Protein AF-0000000086678951 (afdb_homodimer)

Solvent-accessible surface area (backbone atoms only — not comparable to full-atom values): 39610 Å² total; per-residue (Å²): 124,84,75,68,68,61,55,80,75,52,85,68,37,49,74,39,38,62,51,44,84,82,44,41,75,25,36,40,76,78,62,20,60,50,32,46,72,28,54,52,47,26,49,52,45,48,51,52,32,50,30,39,38,61,54,45,70,68,58,69,52,42,66,56,47,47,50,51,29,40,29,52,46,24,48,73,38,44,47,59,44,85,37,41,28,54,38,47,21,34,54,45,35,51,42,37,51,61,67,35,71,70,72,37,69,64,28,23,40,39,32,47,78,50,59,42,68,66,57,52,51,39,51,52,49,51,19,71,74,39,47,26,39,82,42,72,36,82,71,62,82,74,45,33,45,66,52,51,40,49,43,53,60,66,65,53,54,96,44,47,58,33,38,44,44,43,37,41,23,72,60,62,43,41,59,44,56,51,58,61,41,50,59,71,34,62,90,70,79,42,45,36,37,31,43,19,46,58,28,29,62,61,47,74,56,60,70,46,64,44,26,23,17,23,15,28,13,27,67,26,24,11,37,54,33,22,15,40,29,36,43,33,77,92,52,34,87,48,55,53,51,79,37,64,23,87,31,44,91,66,33,68,44,47,17,57,67,34,52,59,65,51,71,63,39,34,51,58,24,23,52,48,16,51,48,52,40,54,71,72,30,48,68,55,50,38,50,42,13,13,39,34,12,51,23,36,36,51,50,34,23,50,54,68,69,45,52,67,85,72,34,63,68,57,66,64,65,32,59,42,43,75,58,65,42,36,38,28,37,32,79,46,60,89,77,42,22,25,38,66,67,44,8,51,52,51,39,48,48,39,32,73,74,65,35,30,41,58,41,47,27,46,53,95,59,34,12,22,37,32,38,23,35,48,64,58,54,56,70,63,54,36,52,49,46,25,66,51,48,51,62,54,63,73,70,108,124,86,75,69,66,60,56,81,76,53,85,68,39,48,73,39,38,63,52,45,85,84,43,40,75,25,36,40,75,78,62,20,61,50,33,44,71,27,55,50,48,25,48,53,46,49,51,51,33,51,28,38,36,60,54,45,70,69,60,69,52,42,66,55,48,48,50,51,29,41,30,52,47,27,48,73,38,44,46,59,44,85,34,40,29,54,38,46,22,34,55,45,34,51,44,36,52,61,67,36,71,70,70,36,70,64,28,22,39,39,34,48,78,51,60,42,68,68,57,51,51,39,50,50,50,50,19,72,74,40,47,24,41,81,41,71,39,81,70,62,83,74,45,32,44,67,50,50,41,50,44,53,58,69,64,55,55,95,44,48,56,33,38,43,45,44,38,40,22,70,59,62,45,40,57,44,54,49,58,61,41,49,60,70,34,59,92,69,80,43,44,35,36,30,44,18,45,60,29,29,63,60,47,75,54,60,70,47,65,42,26,25,17,24,16,28,13,26,66,26,24,10,39,54,32,22,15,40,29,36,44,32,78,92,51,33,87,50,55,55,50,80,38,67,23,87,31,44,91,66,33,67,43,47,16,56,68,36,51,59,67,52,69,63,40,33,51,59,23,24,51,48,17,50,48,52,39,55,72,71,31,49,67,56,50,36,52,42,13,13,39,36,11,51,24,36,36,51,51,34,23,50,54,70,68,45,53,69,86,71,34,63,70,59,65,65,65,33,58,43,45,77,59,64,42,36,40,28,37,32,78,44,60,89,76,40,21,25,38,65,68,42,8,52,53,49,37,49,47,39,33,73,75,65,35,30,42,56,41,46,28,46,56,95,59,34,12,22,38,32,38,23,36,46,63,58,55,53,71,66,52,37,51,49,47,25,64,52,47,50,63,55,62,72,70,107

Secondary structure (DSSP, 8-state):
---PPPPPP-TTGGGGS---TTSEE--HHHH----HHHHHHHHHHHHHHHH-HHHHHHSS-HHHHHHHHHHHHHHHHTS-GGGEEEES-HHHHHHHHHHHH---TT-EEEEETT--HHHHHHHHHHHHHH--EEEEE---TT--HHHHHHHHHHH--TTEEEEEEESB-TTT--B--HHHHHHHHTTT---EEEE-TT-TTTSSS----SEEEEESSSTT-PPSS-EEEEE-GGGGGG---SS--TTGGG-TTGGGS-SSS--THHHHHHHHHHHHHHHH-HHHHHHHHHHHHHHHHHHHHHHTT--GGGSTT-SS-SGGGGS--SEEEEEPPTTTT-SHHHHHHHHHHHHHHH-EE-EEEEETTEEEEEEE--TT--HHHHHHHHHHHHHHHHT-/---PPPPPP-TTGGGGS---TTSEE--HHHH----HHHHHHHHHHHHHHHH-HHHHHHSS-HHHHHHHHHHHHHHHHTS-GGGEEEES-HHHHHHHHHHHH---TT-EEEEETT--HHHHHHHHHHHHHH--EEEEE---TT--HHHHHHHHHHH--TTEEEEEEESB-TTT--B--HHHHHHHHTTT---EEEE-TT-TTTSSS----SEEEEESSSTT-PPSS-EEEEE-GGGGGG---SS--TTGGG-TTGGGS-SSS--THHHHHHHHHHHHHHHH-HHHHHHHHHHHHHHHHHHHHHHTT--GGGSTT-SS-SGGGGS--SEEEEEPPTTTT-SHHHHHHHHHHHHHHH-EE-EEEEETTEEEEEEE--TT--HHHHHHHHHHHHHHHHT-

Organism: NCBI:txid175570

Radius of gyration: 27.94 Å; Cα contacts (8 Å, |Δi|>4): 1759; chains: 2; bounding box: 59×89×69 Å

Foldseek 3Di:
DDQQDADDFDPPPLVQFPDDPLFAEFALQPQHTAGPVLVVLLVVLVVVCVVPVCCCPPVPCVLVLLLVLQLLLCVLQQHHSQQKAKFQALLQLLLQVLQLLDDAAAAEEEEELLADPSNVVSVVVSCVVHNYYYHYFYDDLLAAQVRLLVRRVVRDDPRYQEYEYECARDQARFGHPVVSNLVSCPPVNRWYAYEDQPRRLFPHNDDQTQWHKYNCRRNLNFPRRIIMIGGDPVRQQSGAEPAAAPCCVVTPPRRNHGRDDDSCSSSSSSSVSSVVCVVSPSVVFNVNLLSLQVSLQSLLLVLQVHDQVNFRLRVCPRNSVPRRTSKGKHWHPQPQLQDVVNQVVLQVCCCVPVSYHWGWHHRPSTIIIMTGGGSSHDSVSSNSCSVPVVVVVVVD/DDQQDADDFDPPVLVQFPDDPLFAEFALQPQHTAGPVLVVLLVVLVVVCVVPVCCCPPVPCVLVLLLVLQLLLCVLQQHHSQQKAKFQALLQLLLQVLQLLDDAAAAEEEEELLADPSNVVSVVVSCVVHNYYYHYFYDDLLAAQVRLLVRRVVRDDPRYQEYEYECARDQARFGHPVVSNLVSCPPVNRWYAYEDQPRRLQPHNDDQTQWHKYNCRRNLNFPRRIIMIGGDPVRQQSGAAPAAAPCRVVTPPRRNHGRDDDSCSSSSSSSVSSVVCVVSPSVVFNVNLLSLQVSLQSLLLVLQVHDQVRFRLRVCPRNSVPRRTSKGKHWHPQPQLQDVVNQVVLQVCCCVPVSYHWGWDHRPSTIIIMTGGGSSHDSVSSNSCSVPVVVVVVVD

Nearest PDB structures (foldseek):
  8dl5-assembly1_B  TM=8.596E-01  e=8.850E-27  Penicillium expansum
  8dl5-assembly1_A  TM=8.568E-01  e=1.243E-26  Penicillium expansum
  9azb-assembly1_A-2  TM=8.510E-01  e=2.594E-26  Penicillium expansum
  1n2t-assembly1_A  TM=8.176E-01  e=4.377E-22  Synechocystis sp. PCC 6714
  1elu-assembly1_B  TM=8.114E-01  e=3.552E-21  Synechocystis sp. PCC 6714

InterPro domains:
  IPR000192 Aminotransferase class V domain [PF00266] (61-235)
  IPR015421 Pyridoxal phosphate-dependent transferase, major domain [G3DSA:3.40.640.10] (35-283)
  IPR015422 Pyridoxal phosphate-dependent transferase, small domain [G3DSA:3.90.1150.10] (24-385)
  IPR015424 Pyridoxal phosphate-dependent transferase [SSF53383] (21-394)

Sequence (792 aa):
MPMVKPPEPVPGARLLFSLDPAVSHLNHGSFGAVPVPVQRAQQRLRDEMEANPVKFFAGGALDDRVTAARRHLATFVGLDPDGCAVVPNATTGVGIALGSVGLGRGDEILTTDHRYGAVAMAIERTCRETGAVAREVPIRLDATDNDVVAAVQTGITGRTRLVVLDQITSPTAQAMPVAAVHAALRGTGIPLLVDAAHAPGVISDPTPGEFWVGNLHKWAYAPRGTALLYVAPPWRDRVRSPIVSWREGEGFPGCLEYSGVTDPTAWLAAPVGAYVLRTLGLEQVRQHNATLAAYGQSVVGAALGVSPTDLPGSDGASGSAATPLPMRVVPLPAGTGATVDGATTLRRRIADELQTEVAINAWRGRGLLRLSANVYNRSDEYDRLADRLPPLLKALMPMVKPPEPVPGARLLFSLDPAVSHLNHGSFGAVPVPVQRAQQRLRDEMEANPVKFFAGGALDDRVTAARRHLATFVGLDPDGCAVVPNATTGVGIALGSVGLGRGDEILTTDHRYGAVAMAIERTCRETGAVAREVPIRLDATDNDVVAAVQTGITGRTRLVVLDQITSPTAQAMPVAAVHAALRGTGIPLLVDAAHAPGVISDPTPGEFWVGNLHKWAYAPRGTALLYVAPPWRDRVRSPIVSWREGEGFPGCLEYSGVTDPTAWLAAPVGAYVLRTLGLEQVRQHNATLAAYGQSVVGAALGVSPTDLPGSDGASGSAATPLPMRVVPLPAGTGATVDGATTLRRRIADELQTEVAINAWRGRGLLRLSANVYNRSDEYDRLADRLPPLLKAL

Structure (mmCIF, N/CA/C/O backbone):
data_AF-0000000086678951-model_v1
#
loop_
_entity.id
_entity.type
_entity.pdbx_description
1 polymer 'Isopenicillin-N epimerase'
#
loop_
_atom_site.group_PDB
_atom_site.id
_atom_site.type_symbol
_atom_site.label_atom_id
_atom_site.label_alt_id
_atom_site.label_comp_id
_atom_site.label_asym_id
_atom_site.label_entity_id
_atom_site.label_seq_id
_atom_site.pdbx_PDB_ins_code
_atom_site.Cartn_x
_atom_site.Cartn_y
_atom_site.Cartn_z
_atom_site.occupancy
_atom_site.B_iso_or_equiv
_atom_site.auth_seq_id
_atom_site.auth_comp_id
_atom_site.auth_asym_id
_atom_site.auth_atom_id
_atom_site.pdbx_PDB_model_num
ATOM 1 N N . MET A 1 1 ? -6.617 -46.562 -16.359 1 41.34 1 MET A N 1
ATOM 2 C CA . MET A 1 1 ? -5.988 -45.781 -15.305 1 41.34 1 MET A CA 1
ATOM 3 C C . MET A 1 1 ? -7.039 -45.219 -14.344 1 41.34 1 MET A C 1
ATOM 5 O O . MET A 1 1 ? -8.102 -44.75 -14.773 1 41.34 1 MET A O 1
ATOM 9 N N . PRO A 1 2 ? -6.996 -45.594 -13.164 1 51.47 2 PRO A N 1
ATOM 10 C CA . PRO A 1 2 ? -8.148 -45.312 -12.312 1 51.47 2 PRO A CA 1
ATOM 11 C C . PRO A 1 2 ? -8.555 -43.812 -12.328 1 51.47 2 PRO A C 1
ATOM 13 O O . PRO A 1 2 ? -7.688 -42.938 -12.359 1 51.47 2 PRO A O 1
ATOM 16 N N . MET A 1 3 ? -9.695 -43.562 -12.828 1 66.5 3 MET A N 1
ATOM 17 C CA . MET A 1 3 ? -10.312 -42.25 -12.82 1 66.5 3 MET A CA 1
ATOM 18 C C . MET A 1 3 ? -10.227 -41.625 -11.438 1 66.5 3 MET A C 1
ATOM 20 O O . MET A 1 3 ? -10.508 -42.281 -10.43 1 66.5 3 MET A O 1
ATOM 24 N N . VAL A 1 4 ? -9.391 -40.5 -11.297 1 83.44 4 VAL A N 1
ATOM 25 C CA . VAL A 1 4 ? -9.328 -39.781 -10.031 1 83.44 4 VAL A CA 1
ATOM 26 C C . VAL A 1 4 ? -10.75 -39.5 -9.539 1 83.44 4 VAL A C 1
ATOM 28 O O . VAL A 1 4 ? -11.594 -39.031 -10.297 1 83.44 4 VAL A O 1
ATOM 31 N N . LYS A 1 5 ? -11.117 -40 -8.359 1 92.81 5 LYS A N 1
ATOM 32 C CA . LYS A 1 5 ? -12.414 -39.688 -7.75 1 92.81 5 LYS A CA 1
ATOM 33 C C . LYS A 1 5 ? -12.406 -38.344 -7.066 1 92.81 5 LYS A C 1
ATOM 35 O O . LYS A 1 5 ? -11.469 -38 -6.34 1 92.81 5 LYS A O 1
ATOM 40 N N . PRO A 1 6 ? -13.367 -37.562 -7.434 1 95.12 6 PRO A N 1
ATOM 41 C CA . PRO A 1 6 ? -13.422 -36.281 -6.742 1 95.12 6 PRO A CA 1
ATOM 42 C C . PRO A 1 6 ? -13.664 -36.438 -5.242 1 95.12 6 PRO A C 1
ATOM 44 O O . PRO A 1 6 ? -14.25 -37.438 -4.801 1 95.12 6 PRO A O 1
ATOM 47 N N . PRO A 1 7 ? -13.203 -35.5 -4.465 1 95.06 7 PRO A N 1
ATOM 48 C CA . PRO A 1 7 ? -13.484 -35.562 -3.029 1 95.06 7 PRO A CA 1
ATOM 49 C C . PRO A 1 7 ? -14.938 -35.219 -2.701 1 95.06 7 PRO A C 1
ATOM 51 O O . PRO A 1 7 ? -15.641 -34.625 -3.521 1 95.06 7 PRO A O 1
ATOM 54 N N . GLU A 1 8 ? -15.344 -35.625 -1.519 1 94.38 8 GLU A N 1
ATOM 55 C CA . GLU A 1 8 ? -16.641 -35.18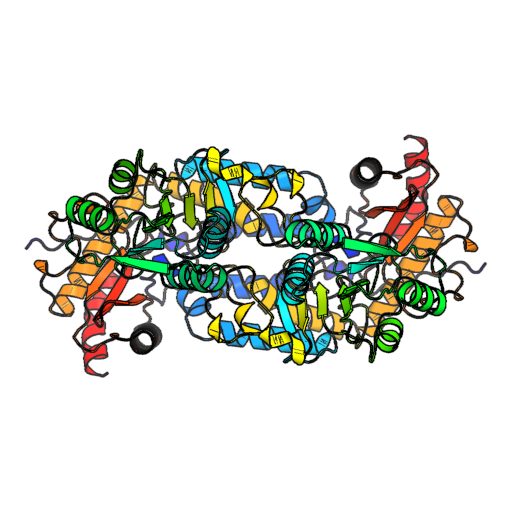8 -1.039 1 94.38 8 GLU A CA 1
ATOM 56 C C . GLU A 1 8 ? -16.656 -33.656 -0.796 1 94.38 8 GLU A C 1
ATOM 58 O O . GLU A 1 8 ? -15.688 -33.125 -0.252 1 94.38 8 GLU A O 1
ATOM 63 N N . PRO A 1 9 ? -17.703 -33.094 -1.267 1 94 9 PRO A N 1
ATOM 64 C CA . PRO A 1 9 ? -17.781 -31.656 -0.994 1 94 9 PRO A CA 1
ATOM 65 C C . PRO A 1 9 ? -17.781 -31.344 0.5 1 94 9 PRO A C 1
ATOM 67 O O . PRO A 1 9 ? -18.281 -32.125 1.301 1 94 9 PRO A O 1
ATOM 70 N N . VAL A 1 10 ? -17.188 -30.219 0.837 1 93.25 10 VAL A N 1
ATOM 71 C CA . VAL A 1 10 ? -17.281 -29.719 2.201 1 93.25 10 VAL A CA 1
ATOM 72 C C . VAL A 1 10 ? -18.609 -28.984 2.396 1 93.25 10 VAL A C 1
ATOM 74 O O . VAL A 1 10 ? -18.844 -27.922 1.814 1 93.25 10 VAL A O 1
ATOM 77 N N . PRO A 1 11 ? -19.469 -29.531 3.238 1 90.44 11 PRO A N 1
ATOM 78 C CA . PRO A 1 11 ? -20.812 -28.938 3.363 1 90.44 11 PRO A CA 1
ATOM 79 C C . PRO A 1 11 ? -20.781 -27.484 3.787 1 90.44 11 PRO A C 1
ATOM 81 O O . PRO A 1 11 ? -20.094 -27.125 4.75 1 90.44 11 PRO A O 1
ATOM 84 N N . GLY A 1 12 ? -21.484 -26.656 3.084 1 92 12 GLY A N 1
ATOM 85 C CA . GLY A 1 12 ? -21.672 -25.266 3.457 1 92 12 GLY A CA 1
ATOM 86 C C . GLY A 1 12 ? -20.484 -24.391 3.115 1 92 12 GLY A C 1
ATOM 87 O O . GLY A 1 12 ? -20.531 -23.172 3.312 1 92 12 GLY A O 1
ATOM 88 N N . ALA A 1 13 ? -19.422 -24.969 2.57 1 94 13 ALA A N 1
ATOM 89 C CA . ALA A 1 13 ? -18.188 -24.203 2.344 1 94 13 ALA A CA 1
ATOM 90 C C . ALA A 1 13 ? -18.422 -23.078 1.347 1 94 13 ALA A C 1
ATOM 92 O O . ALA A 1 13 ? -17.828 -22 1.473 1 94 13 ALA A O 1
ATOM 93 N N . ARG A 1 14 ? -19.297 -23.328 0.407 1 94.19 14 ARG A N 1
ATOM 94 C CA . ARG A 1 14 ? -19.594 -22.312 -0.597 1 94.19 14 ARG A CA 1
ATOM 95 C C . ARG A 1 14 ? -20.172 -21.062 0.048 1 94.19 14 ARG A C 1
ATOM 97 O O . ARG A 1 14 ? -19.938 -19.938 -0.426 1 94.19 14 ARG A O 1
ATOM 104 N N . LEU A 1 15 ? -20.859 -21.125 1.153 1 95.19 15 LEU A N 1
ATOM 105 C CA . LEU A 1 15 ? -21.531 -20.031 1.83 1 95.19 15 LEU A CA 1
ATOM 106 C C . LEU A 1 15 ? -20.531 -19.156 2.578 1 95.19 15 LEU A C 1
ATOM 108 O O . LEU A 1 15 ? -20.859 -18.031 2.986 1 95.19 15 LEU A O 1
ATOM 112 N N . LEU A 1 16 ? -19.359 -19.656 2.688 1 97.12 16 LEU A N 1
ATOM 113 C CA . LEU A 1 16 ? -18.312 -18.906 3.383 1 97.12 16 LEU A CA 1
ATOM 114 C C . LEU A 1 16 ? -17.781 -17.797 2.5 1 97.12 16 LEU A C 1
ATOM 116 O O . LEU A 1 16 ? -17.078 -16.906 2.984 1 97.12 16 LEU A O 1
ATOM 120 N N . PHE A 1 17 ? -18.141 -17.828 1.223 1 98.44 17 PHE A N 1
ATOM 121 C CA . PHE A 1 17 ? -17.609 -16.844 0.276 1 98.44 17 PHE A CA 1
ATOM 122 C C . PHE A 1 17 ? -18.734 -16.094 -0.418 1 98.44 17 PHE A C 1
ATOM 124 O O . PHE A 1 17 ? -19.844 -16.625 -0.57 1 98.44 17 PHE A O 1
ATOM 131 N N . SER A 1 18 ? -18.422 -14.898 -0.82 1 98.38 18 SER A N 1
ATOM 132 C CA . SER A 1 18 ? -19.406 -14.086 -1.513 1 98.38 18 SER A CA 1
ATOM 133 C C . SER A 1 18 ? -19.219 -14.156 -3.025 1 98.38 18 SER A C 1
ATOM 135 O O . SER A 1 18 ? -19.562 -13.211 -3.742 1 98.38 18 SER A O 1
ATOM 137 N N . LEU A 1 19 ? -18.703 -15.188 -3.529 1 98.56 19 LEU A N 1
ATOM 138 C CA . LEU A 1 19 ? -18.438 -15.406 -4.945 1 98.56 19 LEU A CA 1
ATOM 139 C C . LEU A 1 19 ? -19.734 -15.508 -5.738 1 98.56 19 LEU A C 1
ATOM 141 O O . LEU A 1 19 ? -20.719 -16.094 -5.262 1 98.56 19 LEU A O 1
ATOM 145 N N . ASP A 1 20 ? -19.766 -14.961 -6.914 1 98.38 20 ASP A N 1
ATOM 146 C CA . ASP A 1 20 ? -20.891 -15.086 -7.84 1 98.38 20 ASP A CA 1
ATOM 147 C C . ASP A 1 20 ? -21.156 -16.547 -8.195 1 98.38 20 ASP A C 1
ATOM 149 O O . ASP A 1 20 ? -20.312 -17.203 -8.812 1 98.38 20 ASP A O 1
ATOM 153 N N . PRO A 1 21 ? -22.281 -17.047 -7.852 1 96.12 21 PRO A N 1
ATOM 154 C CA . PRO A 1 21 ? -22.562 -18.469 -8.078 1 96.12 21 PRO A CA 1
ATOM 155 C C . PRO A 1 21 ? -22.766 -18.797 -9.562 1 96.12 21 PRO A C 1
ATOM 157 O O . PRO A 1 21 ? -22.797 -19.984 -9.93 1 96.12 21 PRO A O 1
ATOM 160 N N . ALA A 1 22 ? -22.844 -17.812 -10.398 1 97.25 22 ALA A N 1
ATOM 161 C CA . ALA A 1 22 ? -23.047 -18.047 -11.828 1 97.25 22 ALA A CA 1
ATOM 162 C C . ALA A 1 22 ? -21.703 -18.312 -12.523 1 97.25 22 ALA A C 1
ATOM 164 O O . ALA A 1 22 ? -21.672 -18.688 -13.695 1 97.25 22 ALA A O 1
ATOM 165 N N . VAL A 1 23 ? -20.672 -18.109 -11.836 1 98.31 23 VAL A N 1
ATOM 166 C CA . VAL A 1 23 ? -19.328 -18.25 -12.398 1 98.31 23 VAL A CA 1
ATOM 167 C C . VAL A 1 23 ? -18.609 -19.422 -11.742 1 98.31 23 VAL A C 1
ATOM 169 O O . VAL A 1 23 ? -18.703 -19.625 -10.523 1 98.31 23 VAL A O 1
ATOM 172 N N . SER A 1 24 ? -17.922 -20.25 -12.484 1 98.69 24 SER A N 1
ATOM 173 C CA . SER A 1 24 ? -17 -21.234 -11.93 1 98.69 24 SER A CA 1
ATOM 174 C C . SER A 1 24 ? -15.633 -20.625 -11.633 1 98.69 24 SER A C 1
ATOM 176 O O . SER A 1 24 ? -14.898 -20.266 -12.555 1 98.69 24 SER A O 1
ATOM 178 N N . HIS A 1 25 ? -15.305 -20.5 -10.383 1 98.69 25 HIS A N 1
ATOM 179 C CA . HIS A 1 25 ? -14.055 -19.875 -9.969 1 98.69 25 HIS A CA 1
ATOM 180 C C . HIS A 1 25 ? -12.945 -20.906 -9.82 1 98.69 25 HIS A C 1
ATOM 182 O O . HIS A 1 25 ? -12.648 -21.359 -8.703 1 98.69 25 HIS A O 1
ATOM 188 N N . LEU A 1 26 ? -12.273 -21.203 -10.867 1 98.88 26 LEU A N 1
ATOM 189 C CA . LEU A 1 26 ? -11.25 -22.25 -10.883 1 98.88 26 LEU A CA 1
ATOM 190 C C . LEU A 1 26 ? -9.859 -21.641 -10.945 1 98.88 26 LEU A C 1
ATOM 192 O O . LEU A 1 26 ? -8.945 -22.234 -11.523 1 98.88 26 LEU A O 1
ATOM 196 N N . ASN A 1 27 ? -9.672 -20.438 -10.438 1 98.69 27 ASN A N 1
ATOM 197 C CA . ASN A 1 27 ? -8.398 -19.719 -10.445 1 98.69 27 ASN A CA 1
ATOM 198 C C . ASN A 1 27 ? -8.125 -19.047 -9.109 1 98.69 27 ASN A C 1
ATOM 200 O O . ASN A 1 27 ? -7.645 -17.906 -9.07 1 98.69 27 ASN A O 1
ATOM 204 N N . HIS A 1 28 ? -8.445 -19.719 -8.023 1 98.38 28 HIS A N 1
ATOM 205 C CA . HIS A 1 28 ? -8.195 -19.203 -6.684 1 98.38 28 HIS A CA 1
ATOM 206 C C . HIS A 1 28 ? -6.738 -18.781 -6.52 1 98.38 28 HIS A C 1
ATOM 208 O O . HIS A 1 28 ? -6.445 -17.812 -5.809 1 98.38 28 HIS A O 1
ATOM 214 N N . GLY A 1 29 ? -5.828 -19.453 -7.121 1 98.06 29 GLY A N 1
ATOM 215 C CA . GLY A 1 29 ? -4.395 -19.281 -6.938 1 98.06 29 GLY A CA 1
ATOM 216 C C . GLY A 1 29 ? -3.908 -17.906 -7.367 1 98.06 29 GLY A C 1
ATOM 217 O O . GLY A 1 29 ? -2.826 -17.469 -6.969 1 98.06 29 GLY A O 1
ATOM 218 N N . SER A 1 30 ? -4.633 -17.188 -8.211 1 97.69 30 SER A N 1
ATOM 219 C CA . SER A 1 30 ? -4.164 -15.914 -8.734 1 97.69 30 SER A CA 1
ATOM 220 C C . SER A 1 30 ? -4.379 -14.789 -7.723 1 97.69 30 SER A C 1
ATOM 222 O O . SER A 1 30 ? -3.424 -14.117 -7.32 1 97.69 30 SER A O 1
ATOM 224 N N . PHE A 1 31 ? -5.637 -14.68 -7.238 1 97.94 31 PHE A N 1
ATOM 225 C CA . PHE A 1 31 ? -5.934 -13.5 -6.438 1 97.94 31 PHE A CA 1
ATOM 226 C C . PHE A 1 31 ? -6.602 -13.891 -5.125 1 97.94 31 PHE A C 1
ATOM 228 O O . PHE A 1 31 ? -6.859 -13.031 -4.277 1 97.94 31 PHE A O 1
ATOM 235 N N . GLY A 1 32 ? -6.922 -15.109 -4.941 1 97.81 32 GLY A N 1
ATOM 236 C CA . GLY A 1 32 ? -7.59 -15.586 -3.74 1 97.81 32 GLY A CA 1
ATOM 237 C C . GLY A 1 32 ? -9.055 -15.203 -3.68 1 97.81 32 GLY A C 1
ATOM 238 O O . GLY A 1 32 ? -9.594 -14.648 -4.641 1 97.81 32 GLY A O 1
ATOM 239 N N . ALA A 1 33 ? -9.695 -15.641 -2.711 1 98.19 33 ALA A N 1
ATOM 240 C CA . ALA A 1 33 ? -11.023 -15.25 -2.262 1 98.19 33 ALA A CA 1
ATOM 241 C C . ALA A 1 33 ? -11.078 -15.117 -0.742 1 98.19 33 ALA A C 1
ATOM 243 O O . ALA A 1 33 ? -10.492 -15.938 -0.023 1 98.19 33 ALA A O 1
ATOM 244 N N . VAL A 1 34 ? -11.664 -14.078 -0.311 1 98.75 34 VAL A N 1
ATOM 245 C CA . VAL A 1 34 ? -11.695 -13.789 1.119 1 98.75 34 VAL A CA 1
ATOM 246 C C . VAL A 1 34 ? -13.023 -14.266 1.711 1 98.75 34 VAL A C 1
ATOM 248 O O . VAL A 1 34 ? -14.094 -13.812 1.296 1 98.75 34 VAL A O 1
ATOM 251 N N . PRO A 1 35 ? -13 -15.133 2.699 1 98.75 35 PRO A N 1
ATOM 252 C CA . PRO A 1 35 ? -14.242 -15.609 3.312 1 98.75 35 PRO A CA 1
ATOM 253 C C . PRO A 1 35 ? -15.039 -14.484 3.973 1 98.75 35 PRO A C 1
ATOM 255 O O . PRO A 1 35 ? -14.453 -13.508 4.453 1 98.75 35 PRO A O 1
ATOM 258 N N . VAL A 1 36 ? -16.312 -14.695 4.078 1 98.69 36 VAL A N 1
ATOM 259 C CA . VAL A 1 36 ? -17.266 -13.703 4.59 1 98.69 36 VAL A CA 1
ATOM 260 C C . VAL A 1 36 ? -16.891 -13.336 6.027 1 98.69 36 VAL A C 1
ATOM 262 O O . VAL A 1 36 ? -16.891 -12.156 6.391 1 98.69 36 VAL A O 1
ATOM 265 N N . PRO A 1 37 ? -16.531 -14.312 6.934 1 98.62 37 PRO A N 1
ATOM 266 C CA . PRO A 1 37 ? -16.156 -13.914 8.289 1 98.62 37 PRO A CA 1
ATOM 267 C C . PRO A 1 37 ? -14.961 -12.969 8.312 1 98.62 37 PRO A C 1
ATOM 269 O O . PRO A 1 37 ? -14.891 -12.078 9.156 1 98.62 37 PRO A O 1
ATOM 272 N N . VAL A 1 38 ? -14.008 -13.172 7.422 1 98.88 38 VAL A N 1
ATOM 273 C CA . VAL A 1 38 ? -12.844 -12.305 7.34 1 98.88 38 VAL A CA 1
ATOM 274 C C . VAL A 1 38 ? -13.258 -10.922 6.828 1 98.88 38 VAL A C 1
ATOM 276 O O . VAL A 1 38 ? -12.805 -9.898 7.34 1 98.88 38 VAL A O 1
ATOM 279 N N . GLN A 1 39 ? -14.117 -10.883 5.77 1 98.81 39 GLN A N 1
ATOM 280 C CA . GLN A 1 39 ? -14.656 -9.625 5.262 1 98.81 39 GLN A CA 1
ATOM 281 C C . GLN A 1 39 ? -15.328 -8.828 6.371 1 98.81 39 GLN A C 1
ATOM 283 O O . GLN A 1 39 ? -15.117 -7.617 6.492 1 98.81 39 GLN A O 1
ATOM 288 N N . ARG A 1 40 ? -16.125 -9.516 7.18 1 98.69 40 ARG A N 1
ATOM 289 C CA . ARG A 1 40 ? -16.859 -8.867 8.258 1 98.69 40 ARG A CA 1
ATOM 290 C C . ARG A 1 40 ? -15.914 -8.367 9.344 1 98.69 40 ARG A C 1
ATOM 292 O O . ARG A 1 40 ? -16.125 -7.289 9.906 1 98.69 40 ARG A O 1
ATOM 299 N N . ALA A 1 41 ? -14.938 -9.18 9.68 1 98.81 41 ALA A N 1
ATOM 300 C CA . ALA A 1 41 ? -13.93 -8.742 10.648 1 98.81 41 ALA A CA 1
ATOM 301 C C . ALA A 1 41 ? -13.219 -7.477 10.172 1 98.81 41 ALA A C 1
ATOM 303 O O . ALA A 1 41 ? -12.992 -6.551 10.953 1 98.81 41 ALA A O 1
ATOM 304 N N . GLN A 1 42 ? -12.844 -7.457 8.93 1 98.81 42 GLN A N 1
ATOM 305 C CA . GLN A 1 42 ? -12.18 -6.285 8.375 1 98.81 42 GLN A CA 1
ATOM 306 C C . GLN A 1 42 ? -13.094 -5.066 8.406 1 98.81 42 GLN A C 1
ATOM 308 O O . GLN A 1 42 ? -12.648 -3.957 8.703 1 98.81 42 GLN A O 1
ATOM 313 N N . GLN A 1 43 ? -14.352 -5.27 8.094 1 98.5 43 GLN A N 1
ATOM 314 C CA . GLN A 1 43 ? -15.305 -4.164 8.125 1 98.5 43 GLN A CA 1
ATOM 315 C C . GLN A 1 43 ? -15.445 -3.59 9.531 1 98.5 43 GLN A C 1
ATOM 317 O O . GLN A 1 43 ? -15.531 -2.373 9.711 1 98.5 43 GLN A O 1
ATOM 322 N N . ARG A 1 44 ? -15.492 -4.418 10.539 1 98.62 44 ARG A N 1
ATOM 323 C CA . ARG A 1 44 ? -15.555 -3.939 11.914 1 98.62 44 ARG A CA 1
ATOM 324 C C . ARG A 1 44 ? -14.352 -3.066 12.242 1 98.62 44 ARG A C 1
ATOM 326 O O . ARG A 1 44 ? -14.477 -2.061 12.945 1 98.62 44 ARG A O 1
ATOM 333 N N . LEU A 1 45 ? -13.219 -3.473 11.766 1 98.81 45 LEU A N 1
ATOM 334 C CA . LEU A 1 45 ? -12.008 -2.688 11.969 1 98.81 45 LEU A CA 1
ATOM 335 C C . LEU A 1 45 ? -12.109 -1.344 11.258 1 98.81 45 LEU A C 1
ATOM 337 O O . LEU A 1 45 ? -11.672 -0.32 11.789 1 98.81 45 LEU A O 1
ATOM 341 N N . ARG A 1 46 ? -12.625 -1.311 10.047 1 98.5 46 ARG A N 1
ATOM 342 C CA . ARG A 1 46 ? -12.812 -0.062 9.312 1 98.5 46 ARG A CA 1
ATOM 343 C C . ARG A 1 46 ? -13.789 0.861 10.039 1 98.5 46 ARG A C 1
ATOM 345 O O . ARG A 1 46 ? -13.586 2.076 10.078 1 98.5 46 ARG A O 1
ATOM 352 N N . ASP A 1 47 ? -14.844 0.26 10.578 1 98.56 47 ASP A N 1
ATOM 353 C CA . ASP A 1 47 ? -15.789 1.042 11.367 1 98.56 47 ASP A CA 1
ATOM 354 C C . ASP A 1 47 ? -15.102 1.67 12.578 1 98.56 47 ASP A C 1
ATOM 356 O O . ASP A 1 47 ? -15.344 2.834 12.906 1 98.56 47 ASP A O 1
ATOM 360 N N . GLU A 1 48 ? -14.32 0.866 13.242 1 98.62 48 GLU A N 1
ATOM 361 C CA . GLU A 1 48 ? -13.539 1.383 14.359 1 98.62 48 GLU A CA 1
ATOM 362 C C . GLU A 1 48 ? -12.633 2.527 13.922 1 98.62 48 GLU A C 1
ATOM 364 O O . GLU A 1 48 ? -12.57 3.568 14.586 1 98.62 48 GLU A O 1
ATOM 369 N N . MET A 1 49 ? -11.945 2.33 12.828 1 98.56 49 MET A N 1
ATOM 370 C CA . MET A 1 49 ? -11.023 3.32 12.281 1 98.56 49 MET A CA 1
ATOM 371 C C . MET A 1 49 ? -11.75 4.633 11.992 1 98.56 49 MET A C 1
ATOM 373 O O . MET A 1 49 ? -11.242 5.707 12.32 1 98.56 49 MET A O 1
ATOM 377 N N . GLU A 1 50 ? -12.961 4.559 11.398 1 98.44 50 GLU A N 1
ATOM 378 C CA . GLU A 1 50 ? -13.68 5.758 10.977 1 98.44 50 GLU A CA 1
ATOM 379 C C . GLU A 1 50 ? -14.375 6.426 12.156 1 98.44 50 GLU A C 1
ATOM 381 O O . GLU A 1 50 ? -14.672 7.625 12.117 1 98.44 50 GLU A O 1
ATOM 386 N N . ALA A 1 51 ? -14.625 5.664 13.234 1 98.56 51 ALA A N 1
ATOM 387 C CA . ALA A 1 51 ? -15.25 6.246 14.422 1 98.56 51 ALA A CA 1
ATOM 388 C C . ALA A 1 51 ? -14.32 7.25 15.094 1 98.56 51 ALA A C 1
ATOM 390 O O . ALA A 1 51 ? -14.773 8.234 15.672 1 98.56 51 ALA A O 1
ATOM 391 N N . ASN A 1 52 ? -13.055 6.98 15.109 1 98.56 52 ASN A N 1
ATOM 392 C CA . ASN A 1 52 ? -12.023 7.859 15.664 1 98.56 52 ASN A CA 1
ATOM 393 C C . ASN A 1 52 ? -10.664 7.613 15.016 1 98.56 52 ASN A C 1
ATOM 395 O O . ASN A 1 52 ? -9.82 6.918 15.586 1 98.56 52 ASN A O 1
ATOM 399 N N . PRO A 1 53 ? -10.445 8.234 13.867 1 98.25 53 PRO A N 1
ATOM 400 C CA . PRO A 1 53 ? -9.211 7.996 13.117 1 98.25 53 PRO A CA 1
ATOM 401 C C . PRO A 1 53 ? -7.957 8.297 13.93 1 98.25 53 PRO A C 1
ATOM 403 O O . PRO A 1 53 ? -6.984 7.535 13.883 1 98.25 53 PRO A O 1
ATOM 406 N N . VAL A 1 54 ? -7.934 9.359 14.688 1 98 54 VAL A N 1
ATOM 407 C CA . VAL A 1 54 ? -6.746 9.75 15.438 1 98 54 VAL A CA 1
ATOM 408 C C . VAL A 1 54 ? -6.418 8.688 16.484 1 98 54 VAL A C 1
ATOM 410 O O . VAL A 1 54 ? -5.273 8.242 16.578 1 98 54 VAL A O 1
ATOM 413 N N . LYS A 1 55 ? -7.406 8.242 17.234 1 97.75 55 LYS A N 1
ATOM 414 C CA . LYS A 1 55 ? -7.199 7.188 18.219 1 97.75 55 LYS A CA 1
ATOM 415 C C . LYS A 1 55 ? -6.695 5.91 17.562 1 97.75 55 LYS A C 1
ATOM 417 O O . LYS A 1 55 ? -5.805 5.238 18.078 1 97.75 55 LYS A O 1
ATOM 422 N N . PHE A 1 56 ? -7.277 5.578 16.453 1 98.19 56 PHE A N 1
ATOM 423 C CA . PHE A 1 56 ? -6.922 4.352 15.758 1 98.19 56 PHE A CA 1
ATOM 424 C C . PHE A 1 56 ? -5.453 4.359 15.352 1 98.19 56 PHE A C 1
ATOM 426 O O . PHE A 1 56 ? -4.73 3.389 15.594 1 98.19 56 PHE A O 1
ATOM 433 N N . PHE A 1 57 ? -4.977 5.457 14.797 1 97.31 57 PHE A N 1
ATOM 434 C CA . PHE A 1 57 ? -3.643 5.5 14.211 1 97.31 57 PHE A CA 1
ATOM 435 C C . PHE A 1 57 ? -2.615 5.965 15.234 1 97.31 57 PHE A C 1
ATOM 437 O O . PHE A 1 57 ? -1.458 5.543 15.195 1 97.31 57 PHE A O 1
ATOM 444 N N . ALA A 1 58 ? -2.98 6.852 16.156 1 94.38 58 ALA A N 1
ATOM 445 C CA . ALA A 1 58 ? -1.989 7.52 17 1 94.38 58 ALA A CA 1
ATOM 446 C C . ALA A 1 58 ? -2.279 7.281 18.484 1 94.38 58 ALA A C 1
ATOM 448 O O . ALA A 1 58 ? -1.644 7.887 19.344 1 94.38 58 ALA A O 1
ATOM 449 N N . GLY A 1 59 ? -3.215 6.406 18.781 1 91.88 59 GLY A N 1
ATOM 450 C CA . GLY A 1 59 ? -3.564 6.125 20.156 1 91.88 59 GLY A CA 1
ATOM 451 C C . GLY A 1 59 ? -2.602 5.172 20.844 1 91.88 59 GLY A C 1
ATOM 452 O O . GLY A 1 59 ? -2.705 4.926 22.047 1 91.88 59 GLY A O 1
ATOM 453 N N . GLY A 1 60 ? -1.677 4.613 20.016 1 90.38 60 GLY A N 1
ATOM 454 C CA . GLY A 1 60 ? -0.633 3.797 20.609 1 90.38 60 GLY A CA 1
ATOM 455 C C . GLY A 1 60 ? -0.865 2.309 20.438 1 90.38 60 GLY A C 1
ATOM 456 O O . GLY A 1 60 ? 0.059 1.508 20.594 1 90.38 60 GLY A O 1
ATOM 457 N N . ALA A 1 61 ? -1.986 1.938 19.969 1 94.12 61 ALA A N 1
ATOM 458 C CA . ALA A 1 61 ? -2.346 0.523 19.953 1 94.12 61 ALA A CA 1
ATOM 459 C C . ALA A 1 61 ? -2.043 -0.095 18.578 1 94.12 61 ALA A C 1
ATOM 461 O O . ALA A 1 61 ? -1.858 -1.309 18.469 1 94.12 61 ALA A O 1
ATOM 462 N N . LEU A 1 62 ? -1.986 0.676 17.547 1 96.62 62 LEU A N 1
ATOM 463 C CA . LEU A 1 62 ? -1.948 0.137 16.188 1 96.62 62 LEU A CA 1
ATOM 464 C C . LEU A 1 62 ? -0.696 -0.706 15.977 1 96.62 62 LEU A C 1
ATOM 466 O O . LEU A 1 62 ? -0.775 -1.822 15.461 1 96.62 62 LEU A O 1
ATOM 470 N N . ASP A 1 63 ? 0.453 -0.236 16.406 1 95.31 63 ASP A N 1
ATOM 471 C CA . ASP A 1 63 ? 1.702 -0.966 16.219 1 95.31 63 ASP A CA 1
ATOM 472 C C . ASP A 1 63 ? 1.66 -2.322 16.922 1 95.31 63 ASP A C 1
ATOM 474 O O . ASP A 1 63 ? 2.113 -3.326 16.375 1 95.31 63 ASP A O 1
ATOM 478 N N . ASP A 1 64 ? 1.129 -2.322 18.109 1 96.81 64 ASP A N 1
ATOM 479 C CA . ASP A 1 64 ? 1.005 -3.568 18.859 1 96.81 64 ASP A CA 1
ATOM 480 C C . ASP A 1 64 ? 0.062 -4.543 18.156 1 96.81 64 ASP A C 1
ATOM 482 O O . ASP A 1 64 ? 0.315 -5.75 18.125 1 96.81 64 ASP A O 1
ATOM 486 N N . ARG A 1 65 ? -1.023 -4.039 17.672 1 98.25 65 ARG A N 1
ATOM 487 C CA . ARG A 1 65 ? -1.989 -4.875 16.953 1 98.25 65 ARG A CA 1
ATOM 488 C C . ARG A 1 65 ? -1.375 -5.48 15.703 1 98.25 65 ARG A C 1
ATOM 490 O O . ARG A 1 65 ? -1.601 -6.652 15.398 1 98.25 65 ARG A O 1
ATOM 497 N N . VAL A 1 66 ? -0.594 -4.676 14.969 1 98 66 VAL A N 1
ATOM 498 C CA . VAL A 1 66 ? 0.084 -5.164 13.773 1 98 66 VAL A CA 1
ATOM 499 C C . VAL A 1 66 ? 1.102 -6.238 14.164 1 98 66 VAL A C 1
ATOM 501 O O . VAL A 1 66 ? 1.173 -7.293 13.523 1 98 66 VAL A O 1
ATOM 504 N N . THR A 1 67 ? 1.859 -6.004 15.211 1 97.62 67 THR A N 1
ATOM 505 C CA . THR A 1 67 ? 2.838 -6.969 15.695 1 97.62 67 THR A CA 1
ATOM 506 C C . THR A 1 67 ? 2.156 -8.273 16.094 1 97.62 67 THR A C 1
ATOM 508 O O . THR A 1 67 ? 2.629 -9.359 15.734 1 97.62 67 THR A O 1
ATOM 511 N N . ALA A 1 68 ? 1.06 -8.156 16.781 1 98.38 68 ALA A N 1
ATOM 512 C CA . ALA A 1 68 ? 0.324 -9.344 17.219 1 98.38 68 ALA A CA 1
ATOM 513 C C . ALA A 1 68 ? -0.185 -10.133 16.016 1 98.38 68 ALA A C 1
ATOM 515 O O . ALA A 1 68 ? -0.096 -11.359 15.984 1 98.38 68 ALA A O 1
ATOM 516 N N . ALA A 1 69 ? -0.731 -9.414 15.062 1 98.62 69 ALA A N 1
ATOM 517 C CA . ALA A 1 69 ? -1.212 -10.062 13.844 1 98.62 69 ALA A CA 1
ATOM 518 C C . ALA A 1 69 ? -0.072 -10.766 13.117 1 98.62 69 ALA A C 1
ATOM 520 O O . ALA A 1 69 ? -0.207 -11.922 12.703 1 98.62 69 ALA A O 1
ATOM 521 N N . ARG A 1 70 ? 1.017 -10.086 12.961 1 98.38 70 ARG A N 1
ATOM 522 C CA . ARG A 1 70 ? 2.189 -10.625 12.281 1 98.38 70 ARG A CA 1
ATOM 523 C C . ARG A 1 70 ? 2.676 -11.906 12.961 1 98.38 70 ARG A C 1
ATOM 525 O O . ARG A 1 70 ? 2.926 -12.914 12.297 1 98.38 70 ARG A O 1
ATOM 532 N N . ARG A 1 71 ? 2.807 -11.875 14.266 1 98.44 71 ARG A N 1
ATOM 533 C CA . ARG A 1 71 ? 3.291 -13.031 15.016 1 98.44 71 ARG A CA 1
ATOM 534 C C . ARG A 1 71 ? 2.332 -14.211 14.883 1 98.44 71 ARG A C 1
ATOM 536 O O . ARG A 1 71 ? 2.764 -15.352 14.734 1 98.44 71 ARG A O 1
ATOM 543 N N . HIS A 1 72 ? 1.067 -13.891 14.953 1 98.56 72 HIS A N 1
ATOM 544 C CA . HIS A 1 72 ? 0.053 -14.922 14.781 1 98.56 72 HIS A CA 1
ATOM 545 C C . HIS A 1 72 ? 0.157 -15.578 13.406 1 98.56 72 HIS A C 1
ATOM 547 O O . HIS A 1 72 ? 0.134 -16.797 13.297 1 98.56 72 HIS A O 1
ATOM 553 N N . LEU A 1 73 ? 0.296 -14.789 12.414 1 98.69 73 LEU A N 1
ATOM 554 C CA . LEU A 1 73 ? 0.364 -15.281 11.039 1 98.69 73 LEU A CA 1
ATOM 555 C C . LEU A 1 73 ? 1.649 -16.062 10.805 1 98.69 73 LEU A C 1
ATOM 557 O O . LEU A 1 73 ? 1.635 -17.094 10.133 1 98.69 73 LEU A O 1
ATOM 561 N N . ALA A 1 74 ? 2.754 -15.531 11.344 1 98.62 74 ALA A N 1
ATOM 562 C CA . ALA A 1 74 ? 4.02 -16.25 11.242 1 98.62 74 ALA A CA 1
ATOM 563 C C . ALA A 1 74 ? 3.92 -17.641 11.891 1 98.62 74 ALA A C 1
ATOM 565 O O . ALA A 1 74 ? 4.367 -18.625 11.312 1 98.62 74 ALA A O 1
ATOM 566 N N . THR A 1 75 ? 3.309 -17.672 13.023 1 98.31 75 THR A N 1
ATOM 567 C CA . THR A 1 75 ? 3.115 -18.922 13.727 1 98.31 75 THR A CA 1
ATOM 568 C C . THR A 1 75 ? 2.229 -19.875 12.922 1 98.31 75 THR A C 1
ATOM 570 O O . THR A 1 75 ? 2.523 -21.062 12.805 1 98.31 75 THR A O 1
ATOM 573 N N . PHE A 1 76 ? 1.176 -19.359 12.414 1 98.25 76 PHE A N 1
ATOM 574 C CA . PHE A 1 76 ? 0.266 -20.141 11.594 1 98.25 76 PHE A CA 1
ATOM 575 C C . PHE A 1 76 ? 1.012 -20.797 10.438 1 98.25 76 PHE A C 1
ATOM 577 O O . PHE A 1 76 ? 0.781 -21.969 10.125 1 98.25 76 PHE A O 1
ATOM 584 N N . VAL A 1 77 ? 1.925 -20.031 9.789 1 98.06 77 VAL A N 1
ATOM 585 C CA . VAL A 1 77 ? 2.666 -20.5 8.625 1 98.06 77 VAL A CA 1
ATOM 586 C C . VAL A 1 77 ? 3.76 -21.469 9.062 1 98.06 77 VAL A C 1
ATOM 588 O O . VAL A 1 77 ? 4.188 -22.328 8.289 1 98.06 77 VAL A O 1
ATOM 591 N N . GLY A 1 78 ? 4.207 -21.391 10.258 1 98 78 GLY A N 1
ATOM 592 C CA . GLY A 1 78 ? 5.277 -22.219 10.789 1 98 78 GLY A CA 1
ATOM 593 C C . GLY A 1 78 ? 6.641 -21.547 10.703 1 98 78 GLY A C 1
ATOM 594 O O . GLY A 1 78 ? 7.652 -22.234 10.5 1 98 78 GLY A O 1
ATOM 595 N N . LEU A 1 79 ? 6.664 -20.234 10.742 1 98.19 79 LEU A N 1
ATOM 596 C CA . LEU A 1 79 ? 7.906 -19.469 10.711 1 98.19 79 LEU A CA 1
ATOM 597 C C . LEU A 1 79 ? 8.188 -18.844 12.07 1 98.19 79 LEU A C 1
ATOM 599 O O . LEU A 1 79 ? 7.305 -18.781 12.93 1 98.19 79 LEU A O 1
ATOM 603 N N . ASP A 1 80 ? 9.422 -18.375 12.281 1 96.62 80 ASP A N 1
ATOM 604 C CA . ASP A 1 80 ? 9.805 -17.625 13.469 1 96.62 80 ASP A CA 1
ATOM 605 C C . ASP A 1 80 ? 9.031 -16.312 13.57 1 96.62 80 ASP A C 1
ATOM 607 O O . ASP A 1 80 ? 9.18 -15.438 12.711 1 96.62 80 ASP A O 1
ATOM 611 N N . PRO A 1 81 ? 8.234 -16.141 14.602 1 95.44 81 PRO A N 1
ATOM 612 C CA . PRO A 1 81 ? 7.422 -14.93 14.711 1 95.44 81 PRO A CA 1
ATOM 613 C C . PRO A 1 81 ? 8.273 -13.656 14.781 1 95.44 81 PRO A C 1
ATOM 615 O O . PRO A 1 81 ? 7.809 -12.578 14.398 1 95.44 81 PRO A O 1
ATOM 618 N N . ASP A 1 82 ? 9.453 -13.758 15.211 1 92.44 82 ASP A N 1
ATOM 619 C CA . ASP A 1 82 ? 10.32 -12.594 15.328 1 92.44 82 ASP A CA 1
ATOM 620 C C . ASP A 1 82 ? 11.133 -12.383 14.047 1 92.44 82 ASP A C 1
ATOM 622 O O . ASP A 1 82 ? 11.844 -11.383 13.914 1 92.44 82 ASP A O 1
ATOM 626 N N . GLY A 1 83 ? 10.992 -13.32 13.164 1 97.06 83 GLY A N 1
ATOM 627 C CA . GLY A 1 83 ? 11.781 -13.25 11.945 1 97.06 83 GLY A CA 1
ATOM 628 C C . GLY A 1 83 ? 10.969 -12.828 10.734 1 97.06 83 GLY A C 1
ATOM 629 O O . GLY A 1 83 ? 11.438 -12.938 9.602 1 97.06 83 GLY A O 1
ATOM 630 N N . CYS A 1 84 ? 9.734 -12.367 10.992 1 98.56 84 CYS A N 1
ATOM 631 C CA . CYS A 1 84 ? 8.852 -12.039 9.875 1 98.56 84 CYS A CA 1
ATOM 632 C C . CYS A 1 84 ? 8.398 -10.586 9.953 1 98.56 84 CYS A C 1
ATOM 634 O O . CYS A 1 84 ? 8.344 -10 11.031 1 98.56 84 CYS A O 1
ATOM 636 N N . ALA A 1 85 ? 8.164 -10 8.836 1 98.56 85 ALA A N 1
ATOM 637 C CA . ALA A 1 85 ? 7.457 -8.727 8.688 1 98.56 85 ALA A CA 1
ATOM 638 C C . ALA A 1 85 ? 6.215 -8.891 7.816 1 98.56 85 ALA A C 1
ATOM 640 O O . ALA A 1 85 ? 6.172 -9.758 6.938 1 98.56 85 ALA A O 1
ATOM 641 N N . VAL A 1 86 ? 5.199 -8.133 8.086 1 98.31 86 VAL A N 1
ATOM 642 C CA . VAL A 1 86 ? 4.062 -8.078 7.172 1 98.31 86 VAL A CA 1
ATOM 643 C C . VAL A 1 86 ? 4.344 -7.066 6.059 1 98.31 86 VAL A C 1
ATOM 645 O O . VAL A 1 86 ? 4.879 -5.984 6.316 1 98.31 86 VAL A O 1
ATOM 648 N N . VAL A 1 87 ? 4.109 -7.438 4.855 1 98.12 87 VAL A N 1
ATOM 649 C CA . VAL A 1 87 ? 4.27 -6.602 3.67 1 98.12 87 VAL A CA 1
ATOM 650 C C . VAL A 1 87 ? 3.043 -6.738 2.771 1 98.12 87 VAL A C 1
ATOM 652 O O . VAL A 1 87 ? 2.211 -7.625 2.977 1 98.12 87 VAL A O 1
ATOM 655 N N . PRO A 1 88 ? 2.879 -5.934 1.831 1 97.38 88 PRO A N 1
ATOM 656 C CA . PRO A 1 88 ? 1.643 -5.91 1.046 1 97.38 88 PRO A CA 1
ATOM 657 C C . PRO A 1 88 ? 1.475 -7.148 0.173 1 97.38 88 PRO A C 1
ATOM 659 O O . PRO A 1 88 ? 0.35 -7.602 -0.057 1 97.38 88 PRO A O 1
ATOM 662 N N . ASN A 1 89 ? 2.525 -7.668 -0.355 1 98.06 89 ASN A N 1
ATOM 663 C CA . ASN A 1 89 ? 2.465 -8.789 -1.286 1 98.06 89 ASN A CA 1
ATOM 664 C C . ASN A 1 89 ? 3.85 -9.375 -1.543 1 98.06 89 ASN A C 1
ATOM 666 O O . ASN A 1 89 ? 4.855 -8.828 -1.099 1 98.06 89 ASN A O 1
ATOM 670 N N . ALA A 1 90 ? 3.875 -10.438 -2.229 1 98.19 90 ALA A N 1
ATOM 671 C CA . ALA A 1 90 ? 5.129 -11.141 -2.492 1 98.19 90 ALA A CA 1
ATOM 672 C C . ALA A 1 90 ? 6.051 -10.312 -3.375 1 98.19 90 ALA A C 1
ATOM 674 O O . ALA A 1 90 ? 7.273 -10.352 -3.219 1 98.19 90 ALA A O 1
ATOM 675 N N . THR A 1 91 ? 5.512 -9.586 -4.336 1 97.88 91 THR A N 1
ATOM 676 C CA . THR A 1 91 ? 6.32 -8.734 -5.199 1 97.88 91 THR A CA 1
ATOM 677 C C . THR A 1 91 ? 7.129 -7.738 -4.371 1 97.88 91 THR A C 1
ATOM 679 O O . THR A 1 91 ? 8.328 -7.555 -4.605 1 97.88 91 THR A O 1
ATOM 682 N N . THR A 1 92 ? 6.48 -7.156 -3.391 1 97.94 92 THR A N 1
ATOM 683 C CA . THR A 1 92 ? 7.164 -6.234 -2.492 1 97.94 92 THR A CA 1
ATOM 684 C C . THR A 1 92 ? 8.25 -6.953 -1.702 1 97.94 92 THR A C 1
ATOM 686 O O . THR A 1 92 ? 9.383 -6.461 -1.596 1 97.94 92 THR A O 1
ATOM 689 N N . GLY A 1 93 ? 7.91 -8.102 -1.171 1 98.5 93 GLY A N 1
ATOM 690 C CA . GLY A 1 93 ? 8.883 -8.867 -0.41 1 98.5 93 GLY A CA 1
ATOM 691 C C . GLY A 1 93 ? 10.109 -9.242 -1.22 1 98.5 93 GLY A C 1
ATOM 692 O O . GLY A 1 93 ? 11.242 -9.133 -0.734 1 98.5 93 GLY A O 1
ATOM 693 N N . VAL A 1 94 ? 9.898 -9.68 -2.449 1 98.44 94 VAL A N 1
ATOM 694 C CA . VAL A 1 94 ? 11 -10.031 -3.346 1 98.44 94 VAL A CA 1
ATOM 695 C C . VAL A 1 94 ? 11.875 -8.812 -3.596 1 98.44 94 VAL A C 1
ATOM 697 O O . VAL A 1 94 ? 13.109 -8.906 -3.564 1 98.44 94 VAL A O 1
ATOM 700 N N . GLY A 1 95 ? 11.234 -7.684 -3.834 1 97.69 95 GLY A N 1
ATOM 701 C CA . GLY A 1 95 ? 11.992 -6.457 -4.031 1 97.69 95 GLY A CA 1
ATOM 702 C C . GLY A 1 95 ? 12.867 -6.098 -2.844 1 97.69 95 GLY A C 1
ATOM 703 O O . GLY A 1 95 ? 14.023 -5.715 -3.014 1 97.69 95 GLY A O 1
ATOM 704 N N . ILE A 1 96 ? 12.328 -6.203 -1.643 1 98 96 ILE A N 1
ATOM 705 C CA . ILE A 1 96 ? 13.062 -5.898 -0.42 1 98 96 ILE A CA 1
ATOM 706 C C . ILE A 1 96 ? 14.242 -6.859 -0.27 1 98 96 ILE A C 1
ATOM 708 O O . ILE A 1 96 ? 15.359 -6.438 0.033 1 98 96 ILE A O 1
ATOM 712 N N . ALA A 1 97 ? 14 -8.133 -0.516 1 98.31 97 ALA A N 1
ATOM 713 C CA . ALA A 1 97 ? 15.055 -9.133 -0.401 1 98.31 97 ALA A CA 1
ATOM 714 C C . ALA A 1 97 ? 16.188 -8.859 -1.388 1 98.31 97 ALA A C 1
ATOM 716 O O . ALA A 1 97 ? 17.359 -8.852 -1.011 1 98.31 97 ALA A O 1
ATOM 717 N N . LEU A 1 98 ? 15.844 -8.633 -2.646 1 98.12 98 LEU A N 1
ATOM 718 C CA . LEU A 1 98 ? 16.844 -8.352 -3.668 1 98.12 98 LEU A CA 1
ATOM 719 C C . LEU A 1 98 ? 17.672 -7.129 -3.293 1 98.12 98 LEU A C 1
ATOM 721 O O . LEU A 1 98 ? 18.891 -7.117 -3.484 1 98.12 98 LEU A O 1
ATOM 725 N N . GLY A 1 99 ? 17.031 -6.148 -2.709 1 96.19 99 GLY A N 1
ATOM 726 C CA . GLY A 1 99 ? 17.719 -4.934 -2.303 1 96.19 99 GLY A CA 1
ATOM 727 C C . GLY A 1 99 ? 18.609 -5.129 -1.093 1 96.19 99 GLY A C 1
ATOM 728 O O . GLY A 1 99 ? 19.453 -4.281 -0.799 1 96.19 99 GLY A O 1
ATOM 729 N N . SER A 1 100 ? 18.438 -6.172 -0.395 1 96.88 100 SER A N 1
ATOM 730 C CA . SER A 1 100 ? 19.156 -6.41 0.853 1 96.88 100 SER A CA 1
ATOM 731 C C . SER A 1 100 ? 20.438 -7.199 0.611 1 96.88 100 SER A C 1
ATOM 733 O O . SER A 1 100 ? 21.312 -7.254 1.478 1 96.88 100 SER A O 1
ATOM 735 N N . VAL A 1 101 ? 20.625 -7.859 -0.524 1 96.88 101 VAL A N 1
ATOM 736 C CA . VAL A 1 101 ? 21.703 -8.805 -0.766 1 96.88 101 VAL A CA 1
ATOM 737 C C . VAL A 1 101 ? 23 -8.055 -1.075 1 96.88 101 VAL A C 1
ATOM 739 O O . VAL A 1 101 ? 24.094 -8.523 -0.756 1 96.88 101 VAL A O 1
ATOM 742 N N . GLY A 1 102 ? 22.938 -6.82 -1.663 1 95.69 102 GLY A N 1
ATOM 743 C CA . GLY A 1 102 ? 24.141 -6.051 -1.964 1 95.69 102 GLY A CA 1
ATOM 744 C C . GLY A 1 102 ? 24.891 -6.559 -3.184 1 95.69 102 GLY A C 1
ATOM 745 O O . GLY A 1 102 ? 26.094 -6.758 -3.139 1 95.69 102 GLY A O 1
ATOM 746 N N . LEU A 1 103 ? 24.188 -6.758 -4.266 1 97.88 103 LEU A N 1
ATOM 747 C CA . LEU A 1 103 ? 24.75 -7.262 -5.512 1 97.88 103 LEU A CA 1
ATOM 748 C C . LEU A 1 103 ? 25.578 -6.184 -6.207 1 97.88 103 LEU A C 1
ATOM 750 O O . LEU A 1 103 ? 25.297 -4.992 -6.074 1 97.88 103 LEU A O 1
ATOM 754 N N . GLY A 1 104 ? 26.578 -6.598 -6.875 1 97.62 104 GLY A N 1
ATOM 755 C CA . GLY A 1 104 ? 27.422 -5.715 -7.672 1 97.62 104 GLY A CA 1
ATOM 756 C C . GLY A 1 104 ? 27.672 -6.234 -9.07 1 97.62 104 GLY A C 1
ATOM 757 O O . GLY A 1 104 ? 27.109 -7.258 -9.469 1 97.62 104 GLY A O 1
ATOM 758 N N . ARG A 1 105 ? 28.547 -5.504 -9.75 1 98.19 105 ARG A N 1
ATOM 759 C CA . ARG A 1 105 ? 28.844 -5.809 -11.148 1 98.19 105 ARG A CA 1
ATOM 760 C C . ARG A 1 105 ? 29.406 -7.219 -11.289 1 98.19 105 ARG A C 1
ATOM 762 O O . ARG A 1 105 ? 30.359 -7.586 -10.594 1 98.19 105 ARG A O 1
ATOM 769 N N . GLY A 1 106 ? 28.75 -7.98 -12.117 1 98.31 106 GLY A N 1
ATOM 770 C CA . GLY A 1 106 ? 29.25 -9.305 -12.438 1 98.31 106 GLY A CA 1
ATOM 771 C C . GLY A 1 106 ? 28.703 -10.391 -11.523 1 98.31 106 GLY A C 1
ATOM 772 O O . GLY A 1 106 ? 28.797 -11.578 -11.836 1 98.31 106 GLY A O 1
ATOM 773 N N . ASP A 1 107 ? 28.109 -10.023 -10.391 1 98.69 107 ASP A N 1
ATOM 774 C CA . ASP A 1 107 ? 27.438 -11.008 -9.547 1 98.69 107 ASP A CA 1
ATOM 775 C C . ASP A 1 107 ? 26.297 -11.688 -10.289 1 98.69 107 ASP A C 1
ATOM 777 O O . ASP A 1 107 ? 25.734 -11.109 -11.227 1 98.69 107 ASP A O 1
ATOM 781 N N . GLU A 1 108 ? 26.031 -12.922 -9.883 1 98.81 108 GLU A N 1
ATOM 782 C CA . GLU A 1 108 ? 25 -13.68 -10.594 1 98.81 108 GLU A CA 1
ATOM 783 C C . GLU A 1 108 ? 23.828 -14.016 -9.672 1 98.81 108 GLU A C 1
ATOM 785 O O . GLU A 1 108 ? 24.031 -14.406 -8.516 1 98.81 108 GLU A O 1
ATOM 790 N N . ILE A 1 109 ? 22.656 -13.773 -10.164 1 98.88 109 ILE A N 1
ATOM 791 C CA . ILE A 1 109 ? 21.438 -14.305 -9.578 1 98.88 109 ILE A CA 1
ATOM 792 C C . ILE A 1 109 ? 20.984 -15.531 -10.359 1 98.88 109 ILE A C 1
ATOM 794 O O . ILE A 1 109 ? 20.719 -15.453 -11.562 1 98.88 109 ILE A O 1
ATOM 798 N N . LEU A 1 110 ? 20.906 -16.656 -9.703 1 98.88 110 LEU A N 1
ATOM 799 C CA . LEU A 1 110 ? 20.469 -17.906 -10.344 1 98.88 110 LEU A CA 1
ATOM 800 C C . LEU A 1 110 ? 19.016 -18.188 -10.031 1 98.88 110 LEU A C 1
ATOM 802 O O . LEU A 1 110 ? 18.594 -18.141 -8.875 1 98.88 110 LEU A O 1
ATOM 806 N N . THR A 1 111 ? 18.203 -18.406 -11.047 1 98.44 111 THR A N 1
ATOM 807 C CA . THR A 1 111 ? 16.812 -18.781 -10.891 1 98.44 111 THR A CA 1
ATOM 808 C C . THR A 1 111 ? 16.422 -19.844 -11.914 1 98.44 111 THR A C 1
ATOM 810 O O . THR A 1 111 ? 17.297 -20.484 -12.516 1 98.44 111 THR A O 1
ATOM 813 N N . THR A 1 112 ? 15.141 -20.234 -11.984 1 98.25 112 THR A N 1
ATOM 814 C CA . THR A 1 112 ? 14.68 -21.234 -12.93 1 98.25 112 THR A CA 1
ATOM 815 C C . THR A 1 112 ? 13.742 -20.609 -13.961 1 98.25 112 THR A C 1
ATOM 817 O O . THR A 1 112 ? 13.32 -19.469 -13.82 1 98.25 112 THR A O 1
ATOM 820 N N . ASP A 1 113 ? 13.406 -21.344 -15.016 1 97.12 113 ASP A N 1
ATOM 821 C CA . ASP A 1 113 ? 12.492 -20.844 -16.031 1 97.12 113 ASP A CA 1
ATOM 822 C C . ASP A 1 113 ? 11.039 -21.047 -15.617 1 97.12 113 ASP A C 1
ATOM 824 O O . ASP A 1 113 ? 10.125 -20.859 -16.422 1 97.12 113 ASP A O 1
ATOM 828 N N . HIS A 1 114 ? 10.812 -21.406 -14.344 1 97 114 HIS A N 1
ATOM 829 C CA . HIS A 1 114 ? 9.477 -21.547 -13.781 1 97 114 HIS A CA 1
ATOM 830 C C . HIS A 1 114 ? 9.055 -20.281 -13.031 1 97 114 HIS A C 1
ATOM 832 O O . HIS A 1 114 ? 7.914 -20.172 -12.586 1 97 114 HIS A O 1
ATOM 838 N N . ARG A 1 115 ? 9.938 -19.344 -12.953 1 95.62 115 ARG A N 1
ATOM 839 C CA . ARG A 1 115 ? 9.758 -18.203 -12.055 1 95.62 115 ARG A CA 1
ATOM 840 C C . ARG A 1 115 ? 8.539 -17.375 -12.461 1 95.62 115 ARG A C 1
ATOM 842 O O . ARG A 1 115 ? 8.188 -17.328 -13.641 1 95.62 115 ARG A O 1
ATOM 849 N N . TYR A 1 116 ? 7.945 -16.781 -11.492 1 95.94 116 TYR A N 1
ATOM 850 C CA . TYR A 1 116 ? 6.816 -15.883 -11.695 1 95.94 116 TYR A CA 1
ATOM 851 C C . TYR A 1 116 ? 7.254 -14.617 -12.422 1 95.94 116 TYR A C 1
ATOM 853 O O . TYR A 1 116 ? 8.375 -14.141 -12.234 1 95.94 116 TYR A O 1
ATOM 861 N N . GLY A 1 117 ? 6.391 -14.055 -13.211 1 94.31 117 GLY A N 1
ATOM 862 C CA . GLY A 1 117 ? 6.699 -12.898 -14.039 1 94.31 117 GLY A CA 1
ATOM 863 C C . GLY A 1 117 ? 7.211 -11.711 -13.242 1 94.31 117 GLY A C 1
ATOM 864 O O . GLY A 1 117 ? 8.195 -11.078 -13.633 1 94.31 117 GLY A O 1
ATOM 865 N N . ALA A 1 118 ? 6.547 -11.406 -12.156 1 95 118 ALA A N 1
ATOM 866 C CA . ALA A 1 118 ? 6.949 -10.258 -11.352 1 95 118 ALA A CA 1
ATOM 867 C C . ALA A 1 118 ? 8.328 -10.469 -10.742 1 95 118 ALA A C 1
ATOM 869 O O . ALA A 1 118 ? 9.102 -9.516 -10.586 1 95 118 ALA A O 1
ATOM 870 N N . VAL A 1 119 ? 8.633 -11.672 -10.383 1 97.5 119 VAL A N 1
ATOM 871 C CA . VAL A 1 119 ? 9.953 -11.992 -9.844 1 97.5 119 VAL A CA 1
ATOM 872 C C . VAL A 1 119 ? 11.016 -11.836 -10.93 1 97.5 119 VAL A C 1
ATOM 874 O O . VAL A 1 119 ? 12.078 -11.266 -10.688 1 97.5 119 VAL A O 1
ATOM 877 N N . ALA A 1 120 ? 10.695 -12.328 -12.102 1 96.94 120 ALA A N 1
ATOM 878 C CA . ALA A 1 120 ? 11.594 -12.156 -13.242 1 96.94 120 ALA A CA 1
ATOM 879 C C . ALA A 1 120 ? 11.875 -10.68 -13.5 1 96.94 120 ALA A C 1
ATOM 881 O O . ALA A 1 120 ? 13.023 -10.281 -13.703 1 96.94 120 ALA A O 1
ATOM 882 N N . MET A 1 121 ? 10.867 -9.883 -13.484 1 96.44 121 MET A N 1
ATOM 883 C CA . MET A 1 121 ? 11.008 -8.453 -13.711 1 96.44 121 MET A CA 1
ATOM 884 C C . MET A 1 121 ? 11.859 -7.805 -12.625 1 96.44 121 MET A C 1
ATOM 886 O O . MET A 1 121 ? 12.672 -6.926 -12.914 1 96.44 121 MET A O 1
ATOM 890 N N . ALA A 1 122 ? 11.633 -8.195 -11.414 1 97.56 122 ALA A N 1
ATOM 891 C CA . ALA A 1 122 ? 12.414 -7.656 -10.297 1 97.56 122 ALA A CA 1
ATOM 892 C C . ALA A 1 122 ? 13.891 -8.008 -10.438 1 97.56 122 ALA A C 1
ATOM 894 O O . ALA A 1 122 ? 14.758 -7.168 -10.188 1 97.56 122 ALA A O 1
ATOM 895 N N . ILE A 1 123 ? 14.172 -9.234 -10.805 1 98.31 123 ILE A N 1
ATOM 896 C CA . ILE A 1 123 ? 15.547 -9.68 -11.016 1 98.31 123 ILE A CA 1
ATOM 897 C C . ILE A 1 123 ? 16.172 -8.875 -12.148 1 98.31 123 ILE A C 1
ATOM 899 O O . ILE A 1 123 ? 17.297 -8.383 -12.016 1 98.31 123 ILE A O 1
ATOM 903 N N . GLU A 1 124 ? 15.461 -8.758 -13.242 1 97.25 124 GLU A N 1
ATOM 904 C CA . GLU A 1 124 ? 15.969 -8 -14.383 1 97.25 124 GLU A CA 1
ATOM 905 C C . GLU A 1 124 ? 16.297 -6.562 -13.992 1 97.25 124 GLU A C 1
ATOM 907 O O . GLU A 1 124 ? 17.328 -6.031 -14.375 1 97.25 124 GLU A O 1
ATOM 912 N N . ARG A 1 125 ? 15.422 -5.961 -13.297 1 96 125 ARG A N 1
ATOM 913 C CA . ARG A 1 125 ? 15.656 -4.598 -12.844 1 96 125 ARG A CA 1
ATOM 914 C C . ARG A 1 125 ? 16.906 -4.52 -11.961 1 96 125 ARG A C 1
ATOM 916 O O . ARG A 1 125 ? 17.734 -3.621 -12.125 1 96 125 ARG A O 1
ATOM 923 N N . THR A 1 126 ? 16.953 -5.41 -11.016 1 97.31 126 THR A N 1
ATOM 924 C CA . THR A 1 126 ? 18.109 -5.453 -10.109 1 97.31 126 THR A CA 1
ATOM 925 C C . THR A 1 126 ? 19.406 -5.578 -10.898 1 97.31 126 THR A C 1
ATOM 927 O O . THR A 1 126 ? 20.391 -4.887 -10.609 1 97.31 126 THR A O 1
ATOM 930 N N . CYS A 1 127 ? 19.375 -6.418 -11.898 1 98.19 127 CYS A N 1
ATOM 931 C CA . CYS A 1 127 ? 20.547 -6.613 -12.734 1 98.19 127 CYS A CA 1
ATOM 932 C C . CYS A 1 127 ? 20.891 -5.344 -13.5 1 98.19 127 CYS A C 1
ATOM 934 O O . CYS A 1 127 ? 22.062 -4.957 -13.578 1 98.19 127 CYS A O 1
ATOM 936 N N . ARG A 1 128 ? 19.922 -4.691 -14.062 1 96.12 128 ARG A N 1
ATOM 937 C CA . ARG A 1 128 ? 20.156 -3.443 -14.789 1 96.12 128 ARG A CA 1
ATOM 938 C C . ARG A 1 128 ? 20.766 -2.385 -13.875 1 96.12 128 ARG A C 1
ATOM 940 O O . ARG A 1 128 ? 21.656 -1.639 -14.289 1 96.12 128 ARG A O 1
ATOM 947 N N . GLU A 1 129 ? 20.375 -2.35 -12.68 1 93.94 129 GLU A N 1
ATOM 948 C CA . GLU A 1 129 ? 20.766 -1.284 -11.758 1 93.94 129 GLU A CA 1
ATOM 949 C C . GLU A 1 129 ? 22.125 -1.562 -11.125 1 93.94 129 GLU A C 1
ATOM 951 O O . GLU A 1 129 ? 22.859 -0.632 -10.797 1 93.94 129 GLU A O 1
ATOM 956 N N . THR A 1 130 ? 22.453 -2.775 -10.969 1 96.75 130 THR A N 1
ATOM 957 C CA . THR A 1 130 ? 23.641 -3.104 -10.195 1 96.75 130 THR A CA 1
ATOM 958 C C . THR A 1 130 ? 24.766 -3.582 -11.117 1 96.75 130 THR A C 1
ATOM 960 O O . THR A 1 130 ? 25.938 -3.621 -10.711 1 96.75 130 THR A O 1
ATOM 963 N N . GLY A 1 131 ? 24.406 -4.039 -12.312 1 98.19 131 GLY A N 1
ATOM 964 C CA . GLY A 1 131 ? 25.375 -4.672 -13.195 1 98.19 131 GLY A CA 1
ATOM 965 C C . GLY A 1 131 ? 25.453 -6.172 -13 1 98.19 131 GLY A C 1
ATOM 966 O O . GLY A 1 131 ? 26.25 -6.844 -13.672 1 98.19 131 GLY A O 1
ATOM 967 N N . ALA A 1 132 ? 24.641 -6.742 -12.047 1 98.69 132 ALA A N 1
ATOM 968 C CA . ALA A 1 132 ? 24.562 -8.195 -11.891 1 98.69 132 ALA A CA 1
ATOM 969 C C . ALA A 1 132 ? 23.953 -8.844 -13.125 1 98.69 132 ALA A C 1
ATOM 971 O O . ALA A 1 132 ? 23.484 -8.156 -14.039 1 98.69 132 ALA A O 1
ATOM 972 N N . VAL A 1 133 ? 24.062 -10.156 -13.164 1 98.56 133 VAL A N 1
ATOM 973 C CA . VAL A 1 133 ? 23.547 -10.906 -14.312 1 98.56 133 VAL A CA 1
ATOM 974 C C . VAL A 1 133 ? 22.594 -11.992 -13.836 1 98.56 133 VAL A C 1
ATOM 976 O O . VAL A 1 133 ? 22.859 -12.68 -12.852 1 98.56 133 VAL A O 1
ATOM 979 N N . ALA A 1 134 ? 21.516 -12.078 -14.523 1 98.5 134 ALA A N 1
ATOM 980 C CA . ALA A 1 134 ? 20.562 -13.141 -14.234 1 98.5 134 ALA A CA 1
ATOM 981 C C . ALA A 1 134 ? 20.922 -14.414 -15.008 1 98.5 134 ALA A C 1
ATOM 983 O O . ALA A 1 134 ? 21.234 -14.359 -16.203 1 98.5 134 ALA A O 1
ATOM 984 N N . ARG A 1 135 ? 20.922 -15.492 -14.289 1 98.19 135 ARG A N 1
ATOM 985 C CA . ARG A 1 135 ? 21.109 -16.812 -14.883 1 98.19 135 ARG A CA 1
ATOM 986 C C . ARG A 1 135 ? 19.906 -17.703 -14.633 1 98.19 135 ARG A C 1
ATOM 988 O O . ARG A 1 135 ? 19.359 -17.719 -13.523 1 98.19 135 ARG A O 1
ATOM 995 N N . GLU A 1 136 ? 19.516 -18.391 -15.648 1 97.62 136 GLU A N 1
ATOM 996 C CA . GLU A 1 136 ? 18.359 -19.266 -15.57 1 97.62 136 GLU A CA 1
ATOM 997 C C . GLU A 1 136 ? 18.734 -20.703 -15.883 1 97.62 136 GLU A C 1
ATOM 999 O O . GLU A 1 136 ? 19.422 -20.984 -16.875 1 97.62 136 GLU A O 1
ATOM 1004 N N . VAL A 1 137 ? 18.328 -21.609 -15.039 1 97.44 137 VAL A N 1
ATOM 1005 C CA . VAL A 1 137 ? 18.484 -23.031 -15.32 1 97.44 137 VAL A CA 1
ATOM 1006 C C . VAL A 1 137 ? 17.156 -23.641 -15.742 1 97.44 137 VAL A C 1
ATOM 1008 O O . VAL A 1 137 ? 16.141 -23.422 -15.086 1 97.44 137 VAL A O 1
ATOM 1011 N N . PRO A 1 138 ? 17.125 -24.344 -16.828 1 97.06 138 PRO A N 1
ATOM 1012 C CA . PRO A 1 138 ? 15.898 -25.016 -17.25 1 97.06 138 PRO A CA 1
ATOM 1013 C C . PRO A 1 138 ? 15.57 -26.234 -16.406 1 97.06 138 PRO A C 1
ATOM 1015 O O . PRO A 1 138 ? 16.469 -27.031 -16.078 1 97.06 138 PRO A O 1
ATOM 1018 N N . ILE A 1 139 ? 14.367 -26.344 -16.016 1 96.75 139 ILE A N 1
ATOM 1019 C CA . ILE A 1 139 ? 13.867 -27.5 -15.281 1 96.75 139 ILE A CA 1
ATOM 1020 C C . ILE A 1 139 ? 12.688 -28.109 -16.031 1 96.75 139 ILE A C 1
ATOM 1022 O O . ILE A 1 139 ? 11.727 -27.422 -16.375 1 96.75 139 ILE A O 1
ATOM 1026 N N . ARG A 1 140 ? 12.781 -29.406 -16.25 1 93.69 140 ARG A N 1
ATOM 1027 C CA . ARG A 1 140 ? 11.688 -30.094 -16.922 1 93.69 140 ARG A CA 1
ATOM 1028 C C . ARG A 1 140 ? 10.453 -30.156 -16.031 1 93.69 140 ARG A C 1
ATOM 1030 O O . ARG A 1 140 ? 10.562 -30.156 -14.805 1 93.69 140 ARG A O 1
ATOM 1037 N N . LEU A 1 141 ? 9.289 -30.25 -16.672 1 91.56 141 LEU A N 1
ATOM 1038 C CA . LEU A 1 141 ? 8.039 -30.328 -15.938 1 91.56 141 LEU A CA 1
ATOM 1039 C C . LEU A 1 141 ? 7.969 -31.625 -15.133 1 91.56 141 LEU A C 1
ATOM 1041 O O . LEU A 1 141 ? 7.32 -31.672 -14.086 1 91.56 141 LEU A O 1
ATOM 1045 N N . ASP A 1 142 ? 8.656 -32.656 -15.578 1 87.5 142 ASP A N 1
ATOM 1046 C CA . ASP A 1 142 ? 8.617 -33.969 -14.914 1 87.5 142 ASP A CA 1
ATOM 1047 C C . ASP A 1 142 ? 9.891 -34.188 -14.102 1 87.5 142 ASP A C 1
ATOM 1049 O O . ASP A 1 142 ? 10.211 -35.344 -13.766 1 87.5 142 ASP A O 1
ATOM 1053 N N . ALA A 1 143 ? 10.609 -33.125 -13.82 1 92.38 143 ALA A N 1
ATOM 1054 C CA . ALA A 1 143 ? 11.852 -33.25 -13.07 1 92.38 143 ALA A CA 1
ATOM 1055 C C . ALA A 1 143 ? 11.602 -33.781 -11.664 1 92.38 143 ALA A C 1
ATOM 1057 O O . ALA A 1 143 ? 10.602 -33.438 -11.031 1 92.38 143 ALA A O 1
ATOM 1058 N N . THR A 1 144 ? 12.461 -34.688 -11.195 1 92.12 144 THR A N 1
ATOM 1059 C CA . THR A 1 144 ? 12.469 -35.125 -9.797 1 92.12 144 THR A CA 1
ATOM 1060 C C . THR A 1 144 ? 13.125 -34.062 -8.914 1 92.12 144 THR A C 1
ATOM 1062 O O . THR A 1 144 ? 13.742 -33.125 -9.422 1 92.12 144 THR A O 1
ATOM 1065 N N . ASP A 1 145 ? 13.008 -34.219 -7.621 1 94.25 145 ASP A N 1
ATOM 1066 C CA . ASP A 1 145 ? 13.68 -33.344 -6.684 1 94.25 145 ASP A CA 1
ATOM 1067 C C . ASP A 1 145 ? 15.188 -33.312 -6.93 1 94.25 145 ASP A C 1
ATOM 1069 O O . ASP A 1 145 ? 15.812 -32.25 -6.922 1 94.25 145 ASP A O 1
ATOM 1073 N N . ASN A 1 146 ? 15.711 -34.531 -7.148 1 95.75 146 ASN A N 1
ATOM 1074 C CA . ASN A 1 146 ? 17.141 -34.656 -7.398 1 95.75 146 ASN A CA 1
ATOM 1075 C C . ASN A 1 146 ? 17.547 -33.906 -8.68 1 95.75 146 ASN A C 1
ATOM 1077 O O . ASN A 1 146 ? 18.625 -33.312 -8.742 1 95.75 146 ASN A O 1
ATOM 1081 N N . ASP A 1 147 ? 16.703 -34 -9.672 1 95.81 147 ASP A N 1
ATOM 1082 C CA . ASP A 1 147 ? 16.953 -33.281 -10.922 1 95.81 147 ASP A CA 1
ATOM 1083 C C . ASP A 1 147 ? 17.062 -31.766 -10.672 1 95.81 147 ASP A C 1
ATOM 1085 O O . ASP A 1 147 ? 17.938 -31.094 -11.219 1 95.81 147 ASP A O 1
ATOM 1089 N N . VAL A 1 148 ? 16.172 -31.234 -9.906 1 97.12 148 VAL A N 1
ATOM 1090 C CA . VAL A 1 148 ? 16.125 -29.812 -9.609 1 97.12 148 VAL A CA 1
ATOM 1091 C C . VAL A 1 148 ? 17.375 -29.406 -8.844 1 97.12 148 VAL A C 1
ATOM 1093 O O . VAL A 1 148 ? 18.031 -28.422 -9.188 1 97.12 148 VAL A O 1
ATOM 1096 N N . VAL A 1 149 ? 17.703 -30.156 -7.789 1 98 149 VAL A N 1
ATOM 1097 C CA . VAL A 1 149 ? 18.891 -29.875 -6.992 1 98 149 VAL A CA 1
ATOM 1098 C C . VAL A 1 149 ? 20.141 -29.891 -7.883 1 98 149 VAL A C 1
ATOM 1100 O O . VAL A 1 149 ? 20.969 -28.969 -7.816 1 98 149 VAL A O 1
ATOM 1103 N N . ALA A 1 150 ? 20.219 -30.922 -8.711 1 97.88 150 ALA A N 1
ATOM 1104 C CA . ALA A 1 150 ? 21.375 -31.047 -9.602 1 97.88 150 ALA A CA 1
ATOM 1105 C C . ALA A 1 150 ? 21.453 -29.859 -10.562 1 97.88 150 ALA A C 1
ATOM 1107 O O . ALA A 1 150 ? 22.531 -29.344 -10.836 1 97.88 150 ALA A O 1
ATOM 1108 N N . ALA A 1 151 ? 20.359 -29.469 -11.125 1 97.75 151 ALA A N 1
ATOM 1109 C CA . ALA A 1 151 ? 20.312 -28.344 -12.055 1 97.75 151 ALA A CA 1
ATOM 1110 C C . ALA A 1 151 ? 20.797 -27.062 -11.383 1 97.75 151 ALA A C 1
ATOM 1112 O O . ALA A 1 151 ? 21.547 -26.297 -11.969 1 97.75 151 ALA A O 1
ATOM 1113 N N . VAL A 1 152 ? 20.328 -26.781 -10.164 1 98.12 152 VAL A N 1
ATOM 1114 C CA . VAL A 1 152 ? 20.734 -25.594 -9.414 1 98.12 152 VAL A CA 1
ATOM 1115 C C . VAL A 1 152 ? 22.234 -25.656 -9.133 1 98.12 152 VAL A C 1
ATOM 1117 O O . VAL A 1 152 ? 22.953 -24.672 -9.367 1 98.12 152 VAL A O 1
ATOM 1120 N N . GLN A 1 153 ? 22.719 -26.781 -8.664 1 97.75 153 GLN A N 1
ATOM 1121 C CA . GLN A 1 153 ? 24.125 -26.938 -8.344 1 97.75 153 GLN A CA 1
ATOM 1122 C C . GLN A 1 153 ? 25 -26.719 -9.578 1 97.75 153 GLN A C 1
ATOM 1124 O O . GLN A 1 153 ? 26.047 -26.062 -9.5 1 97.75 153 GLN A O 1
ATOM 1129 N N . THR A 1 154 ? 24.547 -27.266 -10.664 1 97.44 154 THR A N 1
ATOM 1130 C CA . THR A 1 154 ? 25.297 -27.125 -11.914 1 97.44 154 THR A CA 1
ATOM 1131 C C . THR A 1 154 ? 25.312 -25.688 -12.383 1 97.44 154 THR A C 1
ATOM 1133 O O . THR A 1 154 ? 26.281 -25.234 -13 1 97.44 154 THR A O 1
ATOM 1136 N N . GLY A 1 155 ? 24.25 -24.953 -12.078 1 97.94 155 GLY A N 1
ATOM 1137 C CA . GLY A 1 155 ? 24.141 -23.562 -12.5 1 97.94 155 GLY A CA 1
ATOM 1138 C C . GLY A 1 155 ? 24.984 -22.625 -11.664 1 97.94 155 GLY A C 1
ATOM 1139 O O . GLY A 1 155 ? 25.25 -21.5 -12.086 1 97.94 155 GLY A O 1
ATOM 1140 N N . ILE A 1 156 ? 25.359 -23.031 -10.523 1 98.12 156 ILE A N 1
ATOM 1141 C CA . ILE A 1 156 ? 26.141 -22.188 -9.617 1 98.12 156 ILE A CA 1
ATOM 1142 C C . ILE A 1 156 ? 27.562 -22.031 -10.148 1 98.12 156 ILE A C 1
ATOM 1144 O O . ILE A 1 156 ? 28.188 -23.016 -10.57 1 98.12 156 ILE A O 1
ATOM 1148 N N . THR A 1 157 ? 28.031 -20.875 -10.203 1 97.94 157 THR A N 1
ATOM 1149 C CA . THR A 1 157 ? 29.406 -20.547 -10.539 1 97.94 157 THR A CA 1
ATOM 1150 C C . THR A 1 157 ? 30.078 -19.781 -9.398 1 97.94 157 THR A C 1
ATOM 1152 O O . THR A 1 157 ? 29.469 -19.562 -8.344 1 97.94 157 THR A O 1
ATOM 1155 N N . GLY A 1 158 ? 31.328 -19.406 -9.633 1 97.44 158 GLY A N 1
ATOM 1156 C CA . GLY A 1 158 ? 32.031 -18.609 -8.656 1 97.44 158 GLY A CA 1
ATOM 1157 C C . GLY A 1 158 ? 31.453 -17.219 -8.492 1 97.44 158 GLY A C 1
ATOM 1158 O O . GLY A 1 158 ? 31.75 -16.531 -7.508 1 97.44 158 GLY A O 1
ATOM 1159 N N . ARG A 1 159 ? 30.562 -16.844 -9.375 1 98.31 159 ARG A N 1
ATOM 1160 C CA . ARG A 1 159 ? 30 -15.5 -9.367 1 98.31 159 ARG A CA 1
ATOM 1161 C C . ARG A 1 159 ? 28.594 -15.5 -8.773 1 98.31 159 ARG A C 1
ATOM 1163 O O . ARG A 1 159 ? 28 -14.445 -8.555 1 98.31 159 ARG A O 1
ATOM 1170 N N . THR A 1 160 ? 28.016 -16.641 -8.508 1 98.75 160 THR A N 1
ATOM 1171 C CA . THR A 1 160 ? 26.656 -16.719 -7.973 1 98.75 160 THR A CA 1
ATOM 1172 C C . THR A 1 160 ? 26.609 -16.125 -6.562 1 98.75 160 THR A C 1
ATOM 1174 O O . THR A 1 160 ? 27.391 -16.516 -5.695 1 98.75 160 THR A O 1
ATOM 1177 N N . ARG A 1 161 ? 25.688 -15.195 -6.375 1 98.69 161 ARG A N 1
ATOM 1178 C CA . ARG A 1 161 ? 25.562 -14.539 -5.078 1 98.69 161 ARG A CA 1
ATOM 1179 C C . ARG A 1 161 ? 24.156 -14.68 -4.516 1 98.69 161 ARG A C 1
ATOM 1181 O O . ARG A 1 161 ? 23.906 -14.352 -3.355 1 98.69 161 ARG A O 1
ATOM 1188 N N . LEU A 1 162 ? 23.234 -15.172 -5.277 1 98.88 162 LEU A N 1
ATOM 1189 C CA . LEU A 1 162 ? 21.844 -15.375 -4.844 1 98.88 162 LEU A CA 1
ATOM 1190 C C . LEU A 1 162 ? 21.172 -16.453 -5.684 1 98.88 162 LEU A C 1
ATOM 1192 O O . LEU A 1 162 ? 21.328 -16.484 -6.906 1 98.88 162 LEU A O 1
ATOM 1196 N N . VAL A 1 163 ? 20.5 -17.344 -5.074 1 98.88 163 VAL A N 1
ATOM 1197 C CA . VAL A 1 163 ? 19.594 -18.281 -5.73 1 98.88 163 VAL A CA 1
ATOM 1198 C C . VAL A 1 163 ? 18.141 -17.922 -5.398 1 98.88 163 VAL A C 1
ATOM 1200 O O . VAL A 1 163 ? 17.797 -17.703 -4.238 1 98.88 163 VAL A O 1
ATOM 1203 N N . VAL A 1 164 ? 17.297 -17.781 -6.387 1 98.88 164 VAL A N 1
ATOM 1204 C CA . VAL A 1 164 ? 15.875 -17.531 -6.234 1 98.88 164 VAL A CA 1
ATOM 1205 C C . VAL A 1 164 ? 15.086 -18.75 -6.699 1 98.88 164 VAL A C 1
ATOM 1207 O O . VAL A 1 164 ? 15.234 -19.188 -7.844 1 98.88 164 VAL A O 1
ATOM 1210 N N . LEU A 1 165 ? 14.258 -19.312 -5.832 1 98.62 165 LEU A N 1
ATOM 1211 C CA . LEU A 1 165 ? 13.492 -20.516 -6.145 1 98.62 165 LEU A CA 1
ATOM 1212 C C . LEU A 1 165 ? 12.047 -20.375 -5.684 1 98.62 165 LEU A C 1
ATOM 1214 O O . LEU A 1 165 ? 11.789 -19.875 -4.586 1 98.62 165 LEU A O 1
ATOM 1218 N N . ASP A 1 166 ? 11.117 -20.781 -6.543 1 97.69 166 ASP A N 1
ATOM 1219 C CA . ASP A 1 166 ? 9.711 -20.844 -6.148 1 97.69 166 ASP A CA 1
ATOM 1220 C C . ASP A 1 166 ? 9.461 -22.031 -5.219 1 97.69 166 ASP A C 1
ATOM 1222 O O . ASP A 1 166 ? 9.984 -23.125 -5.438 1 97.69 166 ASP A O 1
ATOM 1226 N N . GLN A 1 167 ? 8.664 -21.797 -4.176 1 97.56 167 GLN A N 1
ATOM 1227 C CA . GLN A 1 167 ? 8.164 -22.938 -3.418 1 97.56 167 GLN A CA 1
ATOM 1228 C C . GLN A 1 167 ? 7.152 -23.734 -4.23 1 97.56 167 GLN A C 1
ATOM 1230 O O . GLN A 1 167 ? 7.238 -24.969 -4.305 1 97.56 167 GLN A O 1
ATOM 1235 N N . ILE A 1 168 ? 6.207 -23.078 -4.715 1 97.25 168 ILE A N 1
ATOM 1236 C CA . ILE A 1 168 ? 5.234 -23.562 -5.688 1 97.25 168 ILE A CA 1
ATOM 1237 C C . ILE A 1 168 ? 5.195 -22.609 -6.891 1 97.25 168 ILE A C 1
ATOM 1239 O O . ILE A 1 168 ? 4.91 -21.422 -6.742 1 97.25 168 ILE A O 1
ATOM 1243 N N . THR A 1 169 ? 5.547 -23.141 -8.078 1 97.19 169 THR A N 1
ATOM 1244 C CA . THR A 1 169 ? 5.66 -22.281 -9.258 1 97.19 169 THR A CA 1
ATOM 1245 C C . THR A 1 169 ? 4.277 -21.875 -9.758 1 97.19 169 THR A C 1
ATOM 1247 O O . THR A 1 169 ? 3.381 -22.719 -9.883 1 97.19 169 THR A O 1
ATOM 1250 N N . SER A 1 170 ? 4.09 -20.609 -10.031 1 97.19 170 SER A N 1
ATOM 1251 C CA . SER A 1 170 ? 2.801 -20.078 -10.469 1 97.19 170 SER A CA 1
ATOM 1252 C C . SER A 1 170 ? 2.471 -20.531 -11.891 1 97.19 170 SER A C 1
ATOM 1254 O O . SER A 1 170 ? 1.389 -21.062 -12.141 1 97.19 170 SER A O 1
ATOM 1256 N N . PRO A 1 171 ? 3.361 -20.438 -12.875 1 96.69 171 PRO A N 1
ATOM 1257 C CA . PRO A 1 171 ? 2.979 -20.734 -14.258 1 96.69 171 PRO A CA 1
ATOM 1258 C C . PRO A 1 171 ? 2.781 -22.219 -14.508 1 96.69 171 PRO A C 1
ATOM 1260 O O . PRO A 1 171 ? 1.991 -22.609 -15.375 1 96.69 171 PRO A O 1
ATOM 1263 N N . THR A 1 172 ? 3.525 -23.094 -13.68 1 96.69 172 THR A N 1
ATOM 1264 C CA . THR A 1 172 ? 3.566 -24.516 -14.031 1 96.69 172 THR A CA 1
ATOM 1265 C C . THR A 1 172 ? 3.025 -25.375 -12.898 1 96.69 172 THR A C 1
ATOM 1267 O O . THR A 1 172 ? 2.93 -26.594 -13.023 1 96.69 172 THR A O 1
ATOM 1270 N N . ALA A 1 173 ? 2.703 -24.766 -11.797 1 96.44 173 ALA A N 1
ATOM 1271 C CA . ALA A 1 173 ? 2.094 -25.422 -10.648 1 96.44 173 ALA A CA 1
ATOM 1272 C C . ALA A 1 173 ? 2.945 -26.609 -10.18 1 96.44 173 ALA A C 1
ATOM 1274 O O . ALA A 1 173 ? 2.436 -27.703 -9.984 1 96.44 173 ALA A O 1
ATOM 1275 N N . GLN A 1 174 ? 4.238 -26.328 -9.992 1 94.81 174 GLN A N 1
ATOM 1276 C CA . GLN A 1 174 ? 5.148 -27.359 -9.492 1 94.81 174 GLN A CA 1
ATOM 1277 C C . GLN A 1 174 ? 5.645 -27.016 -8.094 1 94.81 174 GLN A C 1
ATOM 1279 O O . GLN A 1 174 ? 5.922 -25.844 -7.797 1 94.81 174 GLN A O 1
ATOM 1284 N N . ALA A 1 175 ? 5.637 -28.016 -7.207 1 95.12 175 ALA A N 1
ATOM 1285 C CA . ALA A 1 175 ? 6.328 -27.859 -5.93 1 95.12 175 ALA A CA 1
ATOM 1286 C C . ALA A 1 175 ? 7.832 -28.062 -6.09 1 95.12 175 ALA A C 1
ATOM 1288 O O . ALA A 1 175 ? 8.273 -29.141 -6.531 1 95.12 175 ALA A O 1
ATOM 1289 N N . MET A 1 176 ? 8.648 -27.109 -5.738 1 95.94 176 MET A N 1
ATOM 1290 C CA . MET A 1 176 ? 10.102 -27.219 -5.828 1 95.94 176 MET A CA 1
ATOM 1291 C C . MET A 1 176 ? 10.688 -27.719 -4.516 1 95.94 176 MET A C 1
ATOM 1293 O O . MET A 1 176 ? 10.141 -27.469 -3.443 1 95.94 176 MET A O 1
ATOM 1297 N N . PRO A 1 177 ? 11.75 -28.469 -4.613 1 96.12 177 PRO A N 1
ATOM 1298 C CA . PRO A 1 177 ? 12.383 -29.016 -3.406 1 96.12 177 PRO A CA 1
ATOM 1299 C C . PRO A 1 177 ? 13.25 -27.984 -2.676 1 96.12 177 PRO A C 1
ATOM 1301 O O . PRO A 1 177 ? 14.461 -28.156 -2.576 1 96.12 177 PRO A O 1
ATOM 1304 N N . VAL A 1 178 ? 12.648 -27 -2.057 1 97.62 178 VAL A N 1
ATOM 1305 C CA . VAL A 1 178 ? 13.312 -25.859 -1.432 1 97.62 178 VAL A CA 1
ATOM 1306 C C . VAL A 1 178 ? 14.25 -26.344 -0.328 1 97.62 178 VAL A C 1
ATOM 1308 O O . VAL A 1 178 ? 15.391 -25.906 -0.238 1 97.62 178 VAL A O 1
ATOM 1311 N N . ALA A 1 179 ? 13.758 -27.25 0.497 1 97.31 179 ALA A N 1
ATOM 1312 C CA . ALA A 1 179 ? 14.578 -27.75 1.598 1 97.31 179 ALA A CA 1
ATOM 1313 C C . ALA A 1 179 ? 15.852 -28.406 1.079 1 97.31 179 ALA A C 1
ATOM 1315 O O . ALA A 1 179 ? 16.938 -28.188 1.62 1 97.31 179 ALA A O 1
ATOM 1316 N N . ALA A 1 180 ? 15.703 -29.234 0.07 1 97.44 180 ALA A N 1
ATOM 1317 C CA . ALA A 1 180 ? 16.859 -29.938 -0.502 1 97.44 180 ALA A CA 1
ATOM 1318 C C . ALA A 1 180 ? 17.828 -28.953 -1.153 1 97.44 180 ALA A C 1
ATOM 1320 O O . ALA A 1 180 ? 19.047 -29.094 -1.025 1 97.44 180 ALA A O 1
ATOM 1321 N N . VAL A 1 181 ? 17.312 -27.984 -1.868 1 98.25 181 VAL A N 1
ATOM 1322 C CA . VAL A 1 181 ? 18.141 -26.969 -2.502 1 98.25 181 VAL A CA 1
ATOM 1323 C C . VAL A 1 181 ? 18.875 -26.156 -1.431 1 98.25 181 VAL A C 1
ATOM 1325 O O . VAL A 1 181 ? 20.062 -25.875 -1.558 1 98.25 181 VAL A O 1
ATOM 1328 N N . HIS A 1 182 ? 18.156 -25.734 -0.402 1 98.5 182 HIS A N 1
ATOM 1329 C CA . HIS A 1 182 ? 18.766 -24.984 0.689 1 98.5 182 HIS A CA 1
ATOM 1330 C C . HIS A 1 182 ? 19.891 -25.781 1.335 1 98.5 182 HIS A C 1
ATOM 1332 O O . HIS A 1 182 ? 20.953 -25.234 1.637 1 98.5 182 HIS A O 1
ATOM 1338 N N . ALA A 1 183 ? 19.656 -27.062 1.567 1 97.81 183 ALA A N 1
ATOM 1339 C CA . ALA A 1 183 ? 20.688 -27.953 2.125 1 97.81 183 ALA A CA 1
ATOM 1340 C C . ALA A 1 183 ? 21.922 -27.984 1.223 1 97.81 183 ALA A C 1
ATOM 1342 O O . ALA A 1 183 ? 23.047 -28 1.71 1 97.81 183 ALA A O 1
ATOM 1343 N N . ALA A 1 184 ? 21.688 -28.047 -0.043 1 97.44 184 ALA A N 1
ATOM 1344 C CA . ALA A 1 184 ? 22.781 -28.109 -1.009 1 97.44 184 ALA A CA 1
ATOM 1345 C C . ALA A 1 184 ? 23.609 -26.812 -0.998 1 97.44 184 ALA A C 1
ATOM 1347 O O . ALA A 1 184 ? 24.766 -26.812 -1.396 1 97.44 184 ALA A O 1
ATOM 1348 N N . LEU A 1 185 ? 22.984 -25.703 -0.595 1 97.81 185 LEU A N 1
ATOM 1349 C CA . LEU A 1 185 ? 23.656 -24.406 -0.586 1 97.81 185 LEU A CA 1
ATOM 1350 C C . LEU A 1 185 ? 24.422 -24.203 0.717 1 97.81 185 LEU A C 1
ATOM 1352 O O . LEU A 1 185 ? 25.203 -23.25 0.836 1 97.81 185 LEU A O 1
ATOM 1356 N N . ARG A 1 186 ? 24.203 -25.031 1.682 1 94.94 186 ARG A N 1
ATOM 1357 C CA . ARG A 1 186 ? 24.859 -24.891 2.971 1 94.94 186 ARG A CA 1
ATOM 1358 C C . ARG A 1 186 ? 26.375 -24.859 2.805 1 94.94 186 ARG A C 1
ATOM 1360 O O . ARG A 1 186 ? 26.938 -25.688 2.076 1 94.94 186 ARG A O 1
ATOM 1367 N N . GLY A 1 187 ? 27.062 -23.891 3.471 1 94 187 GLY A N 1
ATOM 1368 C CA . GLY A 1 187 ? 28.5 -23.797 3.436 1 94 187 GLY A CA 1
ATOM 1369 C C . GLY A 1 187 ? 29.016 -23 2.254 1 94 187 GLY A C 1
ATOM 1370 O O . GLY A 1 187 ? 30.188 -22.609 2.227 1 94 187 GLY A O 1
ATOM 1371 N N . THR A 1 188 ? 28.219 -22.719 1.254 1 96.12 188 THR A N 1
ATOM 1372 C CA . THR A 1 188 ? 28.656 -21.984 0.078 1 96.12 188 THR A CA 1
ATOM 1373 C C . THR A 1 188 ? 28.625 -20.484 0.347 1 96.12 188 THR A C 1
ATOM 1375 O O . THR A 1 188 ? 29.25 -19.703 -0.377 1 96.12 188 THR A O 1
ATOM 1378 N N . GLY A 1 189 ? 27.781 -20.094 1.344 1 96.25 189 GLY A N 1
ATOM 1379 C CA . GLY A 1 189 ? 27.594 -18.672 1.604 1 96.25 189 GLY A CA 1
ATOM 1380 C C . GLY A 1 189 ? 26.609 -18.016 0.664 1 96.25 189 GLY A C 1
ATOM 1381 O O . GLY A 1 189 ? 26.375 -16.797 0.744 1 96.25 189 GLY A O 1
ATOM 1382 N N . ILE A 1 190 ? 26.031 -18.734 -0.292 1 98.38 190 ILE A N 1
ATOM 1383 C CA . ILE A 1 190 ? 25.047 -18.219 -1.238 1 98.38 190 ILE A CA 1
ATOM 1384 C C . ILE A 1 190 ? 23.656 -18.25 -0.61 1 98.38 190 ILE A C 1
ATOM 1386 O O . ILE A 1 190 ? 23.125 -19.328 -0.302 1 98.38 190 ILE A O 1
ATOM 1390 N N . PRO A 1 191 ? 23 -17.047 -0.372 1 98.62 191 PRO A N 1
ATOM 1391 C CA . PRO A 1 191 ? 21.656 -17.047 0.2 1 98.62 191 PRO A CA 1
ATOM 1392 C C . PRO A 1 191 ? 20.594 -17.547 -0.776 1 98.62 191 PRO A C 1
ATOM 1394 O O . PRO A 1 191 ? 20.781 -17.453 -1.993 1 98.62 191 PRO A O 1
ATOM 1397 N N . LEU A 1 192 ? 19.531 -18.094 -0.209 1 98.88 192 LEU A N 1
ATOM 1398 C CA . LEU A 1 192 ? 18.359 -18.547 -0.947 1 98.88 192 LEU A CA 1
ATOM 1399 C C . LEU A 1 192 ? 17.172 -17.625 -0.683 1 98.88 192 LEU A C 1
ATOM 1401 O O . LEU A 1 192 ? 16.828 -17.375 0.472 1 98.88 192 LEU A O 1
ATOM 1405 N N . LEU A 1 193 ? 16.625 -17.078 -1.723 1 98.88 193 LEU A N 1
ATOM 1406 C CA . LEU A 1 193 ? 15.344 -16.375 -1.684 1 98.88 193 LEU A CA 1
ATOM 1407 C C . LEU A 1 193 ? 14.227 -17.281 -2.199 1 98.88 193 LEU A C 1
ATOM 1409 O O . LEU A 1 193 ? 14.234 -17.688 -3.365 1 98.88 193 LEU A O 1
ATOM 1413 N N . VAL A 1 194 ? 13.266 -17.547 -1.323 1 98.88 194 VAL A N 1
ATOM 1414 C CA . VAL A 1 194 ? 12.156 -18.422 -1.683 1 98.88 194 VAL A CA 1
ATOM 1415 C C . VAL A 1 194 ? 10.922 -17.578 -2.008 1 98.88 194 VAL A C 1
ATOM 1417 O O . VAL A 1 194 ? 10.398 -16.875 -1.144 1 98.88 194 VAL A O 1
ATOM 1420 N N . ASP A 1 195 ? 10.547 -17.625 -3.291 1 98.75 195 ASP A N 1
ATOM 1421 C CA . ASP A 1 195 ? 9.211 -17.141 -3.631 1 98.75 195 ASP A CA 1
ATOM 1422 C C . ASP A 1 195 ? 8.141 -18.141 -3.197 1 98.75 195 ASP A C 1
ATOM 1424 O O . ASP A 1 195 ? 7.863 -19.109 -3.902 1 98.75 195 ASP A O 1
ATOM 1428 N N . ALA A 1 196 ? 7.523 -17.797 -2.105 1 98.69 196 ALA A N 1
ATOM 1429 C CA . ALA A 1 196 ? 6.535 -18.688 -1.502 1 98.69 196 ALA A CA 1
ATOM 1430 C C . ALA A 1 196 ? 5.133 -18.109 -1.596 1 98.69 196 ALA A C 1
ATOM 1432 O O . ALA A 1 196 ? 4.316 -18.281 -0.69 1 98.69 196 ALA A O 1
ATOM 1433 N N . ALA A 1 197 ? 4.84 -17.422 -2.688 1 98.56 197 ALA A N 1
ATOM 1434 C CA . ALA A 1 197 ? 3.568 -16.719 -2.852 1 98.56 197 ALA A CA 1
ATOM 1435 C C . ALA A 1 197 ? 2.391 -17.672 -2.656 1 98.56 197 ALA A C 1
ATOM 1437 O O . ALA A 1 197 ? 1.326 -17.266 -2.188 1 98.56 197 ALA A O 1
ATOM 1438 N N . HIS A 1 198 ? 2.566 -18.953 -2.904 1 98.44 198 HIS A N 1
ATOM 1439 C CA . HIS A 1 198 ? 1.48 -19.922 -2.842 1 98.44 198 HIS A CA 1
ATOM 1440 C C . HIS A 1 198 ? 1.614 -20.812 -1.615 1 98.44 198 HIS A C 1
ATOM 1442 O O . HIS A 1 198 ? 0.837 -21.75 -1.442 1 98.44 198 HIS A O 1
ATOM 1448 N N . ALA A 1 199 ? 2.535 -20.578 -0.768 1 97.94 199 ALA A N 1
ATOM 1449 C CA . ALA A 1 199 ? 2.873 -21.547 0.272 1 97.94 199 ALA A CA 1
ATOM 1450 C C . ALA A 1 199 ? 1.938 -21.406 1.472 1 97.94 199 ALA A C 1
ATOM 1452 O O . ALA A 1 199 ? 1.477 -22.422 2.023 1 97.94 199 ALA A O 1
ATOM 1453 N N . PRO A 1 200 ? 1.626 -20.172 1.929 1 98.44 200 PRO A N 1
ATOM 1454 C CA . PRO A 1 200 ? 0.761 -20.094 3.107 1 98.44 200 PRO A CA 1
ATOM 1455 C C . PRO A 1 200 ? -0.593 -20.766 2.893 1 98.44 200 PRO A C 1
ATOM 1457 O O . PRO A 1 200 ? -1.285 -20.469 1.915 1 98.44 200 PRO A O 1
ATOM 1460 N N . GLY A 1 201 ? -0.956 -21.625 3.781 1 97.25 201 GLY A N 1
ATOM 1461 C CA . GLY A 1 201 ? -2.199 -22.359 3.678 1 97.25 201 GLY A CA 1
ATOM 1462 C C . GLY A 1 201 ? -2.049 -23.672 2.93 1 97.25 201 GLY A C 1
ATOM 1463 O O . GLY A 1 201 ? -2.932 -24.531 2.988 1 97.25 201 GLY A O 1
ATOM 1464 N N . VAL A 1 202 ? -0.917 -23.844 2.232 1 97.5 202 VAL A N 1
ATOM 1465 C CA . VAL A 1 202 ? -0.712 -25.047 1.416 1 97.5 202 VAL A CA 1
ATOM 1466 C C . VAL A 1 202 ? 0.403 -25.891 2.016 1 97.5 202 VAL A C 1
ATOM 1468 O O . VAL A 1 202 ? 0.251 -27.109 2.168 1 97.5 202 VAL A O 1
ATOM 1471 N N . ILE A 1 203 ? 1.532 -25.234 2.328 1 94.38 203 ILE A N 1
ATOM 1472 C CA . ILE A 1 203 ? 2.717 -25.906 2.852 1 94.38 203 ILE A CA 1
ATOM 1473 C C . ILE A 1 203 ? 2.82 -25.656 4.355 1 94.38 203 ILE A C 1
ATOM 1475 O O . ILE A 1 203 ? 2.719 -24.531 4.82 1 94.38 203 ILE A O 1
ATOM 1479 N N . SER A 1 204 ? 2.977 -26.672 5.09 1 90.19 204 SER A N 1
ATOM 1480 C CA . SER A 1 204 ? 3.207 -26.547 6.527 1 90.19 204 SER A CA 1
ATOM 1481 C C . SER A 1 204 ? 4.695 -26.469 6.844 1 90.19 204 SER A C 1
ATOM 1483 O O . SER A 1 204 ? 5.5 -27.172 6.227 1 90.19 204 SER A O 1
ATOM 1485 N N . ASP A 1 205 ? 5.094 -25.625 7.758 1 92.19 205 ASP A N 1
ATOM 1486 C CA . ASP A 1 205 ? 6.449 -25.531 8.289 1 92.19 205 ASP A CA 1
ATOM 1487 C C . ASP A 1 205 ? 7.48 -25.453 7.168 1 92.19 205 ASP A C 1
ATOM 1489 O O . ASP A 1 205 ? 8.391 -26.281 7.102 1 92.19 205 ASP A O 1
ATOM 1493 N N . PRO A 1 206 ? 7.383 -24.484 6.383 1 94.88 206 PRO A N 1
ATOM 1494 C CA . PRO A 1 206 ? 8.312 -24.359 5.258 1 94.88 206 PRO A CA 1
ATOM 1495 C C . PRO A 1 206 ? 9.75 -24.109 5.707 1 94.88 206 PRO A C 1
ATOM 1497 O O . PRO A 1 206 ? 9.977 -23.578 6.801 1 94.88 206 PRO A O 1
ATOM 1500 N N . THR A 1 207 ? 10.695 -24.547 4.859 1 95.12 207 THR A N 1
ATOM 1501 C CA . THR A 1 207 ? 12.07 -24.094 4.969 1 95.12 207 THR A CA 1
ATOM 1502 C C . THR A 1 207 ? 12.219 -22.688 4.367 1 95.12 207 THR A C 1
ATOM 1504 O O . THR A 1 207 ? 12.094 -22.516 3.156 1 95.12 207 THR A O 1
ATOM 1507 N N . PRO A 1 208 ? 12.562 -21.734 5.148 1 94.56 208 PRO A N 1
ATOM 1508 C CA . PRO A 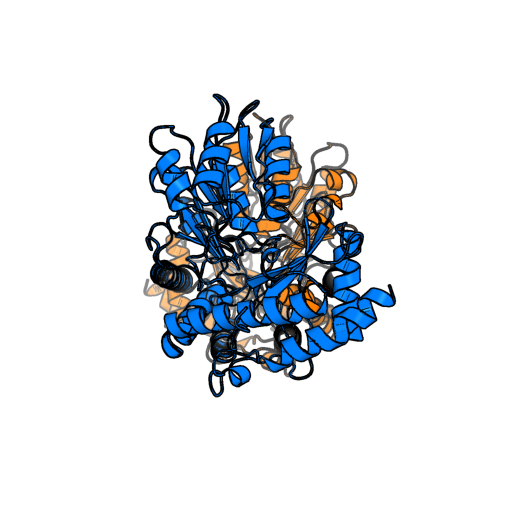1 208 ? 12.453 -20.375 4.633 1 94.56 208 PRO A CA 1
ATOM 1509 C C . PRO A 1 208 ? 13.711 -19.922 3.896 1 94.56 208 PRO A C 1
ATOM 1511 O O . PRO A 1 208 ? 13.68 -18.922 3.174 1 94.56 208 PRO A O 1
ATOM 1514 N N . GLY A 1 209 ? 14.906 -20.641 4 1 97.25 209 GLY A N 1
ATOM 1515 C CA . GLY A 1 209 ? 16.141 -20.062 3.488 1 97.25 209 GLY A CA 1
ATOM 1516 C C . GLY A 1 209 ? 16.531 -18.781 4.207 1 97.25 209 GLY A C 1
ATOM 1517 O O . GLY A 1 209 ? 16.281 -18.625 5.402 1 97.25 209 GLY A O 1
ATOM 1518 N N . GLU A 1 210 ? 17.281 -17.922 3.51 1 98.5 210 GLU A N 1
ATOM 1519 C CA . GLU A 1 210 ? 17.688 -16.656 4.098 1 98.5 210 GLU A CA 1
ATOM 1520 C C . GLU A 1 210 ? 16.578 -15.602 3.939 1 98.5 210 GLU A C 1
ATOM 1522 O O . GLU A 1 210 ? 16.453 -14.695 4.766 1 98.5 210 GLU A O 1
ATOM 1527 N N . PHE A 1 211 ? 15.852 -15.734 2.836 1 98.75 211 PHE A N 1
ATOM 1528 C CA . PHE A 1 211 ? 14.68 -14.906 2.576 1 98.75 211 PHE A CA 1
ATOM 1529 C C . PHE A 1 211 ? 13.508 -15.766 2.117 1 98.75 211 PHE A C 1
ATOM 1531 O O . PHE A 1 211 ? 13.688 -16.719 1.348 1 98.75 211 PHE A O 1
ATOM 1538 N N . TRP A 1 212 ? 12.344 -15.484 2.615 1 98.88 212 TRP A N 1
ATOM 1539 C CA . TRP A 1 212 ? 11.109 -16.172 2.27 1 98.88 212 TRP A CA 1
ATOM 1540 C C . TRP A 1 212 ? 9.938 -15.203 2.215 1 98.88 212 TRP A C 1
ATOM 1542 O O . TRP A 1 212 ? 9.758 -14.383 3.123 1 98.88 212 TRP A O 1
ATOM 1552 N N . VAL A 1 213 ? 9.156 -15.203 1.142 1 98.81 213 VAL A N 1
ATOM 1553 C CA . VAL A 1 213 ? 7.992 -14.32 1.062 1 98.81 213 VAL A CA 1
ATOM 1554 C C . VAL A 1 213 ? 6.762 -15.117 0.647 1 98.81 213 VAL A C 1
ATOM 1556 O O . VAL A 1 213 ? 6.77 -15.797 -0.386 1 98.81 213 VAL A O 1
ATOM 1559 N N . GLY A 1 214 ? 5.695 -15.039 1.416 1 98.75 214 GLY A N 1
ATOM 1560 C CA . GLY A 1 214 ? 4.461 -15.75 1.135 1 98.75 214 GLY A CA 1
ATOM 1561 C C . GLY A 1 214 ? 3.232 -14.867 1.182 1 98.75 214 GLY A C 1
ATOM 1562 O O . GLY A 1 214 ? 3.045 -14.109 2.133 1 98.75 214 GLY A O 1
ATOM 1563 N N . ASN A 1 215 ? 2.385 -14.961 0.147 1 98.75 215 ASN A N 1
ATOM 1564 C CA . ASN A 1 215 ? 1.108 -14.25 0.157 1 98.75 215 ASN A CA 1
ATOM 1565 C C . ASN A 1 215 ? 0.107 -14.914 1.098 1 98.75 215 ASN A C 1
ATOM 1567 O O . ASN A 1 215 ? -0.125 -16.125 1.012 1 98.75 215 ASN A O 1
ATOM 1571 N N . LEU A 1 216 ? -0.486 -14.125 1.903 1 98.75 216 LEU A N 1
ATOM 1572 C CA . LEU A 1 216 ? -1.528 -14.656 2.777 1 98.75 216 LEU A CA 1
ATOM 1573 C C . LEU A 1 216 ? -2.906 -14.477 2.148 1 98.75 216 LEU A C 1
ATOM 1575 O O . LEU A 1 216 ? -3.875 -15.109 2.58 1 98.75 216 LEU A O 1
ATOM 1579 N N . HIS A 1 217 ? -3.027 -13.656 1.067 1 98.44 217 HIS A N 1
ATOM 1580 C CA . HIS A 1 217 ? -4.336 -13.352 0.498 1 98.44 217 HIS A CA 1
ATOM 1581 C C . HIS A 1 217 ? -4.742 -14.406 -0.533 1 98.44 217 HIS A C 1
ATOM 1583 O O . HIS A 1 217 ? -5.82 -14.312 -1.124 1 98.44 217 HIS A O 1
ATOM 1589 N N . LYS A 1 218 ? -3.9 -15.391 -0.831 1 98.25 218 LYS A N 1
ATOM 1590 C CA . LYS A 1 218 ? -4.285 -16.484 -1.713 1 98.25 218 LYS A CA 1
ATOM 1591 C C . LYS A 1 218 ? -4.887 -17.641 -0.919 1 98.25 218 LYS A C 1
ATOM 1593 O O . LYS A 1 218 ? -6.02 -17.547 -0.438 1 98.25 218 LYS A O 1
ATOM 1598 N N . TRP A 1 219 ? -4.105 -18.578 -0.472 1 98.56 219 TRP A N 1
ATOM 1599 C CA . TRP A 1 219 ? -4.613 -19.828 0.083 1 98.56 219 TRP A CA 1
ATOM 1600 C C . TRP A 1 219 ? -4.832 -19.703 1.588 1 98.56 219 TRP A C 1
ATOM 1602 O O . TRP A 1 219 ? -5.457 -20.578 2.203 1 98.56 219 TRP A O 1
ATOM 1612 N N . ALA A 1 220 ? -4.383 -18.578 2.193 1 98.69 220 ALA A N 1
ATOM 1613 C CA . ALA A 1 220 ? -4.508 -18.422 3.639 1 98.69 220 ALA A CA 1
ATOM 1614 C C . ALA A 1 220 ? -5.668 -17.5 3.988 1 98.69 220 ALA A C 1
ATOM 1616 O O . ALA A 1 220 ? -5.828 -17.094 5.145 1 98.69 220 ALA A O 1
ATOM 1617 N N . TYR A 1 221 ? -6.445 -17.078 3.076 1 98.75 221 TYR A N 1
ATOM 1618 C CA . TYR A 1 221 ? -7.773 -16.484 3.234 1 98.75 221 TYR A CA 1
ATOM 1619 C C . TYR A 1 221 ? -7.684 -15.094 3.842 1 98.75 221 TYR A C 1
ATOM 1621 O O . TYR A 1 221 ? -8.68 -14.562 4.344 1 98.75 221 TYR A O 1
ATOM 1629 N N . ALA A 1 222 ? -6.496 -14.453 3.857 1 98.88 222 ALA A N 1
ATOM 1630 C CA . ALA A 1 222 ? -6.375 -13.07 4.316 1 98.88 222 ALA A CA 1
ATOM 1631 C C . ALA A 1 222 ? -6.887 -12.094 3.264 1 98.88 222 ALA A C 1
ATOM 1633 O O . ALA A 1 222 ? -6.98 -12.438 2.082 1 98.88 222 ALA A O 1
ATOM 1634 N N . PRO A 1 223 ? -7.254 -10.875 3.686 1 98.69 223 PRO A N 1
ATOM 1635 C CA . PRO A 1 223 ? -7.559 -9.852 2.682 1 98.69 223 PRO A CA 1
ATOM 1636 C C . PRO A 1 223 ? -6.367 -9.539 1.778 1 98.69 223 PRO A C 1
ATOM 1638 O O . PRO A 1 223 ? -5.215 -9.703 2.191 1 98.69 223 PRO A O 1
ATOM 1641 N N . ARG A 1 224 ? -6.66 -9.188 0.559 1 98.19 224 ARG A N 1
ATOM 1642 C CA . ARG A 1 224 ? -5.605 -8.812 -0.378 1 98.19 224 ARG A CA 1
ATOM 1643 C C . ARG A 1 224 ? -4.762 -7.672 0.177 1 98.19 224 ARG A C 1
ATOM 1645 O O . ARG A 1 224 ? -5.266 -6.816 0.905 1 98.19 224 ARG A O 1
ATOM 1652 N N . GLY A 1 225 ? -3.518 -7.711 -0.194 1 97.44 225 GLY A N 1
ATOM 1653 C CA . GLY A 1 225 ? -2.572 -6.773 0.388 1 97.44 225 GLY A CA 1
ATOM 1654 C C . GLY A 1 225 ? -1.899 -7.305 1.641 1 97.44 225 GLY A C 1
ATOM 1655 O O . GLY A 1 225 ? -1.469 -6.527 2.496 1 97.44 225 GLY A O 1
ATOM 1656 N N . THR A 1 226 ? -1.856 -8.562 1.839 1 98.62 226 THR A N 1
ATOM 1657 C CA . THR A 1 226 ? -1.278 -9.172 3.033 1 98.62 226 THR A CA 1
ATOM 1658 C C . THR A 1 226 ? -0.298 -10.281 2.658 1 98.62 226 THR A C 1
ATOM 1660 O O . THR A 1 226 ? -0.68 -11.266 2.021 1 98.62 226 THR A O 1
ATOM 1663 N N . ALA A 1 227 ? 0.934 -10.125 3.068 1 98.75 227 ALA A N 1
ATOM 1664 C CA . ALA A 1 227 ? 1.986 -11.117 2.879 1 98.75 227 ALA A CA 1
ATOM 1665 C C . ALA A 1 227 ? 2.977 -11.102 4.043 1 98.75 227 ALA A C 1
ATOM 1667 O O . ALA A 1 227 ? 2.969 -10.172 4.852 1 98.75 227 ALA A O 1
ATOM 1668 N N . LEU A 1 228 ? 3.709 -12.141 4.184 1 98.75 228 LEU A N 1
ATOM 1669 C CA . LEU A 1 228 ? 4.785 -12.227 5.164 1 98.75 228 LEU A CA 1
ATOM 1670 C C . LEU A 1 228 ? 6.145 -12.297 4.48 1 98.75 228 LEU A C 1
ATOM 1672 O O . LEU A 1 228 ? 6.305 -13 3.479 1 98.75 228 LEU A O 1
ATOM 1676 N N . LEU A 1 229 ? 7.059 -11.562 4.965 1 98.88 229 LEU A N 1
ATOM 1677 C CA . LEU A 1 229 ? 8.469 -11.648 4.59 1 98.88 229 LEU A CA 1
ATOM 1678 C C . LEU A 1 229 ? 9.305 -12.156 5.754 1 98.88 229 LEU A C 1
ATOM 1680 O O . LEU A 1 229 ? 9.367 -11.523 6.809 1 98.88 229 LEU A O 1
ATOM 1684 N N . TYR A 1 230 ? 9.906 -13.281 5.605 1 98.88 230 TYR A N 1
ATOM 1685 C CA . TYR A 1 230 ? 10.875 -13.797 6.562 1 98.88 230 TYR A CA 1
ATOM 1686 C C . TYR A 1 230 ? 12.297 -13.43 6.152 1 98.88 230 TYR A C 1
ATOM 1688 O O . TYR A 1 230 ? 12.648 -13.508 4.973 1 98.88 230 TYR A O 1
ATOM 1696 N N . VAL A 1 231 ? 13.07 -13.031 7.098 1 98.81 231 VAL A N 1
ATOM 1697 C CA . VAL A 1 231 ? 14.492 -12.758 6.902 1 98.81 231 VAL A CA 1
ATOM 1698 C C . VAL A 1 231 ? 15.305 -13.445 7.992 1 98.81 231 VAL A C 1
ATOM 1700 O O . VAL A 1 231 ? 15.031 -13.281 9.18 1 98.81 231 VAL A O 1
ATOM 1703 N N . ALA A 1 232 ? 16.344 -14.156 7.582 1 98.25 232 ALA A N 1
ATOM 1704 C CA . ALA A 1 232 ? 17.219 -14.836 8.539 1 98.25 232 ALA A CA 1
ATOM 1705 C C . ALA A 1 232 ? 18.016 -13.828 9.359 1 98.25 232 ALA A C 1
ATOM 1707 O O . ALA A 1 232 ? 18.328 -12.734 8.883 1 98.25 232 ALA A O 1
ATOM 1708 N N . PRO A 1 233 ? 18.422 -14.172 10.547 1 97.19 233 PRO A N 1
ATOM 1709 C CA . PRO A 1 233 ? 19.031 -13.242 11.508 1 97.19 233 PRO A CA 1
ATOM 1710 C C . PRO A 1 233 ? 20.234 -12.508 10.93 1 97.19 233 PRO A C 1
ATOM 1712 O O . PRO A 1 233 ? 20.328 -11.289 11.047 1 97.19 233 PRO A O 1
ATOM 1715 N N . PRO A 1 234 ? 21.141 -13.125 10.211 1 96.62 234 PRO A N 1
ATOM 1716 C CA . PRO A 1 234 ? 22.328 -12.422 9.75 1 96.62 234 PRO A CA 1
ATOM 1717 C C . PRO A 1 234 ? 22.016 -11.336 8.727 1 96.62 234 PRO A C 1
ATOM 1719 O O . PRO A 1 234 ? 22.859 -10.469 8.461 1 96.62 234 PRO A O 1
ATOM 1722 N N . TRP A 1 235 ? 20.859 -11.398 8.141 1 97.62 235 TRP A N 1
ATOM 1723 C CA . TRP A 1 235 ? 20.531 -10.5 7.035 1 97.62 235 TRP A CA 1
ATOM 1724 C C . TRP A 1 235 ? 19.641 -9.352 7.512 1 97.62 235 TRP A C 1
ATOM 1726 O O . TRP A 1 235 ? 19.422 -8.391 6.773 1 97.62 235 TRP A O 1
ATOM 1736 N N . ARG A 1 236 ? 19.125 -9.352 8.695 1 97.81 236 ARG A N 1
ATOM 1737 C CA . ARG A 1 236 ? 18.062 -8.461 9.164 1 97.81 236 ARG A CA 1
ATOM 1738 C C . ARG A 1 236 ? 18.562 -7.023 9.25 1 97.81 236 ARG A C 1
ATOM 1740 O O . ARG A 1 236 ? 17.828 -6.082 8.961 1 97.81 236 ARG A O 1
ATOM 1747 N N . ASP A 1 237 ? 19.781 -6.785 9.555 1 96.12 237 ASP A N 1
ATOM 1748 C CA . ASP A 1 237 ? 20.328 -5.438 9.672 1 96.12 237 ASP A CA 1
ATOM 1749 C C . ASP A 1 237 ? 20.516 -4.793 8.297 1 96.12 237 ASP A C 1
ATOM 1751 O O . ASP A 1 237 ? 20.688 -3.578 8.195 1 96.12 237 ASP A O 1
ATOM 1755 N N . ARG A 1 238 ? 20.406 -5.613 7.242 1 95.75 238 ARG A N 1
ATOM 1756 C CA . ARG A 1 238 ? 20.609 -5.117 5.887 1 95.75 238 ARG A CA 1
ATOM 1757 C C . ARG A 1 238 ? 19.281 -4.734 5.234 1 95.75 238 ARG A C 1
ATOM 1759 O O . ARG A 1 238 ? 19.266 -4.078 4.195 1 95.75 238 ARG A O 1
ATOM 1766 N N . VAL A 1 239 ? 18.234 -5.121 5.902 1 96.38 239 VAL A N 1
ATOM 1767 C CA . VAL A 1 239 ? 16.922 -4.891 5.316 1 96.38 239 VAL A CA 1
ATOM 1768 C C . VAL A 1 239 ? 16.609 -3.396 5.324 1 96.38 239 VAL A C 1
ATOM 1770 O O . VAL A 1 239 ? 16.75 -2.732 6.355 1 96.38 239 VAL A O 1
ATOM 1773 N N . ARG A 1 240 ? 16.234 -2.951 4.156 1 89.5 240 ARG A N 1
ATOM 1774 C CA . ARG A 1 240 ? 15.82 -1.559 4.004 1 89.5 240 ARG A CA 1
ATOM 1775 C C . ARG A 1 240 ? 14.414 -1.462 3.438 1 89.5 240 ARG A C 1
ATOM 1777 O O . ARG A 1 240 ? 14.086 -2.127 2.453 1 89.5 240 ARG A O 1
ATOM 1784 N N . SER A 1 241 ? 13.656 -0.682 4.059 1 93.5 241 SER A N 1
ATOM 1785 C CA . SER A 1 241 ? 12.328 -0.418 3.527 1 93.5 241 SER A CA 1
ATOM 1786 C C . SER A 1 241 ? 12.398 0.376 2.227 1 93.5 241 SER A C 1
ATOM 1788 O O . SER A 1 241 ? 13.25 1.252 2.074 1 93.5 241 SER A O 1
ATOM 1790 N N . PRO A 1 242 ? 11.5 0.08 1.284 1 93.62 242 PRO A N 1
ATOM 1791 C CA . PRO A 1 242 ? 11.5 0.851 0.039 1 93.62 242 PRO A CA 1
ATOM 1792 C C . PRO A 1 242 ? 11.141 2.32 0.254 1 93.62 242 PRO A C 1
ATOM 1794 O O . PRO A 1 242 ? 11.617 3.188 -0.483 1 93.62 242 PRO A O 1
ATOM 1797 N N . ILE A 1 243 ? 10.281 2.539 1.165 1 94.62 243 ILE A N 1
ATOM 1798 C CA . ILE A 1 243 ? 9.852 3.875 1.558 1 94.62 243 ILE A CA 1
ATOM 1799 C C . ILE A 1 243 ? 10.172 4.109 3.031 1 94.62 243 ILE A C 1
ATOM 1801 O O . ILE A 1 243 ? 10.031 3.201 3.855 1 94.62 243 ILE A O 1
ATOM 1805 N N . VAL A 1 244 ? 10.57 5.328 3.32 1 93.06 244 VAL A N 1
ATOM 1806 C CA . VAL A 1 244 ? 10.922 5.641 4.703 1 93.06 244 VAL A CA 1
ATOM 1807 C C . VAL A 1 244 ? 9.742 5.324 5.621 1 93.06 244 VAL A C 1
ATOM 1809 O O . VAL A 1 244 ? 8.586 5.531 5.25 1 93.06 244 VAL A O 1
ATOM 1812 N N . SER A 1 245 ? 10.078 4.836 6.777 1 89.44 245 SER A N 1
ATOM 1813 C CA . SER A 1 245 ? 9.125 4.41 7.797 1 89.44 245 SER A CA 1
ATOM 1814 C C . SER A 1 245 ? 9.25 5.258 9.055 1 89.44 245 SER A C 1
ATOM 1816 O O . SER A 1 245 ? 10.352 5.699 9.406 1 89.44 245 SER A O 1
ATOM 1818 N N . TRP A 1 246 ? 8.125 5.484 9.688 1 89.62 246 TRP A N 1
ATOM 1819 C CA . TRP A 1 246 ? 8.188 6.133 10.992 1 89.62 246 TRP A CA 1
ATOM 1820 C C . TRP A 1 246 ? 8.906 5.254 12.008 1 89.62 246 TRP A C 1
ATOM 1822 O O . TRP A 1 246 ? 9.328 5.73 13.07 1 89.62 246 TRP A O 1
ATOM 1832 N N . ARG A 1 247 ? 9.07 3.986 11.672 1 91.06 247 ARG A N 1
ATOM 1833 C CA . ARG A 1 247 ? 9.773 3.047 12.539 1 91.06 247 ARG A CA 1
ATOM 1834 C C . ARG A 1 247 ? 11.125 2.66 11.945 1 91.06 247 ARG A C 1
ATOM 1836 O O . ARG A 1 247 ? 11.617 1.552 12.18 1 91.06 247 ARG A O 1
ATOM 1843 N N . GLU A 1 248 ? 11.609 3.518 11.156 1 90.31 248 GLU A N 1
ATOM 1844 C CA . GLU A 1 248 ? 12.867 3.289 10.453 1 90.31 248 GLU A CA 1
ATOM 1845 C C . GLU A 1 248 ? 13.984 2.912 11.422 1 90.31 248 GLU A C 1
ATOM 1847 O O . GLU A 1 248 ? 14.75 1.984 11.164 1 90.31 248 GLU A O 1
ATOM 1852 N N . GLY A 1 249 ? 14.102 3.578 12.531 1 90.31 249 GLY A N 1
ATOM 1853 C CA . GLY A 1 249 ? 15.188 3.4 13.484 1 90.31 249 GLY A CA 1
ATOM 1854 C C . GLY A 1 249 ? 15.117 2.082 14.234 1 90.31 249 GLY A C 1
ATOM 1855 O O . GLY A 1 249 ? 16.109 1.634 14.805 1 90.31 249 GLY A O 1
ATOM 1856 N N . GLU A 1 250 ? 13.93 1.396 14.156 1 92.56 250 GLU A N 1
ATOM 1857 C CA . GLU A 1 250 ? 13.75 0.125 14.852 1 92.56 250 GLU A CA 1
ATOM 1858 C C . GLU A 1 250 ? 14.367 -1.028 14.062 1 92.56 250 GLU A C 1
ATOM 1860 O O . GLU A 1 250 ? 14.57 -2.117 14.609 1 92.56 250 GLU A O 1
ATOM 1865 N N . GLY A 1 251 ? 14.641 -0.762 12.812 1 94.19 251 GLY A N 1
ATOM 1866 C CA . GLY A 1 251 ? 15.109 -1.852 11.977 1 94.19 251 GLY A CA 1
ATOM 1867 C C . GLY A 1 251 ? 14.047 -2.9 11.703 1 94.19 251 GLY A C 1
ATOM 1868 O O . GLY A 1 251 ? 12.852 -2.617 11.797 1 94.19 251 GLY A O 1
ATOM 1869 N N . PHE A 1 252 ? 14.391 -4.094 11.266 1 96.25 252 PHE A N 1
ATOM 1870 C CA . PHE A 1 252 ? 13.5 -5.195 10.938 1 96.25 252 PHE A CA 1
ATOM 1871 C C . PHE A 1 252 ? 12.914 -5.816 12.203 1 96.25 252 PHE A C 1
ATOM 1873 O O . PHE A 1 252 ? 13.648 -6.117 13.148 1 96.25 252 PHE A O 1
ATOM 1880 N N . PRO A 1 253 ? 11.695 -6.039 12.242 1 96.88 253 PRO A N 1
ATOM 1881 C CA . PRO A 1 253 ? 10.773 -5.902 11.109 1 96.88 253 PRO A CA 1
ATOM 1882 C C . PRO A 1 253 ? 10.07 -4.547 11.086 1 96.88 253 PRO A C 1
ATOM 1884 O O . PRO A 1 253 ? 9.406 -4.215 10.102 1 96.88 253 PRO A O 1
ATOM 1887 N N . GLY A 1 254 ? 10.211 -3.705 12.117 1 94.81 254 GLY A N 1
ATOM 1888 C CA . GLY A 1 254 ? 9.445 -2.484 12.312 1 94.81 254 GLY A CA 1
ATOM 1889 C C . GLY A 1 254 ? 9.562 -1.515 11.148 1 94.81 254 GLY A C 1
ATOM 1890 O O . GLY A 1 254 ? 8.578 -0.882 10.758 1 94.81 254 GLY A O 1
ATOM 1891 N N . CYS A 1 255 ? 10.688 -1.43 10.516 1 95.25 255 CYS A N 1
ATOM 1892 C CA . CYS A 1 255 ? 10.953 -0.465 9.453 1 95.25 255 CYS A CA 1
ATOM 1893 C C . CYS A 1 255 ? 10.078 -0.744 8.234 1 95.25 255 CYS A C 1
ATOM 1895 O O . CYS A 1 255 ? 9.938 0.111 7.359 1 95.25 255 CYS A O 1
ATOM 1897 N N . LEU A 1 256 ? 9.461 -1.913 8.188 1 97.12 256 LEU A N 1
ATOM 1898 C CA . LEU A 1 256 ? 8.672 -2.281 7.02 1 97.12 256 LEU A CA 1
ATOM 1899 C C . LEU A 1 256 ? 7.184 -2.092 7.285 1 97.12 256 LEU A C 1
ATOM 1901 O O . LEU A 1 256 ? 6.363 -2.234 6.375 1 97.12 256 LEU A O 1
ATOM 1905 N N . GLU A 1 257 ? 6.797 -1.696 8.477 1 95.88 257 GLU A N 1
ATOM 1906 C CA . GLU A 1 257 ? 5.402 -1.893 8.859 1 95.88 257 GLU A CA 1
ATOM 1907 C C . GLU A 1 257 ? 4.719 -0.561 9.156 1 95.88 257 GLU A C 1
ATOM 1909 O O . GLU A 1 257 ? 3.637 -0.53 9.75 1 95.88 257 GLU A O 1
ATOM 1914 N N . TYR A 1 258 ? 5.363 0.606 8.719 1 92.25 258 TYR A N 1
ATOM 1915 C CA . TYR A 1 258 ? 4.707 1.895 8.906 1 92.25 258 TYR A CA 1
ATOM 1916 C C . TYR A 1 258 ? 5.301 2.949 7.984 1 92.25 258 TYR A C 1
ATOM 1918 O O . TYR A 1 258 ? 5.934 3.904 8.445 1 92.25 258 TYR A O 1
ATOM 1926 N N . SER A 1 259 ? 4.941 2.926 6.781 1 90.31 259 SER A N 1
ATOM 1927 C CA . SER A 1 259 ? 5.457 3.854 5.777 1 90.31 259 SER A CA 1
ATOM 1928 C C . SER A 1 259 ? 4.398 4.875 5.375 1 90.31 259 SER A C 1
ATOM 1930 O O . SER A 1 259 ? 4.148 5.082 4.188 1 90.31 259 SER A O 1
ATOM 1932 N N . GLY A 1 260 ? 3.822 5.516 6.402 1 90.81 260 GLY A N 1
ATOM 1933 C CA . GLY A 1 260 ? 2.771 6.484 6.121 1 90.81 260 GLY A CA 1
ATOM 1934 C C . GLY A 1 260 ? 1.376 5.906 6.266 1 90.81 260 GLY A C 1
ATOM 1935 O O . GLY A 1 260 ? 1.214 4.699 6.457 1 90.81 260 GLY A O 1
ATOM 1936 N N . VAL A 1 261 ? 0.438 6.797 6.16 1 90.94 261 VAL A N 1
ATOM 1937 C CA . VAL A 1 261 ? -0.941 6.41 6.438 1 90.94 261 VAL A CA 1
ATOM 1938 C C . VAL A 1 261 ? -1.499 5.613 5.262 1 90.94 261 VAL A C 1
ATOM 1940 O O . VAL A 1 261 ? -1.495 6.086 4.125 1 90.94 261 VAL A O 1
ATOM 1943 N N . THR A 1 262 ? -1.848 4.441 5.531 1 95.12 262 THR A N 1
ATOM 1944 C CA . THR A 1 262 ? -2.629 3.553 4.676 1 95.12 262 THR A CA 1
ATOM 1945 C C . THR A 1 262 ? -3.729 2.861 5.477 1 95.12 262 THR A C 1
ATOM 1947 O O . THR A 1 262 ? -4.004 3.24 6.617 1 95.12 262 THR A O 1
ATOM 1950 N N . ASP A 1 263 ? -4.48 1.995 4.832 1 96.94 263 ASP A N 1
ATOM 1951 C CA . ASP A 1 263 ? -5.477 1.182 5.52 1 96.94 263 ASP A CA 1
ATOM 1952 C C . ASP A 1 263 ? -4.859 -0.111 6.047 1 96.94 263 ASP A C 1
ATOM 1954 O O . ASP A 1 263 ? -4.602 -1.041 5.281 1 96.94 263 ASP A O 1
ATOM 1958 N N . PRO A 1 264 ? -4.613 -0.234 7.348 1 97.56 264 PRO A N 1
ATOM 1959 C CA . PRO A 1 264 ? -3.945 -1.422 7.891 1 97.56 264 PRO A CA 1
ATOM 1960 C C . PRO A 1 264 ? -4.918 -2.564 8.18 1 97.56 264 PRO A C 1
ATOM 1962 O O . PRO A 1 264 ? -4.512 -3.609 8.688 1 97.56 264 PRO A O 1
ATOM 1965 N N . THR A 1 265 ? -6.188 -2.4 7.875 1 98.56 265 THR A N 1
ATOM 1966 C CA . THR A 1 265 ? -7.207 -3.316 8.375 1 98.56 265 THR A CA 1
ATOM 1967 C C . THR A 1 265 ? -7.066 -4.688 7.723 1 98.56 265 THR A C 1
ATOM 1969 O O . THR A 1 265 ? -7.504 -5.695 8.281 1 98.56 265 THR A O 1
ATOM 1972 N N . ALA A 1 266 ? -6.445 -4.773 6.535 1 98.62 266 ALA A N 1
ATOM 1973 C CA . ALA A 1 266 ? -6.203 -6.078 5.926 1 98.62 266 ALA A CA 1
ATOM 1974 C C . ALA A 1 266 ? -5.281 -6.93 6.793 1 98.62 266 ALA A C 1
ATOM 1976 O O . ALA A 1 266 ? -5.566 -8.102 7.043 1 98.62 266 ALA A O 1
ATOM 1977 N N . TRP A 1 267 ? -4.203 -6.289 7.285 1 98.69 267 TRP A N 1
ATOM 1978 C CA . TRP A 1 267 ? -3.256 -6.992 8.148 1 98.69 267 TRP A CA 1
ATOM 1979 C C . TRP A 1 267 ? -3.916 -7.406 9.453 1 98.69 267 TRP A C 1
ATOM 1981 O O . TRP A 1 267 ? -3.723 -8.531 9.922 1 98.69 267 TRP A O 1
ATOM 1991 N N . LEU A 1 268 ? -4.699 -6.539 9.961 1 98.88 268 LEU A N 1
ATOM 1992 C CA . LEU A 1 268 ? -5.305 -6.766 11.273 1 98.88 268 LEU A CA 1
ATOM 1993 C C . LEU A 1 268 ? -6.367 -7.855 11.195 1 98.88 268 LEU A C 1
ATOM 1995 O O . LEU A 1 268 ? -6.582 -8.586 12.172 1 98.88 268 LEU A O 1
ATOM 1999 N N . ALA A 1 269 ? -7.016 -8.016 10.07 1 98.88 269 ALA A N 1
ATOM 2000 C CA . ALA A 1 269 ? -8.094 -8.992 9.914 1 98.88 269 ALA A CA 1
ATOM 2001 C C . ALA A 1 269 ? -7.543 -10.344 9.484 1 98.88 269 ALA A C 1
ATOM 2003 O O . ALA A 1 269 ? -8.242 -11.359 9.562 1 98.88 269 ALA A O 1
ATOM 2004 N N . ALA A 1 270 ? -6.355 -10.43 9.039 1 98.88 270 ALA A N 1
ATOM 2005 C CA . ALA A 1 270 ? -5.758 -11.594 8.398 1 98.88 270 ALA A CA 1
ATOM 2006 C C . ALA A 1 270 ? -5.801 -12.812 9.32 1 98.88 270 ALA A C 1
ATOM 2008 O O . ALA A 1 270 ? -6.066 -13.93 8.875 1 98.88 270 ALA A O 1
ATOM 2009 N N . PRO A 1 271 ? -5.594 -12.633 10.656 1 98.88 271 PRO A N 1
ATOM 2010 C CA . PRO A 1 271 ? -5.621 -13.797 11.547 1 98.88 271 PRO A CA 1
ATOM 2011 C C . PRO A 1 271 ? -6.961 -14.523 11.523 1 98.88 271 PRO A C 1
ATOM 2013 O O . PRO A 1 271 ? -7.02 -15.727 11.797 1 98.88 271 PRO A O 1
ATOM 2016 N N . VAL A 1 272 ? -8.047 -13.836 11.164 1 98.88 272 VAL A N 1
ATOM 2017 C CA . VAL A 1 272 ? -9.359 -14.469 11.086 1 98.88 272 VAL A CA 1
ATOM 2018 C C . VAL A 1 272 ? -9.367 -15.5 9.961 1 98.88 272 VAL A C 1
ATOM 2020 O O . VAL A 1 272 ? -10.039 -16.531 10.055 1 98.88 272 VAL A O 1
ATOM 2023 N N . GLY A 1 273 ? -8.594 -15.234 8.883 1 98.75 273 GLY A N 1
ATOM 2024 C CA . GLY A 1 273 ? -8.438 -16.234 7.844 1 98.75 273 GLY A CA 1
ATOM 2025 C C . GLY A 1 273 ? -7.848 -17.547 8.352 1 98.75 273 GLY A C 1
ATOM 2026 O O . GLY A 1 273 ? -8.336 -18.625 8.023 1 98.75 273 GLY A O 1
ATOM 2027 N N . ALA A 1 274 ? -6.789 -17.406 9.18 1 98.44 274 ALA A N 1
ATOM 2028 C CA . ALA A 1 274 ? -6.188 -18.578 9.812 1 98.44 274 ALA A CA 1
ATOM 2029 C C . ALA A 1 274 ? -7.203 -19.312 10.688 1 98.44 274 ALA A C 1
ATOM 2031 O O . ALA A 1 274 ? -7.238 -20.547 10.711 1 98.44 274 ALA A O 1
ATOM 2032 N N . TYR A 1 275 ? -8.008 -18.547 11.375 1 98.31 275 TYR A N 1
ATOM 2033 C CA . TYR A 1 275 ? -9.039 -19.125 12.227 1 98.31 275 TYR A CA 1
ATOM 2034 C C . TYR A 1 275 ? -10.039 -19.922 11.406 1 98.31 275 TYR A C 1
ATOM 2036 O O . TYR A 1 275 ? -10.43 -21.031 11.781 1 98.31 275 TYR A O 1
ATOM 2044 N N . VAL A 1 276 ? -10.469 -19.406 10.273 1 98.19 276 VAL A N 1
ATOM 2045 C CA . VAL A 1 276 ? -11.406 -20.078 9.391 1 98.19 276 VAL A CA 1
ATOM 2046 C C . VAL A 1 276 ? -10.805 -21.406 8.922 1 98.19 276 VAL A C 1
ATOM 2048 O O . VAL A 1 276 ? -11.469 -22.453 8.977 1 98.19 276 VAL A O 1
ATOM 2051 N N . LEU A 1 277 ? -9.586 -21.406 8.523 1 98 277 LEU A N 1
ATOM 2052 C CA . LEU A 1 277 ? -8.914 -22.609 8.031 1 98 277 LEU A CA 1
ATOM 2053 C C . LEU A 1 277 ? -8.789 -23.641 9.133 1 98 277 LEU A C 1
ATOM 2055 O O . LEU A 1 277 ? -9.031 -24.828 8.906 1 98 277 LEU A O 1
ATOM 2059 N N . ARG A 1 278 ? -8.438 -23.172 10.312 1 97.19 278 ARG A N 1
ATOM 2060 C CA . ARG A 1 278 ? -8.32 -24.094 11.438 1 97.19 278 ARG A CA 1
ATOM 2061 C C . ARG A 1 278 ? -9.68 -24.703 11.789 1 97.19 278 ARG A C 1
ATOM 2063 O O . ARG A 1 278 ? -9.766 -25.891 12.109 1 97.19 278 ARG A O 1
ATOM 2070 N N . THR A 1 279 ? -10.672 -23.891 11.711 1 96.94 279 THR A N 1
ATOM 2071 C CA . THR A 1 279 ? -12.023 -24.344 12.023 1 96.94 279 THR A CA 1
ATOM 2072 C C . THR A 1 279 ? -12.492 -25.391 11.008 1 96.94 279 THR A C 1
ATOM 2074 O O . THR A 1 279 ? -13.133 -26.375 11.375 1 96.94 279 THR A O 1
ATOM 2077 N N . LEU A 1 280 ? -12.18 -25.234 9.734 1 96.56 280 LEU A N 1
ATOM 2078 C CA . LEU A 1 280 ? -12.508 -26.203 8.688 1 96.56 280 LEU A CA 1
ATOM 2079 C C . LEU A 1 280 ? -11.656 -27.453 8.812 1 96.56 280 LEU A C 1
ATOM 2081 O O . LEU A 1 280 ? -12.047 -28.516 8.336 1 96.56 280 LEU A O 1
ATOM 2085 N N . GLY A 1 281 ? -10.516 -27.312 9.547 1 96.56 281 GLY A N 1
ATOM 2086 C CA . GLY A 1 281 ? -9.477 -28.344 9.516 1 96.56 281 GLY A CA 1
ATOM 2087 C C . GLY A 1 281 ? -8.484 -28.141 8.391 1 96.56 281 GLY A C 1
ATOM 2088 O O . GLY A 1 281 ? -8.703 -28.609 7.27 1 96.56 281 GLY A O 1
ATOM 2089 N N . LEU A 1 282 ? -7.387 -27.562 8.734 1 95.5 282 LEU A N 1
ATOM 2090 C CA . LEU A 1 282 ? -6.406 -27.141 7.746 1 95.5 282 LEU A CA 1
ATOM 2091 C C . LEU A 1 282 ? -5.961 -28.328 6.883 1 95.5 282 LEU A C 1
ATOM 2093 O O . LEU A 1 282 ? -5.918 -28.219 5.656 1 95.5 282 LEU A O 1
ATOM 2097 N N . GLU A 1 283 ? -5.68 -29.406 7.477 1 94.75 283 GLU A N 1
ATOM 2098 C CA . GLU A 1 283 ? -5.234 -30.578 6.727 1 94.75 283 GLU A CA 1
ATOM 2099 C C . GLU A 1 283 ? -6.348 -31.125 5.836 1 94.75 283 GLU A C 1
ATOM 2101 O O . GLU A 1 283 ? -6.09 -31.594 4.723 1 94.75 283 GLU A O 1
ATOM 2106 N N . GLN A 1 284 ? -7.551 -31.062 6.316 1 94.94 284 GLN A N 1
ATOM 2107 C CA . GLN A 1 284 ? -8.695 -31.484 5.516 1 94.94 284 GLN A CA 1
ATOM 2108 C C . GLN A 1 284 ? -8.867 -30.594 4.293 1 94.94 284 GLN A C 1
ATOM 2110 O O . GLN A 1 284 ? -9.156 -31.078 3.197 1 94.94 284 GLN A O 1
ATOM 2115 N N . VAL A 1 285 ? -8.734 -29.344 4.523 1 96.5 285 VAL A N 1
ATOM 2116 C CA . VAL A 1 285 ? -8.836 -28.391 3.428 1 96.5 285 VAL A CA 1
ATOM 2117 C C . VAL A 1 285 ? -7.754 -28.672 2.393 1 96.5 285 VAL A C 1
ATOM 2119 O O . VAL A 1 285 ? -8.031 -28.719 1.191 1 96.5 285 VAL A O 1
ATOM 2122 N N . ARG A 1 286 ? -6.547 -28.875 2.814 1 96.06 286 ARG A N 1
ATOM 2123 C CA . ARG A 1 286 ? -5.418 -29.156 1.928 1 96.06 286 ARG A CA 1
ATOM 2124 C C . ARG A 1 286 ? -5.668 -30.406 1.093 1 96.06 286 ARG A C 1
ATOM 2126 O O . ARG A 1 286 ? -5.484 -30.391 -0.127 1 96.06 286 ARG A O 1
ATOM 2133 N N . GLN A 1 287 ? -6.086 -31.422 1.747 1 94.88 287 GLN A N 1
ATOM 2134 C CA . GLN A 1 287 ? -6.34 -32.688 1.06 1 94.88 287 GLN A CA 1
ATOM 2135 C C . GLN A 1 287 ? -7.496 -32.562 0.071 1 94.88 287 GLN A C 1
ATOM 2137 O O . GLN A 1 287 ? -7.414 -33.031 -1.058 1 94.88 287 GLN A O 1
ATOM 2142 N N . HIS A 1 288 ? -8.508 -31.922 0.566 1 96.88 288 HIS A N 1
ATOM 2143 C CA . HIS A 1 288 ? -9.664 -31.688 -0.302 1 96.88 288 HIS A CA 1
ATOM 2144 C C . HIS A 1 288 ? -9.258 -30.953 -1.569 1 96.88 288 HIS A C 1
ATOM 2146 O O . HIS A 1 288 ? -9.578 -31.391 -2.678 1 96.88 288 HIS A O 1
ATOM 2152 N N . ASN A 1 289 ? -8.656 -29.812 -1.386 1 97.88 289 ASN A N 1
ATOM 2153 C CA . ASN A 1 289 ? -8.297 -28.969 -2.516 1 97.88 289 ASN A CA 1
ATOM 2154 C C . ASN A 1 289 ? -7.367 -29.688 -3.488 1 97.88 289 ASN A C 1
ATOM 2156 O O . ASN A 1 289 ? -7.539 -29.594 -4.707 1 97.88 289 ASN A O 1
ATOM 2160 N N . ALA A 1 290 ? -6.398 -30.406 -2.947 1 96.62 290 ALA A N 1
ATOM 2161 C CA . ALA A 1 290 ? -5.453 -31.125 -3.793 1 96.62 290 ALA A CA 1
ATOM 2162 C C . ALA A 1 290 ? -6.156 -32.219 -4.602 1 96.62 290 ALA A C 1
ATOM 2164 O O . ALA A 1 290 ? -5.895 -32.375 -5.793 1 96.62 290 ALA A O 1
ATOM 2165 N N . THR A 1 291 ? -7.012 -32.969 -3.975 1 96.56 291 THR A N 1
ATOM 2166 C CA . THR A 1 291 ? -7.742 -34.031 -4.645 1 96.56 291 THR A CA 1
ATOM 2167 C C . THR A 1 291 ? -8.641 -33.469 -5.738 1 96.56 291 THR A C 1
ATOM 2169 O O . THR A 1 291 ? -8.719 -34.031 -6.836 1 96.56 291 THR A O 1
ATOM 2172 N N . LEU A 1 292 ? -9.281 -32.406 -5.398 1 97.81 292 LEU A N 1
ATOM 2173 C CA . LEU A 1 292 ? -10.18 -31.797 -6.367 1 97.81 292 LEU A CA 1
ATOM 2174 C C . LEU A 1 292 ? -9.406 -31.219 -7.547 1 97.81 292 LEU A C 1
ATOM 2176 O O . LEU A 1 292 ? -9.859 -31.297 -8.688 1 97.81 292 LEU A O 1
ATOM 2180 N N . ALA A 1 293 ? -8.305 -30.594 -7.301 1 97.62 293 ALA A N 1
ATOM 2181 C CA . ALA A 1 293 ? -7.457 -30.094 -8.375 1 97.62 293 ALA A CA 1
ATOM 2182 C C . ALA A 1 293 ? -6.984 -31.234 -9.273 1 97.62 293 ALA A C 1
ATOM 2184 O O . ALA A 1 293 ? -6.961 -31.094 -10.5 1 97.62 293 ALA A O 1
ATOM 2185 N N . ALA A 1 294 ? -6.59 -32.312 -8.656 1 95.88 294 ALA A N 1
ATOM 2186 C CA . ALA A 1 294 ? -6.172 -33.5 -9.414 1 95.88 294 ALA A CA 1
ATOM 2187 C C . ALA A 1 294 ? -7.312 -34.031 -10.273 1 95.88 294 ALA A C 1
ATOM 2189 O O . ALA A 1 294 ? -7.102 -34.406 -11.43 1 95.88 294 ALA A O 1
ATOM 2190 N N . TYR A 1 295 ? -8.453 -34.094 -9.688 1 96.62 295 TYR A N 1
ATOM 2191 C CA . TYR A 1 295 ? -9.633 -34.5 -10.438 1 96.62 295 TYR A CA 1
ATOM 2192 C C . TYR A 1 295 ? -9.859 -33.594 -11.633 1 96.62 295 TYR A C 1
ATOM 2194 O O . TYR A 1 295 ? -10.047 -34.062 -12.758 1 96.62 295 TYR A O 1
ATOM 2202 N N . GLY A 1 296 ? -9.852 -32.281 -11.367 1 97.75 296 GLY A N 1
ATOM 2203 C CA . GLY A 1 296 ? -10.016 -31.328 -12.445 1 97.75 296 GLY A CA 1
ATOM 2204 C C . GLY A 1 296 ? -9 -31.484 -13.555 1 97.75 296 GLY A C 1
ATOM 2205 O O . GLY A 1 296 ? -9.352 -31.469 -14.734 1 97.75 296 GLY A O 1
ATOM 2206 N N . GLN A 1 297 ? -7.734 -31.641 -13.148 1 97 297 GLN A N 1
ATOM 2207 C CA . GLN A 1 297 ? -6.684 -31.875 -14.133 1 97 297 GLN A CA 1
ATOM 2208 C C . GLN A 1 297 ? -7.004 -33.094 -14.992 1 97 297 GLN A C 1
ATOM 2210 O O . GLN A 1 297 ? -6.848 -33.062 -16.219 1 97 297 GLN A O 1
ATOM 2215 N N . SER A 1 298 ? -7.422 -34.156 -14.383 1 95.88 298 SER A N 1
ATOM 2216 C CA . SER A 1 298 ? -7.68 -35.406 -15.062 1 95.88 298 SER A CA 1
ATOM 2217 C C . SER A 1 298 ? -8.812 -35.281 -16.078 1 95.88 298 SER A C 1
ATOM 2219 O O . SER A 1 298 ? -8.672 -35.688 -17.234 1 95.88 298 SER A O 1
ATOM 2221 N N . VAL A 1 299 ? -9.945 -34.688 -15.664 1 97.19 299 VAL A N 1
ATOM 2222 C CA . VAL A 1 299 ? -11.117 -34.656 -16.531 1 97.19 299 VAL A CA 1
ATOM 2223 C C . VAL A 1 299 ? -10.906 -33.656 -17.656 1 97.19 299 VAL A C 1
ATOM 2225 O O . VAL A 1 299 ? -11.312 -33.906 -18.797 1 97.19 299 VAL A O 1
ATOM 2228 N N . VAL A 1 300 ? -10.32 -32.5 -17.391 1 98.12 300 VAL A N 1
ATOM 2229 C CA . VAL A 1 300 ? -10.062 -31.516 -18.422 1 98.12 300 VAL A CA 1
ATOM 2230 C C . VAL A 1 300 ? -8.969 -32 -19.359 1 98.12 300 VAL A C 1
ATOM 2232 O O . VAL A 1 300 ? -9.047 -31.812 -20.578 1 98.12 300 VAL A O 1
ATOM 2235 N N . GLY A 1 301 ? -7.93 -32.625 -18.781 1 97.38 301 GLY A N 1
ATOM 2236 C CA . GLY A 1 301 ? -6.898 -33.25 -19.594 1 97.38 301 GLY A CA 1
ATOM 2237 C C . GLY A 1 301 ? -7.441 -34.281 -20.562 1 97.38 301 GLY A C 1
ATOM 2238 O O . GLY A 1 301 ? -7.094 -34.25 -21.75 1 97.38 301 GLY A O 1
ATOM 2239 N N . ALA A 1 302 ? -8.273 -35.094 -20.078 1 96.62 302 ALA A N 1
ATOM 2240 C CA . ALA A 1 302 ? -8.891 -36.125 -20.906 1 96.62 302 ALA A CA 1
ATOM 2241 C C . ALA A 1 302 ? -9.711 -35.5 -22.031 1 96.62 302 ALA A C 1
ATOM 2243 O O . ALA A 1 302 ? -9.648 -35.938 -23.188 1 96.62 302 ALA A O 1
ATOM 2244 N N . ALA A 1 303 ? -10.438 -34.5 -21.688 1 97.44 303 ALA A N 1
ATOM 2245 C CA . ALA A 1 303 ? -11.273 -33.812 -22.672 1 97.44 303 ALA A CA 1
ATOM 2246 C C . ALA A 1 303 ? -10.422 -33.188 -23.781 1 97.44 303 ALA A C 1
ATOM 2248 O O . ALA A 1 303 ? -10.875 -33.062 -24.906 1 97.44 303 ALA A O 1
ATOM 2249 N N . LEU A 1 304 ? -9.203 -32.844 -23.453 1 97.25 304 LEU A N 1
ATOM 2250 C CA . LEU A 1 304 ? -8.312 -32.188 -24.422 1 97.25 304 LEU A CA 1
ATOM 2251 C C . LEU A 1 304 ? -7.418 -33.219 -25.094 1 97.25 304 LEU A C 1
ATOM 2253 O O . LEU A 1 304 ? -6.543 -32.844 -25.891 1 97.25 304 LEU A O 1
ATOM 2257 N N . GLY A 1 305 ? -7.539 -34.438 -24.734 1 95.44 305 GLY A N 1
ATOM 2258 C CA . GLY A 1 305 ? -6.789 -35.5 -25.375 1 95.44 305 GLY A CA 1
ATOM 2259 C C . GLY A 1 305 ? -5.387 -35.656 -24.812 1 95.44 305 GLY A C 1
ATOM 2260 O O . GLY A 1 305 ? -4.508 -36.219 -25.484 1 95.44 305 GLY A O 1
ATOM 2261 N N . VAL A 1 306 ? -5.16 -35.156 -23.656 1 94.19 306 VAL A N 1
ATOM 2262 C CA . VAL A 1 306 ? -3.855 -35.312 -23.016 1 94.19 306 VAL A CA 1
ATOM 2263 C C . VAL A 1 306 ? -3.803 -36.625 -22.25 1 94.19 306 VAL A C 1
ATOM 2265 O O . VAL A 1 306 ? -4.672 -36.906 -21.422 1 94.19 306 VAL A O 1
ATOM 2268 N N . SER A 1 307 ? -2.789 -37.375 -22.531 1 90.81 307 SER A N 1
ATOM 2269 C CA . SER A 1 307 ? -2.629 -38.625 -21.828 1 90.81 307 SER A CA 1
ATOM 2270 C C . SER A 1 307 ? -2.332 -38.375 -20.344 1 90.81 307 SER A C 1
ATOM 2272 O O . SER A 1 307 ? -1.626 -37.438 -20 1 90.81 307 SER A O 1
ATOM 2274 N N . PRO A 1 308 ? -2.889 -39.219 -19.5 1 88.88 308 PRO A N 1
ATOM 2275 C CA . PRO A 1 308 ? -2.619 -39.062 -18.062 1 88.88 308 PRO A CA 1
ATOM 2276 C C . PRO A 1 308 ? -1.125 -39 -17.75 1 88.88 308 PRO A C 1
ATOM 2278 O O . PRO A 1 308 ? -0.713 -38.281 -16.828 1 88.88 308 PRO A O 1
ATOM 2281 N N . THR A 1 309 ? -0.32 -39.688 -18.5 1 85.19 309 THR A N 1
ATOM 2282 C CA . THR A 1 309 ? 1.119 -39.75 -18.266 1 85.19 309 THR A CA 1
ATOM 2283 C C . THR A 1 309 ? 1.78 -38.438 -18.688 1 85.19 309 THR A C 1
ATOM 2285 O O . THR A 1 309 ? 2.92 -38.156 -18.312 1 85.19 309 THR A O 1
ATOM 2288 N N . ASP A 1 310 ? 1.043 -37.688 -19.406 1 87.62 310 ASP A N 1
ATOM 2289 C CA . ASP A 1 310 ? 1.586 -36.406 -19.906 1 87.62 310 ASP A CA 1
ATOM 2290 C C . ASP A 1 310 ? 1.137 -35.25 -19.031 1 87.62 310 ASP A C 1
ATOM 2292 O O . ASP A 1 310 ? 1.548 -34.125 -19.25 1 87.62 310 ASP A O 1
ATOM 2296 N N . LEU A 1 311 ? 0.337 -35.625 -18.094 1 88.81 311 LEU A N 1
ATOM 2297 C CA . LEU A 1 311 ? -0.083 -34.594 -17.141 1 88.81 311 LEU A CA 1
ATOM 2298 C C . LEU A 1 311 ? 0.949 -34.406 -16.031 1 88.81 311 LEU A C 1
ATOM 2300 O O . LEU A 1 311 ? 1.285 -35.375 -15.336 1 88.81 311 LEU A O 1
ATOM 2304 N N . PRO A 1 312 ? 1.437 -33.219 -15.867 1 84.44 312 PRO A N 1
ATOM 2305 C CA . PRO A 1 312 ? 2.441 -33 -14.828 1 84.44 312 PRO A CA 1
ATOM 2306 C C . PRO A 1 312 ? 1.923 -33.312 -13.43 1 84.44 312 PRO A C 1
ATOM 2308 O O . PRO A 1 312 ? 0.784 -33 -13.094 1 84.44 312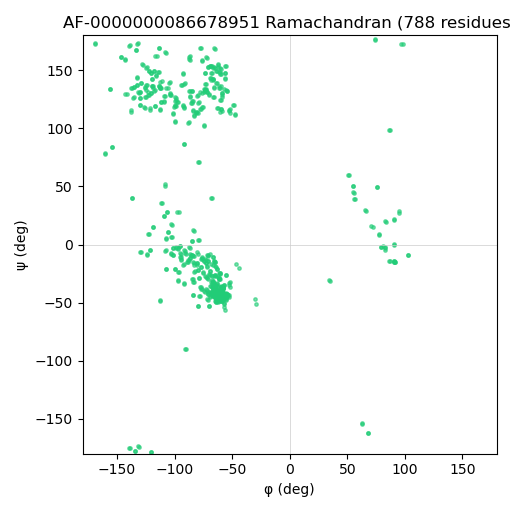 PRO A O 1
ATOM 2311 N N . GLY A 1 313 ? 2.789 -34.031 -12.609 1 74.94 313 GLY A N 1
ATOM 2312 C CA . GLY A 1 313 ? 2.473 -34.344 -11.227 1 74.94 313 GLY A CA 1
ATOM 2313 C C . GLY A 1 313 ? 1.599 -35.562 -11.078 1 74.94 313 GLY A C 1
ATOM 2314 O O . GLY A 1 313 ? 1.234 -35.938 -9.961 1 74.94 313 GLY A O 1
ATOM 2315 N N . SER A 1 314 ? 1.118 -36.25 -12.188 1 54.84 314 SER A N 1
ATOM 2316 C CA . SER A 1 314 ? 0.19 -37.375 -12.117 1 54.84 314 SER A CA 1
ATOM 2317 C C . SER A 1 314 ? 0.907 -38.656 -11.727 1 54.84 314 SER A C 1
ATOM 2319 O O . SER A 1 314 ? 0.296 -39.562 -11.156 1 54.84 314 SER A O 1
ATOM 2321 N N . ASP A 1 315 ? 2.072 -38.906 -12.328 1 51.91 315 ASP A N 1
ATOM 2322 C CA . ASP A 1 315 ? 2.707 -40.188 -12.156 1 51.91 315 ASP A CA 1
ATOM 2323 C C . ASP A 1 315 ? 3.203 -40.375 -10.727 1 51.91 315 ASP A C 1
ATOM 2325 O O . ASP A 1 315 ? 3.803 -41.406 -10.398 1 51.91 315 ASP A O 1
ATOM 2329 N N . GLY A 1 316 ? 2.482 -39.969 -9.875 1 49.41 316 GLY A N 1
ATOM 2330 C CA . GLY A 1 316 ? 2.984 -40.281 -8.539 1 49.41 316 GLY A CA 1
ATOM 2331 C C . GLY A 1 316 ? 4.5 -40.25 -8.453 1 49.41 316 GLY A C 1
ATOM 2332 O O . GLY A 1 316 ? 5.066 -40.438 -7.375 1 49.41 316 GLY A O 1
ATOM 2333 N N . ALA A 1 317 ? 5.234 -40.562 -9.508 1 42.41 317 ALA A N 1
ATOM 2334 C CA . ALA A 1 317 ? 6.688 -40.719 -9.508 1 42.41 317 ALA A CA 1
ATOM 2335 C C . ALA A 1 317 ? 7.367 -39.375 -9.227 1 42.41 317 ALA A C 1
ATOM 2337 O O . ALA A 1 317 ? 8.586 -39.312 -9.055 1 42.41 317 ALA A O 1
ATOM 2338 N N . SER A 1 318 ? 6.832 -38.344 -9.742 1 42.06 318 SER A N 1
ATOM 2339 C CA . SER A 1 318 ? 7.629 -37.156 -9.547 1 42.06 318 SER A CA 1
ATOM 2340 C C . SER A 1 318 ? 7.812 -36.844 -8.062 1 42.06 318 SER A C 1
ATOM 2342 O O . SER A 1 318 ? 6.914 -37.094 -7.258 1 42.06 318 SER A O 1
ATOM 2344 N N . GLY A 1 319 ? 8.945 -36.938 -7.672 1 39.22 319 GLY A N 1
ATOM 2345 C CA . GLY A 1 319 ? 9.453 -36.688 -6.336 1 39.22 319 GLY A CA 1
ATOM 2346 C C . GLY A 1 319 ? 8.648 -35.625 -5.586 1 39.22 319 GLY A C 1
ATOM 2347 O O . GLY A 1 319 ? 8.656 -35.594 -4.355 1 39.22 319 GLY A O 1
ATOM 2348 N N . SER A 1 320 ? 8.391 -34.594 -6.219 1 43.38 320 SER A N 1
ATOM 2349 C CA . SER A 1 320 ? 7.652 -33.5 -5.609 1 43.38 320 SER A CA 1
ATOM 2350 C C . SER A 1 320 ? 6.188 -33.844 -5.398 1 43.38 320 SER A C 1
ATOM 2352 O O . SER A 1 320 ? 5.391 -33 -4.961 1 43.38 320 SER A O 1
ATOM 2354 N N . ALA A 1 321 ? 5.758 -34.938 -5.922 1 47.69 321 ALA A N 1
ATOM 2355 C CA . ALA A 1 321 ? 4.484 -35.656 -5.934 1 47.69 321 ALA A CA 1
ATOM 2356 C C . ALA A 1 321 ? 3.893 -35.75 -4.531 1 47.69 321 ALA A C 1
ATOM 2358 O O . ALA A 1 321 ? 2.695 -35.969 -4.367 1 47.69 321 ALA A O 1
ATOM 2359 N N . ALA A 1 322 ? 4.785 -35.5 -3.586 1 56.84 322 ALA A N 1
ATOM 2360 C CA . ALA A 1 322 ? 4.336 -35.781 -2.221 1 56.84 322 ALA A CA 1
ATOM 2361 C C . ALA A 1 322 ? 3.523 -34.594 -1.676 1 56.84 322 ALA A C 1
ATOM 2363 O O . ALA A 1 322 ? 2.732 -34.75 -0.744 1 56.84 322 ALA A O 1
ATOM 2364 N N . THR A 1 323 ? 3.709 -33.406 -2.371 1 69.12 323 THR A N 1
ATOM 2365 C CA . THR A 1 323 ? 2.922 -32.344 -1.731 1 69.12 323 THR A CA 1
ATOM 2366 C C . THR A 1 323 ? 1.622 -32.125 -2.494 1 69.12 323 THR A C 1
ATOM 2368 O O . THR A 1 323 ? 1.646 -31.734 -3.67 1 69.12 323 THR A O 1
ATOM 2371 N N . PRO A 1 324 ? 0.592 -32.562 -1.913 1 83.69 324 PRO A N 1
ATOM 2372 C CA . PRO A 1 324 ? -0.697 -32.25 -2.537 1 83.69 324 PRO A CA 1
ATOM 2373 C C . PRO A 1 324 ? -0.877 -30.75 -2.812 1 83.69 324 PRO A C 1
ATOM 2375 O O . PRO A 1 324 ? -0.744 -29.938 -1.9 1 83.69 324 PRO A O 1
ATOM 2378 N N . LEU A 1 325 ? -0.983 -30.422 -4.137 1 95.25 325 LEU A N 1
ATOM 2379 C CA . LEU A 1 325 ? -1.119 -29 -4.473 1 95.25 325 LEU A CA 1
ATOM 2380 C C . LEU A 1 325 ? -2.557 -28.672 -4.863 1 95.25 325 LEU A C 1
ATOM 2382 O O . LEU A 1 325 ? -3.215 -29.469 -5.551 1 95.25 325 LEU A O 1
ATOM 2386 N N . PRO A 1 326 ? -3.051 -27.594 -4.449 1 97.94 326 PRO A N 1
ATOM 2387 C CA . PRO A 1 326 ? -4.41 -27.172 -4.805 1 97.94 326 PRO A CA 1
ATOM 2388 C C . PRO A 1 326 ? -4.496 -26.578 -6.207 1 97.94 326 PRO A C 1
ATOM 2390 O O . PRO A 1 326 ? -5.559 -26.094 -6.613 1 97.94 326 PRO A O 1
ATOM 2393 N N . MET A 1 327 ? -3.426 -26.562 -6.961 1 97.31 327 MET A N 1
ATOM 2394 C CA . MET A 1 327 ? -3.396 -26.125 -8.352 1 97.31 327 MET A CA 1
ATOM 2395 C C . MET A 1 327 ? -2.65 -27.125 -9.227 1 97.31 327 MET A C 1
ATOM 2397 O O . MET A 1 327 ? -1.677 -27.734 -8.781 1 97.31 327 MET A O 1
ATOM 2401 N N . ARG A 1 328 ? -3.098 -27.312 -10.453 1 96.56 328 ARG A N 1
ATOM 2402 C CA . ARG A 1 328 ? -2.525 -28.203 -11.453 1 96.56 328 ARG A CA 1
ATOM 2403 C C . ARG A 1 328 ? -2.625 -27.594 -12.852 1 96.56 328 ARG A C 1
ATOM 2405 O O . ARG A 1 328 ? -3.445 -26.719 -13.086 1 96.56 328 ARG A O 1
ATOM 2412 N N . VAL A 1 329 ? -1.754 -28.125 -13.734 1 97.25 329 VAL A N 1
ATOM 2413 C CA . VAL A 1 329 ? -1.775 -27.547 -15.078 1 97.25 329 VAL A CA 1
ATOM 2414 C C . VAL A 1 329 ? -2.162 -28.625 -16.094 1 97.25 329 VAL A C 1
ATOM 2416 O O . VAL A 1 329 ? -1.905 -29.812 -15.883 1 97.25 329 VAL A O 1
ATOM 2419 N N . VAL A 1 330 ? -2.812 -28.203 -17.141 1 97.31 330 VAL A N 1
ATOM 2420 C CA . VAL A 1 330 ? -3.131 -29 -18.312 1 97.31 330 VAL A CA 1
ATOM 2421 C C . VAL A 1 330 ? -2.533 -28.344 -19.562 1 97.31 330 VAL A C 1
ATOM 2423 O O . VAL A 1 330 ? -2.9 -27.219 -19.906 1 97.31 330 VAL A O 1
ATOM 2426 N N . PRO A 1 331 ? -1.604 -29.031 -20.203 1 96.94 331 PRO A N 1
ATOM 2427 C CA . PRO A 1 331 ? -1.086 -28.453 -21.453 1 96.94 331 PRO A CA 1
ATOM 2428 C C . PRO A 1 331 ? -2.17 -28.266 -22.516 1 96.94 331 PRO A C 1
ATOM 2430 O O . PRO A 1 331 ? -3.016 -29.141 -22.703 1 96.94 331 PRO A O 1
ATOM 2433 N N . LEU A 1 332 ? -2.131 -27.125 -23.109 1 97.81 332 LEU A N 1
ATOM 2434 C CA . LEU A 1 332 ? -3.07 -26.828 -24.172 1 97.81 332 LEU A CA 1
ATOM 2435 C C . LEU A 1 332 ? -2.527 -27.297 -25.516 1 97.81 332 LEU A C 1
ATOM 2437 O O . LEU A 1 332 ? -1.333 -27.578 -25.656 1 97.81 332 LEU A O 1
ATOM 2441 N N . PRO A 1 333 ? -3.387 -27.438 -26.5 1 95.44 333 PRO A N 1
ATOM 2442 C CA . PRO A 1 333 ? -2.91 -27.797 -27.844 1 95.44 333 PRO A CA 1
ATOM 2443 C C . PRO A 1 333 ? -1.848 -26.828 -28.359 1 95.44 333 PRO A C 1
ATOM 2445 O O . PRO A 1 333 ? -1.846 -25.656 -28.016 1 95.44 333 PRO A O 1
ATOM 2448 N N . ALA A 1 334 ? -1.018 -27.406 -29.266 1 93.81 334 ALA A N 1
ATOM 2449 C CA . ALA A 1 334 ? 0.066 -26.609 -29.844 1 93.81 334 ALA A CA 1
ATOM 2450 C C . ALA A 1 334 ? -0.466 -25.328 -30.469 1 93.81 334 ALA A C 1
ATOM 2452 O O . ALA A 1 334 ? -1.495 -25.328 -31.141 1 93.81 334 ALA A O 1
ATOM 2453 N N . GLY A 1 335 ? 0.216 -24.219 -30.125 1 93.25 335 GLY A N 1
ATOM 2454 C CA . GLY A 1 335 ? -0.14 -22.938 -30.719 1 93.25 335 GLY A CA 1
ATOM 2455 C C . GLY A 1 335 ? -1.175 -22.172 -29.922 1 93.25 335 GLY A C 1
ATOM 2456 O O . GLY A 1 335 ? -1.373 -20.969 -30.125 1 93.25 335 GLY A O 1
ATOM 2457 N N . THR A 1 336 ? -1.85 -22.844 -28.984 1 95.88 336 THR A N 1
ATOM 2458 C CA . THR A 1 336 ? -2.889 -22.219 -28.172 1 95.88 336 THR A CA 1
ATOM 2459 C C . THR A 1 336 ? -2.299 -21.656 -26.875 1 95.88 336 THR A C 1
ATOM 2461 O O . THR A 1 336 ? -1.774 -22.391 -26.047 1 95.88 336 THR A O 1
ATOM 2464 N N . GLY A 1 337 ? -2.436 -20.312 -26.734 1 96.38 337 GLY A N 1
ATOM 2465 C CA . GLY A 1 337 ? -1.925 -19.688 -25.531 1 96.38 337 GLY A CA 1
ATOM 2466 C C . GLY A 1 337 ? -0.415 -19.766 -25.406 1 96.38 337 GLY A C 1
ATOM 2467 O O . GLY A 1 337 ? 0.122 -19.781 -24.297 1 96.38 337 GLY A O 1
ATOM 2468 N N . ALA A 1 338 ? 0.274 -19.797 -26.516 1 95.94 338 ALA A N 1
ATOM 2469 C CA . ALA A 1 338 ? 1.71 -20.062 -26.531 1 95.94 338 ALA A CA 1
ATOM 2470 C C . ALA A 1 338 ? 2.508 -18.797 -26.266 1 95.94 338 ALA A C 1
ATOM 2472 O O . ALA A 1 338 ? 3.703 -18.859 -25.969 1 95.94 338 ALA A O 1
ATOM 2473 N N . THR A 1 339 ? 1.873 -17.672 -26.375 1 96.44 339 THR A N 1
ATOM 2474 C CA . THR A 1 339 ? 2.451 -16.375 -26.047 1 96.44 339 THR A CA 1
ATOM 2475 C C . THR A 1 339 ? 1.696 -15.727 -24.891 1 96.44 339 THR A C 1
ATOM 2477 O O . THR A 1 339 ? 0.582 -16.141 -24.562 1 96.44 339 THR A O 1
ATOM 2480 N N . VAL A 1 340 ? 2.318 -14.773 -24.297 1 94.38 340 VAL A N 1
ATOM 2481 C CA . VAL A 1 340 ? 1.687 -14.07 -23.188 1 94.38 340 VAL A CA 1
ATOM 2482 C C . VAL A 1 340 ? 0.373 -13.445 -23.656 1 94.38 340 VAL A C 1
ATOM 2484 O O . VAL A 1 340 ? -0.65 -13.555 -22.969 1 94.38 340 VAL A O 1
ATOM 2487 N N . ASP A 1 341 ? 0.367 -12.812 -24.781 1 95.12 341 ASP A N 1
ATOM 2488 C CA . ASP A 1 341 ? -0.833 -12.188 -25.328 1 95.12 341 ASP A CA 1
ATOM 2489 C C . ASP A 1 341 ? -1.891 -13.234 -25.672 1 95.12 341 ASP A C 1
ATOM 2491 O O . ASP A 1 341 ? -3.08 -13.031 -25.422 1 95.12 341 ASP A O 1
ATOM 2495 N N . GLY A 1 342 ? -1.428 -14.328 -26.297 1 96.56 342 GLY A N 1
ATOM 2496 C CA . GLY A 1 342 ? -2.344 -15.414 -26.609 1 96.56 342 GLY A CA 1
ATOM 2497 C C . GLY A 1 342 ? -2.99 -16.031 -25.375 1 96.56 342 GLY A C 1
ATOM 2498 O O . GLY A 1 342 ? -4.184 -16.328 -25.375 1 96.56 342 GLY A O 1
ATOM 2499 N N . ALA A 1 343 ? -2.193 -16.188 -24.359 1 97.75 343 ALA A N 1
ATOM 2500 C CA . ALA A 1 343 ? -2.693 -16.734 -23.094 1 97.75 343 ALA A CA 1
ATOM 2501 C C . ALA A 1 343 ? -3.736 -15.805 -22.469 1 97.75 343 ALA A C 1
ATOM 2503 O O . ALA A 1 343 ? -4.785 -16.266 -22.016 1 97.75 343 ALA A O 1
ATOM 2504 N N . THR A 1 344 ? -3.482 -14.531 -22.469 1 96.31 344 THR A N 1
ATOM 2505 C CA . THR A 1 344 ? -4.395 -13.539 -21.906 1 96.31 344 THR A CA 1
ATOM 2506 C C . THR A 1 344 ? -5.711 -13.516 -22.672 1 96.31 344 THR A C 1
ATOM 2508 O O . THR A 1 344 ? -6.785 -13.484 -22.078 1 96.31 344 THR A O 1
ATOM 2511 N N . THR A 1 345 ? -5.633 -13.516 -23.953 1 96.44 345 THR A N 1
ATOM 2512 C CA . THR A 1 345 ? -6.816 -13.492 -24.812 1 96.44 345 THR A CA 1
ATOM 2513 C C . THR A 1 345 ? -7.672 -14.734 -24.578 1 96.44 345 THR A C 1
ATOM 2515 O O . THR A 1 345 ? -8.891 -14.633 -24.453 1 96.44 345 THR A O 1
ATOM 2518 N N . LEU A 1 346 ? -7.02 -15.875 -24.531 1 98.06 346 LEU A N 1
ATOM 2519 C CA . LEU A 1 346 ? -7.75 -17.125 -24.328 1 98.06 346 LEU A CA 1
ATOM 2520 C C . LEU A 1 346 ? -8.414 -17.125 -22.953 1 98.06 346 LEU A C 1
ATOM 2522 O O . LEU A 1 346 ? -9.57 -17.562 -22.812 1 98.06 346 LEU A O 1
ATOM 2526 N N . ARG A 1 347 ? -7.691 -16.719 -21.953 1 98.25 347 ARG A N 1
ATOM 2527 C CA . ARG A 1 347 ? -8.258 -16.656 -20.609 1 98.25 347 ARG A CA 1
ATOM 2528 C C . ARG A 1 347 ? -9.531 -15.812 -20.594 1 98.25 347 ARG A C 1
ATOM 2530 O O . ARG A 1 347 ? -10.531 -16.203 -20 1 98.25 347 ARG A O 1
ATOM 2537 N N . ARG A 1 348 ? -9.523 -14.688 -21.266 1 97 348 ARG A N 1
ATOM 2538 C CA . ARG A 1 348 ? -10.664 -13.781 -21.312 1 97 348 ARG A CA 1
ATOM 2539 C C . ARG A 1 348 ? -11.836 -14.406 -22.047 1 97 348 ARG A C 1
ATOM 2541 O O . ARG A 1 348 ? -12.992 -14.234 -21.656 1 97 348 ARG A O 1
ATOM 2548 N N . ARG A 1 349 ? -11.57 -15.078 -23.078 1 97.69 349 ARG A N 1
ATOM 2549 C CA . ARG A 1 349 ? -12.633 -15.742 -23.828 1 97.69 349 ARG A CA 1
ATOM 2550 C C . ARG A 1 349 ? -13.305 -16.828 -22.984 1 97.69 349 ARG A C 1
ATOM 2552 O O . ARG A 1 349 ? -14.531 -16.969 -23 1 97.69 349 ARG A O 1
ATOM 2559 N N . ILE A 1 350 ? -12.484 -17.547 -22.281 1 98.62 350 ILE A N 1
ATOM 2560 C CA . ILE A 1 350 ? -13.031 -18.578 -21.406 1 98.62 350 ILE A CA 1
ATOM 2561 C C . ILE A 1 350 ? -13.922 -17.938 -20.359 1 98.62 350 ILE A C 1
ATOM 2563 O O . ILE A 1 350 ? -15.031 -18.422 -20.094 1 98.62 350 ILE A O 1
ATOM 2567 N N . ALA A 1 351 ? -13.477 -16.859 -19.766 1 98.5 351 ALA A N 1
ATOM 2568 C CA . ALA A 1 351 ? -14.25 -16.141 -18.75 1 98.5 351 ALA A CA 1
ATOM 2569 C C . ALA A 1 351 ? -15.562 -15.617 -19.328 1 98.5 351 ALA A C 1
ATOM 2571 O O . ALA A 1 351 ? -16.625 -15.805 -18.719 1 98.5 351 ALA A O 1
ATOM 2572 N N . ASP A 1 352 ? -15.508 -15.016 -20.484 1 97.12 352 ASP A N 1
ATOM 2573 C CA . ASP A 1 352 ? -16.656 -14.328 -21.078 1 97.12 352 ASP A CA 1
ATOM 2574 C C . ASP A 1 352 ? -17.641 -15.328 -21.672 1 97.12 352 ASP A C 1
ATOM 2576 O O . ASP A 1 352 ? -18.859 -15.141 -21.578 1 97.12 352 ASP A O 1
ATOM 2580 N N . GLU A 1 353 ? -17.125 -16.391 -22.281 1 98.06 353 GLU A N 1
ATOM 2581 C CA . GLU A 1 353 ? -17.984 -17.281 -23.062 1 98.06 353 GLU A CA 1
ATOM 2582 C C . GLU A 1 353 ? -18.406 -18.5 -22.25 1 98.06 353 GLU A C 1
ATOM 2584 O O . GLU A 1 353 ? -19.5 -19.031 -22.453 1 98.06 353 GLU A O 1
ATOM 2589 N N . LEU A 1 354 ? -17.531 -18.906 -21.344 1 98.62 354 LEU A N 1
ATOM 2590 C CA . LEU A 1 354 ? -17.844 -20.109 -20.609 1 98.62 354 LEU A CA 1
ATOM 2591 C C . LEU A 1 354 ? -18.219 -19.781 -19.156 1 98.62 354 LEU A C 1
ATOM 2593 O O . LEU A 1 354 ? -18.578 -20.688 -18.391 1 98.62 354 LEU A O 1
ATOM 2597 N N . GLN A 1 355 ? -18.109 -18.516 -18.703 1 98.38 355 GLN A N 1
ATOM 2598 C CA . GLN A 1 355 ? -18.375 -18.125 -17.328 1 98.38 355 GLN A CA 1
ATOM 2599 C C . GLN A 1 355 ? -17.531 -18.938 -16.344 1 98.38 355 GLN A C 1
ATOM 2601 O O . GLN A 1 355 ? -18.062 -19.484 -15.383 1 98.38 355 GLN A O 1
ATOM 2606 N N . THR A 1 356 ? -16.297 -19.062 -16.703 1 98.81 356 THR A N 1
ATOM 2607 C CA . THR A 1 356 ? -15.328 -19.812 -15.906 1 98.81 356 THR A CA 1
ATOM 2608 C C . THR A 1 356 ? -14.016 -19.031 -15.789 1 98.81 356 THR A C 1
ATOM 2610 O O . THR A 1 356 ? -13.469 -18.578 -16.797 1 98.81 356 THR A O 1
ATOM 2613 N N . GLU A 1 357 ? -13.562 -18.828 -14.633 1 98.75 357 GLU A N 1
ATOM 2614 C CA . GLU A 1 357 ? -12.273 -18.188 -14.398 1 98.75 357 GLU A CA 1
ATOM 2615 C C . GLU A 1 357 ? -11.156 -19.219 -14.258 1 98.75 357 GLU A C 1
ATOM 2617 O O . GLU A 1 357 ? -11.219 -20.094 -13.383 1 98.75 357 GLU A O 1
ATOM 2622 N N . VAL A 1 358 ? -10.172 -19.203 -15.086 1 98.75 358 VAL A N 1
ATOM 2623 C CA . VAL A 1 358 ? -8.992 -20.047 -15.055 1 98.75 358 VAL A CA 1
ATOM 2624 C C . VAL A 1 358 ? -7.734 -19.203 -15.227 1 98.75 358 VAL A C 1
ATOM 2626 O O . VAL A 1 358 ? -7.824 -17.984 -15.391 1 98.75 358 VAL A O 1
ATOM 2629 N N . ALA A 1 359 ? -6.617 -19.781 -15.102 1 98.5 359 ALA A N 1
ATOM 2630 C CA . ALA A 1 359 ? -5.363 -19.141 -15.477 1 98.5 359 ALA A CA 1
ATOM 2631 C C . ALA A 1 359 ? -4.73 -19.828 -16.688 1 98.5 359 ALA A C 1
ATOM 2633 O O . ALA A 1 359 ? -4.809 -21.047 -16.828 1 98.5 359 ALA A O 1
ATOM 2634 N N . ILE A 1 360 ? -4.203 -19.094 -17.562 1 98.44 360 ILE A N 1
ATOM 2635 C CA . ILE A 1 360 ? -3.418 -19.594 -18.688 1 98.44 360 ILE A CA 1
ATOM 2636 C C . ILE A 1 360 ? -2.047 -18.922 -18.703 1 98.44 360 ILE A C 1
ATOM 2638 O O . ILE A 1 360 ? -1.947 -17.688 -18.672 1 98.44 360 ILE A O 1
ATOM 2642 N N . ASN A 1 361 ? -1.05 -19.703 -18.734 1 97.94 361 ASN A N 1
ATOM 2643 C CA . ASN A 1 361 ? 0.322 -19.203 -18.781 1 97.94 361 ASN A CA 1
ATOM 2644 C C . ASN A 1 361 ? 1.086 -19.766 -19.969 1 97.94 361 ASN A C 1
ATOM 2646 O O . ASN A 1 361 ? 0.934 -20.938 -20.328 1 97.94 361 ASN A O 1
ATOM 2650 N N . ALA A 1 362 ? 1.819 -18.906 -20.609 1 97.62 362 ALA A N 1
ATOM 2651 C CA . ALA A 1 362 ? 2.754 -19.344 -21.641 1 97.62 362 ALA A CA 1
ATOM 2652 C C . ALA A 1 362 ? 4.086 -19.766 -21.031 1 97.62 362 ALA A C 1
ATOM 2654 O O . ALA A 1 362 ? 4.711 -19 -20.297 1 97.62 362 ALA A O 1
ATOM 2655 N N . TRP A 1 363 ? 4.488 -20.969 -21.25 1 96.88 363 TRP A N 1
ATOM 2656 C CA . TRP A 1 363 ? 5.73 -21.531 -20.734 1 96.88 363 TRP A CA 1
ATOM 2657 C C . TRP A 1 363 ? 6.438 -22.359 -21.797 1 96.88 363 TRP A C 1
ATOM 2659 O O . TRP A 1 363 ? 5.902 -23.359 -22.281 1 96.88 363 TRP A O 1
ATOM 2669 N N . ARG A 1 364 ? 7.617 -21.953 -22.266 1 95.62 364 ARG A N 1
ATOM 2670 C CA . ARG A 1 364 ? 8.406 -22.609 -23.312 1 95.62 364 ARG A CA 1
ATOM 2671 C C . ARG A 1 364 ? 7.598 -22.75 -24.594 1 95.62 364 ARG A C 1
ATOM 2673 O O . ARG A 1 364 ? 7.594 -23.828 -25.203 1 95.62 364 ARG A O 1
ATOM 2680 N N . GLY A 1 365 ? 6.859 -21.719 -24.844 1 95.12 365 GLY A N 1
ATOM 2681 C CA . GLY A 1 365 ? 6.105 -21.688 -26.078 1 95.12 365 GLY A CA 1
ATOM 2682 C C . GLY A 1 365 ? 4.855 -22.547 -26.031 1 95.12 365 GLY A C 1
ATOM 2683 O O . GLY A 1 365 ? 4.223 -22.781 -27.062 1 95.12 365 GLY A O 1
ATOM 2684 N N . ARG A 1 366 ? 4.531 -23.031 -24.938 1 95.62 366 ARG A N 1
ATOM 2685 C CA . ARG A 1 366 ? 3.334 -23.844 -24.766 1 95.62 366 ARG A CA 1
ATOM 2686 C C . ARG A 1 366 ? 2.365 -23.188 -23.781 1 95.62 366 ARG A C 1
ATOM 2688 O O . ARG A 1 366 ? 2.783 -22.609 -22.781 1 95.62 366 ARG A O 1
ATOM 2695 N N . GLY A 1 367 ? 1.091 -23.203 -24.203 1 97.75 367 GLY A N 1
ATOM 2696 C CA . GLY A 1 367 ? 0.072 -22.766 -23.266 1 97.75 367 GLY A CA 1
ATOM 2697 C C . GLY A 1 367 ? -0.245 -23.781 -22.203 1 97.75 367 GLY A C 1
ATOM 2698 O O . GLY A 1 367 ? -0.411 -24.969 -22.5 1 97.75 367 GLY A O 1
ATOM 2699 N N . LEU A 1 368 ? -0.244 -23.328 -20.969 1 98.19 368 LEU A N 1
ATOM 2700 C CA . LEU A 1 368 ? -0.625 -24.172 -19.844 1 98.19 368 LEU A CA 1
ATOM 2701 C C . LEU A 1 368 ? -1.871 -23.625 -19.156 1 98.19 368 LEU A C 1
ATOM 2703 O O . LEU A 1 368 ? -1.882 -22.484 -18.703 1 98.19 368 LEU A O 1
ATOM 2707 N N . LEU A 1 369 ? -2.895 -24.422 -19.156 1 98.62 369 LEU A N 1
ATOM 2708 C CA . LEU A 1 369 ? -4.098 -24.125 -18.391 1 98.62 369 LEU A CA 1
ATOM 2709 C C . LEU A 1 369 ? -3.912 -24.516 -16.922 1 98.62 369 LEU A C 1
ATOM 2711 O O . LEU A 1 369 ? -3.695 -25.688 -16.609 1 98.62 369 LEU A O 1
ATOM 2715 N N . ARG A 1 370 ? -3.9 -23.531 -16.078 1 98.56 370 ARG A N 1
ATOM 2716 C CA . ARG A 1 370 ? -3.762 -23.812 -14.648 1 98.56 370 ARG A CA 1
ATOM 2717 C C . ARG A 1 370 ? -5.117 -23.781 -13.945 1 98.56 370 ARG A C 1
ATOM 2719 O O . ARG A 1 370 ? -5.828 -22.781 -14.008 1 98.56 370 ARG A O 1
ATOM 2726 N N . LEU A 1 371 ? -5.414 -24.875 -13.289 1 98.56 371 LEU A N 1
ATOM 2727 C CA . LEU A 1 371 ? -6.645 -25.031 -12.523 1 98.56 371 LEU A CA 1
ATOM 2728 C C . LEU A 1 371 ? -6.359 -24.984 -11.023 1 98.56 371 LEU A C 1
ATOM 2730 O O . LEU A 1 371 ? -5.363 -25.531 -10.562 1 98.56 371 LEU A O 1
ATOM 2734 N N . SER A 1 372 ? -7.184 -24.234 -10.352 1 98.69 372 SER A N 1
ATOM 2735 C CA . SER A 1 372 ? -7.145 -24.172 -8.898 1 98.69 372 SER A CA 1
ATOM 2736 C C . SER A 1 372 ? -8.414 -24.766 -8.289 1 98.69 372 SER A C 1
ATOM 2738 O O . SER A 1 372 ? -9.484 -24.703 -8.883 1 98.69 372 SER A O 1
ATOM 2740 N N . ALA A 1 373 ? -8.266 -25.344 -7.129 1 98.44 373 ALA A N 1
ATOM 2741 C CA . ALA A 1 373 ? -9.414 -25.875 -6.391 1 98.44 373 ALA A CA 1
ATOM 2742 C C . ALA A 1 373 ? -9.414 -25.375 -4.953 1 98.44 373 ALA A C 1
ATOM 2744 O O . ALA A 1 373 ? -8.359 -25.25 -4.328 1 98.44 373 ALA A O 1
ATOM 2745 N N . ASN A 1 374 ? -10.508 -25.047 -4.484 1 98.56 374 ASN A N 1
ATOM 2746 C CA . ASN A 1 374 ? -10.758 -24.656 -3.1 1 98.56 374 ASN A CA 1
ATOM 2747 C C . ASN A 1 374 ? -12.062 -25.25 -2.578 1 98.56 374 ASN A C 1
ATOM 2749 O O . ASN A 1 374 ? -12.844 -25.812 -3.346 1 98.56 374 ASN A O 1
ATOM 2753 N N . VAL A 1 375 ? -12.344 -25.141 -1.347 1 98.25 375 VAL A N 1
ATOM 2754 C CA . VAL A 1 375 ? -13.438 -25.828 -0.668 1 98.25 375 VAL A CA 1
ATOM 2755 C C . VAL A 1 375 ? -14.773 -25.359 -1.225 1 98.25 375 VAL A C 1
ATOM 2757 O O . VAL A 1 375 ? -15.789 -26.047 -1.094 1 98.25 375 VAL A O 1
ATOM 2760 N N . TYR A 1 376 ? -14.828 -24.234 -1.867 1 98.31 376 TYR A N 1
ATOM 2761 C CA . TYR A 1 376 ? -16.094 -23.734 -2.383 1 98.31 376 TYR A CA 1
ATOM 2762 C C . TYR A 1 376 ? -16.391 -24.312 -3.762 1 98.31 376 TYR A C 1
ATOM 2764 O O . TYR A 1 376 ? -17.5 -24.141 -4.289 1 98.31 376 TYR A O 1
ATOM 2772 N N . ASN A 1 377 ? -15.469 -25 -4.387 1 98.25 377 ASN A N 1
ATOM 2773 C CA . ASN A 1 377 ? -15.656 -25.594 -5.711 1 98.25 377 ASN A CA 1
ATOM 2774 C C . ASN A 1 377 ? -16.281 -26.984 -5.625 1 98.25 377 ASN A C 1
ATOM 2776 O O . ASN A 1 377 ? -16.203 -27.641 -4.586 1 98.25 377 ASN A O 1
ATOM 2780 N N . ARG A 1 378 ? -16.828 -27.312 -6.73 1 96.56 378 ARG A N 1
ATOM 2781 C CA . ARG A 1 378 ? -17.406 -28.641 -6.902 1 96.56 378 ARG A CA 1
ATOM 2782 C C . ARG A 1 378 ? -16.875 -29.312 -8.156 1 96.56 378 ARG A C 1
ATOM 2784 O O . ARG A 1 378 ? -16.5 -28.641 -9.117 1 96.56 378 ARG A O 1
ATOM 2791 N N . SER A 1 379 ? -16.938 -30.672 -8.07 1 97.75 379 SER A N 1
ATOM 2792 C CA . SER A 1 379 ? -16.391 -31.453 -9.188 1 97.75 379 SER A CA 1
ATOM 2793 C C . SER A 1 379 ? -17.141 -31.156 -10.484 1 97.75 379 SER A C 1
ATOM 2795 O O . SER A 1 379 ? -16.547 -31.172 -11.562 1 97.75 379 SER A O 1
ATOM 2797 N N . ASP A 1 380 ? -18.391 -30.812 -10.398 1 97.44 380 ASP A N 1
ATOM 2798 C CA . ASP A 1 380 ? -19.203 -30.578 -11.586 1 97.44 380 ASP A CA 1
ATOM 2799 C C . ASP A 1 380 ? -18.734 -29.328 -12.344 1 97.44 380 ASP A C 1
ATOM 2801 O O . ASP A 1 380 ? -18.984 -29.203 -13.539 1 97.44 380 ASP A O 1
ATOM 2805 N N . GLU A 1 381 ? -18.141 -28.406 -11.648 1 98.31 381 GLU A N 1
ATOM 2806 C CA . GLU A 1 381 ? -17.609 -27.219 -12.312 1 98.31 381 GLU A CA 1
ATOM 2807 C C . GLU A 1 381 ? -16.469 -27.594 -13.266 1 98.31 381 GLU A C 1
ATOM 2809 O O . GLU A 1 381 ? -16.359 -27.047 -14.359 1 98.31 381 GLU A O 1
ATOM 2814 N N . TYR A 1 382 ? -15.656 -28.5 -12.93 1 98.62 382 TYR A N 1
ATOM 2815 C CA . TYR A 1 382 ? -14.57 -28.984 -13.773 1 98.62 382 TYR A CA 1
ATOM 2816 C C . TYR A 1 382 ? -15.109 -29.828 -14.922 1 98.62 382 TYR A C 1
ATOM 2818 O O . TYR A 1 382 ? -14.602 -29.75 -16.047 1 98.62 382 TYR A O 1
ATOM 2826 N N . ASP A 1 383 ? -16.141 -30.625 -14.641 1 98.5 383 ASP A N 1
ATOM 2827 C CA . ASP A 1 383 ? -16.797 -31.375 -15.703 1 98.5 383 ASP A CA 1
ATOM 2828 C C . ASP A 1 383 ? -17.344 -30.438 -16.781 1 98.5 383 ASP A C 1
ATOM 2830 O O . ASP A 1 383 ? -17.203 -30.719 -17.969 1 98.5 383 ASP A O 1
ATOM 2834 N N . ARG A 1 384 ? -17.969 -29.391 -16.312 1 98.62 384 ARG A N 1
ATOM 2835 C CA . ARG A 1 384 ? -18.531 -28.422 -17.25 1 98.62 384 ARG A CA 1
ATOM 2836 C C . ARG A 1 384 ? -17.438 -27.797 -18.094 1 98.62 384 ARG A C 1
ATOM 2838 O O . ARG A 1 384 ? -17.609 -27.594 -19.297 1 98.62 384 ARG A O 1
ATOM 2845 N N . LEU A 1 385 ? -16.328 -27.438 -17.469 1 98.81 385 LEU A N 1
ATOM 2846 C CA . LEU A 1 385 ? -15.219 -26.891 -18.234 1 98.81 385 LEU A CA 1
ATOM 2847 C C . LEU A 1 385 ? -14.703 -27.922 -19.234 1 98.81 385 LEU A C 1
ATOM 2849 O O . LEU A 1 385 ? -14.414 -27.578 -20.391 1 98.81 385 LEU A O 1
ATOM 2853 N N . ALA A 1 386 ? -14.578 -29.172 -18.828 1 98.56 386 ALA A N 1
ATOM 2854 C CA . ALA A 1 386 ? -14.109 -30.25 -19.688 1 98.56 386 ALA A CA 1
ATOM 2855 C C . ALA A 1 386 ? -15 -30.391 -20.922 1 98.56 386 ALA A C 1
ATOM 2857 O O . ALA A 1 386 ? -14.516 -30.656 -22.016 1 98.56 386 ALA A O 1
ATOM 2858 N N . ASP A 1 387 ? -16.203 -30.188 -20.75 1 98.5 387 ASP A N 1
ATOM 2859 C CA . ASP A 1 387 ? -17.188 -30.328 -21.828 1 98.5 387 ASP A CA 1
ATOM 2860 C C . ASP A 1 387 ? -17.141 -29.141 -22.781 1 98.5 387 ASP A C 1
ATOM 2862 O O . ASP A 1 387 ? -17.281 -29.312 -24 1 98.5 387 ASP A O 1
ATOM 2866 N N . ARG A 1 388 ? -16.938 -27.984 -22.266 1 98.56 388 ARG A N 1
ATOM 2867 C CA . ARG A 1 388 ? -17.188 -26.766 -23.031 1 98.56 388 ARG A CA 1
ATOM 2868 C C . ARG A 1 388 ? -15.883 -26.203 -23.594 1 98.56 388 ARG A C 1
ATOM 2870 O O . ARG A 1 388 ? -15.906 -25.438 -24.562 1 98.56 388 ARG A O 1
ATOM 2877 N N . LEU A 1 389 ? -14.766 -26.547 -23.047 1 98.62 389 LEU A N 1
ATOM 2878 C CA . LEU A 1 389 ? -13.492 -25.969 -23.438 1 98.62 389 LEU A CA 1
ATOM 2879 C C . LEU A 1 389 ? -13.078 -26.469 -24.828 1 98.62 389 LEU A C 1
ATOM 2881 O O . LEU A 1 389 ? -12.664 -25.672 -25.672 1 98.62 389 LEU A O 1
ATOM 2885 N N . PRO A 1 390 ? -13.234 -27.766 -25.172 1 98 390 PRO A N 1
ATOM 2886 C CA . PRO A 1 390 ? -12.773 -28.25 -26.484 1 98 390 PRO A CA 1
ATOM 2887 C C . PRO A 1 390 ? -13.477 -27.547 -27.656 1 98 390 PRO A C 1
ATOM 2889 O O . PRO A 1 390 ? -12.812 -27.078 -28.578 1 98 390 PRO A O 1
ATOM 2892 N N . PRO A 1 391 ? -14.781 -27.406 -27.641 1 97.62 391 PRO A N 1
ATOM 2893 C CA . PRO A 1 391 ? -15.406 -26.688 -28.75 1 97.62 391 PRO A CA 1
ATOM 2894 C C . PRO A 1 391 ? -14.945 -25.234 -28.828 1 97.62 391 PRO A C 1
ATOM 2896 O O . PRO A 1 391 ? -14.836 -24.672 -29.922 1 97.62 391 PRO A O 1
ATOM 2899 N N . LEU A 1 392 ? -14.719 -24.594 -27.703 1 97.75 392 LEU A N 1
ATOM 2900 C CA . LEU A 1 392 ? -14.219 -23.219 -27.734 1 97.75 392 LEU A CA 1
ATOM 2901 C C . LEU A 1 392 ? -12.852 -23.156 -28.391 1 97.75 392 LEU A C 1
ATOM 2903 O O . LEU A 1 392 ? -12.594 -22.266 -29.203 1 97.75 392 LEU A O 1
ATOM 2907 N N . LEU A 1 393 ? -11.984 -24.078 -28.078 1 97.44 393 LEU A N 1
ATOM 2908 C CA . LEU A 1 393 ? -10.633 -24.109 -28.625 1 97.44 393 LEU A CA 1
ATOM 2909 C C . LEU A 1 393 ? -10.656 -24.375 -30.125 1 97.44 393 LEU A C 1
ATOM 2911 O O . LEU A 1 393 ? -9.828 -23.844 -30.875 1 97.44 393 LEU A O 1
ATOM 2915 N N . LYS A 1 394 ? -11.578 -25.156 -30.578 1 94.69 394 LYS A N 1
ATOM 2916 C CA . LYS A 1 394 ? -11.711 -25.453 -32 1 94.69 394 LYS A CA 1
ATOM 2917 C C . LYS A 1 394 ? -12.195 -24.234 -32.781 1 94.69 394 LYS A C 1
ATOM 2919 O O . LYS A 1 394 ? -11.898 -24.109 -33.969 1 94.69 394 LYS A O 1
ATOM 2924 N N . ALA A 1 395 ? -12.867 -23.375 -32.156 1 91.31 395 ALA A N 1
ATOM 2925 C CA . ALA A 1 395 ? -13.445 -22.188 -32.781 1 91.31 395 ALA A CA 1
ATOM 2926 C C . ALA A 1 395 ? -12.43 -21.047 -32.875 1 91.31 395 ALA A C 1
ATOM 2928 O O . ALA A 1 395 ? -12.688 -20.016 -33.5 1 91.31 395 ALA A O 1
ATOM 2929 N N . LEU A 1 396 ? -11.281 -21.188 -32.219 1 84.94 396 LEU A N 1
ATOM 2930 C CA . LEU A 1 396 ? -10.273 -20.141 -32.219 1 84.94 396 LEU A CA 1
ATOM 2931 C C . LEU A 1 396 ? -9.609 -20.031 -33.594 1 84.94 396 LEU A C 1
ATOM 2933 O O . LEU A 1 396 ? -9.258 -18.938 -34.031 1 84.94 396 LEU A O 1
ATOM 2937 N N . MET B 1 1 ? -10.336 43.656 20.547 1 41.53 1 MET B N 1
ATOM 2938 C CA . MET B 1 1 ? -10.047 43.031 19.281 1 41.53 1 MET B CA 1
ATOM 2939 C C . MET B 1 1 ? -11.211 42.125 18.844 1 41.53 1 MET B C 1
ATOM 2941 O O . MET B 1 1 ? -11.82 41.438 19.656 1 41.53 1 MET B O 1
ATOM 2945 N N . PRO B 1 2 ? -11.812 42.438 17.781 1 51.56 2 PRO B N 1
ATOM 2946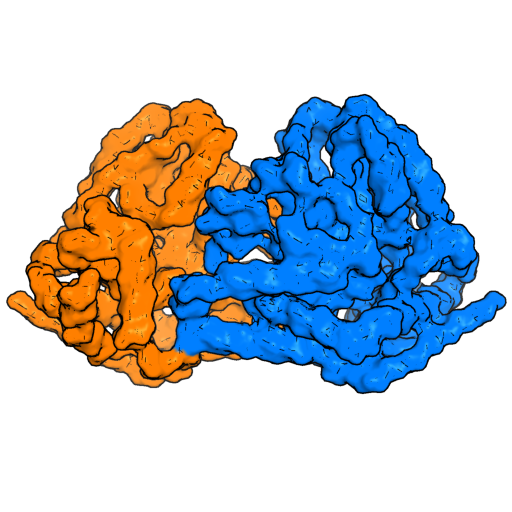 C CA . PRO B 1 2 ? -13.102 41.781 17.516 1 51.56 2 PRO B CA 1
ATOM 2947 C C . PRO B 1 2 ? -13.047 40.25 17.609 1 51.56 2 PRO B C 1
ATOM 2949 O O . PRO B 1 2 ? -12.055 39.656 17.203 1 51.56 2 PRO B O 1
ATOM 2952 N N . MET B 1 3 ? -13.703 39.719 18.562 1 65.81 3 MET B N 1
ATOM 2953 C CA . MET B 1 3 ? -13.875 38.281 18.766 1 65.81 3 MET B CA 1
ATOM 2954 C C . MET B 1 3 ? -14.273 37.625 17.453 1 65.81 3 MET B C 1
ATOM 2956 O O . MET B 1 3 ? -15.148 38.094 16.734 1 65.81 3 MET B O 1
ATOM 2960 N N . VAL B 1 4 ? -13.328 36.75 16.875 1 83.19 4 VAL B N 1
ATOM 2961 C CA . VAL B 1 4 ? -13.672 36 15.68 1 83.19 4 VAL B CA 1
ATOM 2962 C C . VAL B 1 4 ? -15.023 35.312 15.875 1 83.19 4 VAL B C 1
ATOM 2964 O O . VAL B 1 4 ? -15.273 34.688 16.906 1 83.19 4 VAL B O 1
ATOM 2967 N N . LYS B 1 5 ? -16.016 35.625 15.023 1 92.5 5 LYS B N 1
ATOM 2968 C CA . LYS B 1 5 ? -17.312 34.969 15.062 1 92.5 5 LYS B CA 1
ATOM 2969 C C . LYS B 1 5 ? -17.266 33.594 14.367 1 92.5 5 LYS B C 1
ATOM 2971 O O . LYS B 1 5 ? -16.719 33.469 13.273 1 92.5 5 LYS B O 1
ATOM 2976 N N . PRO B 1 6 ? -17.734 32.656 15.094 1 95.12 6 PRO B N 1
ATOM 2977 C CA . PRO B 1 6 ? -17.75 31.344 14.422 1 95.12 6 PRO B CA 1
ATOM 2978 C C . PRO B 1 6 ? -18.688 31.312 13.211 1 95.12 6 PRO B C 1
ATOM 2980 O O . PRO B 1 6 ? -19.641 32.094 13.148 1 95.12 6 PRO B O 1
ATOM 2983 N N . PRO B 1 7 ? -18.406 30.5 12.258 1 95.06 7 PRO B N 1
ATOM 2984 C CA . PRO B 1 7 ? -19.312 30.375 11.117 1 95.06 7 PRO B CA 1
ATOM 2985 C C . PRO B 1 7 ? -20.609 29.641 11.469 1 95.06 7 PRO B C 1
ATOM 2987 O O . PRO B 1 7 ? -20.672 28.938 12.477 1 95.06 7 PRO B O 1
ATOM 2990 N N . GLU B 1 8 ? -21.609 29.859 10.625 1 94.31 8 GLU B N 1
ATOM 2991 C CA . GLU B 1 8 ? -22.812 29.047 10.766 1 94.31 8 GLU B CA 1
ATOM 2992 C C . GLU B 1 8 ? -22.531 27.594 10.461 1 94.31 8 GLU B C 1
ATOM 2994 O O . GLU B 1 8 ? -21.812 27.266 9.5 1 94.31 8 GLU B O 1
ATOM 2999 N N . PRO B 1 9 ? -23.062 26.781 11.312 1 94 9 PRO B N 1
ATOM 3000 C CA . PRO B 1 9 ? -22.875 25.359 11.008 1 94 9 PRO B CA 1
ATOM 3001 C C . PRO B 1 9 ? -23.484 24.953 9.664 1 94 9 PRO B C 1
ATOM 3003 O O . PRO B 1 9 ? -24.484 25.516 9.242 1 94 9 PRO B O 1
ATOM 3006 N N . VAL B 1 10 ? -22.844 24.016 9.039 1 93.12 10 VAL B N 1
ATOM 3007 C CA . VAL B 1 10 ? -23.406 23.406 7.836 1 93.12 10 VAL B CA 1
ATOM 3008 C C . VAL B 1 10 ? -24.438 22.344 8.227 1 93.12 10 VAL B C 1
ATOM 3010 O O . VAL B 1 10 ? -24.078 21.297 8.773 1 93.12 10 VAL B O 1
ATOM 3013 N N . PRO B 1 11 ? -25.703 22.578 7.906 1 90.56 11 PRO B N 1
ATOM 3014 C CA . PRO B 1 11 ? -26.734 21.656 8.367 1 90.56 11 PRO B CA 1
ATOM 3015 C C . PRO B 1 11 ? -26.516 20.234 7.883 1 90.56 11 PRO B C 1
ATOM 3017 O O . PRO B 1 11 ? -26.281 20.016 6.691 1 90.56 11 PRO B O 1
ATOM 3020 N N . GLY B 1 12 ? -26.578 19.297 8.766 1 91.94 12 GLY B N 1
ATOM 3021 C CA . GLY B 1 12 ? -26.547 17.875 8.43 1 91.94 12 GLY B CA 1
ATOM 3022 C C . GLY B 1 12 ? -25.141 17.375 8.141 1 91.94 12 GLY B C 1
ATOM 3023 O O . GLY B 1 12 ? -24.938 16.188 7.906 1 91.94 12 GLY B O 1
ATOM 3024 N N . ALA B 1 13 ? -24.141 18.25 8.172 1 93.94 13 ALA B N 1
ATOM 3025 C CA . ALA B 1 13 ? -22.797 17.859 7.766 1 93.94 13 ALA B CA 1
ATOM 3026 C C . ALA B 1 13 ? -22.234 16.766 8.688 1 93.94 13 ALA B C 1
ATOM 3028 O O . ALA B 1 13 ? -21.5 15.883 8.234 1 93.94 13 ALA B O 1
ATOM 3029 N N . ARG B 1 14 ? -22.609 16.859 9.93 1 94.19 14 ARG B N 1
ATOM 3030 C CA . ARG B 1 14 ? -22.141 15.867 10.891 1 94.19 14 ARG B CA 1
ATOM 3031 C C . ARG B 1 14 ? -22.594 14.461 10.508 1 94.19 14 ARG B C 1
ATOM 3033 O O . ARG B 1 14 ? -21.891 13.484 10.75 1 94.19 14 ARG B O 1
ATOM 3040 N N . LEU B 1 15 ? -23.703 14.281 9.844 1 95.19 15 LEU B N 1
ATOM 3041 C CA . LEU B 1 15 ? -24.297 13 9.484 1 95.19 15 LEU B CA 1
ATOM 3042 C C . LEU B 1 15 ? -23.562 12.375 8.305 1 95.19 15 LEU B C 1
ATOM 3044 O O . LEU B 1 15 ? -23.734 11.188 8.016 1 95.19 15 LEU B O 1
ATOM 3048 N N . LEU B 1 16 ? -22.75 13.164 7.699 1 97.06 16 LEU B N 1
ATOM 3049 C CA . LEU B 1 16 ? -21.984 12.672 6.559 1 97.06 16 LEU B CA 1
ATOM 3050 C C . LEU B 1 16 ? -20.828 11.797 7.02 1 97.06 16 LEU B C 1
ATOM 3052 O O . LEU B 1 16 ? -20.219 11.086 6.215 1 97.06 16 LEU B O 1
ATOM 3056 N N . PHE B 1 17 ? -20.562 11.805 8.32 1 98.44 17 PHE B N 1
ATOM 3057 C CA . PHE B 1 17 ? -19.422 11.07 8.852 1 98.44 17 PHE B CA 1
ATOM 3058 C C . PHE B 1 17 ? -19.859 10.094 9.945 1 98.44 17 PHE B C 1
ATOM 3060 O O . PHE B 1 17 ? -20.859 10.336 10.625 1 98.44 17 PHE B O 1
ATOM 3067 N N . SER B 1 18 ? -19.109 9.047 10.062 1 98.38 18 SER B N 1
ATOM 3068 C CA . SER B 1 18 ? -19.406 8.055 11.078 1 98.38 18 SER B CA 1
ATOM 3069 C C . SER B 1 18 ? -18.578 8.266 12.336 1 98.38 18 SER B C 1
ATOM 3071 O O . SER B 1 18 ? -18.297 7.316 13.07 1 98.38 18 SER B O 1
ATOM 3073 N N . LEU B 1 19 ? -18.188 9.422 12.625 1 98.56 19 LEU B N 1
ATOM 3074 C CA . LEU B 1 19 ? -17.359 9.789 13.773 1 98.56 19 LEU B CA 1
ATOM 3075 C C . LEU B 1 19 ? -18.125 9.602 15.07 1 98.56 19 LEU B C 1
ATOM 3077 O O . LEU B 1 19 ? -19.328 9.875 15.141 1 98.56 19 LEU B O 1
ATOM 3081 N N . ASP B 1 20 ? -17.484 9.148 16.094 1 98.31 20 ASP B N 1
ATOM 3082 C CA . ASP B 1 20 ? -18.047 9.039 17.438 1 98.31 20 ASP B CA 1
ATOM 3083 C C . ASP B 1 20 ? -18.484 10.398 17.969 1 98.31 20 ASP B C 1
ATOM 3085 O O . ASP B 1 20 ? -17.656 11.297 18.172 1 98.31 20 ASP B O 1
ATOM 3089 N N . PRO B 1 21 ? -19.75 10.562 18.219 1 96.06 21 PRO B N 1
ATOM 3090 C CA . PRO B 1 21 ? -20.25 11.867 18.641 1 96.06 21 PRO B CA 1
ATOM 3091 C C . PRO B 1 21 ? -19.828 12.234 20.062 1 96.06 21 PRO B C 1
ATOM 3093 O O . PRO B 1 21 ? -19.984 13.383 20.484 1 96.06 21 PRO B O 1
ATOM 3096 N N . ALA B 1 22 ? -19.266 11.312 20.781 1 97.25 22 ALA B N 1
ATOM 3097 C CA . ALA B 1 22 ? -18.828 11.57 22.141 1 97.25 22 ALA B CA 1
ATOM 3098 C C . ALA B 1 22 ? -17.453 12.219 22.172 1 97.25 22 ALA B C 1
ATOM 3100 O O . ALA B 1 22 ? -16.984 12.664 23.219 1 97.25 22 ALA B O 1
ATOM 3101 N N . VAL B 1 23 ? -16.828 12.266 21.078 1 98.31 23 VAL B N 1
ATOM 3102 C CA . VAL B 1 23 ? -15.461 12.781 20.969 1 98.31 23 VAL B CA 1
ATOM 3103 C C . VAL B 1 23 ? -15.453 14.062 20.141 1 98.31 23 VAL B C 1
ATOM 3105 O O . VAL B 1 23 ? -16.156 14.148 19.125 1 98.31 23 VAL B O 1
ATOM 3108 N N . SER B 1 24 ? -14.742 15.094 20.547 1 98.69 24 SER B N 1
ATOM 3109 C CA . SER B 1 24 ? -14.477 16.25 19.688 1 98.69 24 SER B CA 1
ATOM 3110 C C . SER B 1 24 ? -13.289 15.992 18.766 1 98.69 24 SER B C 1
ATOM 3112 O O . SER B 1 24 ? -12.148 15.906 19.219 1 98.69 24 SER B O 1
ATOM 3114 N N . HIS B 1 25 ? -13.547 15.883 17.5 1 98.69 25 HIS B N 1
ATOM 3115 C CA . HIS B 1 25 ? -12.516 15.578 16.516 1 98.69 25 HIS B CA 1
ATOM 3116 C C . HIS B 1 25 ? -11.914 16.859 15.945 1 98.69 25 HIS B C 1
ATOM 3118 O O . HIS B 1 25 ? -12.289 17.297 14.852 1 98.69 25 HIS B O 1
ATOM 3124 N N . LEU B 1 26 ? -10.938 17.391 16.594 1 98.88 26 LEU B N 1
ATOM 3125 C CA . LEU B 1 26 ? -10.336 18.656 16.203 1 98.88 26 LEU B CA 1
ATOM 3126 C C . LEU B 1 26 ? -8.961 18.438 15.586 1 98.88 26 LEU B C 1
ATOM 3128 O O . LEU B 1 26 ? -8.078 19.297 15.711 1 98.88 26 LEU B O 1
ATOM 3132 N N . ASN B 1 27 ? -8.711 17.281 14.969 1 98.69 27 ASN B N 1
ATOM 3133 C CA . ASN B 1 27 ? -7.434 16.938 14.352 1 98.69 27 ASN B CA 1
ATOM 3134 C C . ASN B 1 27 ? -7.637 16.266 12.992 1 98.69 27 ASN B C 1
ATOM 3136 O O . ASN B 1 27 ? -6.945 15.305 12.656 1 98.69 27 ASN B O 1
ATOM 3140 N N . HIS B 1 28 ? -8.594 16.766 12.219 1 98.38 28 HIS B N 1
ATOM 3141 C CA . HIS B 1 28 ? -8.852 16.25 10.875 1 98.38 28 HIS B CA 1
ATOM 3142 C C . HIS B 1 28 ? -7.578 16.203 10.047 1 98.38 28 HIS B C 1
ATOM 3144 O O . HIS B 1 28 ? -7.406 15.312 9.211 1 98.38 28 HIS B O 1
ATOM 3150 N N . GLY B 1 29 ? -6.707 17.141 10.203 1 98 29 GLY B N 1
ATOM 3151 C CA . GLY B 1 29 ? -5.527 17.328 9.375 1 98 29 GLY B CA 1
ATOM 3152 C C . GLY B 1 29 ? -4.555 16.172 9.445 1 98 29 GLY B C 1
ATOM 3153 O O . GLY B 1 29 ? -3.709 16.016 8.562 1 98 29 GLY B O 1
ATOM 3154 N N . SER B 1 30 ? -4.598 15.352 10.477 1 97.62 30 SER B N 1
ATOM 3155 C CA . SER B 1 30 ? -3.623 14.273 10.641 1 97.62 30 SER B CA 1
ATOM 3156 C C . SER B 1 30 ? -3.975 13.07 9.766 1 97.62 30 SER B C 1
ATOM 3158 O O . SER B 1 30 ? -3.174 12.656 8.93 1 97.62 30 SER B O 1
ATOM 3160 N N . PHE B 1 31 ? -5.234 12.602 9.906 1 97.94 31 PHE B N 1
ATOM 3161 C CA . PHE B 1 31 ? -5.547 11.336 9.258 1 97.94 31 PHE B CA 1
ATOM 3162 C C . PHE B 1 31 ? -6.816 11.453 8.422 1 97.94 31 PHE B C 1
ATOM 3164 O O . PHE B 1 31 ? -7.199 10.508 7.734 1 97.94 31 PHE B O 1
ATOM 3171 N N . GLY B 1 32 ? -7.496 12.531 8.484 1 97.75 32 GLY B N 1
ATOM 3172 C CA . GLY B 1 32 ? -8.734 12.734 7.754 1 97.75 32 GLY B CA 1
ATOM 3173 C C . GLY B 1 32 ? -9.914 11.977 8.344 1 97.75 32 GLY B C 1
ATOM 3174 O O . GLY B 1 32 ? -9.789 11.375 9.414 1 97.75 32 GLY B O 1
ATOM 3175 N N . ALA B 1 33 ? -11.016 12.172 7.805 1 98.19 33 ALA B N 1
ATOM 3176 C CA . ALA B 1 33 ? -12.25 11.414 7.988 1 98.19 33 ALA B CA 1
ATOM 3177 C C . ALA B 1 33 ? -12.953 11.172 6.656 1 98.19 33 ALA B C 1
ATOM 3179 O O . ALA B 1 33 ? -12.992 12.062 5.801 1 98.19 33 ALA B O 1
ATOM 3180 N N . VAL B 1 34 ? -13.375 9.984 6.477 1 98.75 34 VAL B N 1
ATOM 3181 C CA . VAL B 1 34 ? -13.984 9.609 5.207 1 98.75 34 VAL B CA 1
ATOM 3182 C C . VAL B 1 34 ? -15.508 9.68 5.32 1 98.75 34 VAL B C 1
ATOM 3184 O O . VAL B 1 34 ? -16.109 9 6.152 1 98.75 34 VAL B O 1
ATOM 3187 N N . PRO B 1 35 ? -16.172 10.469 4.484 1 98.75 35 PRO B N 1
ATOM 3188 C CA . PRO B 1 35 ? -17.625 10.562 4.539 1 98.75 35 PRO B CA 1
ATOM 3189 C C . PRO B 1 35 ? -18.328 9.227 4.246 1 98.75 35 PRO B C 1
ATOM 3191 O O . PRO B 1 35 ? -17.797 8.414 3.486 1 98.75 35 PRO B O 1
ATOM 3194 N N . VAL B 1 36 ? -19.5 9.094 4.758 1 98.69 36 VAL B N 1
ATOM 3195 C CA . VAL B 1 36 ? -20.281 7.859 4.672 1 98.69 36 VAL B CA 1
ATOM 3196 C C . VAL B 1 36 ? -20.531 7.508 3.207 1 98.69 36 VAL B C 1
ATOM 3198 O O . VAL B 1 36 ? -20.391 6.352 2.807 1 98.69 36 VAL B O 1
ATOM 3201 N N . PRO B 1 37 ? -20.906 8.492 2.307 1 98.62 37 PRO B N 1
ATOM 3202 C CA . PRO B 1 37 ? -21.094 8.117 0.903 1 98.62 37 PRO B CA 1
ATOM 3203 C C . PRO B 1 37 ? -19.844 7.512 0.274 1 98.62 37 PRO B C 1
ATOM 3205 O O . PRO B 1 37 ? -19.938 6.617 -0.57 1 98.62 37 PRO B O 1
ATOM 3208 N N . VAL B 1 38 ? -18.688 8.008 0.639 1 98.88 38 VAL B N 1
ATOM 3209 C CA . VAL B 1 38 ? -17.438 7.473 0.118 1 98.88 38 VAL B CA 1
ATOM 3210 C C . VAL B 1 38 ? -17.203 6.07 0.676 1 98.88 38 VAL B C 1
ATOM 3212 O O . VAL B 1 38 ? -16.781 5.168 -0.053 1 98.88 38 VAL B O 1
ATOM 3215 N N . GLN B 1 39 ? -17.422 5.883 2.002 1 98.81 39 GLN B N 1
ATOM 3216 C CA . GLN B 1 39 ? -17.328 4.562 2.617 1 98.81 39 GLN B CA 1
ATOM 3217 C C . GLN B 1 39 ? -18.188 3.545 1.889 1 98.81 39 GLN B C 1
ATOM 3219 O O . GLN B 1 39 ? -17.75 2.428 1.607 1 98.81 39 GLN B O 1
ATOM 3224 N N . ARG B 1 40 ? -19.422 3.955 1.581 1 98.62 40 ARG B N 1
ATOM 3225 C CA . ARG B 1 40 ? -20.375 3.066 0.923 1 98.62 40 ARG B CA 1
ATOM 3226 C C . ARG B 1 40 ? -19.938 2.76 -0.506 1 98.62 40 ARG B C 1
ATOM 3228 O O . ARG B 1 40 ? -20.078 1.63 -0.977 1 98.62 40 ARG B O 1
ATOM 3235 N N . ALA B 1 41 ? -19.469 3.771 -1.203 1 98.88 41 ALA B N 1
ATOM 3236 C CA . ALA B 1 41 ? -18.953 3.545 -2.549 1 98.88 41 ALA B CA 1
ATOM 3237 C C . ALA B 1 41 ? -17.797 2.551 -2.531 1 98.88 41 ALA B C 1
ATOM 3239 O O . ALA B 1 41 ? -17.703 1.666 -3.387 1 98.88 41 ALA B O 1
ATOM 3240 N N . GLN B 1 42 ? -16.891 2.709 -1.608 1 98.81 42 GLN B N 1
ATOM 3241 C CA . GLN B 1 42 ? -15.766 1.792 -1.49 1 98.81 42 GLN B CA 1
ATOM 3242 C C . GLN B 1 42 ? -16.25 0.375 -1.182 1 98.81 42 GLN B C 1
ATOM 3244 O O . GLN B 1 42 ? -15.711 -0.596 -1.723 1 98.81 42 GLN B O 1
ATOM 3249 N N . GLN B 1 43 ? -17.219 0.263 -0.314 1 98.5 43 GLN B N 1
ATOM 3250 C CA . GLN B 1 43 ? -17.75 -1.054 0.023 1 98.5 43 GLN B CA 1
ATOM 3251 C C . GLN B 1 43 ? -18.359 -1.731 -1.201 1 98.5 43 GLN B C 1
ATOM 3253 O O . GLN B 1 43 ? -18.203 -2.939 -1.393 1 98.5 43 GLN B O 1
ATOM 3258 N N . ARG B 1 44 ? -19.078 -1.009 -2.014 1 98.62 44 ARG B N 1
ATOM 3259 C CA . ARG B 1 44 ? -19.641 -1.575 -3.238 1 98.62 44 ARG B CA 1
ATOM 3260 C C . ARG B 1 44 ? -18.531 -2.123 -4.137 1 98.62 44 ARG B C 1
ATOM 3262 O O . ARG B 1 44 ? -18.703 -3.174 -4.762 1 98.62 44 ARG B O 1
ATOM 3269 N N . LEU B 1 45 ? -17.469 -1.411 -4.203 1 98.81 45 LEU B N 1
ATOM 3270 C CA . LEU B 1 45 ? -16.328 -1.863 -4.988 1 98.81 45 LEU B CA 1
ATOM 3271 C C . LEU B 1 45 ? -15.734 -3.137 -4.398 1 98.81 45 LEU B C 1
ATOM 3273 O O . LEU B 1 45 ? -15.336 -4.043 -5.137 1 98.81 45 LEU B O 1
ATOM 3277 N N . ARG B 1 46 ? -15.617 -3.227 -3.094 1 98.5 46 ARG B N 1
ATOM 3278 C CA . ARG B 1 46 ? -15.109 -4.43 -2.441 1 98.5 46 ARG B CA 1
ATOM 3279 C C . ARG B 1 46 ? -16.031 -5.621 -2.699 1 98.5 46 ARG B C 1
ATOM 3281 O O . ARG B 1 46 ? -15.555 -6.738 -2.904 1 98.5 46 ARG B O 1
ATOM 3288 N N . ASP B 1 47 ? -17.328 -5.348 -2.643 1 98.56 47 ASP B N 1
ATOM 3289 C CA . ASP B 1 47 ? -18.297 -6.402 -2.961 1 98.56 47 ASP B CA 1
ATOM 3290 C C . ASP B 1 47 ? -18.094 -6.906 -4.391 1 98.56 47 ASP B C 1
ATOM 3292 O O . ASP B 1 47 ? -18.141 -8.109 -4.641 1 98.56 47 ASP B O 1
ATOM 3296 N N . GLU B 1 48 ? -17.938 -5.973 -5.289 1 98.62 48 GLU B N 1
ATOM 3297 C CA . GLU B 1 48 ? -17.656 -6.336 -6.672 1 98.62 48 GLU B CA 1
ATOM 3298 C C . GLU B 1 48 ? -16.391 -7.172 -6.773 1 98.62 48 GLU B C 1
ATOM 3300 O O . GLU B 1 48 ? -16.359 -8.203 -7.453 1 98.62 48 GLU B O 1
ATOM 3305 N N . MET B 1 49 ? -15.359 -6.738 -6.105 1 98.56 49 MET B N 1
ATOM 3306 C CA . MET B 1 49 ? -14.062 -7.414 -6.102 1 98.56 49 MET B CA 1
ATOM 3307 C C . MET B 1 49 ? -14.195 -8.844 -5.602 1 98.56 49 MET B C 1
ATOM 3309 O O . MET B 1 49 ? -13.633 -9.773 -6.191 1 98.56 49 MET B O 1
ATOM 3313 N N . GLU B 1 50 ? -14.977 -9.047 -4.516 1 98.44 50 GLU B N 1
ATOM 3314 C CA . GLU B 1 50 ? -15.078 -10.367 -3.891 1 98.44 50 GLU B CA 1
ATOM 3315 C C . GLU B 1 50 ? -16.031 -11.273 -4.664 1 98.44 50 GLU B C 1
ATOM 3317 O O . GLU B 1 50 ? -15.945 -12.492 -4.57 1 98.44 50 GLU B O 1
ATOM 3322 N N . ALA B 1 51 ? -16.938 -10.664 -5.449 1 98.56 51 ALA B N 1
ATOM 3323 C CA . ALA B 1 51 ? -17.859 -11.469 -6.254 1 98.56 51 ALA B CA 1
ATOM 3324 C C . ALA B 1 51 ? -17.109 -12.234 -7.344 1 98.56 51 ALA B C 1
ATOM 3326 O O . ALA B 1 51 ? -17.5 -13.344 -7.707 1 98.56 51 ALA B O 1
ATOM 3327 N N . ASN B 1 52 ? -16.125 -11.648 -7.918 1 98.56 52 ASN B N 1
ATOM 3328 C CA . ASN B 1 52 ? -15.273 -12.266 -8.938 1 98.56 52 ASN B CA 1
ATOM 3329 C C . ASN B 1 52 ? -13.883 -11.625 -8.969 1 98.56 52 ASN B C 1
ATOM 3331 O O . ASN B 1 52 ? -13.609 -10.773 -9.812 1 98.56 52 ASN B O 1
ATOM 3335 N N . PRO B 1 53 ? -13.008 -12.102 -8.094 1 98.25 53 PRO B N 1
ATOM 3336 C CA . PRO B 1 53 ? -11.68 -11.5 -7.977 1 98.25 53 PRO B CA 1
ATOM 3337 C C . PRO B 1 53 ? -10.906 -11.516 -9.297 1 98.25 53 PRO B C 1
ATOM 3339 O O . PRO B 1 53 ? -10.258 -10.523 -9.648 1 98.25 53 PRO B O 1
ATOM 3342 N N . VAL B 1 54 ? -10.953 -12.578 -10.039 1 98.06 54 VAL B N 1
ATOM 3343 C CA . VAL B 1 54 ? -10.18 -12.695 -11.273 1 98.06 54 VAL B CA 1
ATOM 3344 C C . VAL B 1 54 ? -10.664 -11.648 -12.281 1 98.06 54 VAL B C 1
ATOM 3346 O O . VAL B 1 54 ? -9.852 -10.93 -12.867 1 98.06 54 VAL B O 1
ATOM 3349 N N . LYS B 1 55 ? -11.953 -11.531 -12.469 1 97.75 55 LYS B N 1
ATOM 3350 C CA . LYS B 1 55 ? -12.508 -10.523 -13.367 1 97.75 55 LYS B CA 1
ATOM 3351 C C . LYS B 1 55 ? -12.109 -9.117 -12.93 1 97.75 55 LYS B C 1
ATOM 3353 O O . LYS B 1 55 ? -11.773 -8.273 -13.766 1 97.75 55 LYS B O 1
ATOM 3358 N N . PHE B 1 56 ? -12.188 -8.883 -11.672 1 98.19 56 PHE B N 1
ATOM 3359 C CA . PHE B 1 56 ? -11.891 -7.566 -11.133 1 98.19 56 PHE B CA 1
ATOM 3360 C C . PHE B 1 56 ? -10.453 -7.164 -11.445 1 98.19 56 PHE B C 1
ATOM 3362 O O . PHE B 1 56 ? -10.203 -6.055 -11.922 1 98.19 56 PHE B O 1
ATOM 3369 N N . PHE B 1 57 ? -9.516 -8.055 -11.242 1 97.38 57 PHE B N 1
ATOM 3370 C CA . PHE B 1 57 ? -8.102 -7.707 -11.336 1 97.38 57 PHE B CA 1
ATOM 3371 C C . PHE B 1 57 ? -7.578 -7.949 -12.75 1 97.38 57 PHE B C 1
ATOM 3373 O O . PHE B 1 57 ? -6.688 -7.238 -13.219 1 97.38 57 PHE B O 1
ATOM 3380 N N . ALA B 1 58 ? -8.07 -8.961 -13.453 1 94.5 58 ALA B N 1
ATOM 3381 C CA . ALA B 1 58 ? -7.438 -9.398 -14.695 1 94.5 58 ALA B CA 1
ATOM 3382 C C . ALA B 1 58 ? -8.422 -9.344 -15.859 1 94.5 58 ALA B C 1
ATOM 3384 O O . ALA B 1 58 ? -8.125 -9.82 -16.953 1 94.5 58 ALA B O 1
ATOM 3385 N N . GLY B 1 59 ? -9.586 -8.758 -15.633 1 92.06 59 GLY B N 1
ATOM 3386 C CA . GLY B 1 59 ? -10.586 -8.672 -16.688 1 92.06 59 GLY B CA 1
ATOM 3387 C C . GLY B 1 59 ? -10.328 -7.543 -17.656 1 92.06 59 GLY B C 1
ATOM 3388 O O . GLY B 1 59 ? -11.039 -7.41 -18.656 1 92.06 59 GLY B O 1
ATOM 3389 N N . GLY B 1 60 ? -9.312 -6.703 -17.328 1 90.44 60 GLY B N 1
ATOM 3390 C CA . GLY B 1 60 ? -8.906 -5.684 -18.281 1 90.44 60 GLY B CA 1
ATOM 3391 C C . GLY B 1 60 ? -9.414 -4.297 -17.922 1 90.44 60 GLY B C 1
ATOM 3392 O O . GLY B 1 60 ? -8.906 -3.295 -18.422 1 90.44 60 GLY B O 1
ATOM 3393 N N . ALA B 1 61 ? -10.258 -4.207 -16.969 1 94.19 61 ALA B N 1
ATOM 3394 C CA . ALA B 1 61 ? -10.922 -2.938 -16.688 1 94.19 61 ALA B CA 1
ATOM 3395 C C . ALA B 1 61 ? -10.203 -2.176 -15.586 1 94.19 61 ALA B C 1
ATOM 3397 O O . ALA B 1 61 ? -10.312 -0.951 -15.492 1 94.19 61 ALA B O 1
ATOM 3398 N N . LEU B 1 62 ? -9.469 -2.846 -14.734 1 96.62 62 LEU B N 1
ATOM 3399 C CA . LEU B 1 62 ? -8.961 -2.229 -13.516 1 96.62 62 LEU B CA 1
ATOM 3400 C C . LEU B 1 62 ? -8.016 -1.076 -13.844 1 96.62 62 LEU B C 1
ATOM 3402 O O . LEU B 1 62 ? -8.141 0.012 -13.281 1 96.62 62 LEU B O 1
ATOM 3406 N N . ASP B 1 63 ? -7.113 -1.254 -14.789 1 95.31 63 ASP B N 1
ATOM 3407 C CA . ASP B 1 63 ? -6.156 -0.212 -15.148 1 95.31 63 ASP B CA 1
ATOM 3408 C C . ASP B 1 63 ? -6.867 1.037 -15.664 1 95.31 63 ASP B C 1
ATOM 3410 O O . ASP B 1 63 ? -6.492 2.158 -15.312 1 95.31 63 ASP B O 1
ATOM 3414 N N . ASP B 1 64 ? -7.863 0.827 -16.469 1 96.81 64 ASP B N 1
ATOM 3415 C CA . ASP B 1 64 ? -8.641 1.945 -16.984 1 96.81 64 ASP B CA 1
ATOM 3416 C C . ASP B 1 64 ? -9.375 2.682 -15.875 1 96.81 64 ASP B C 1
ATOM 3418 O O . ASP B 1 64 ? -9.461 3.91 -15.883 1 96.81 64 ASP B O 1
ATOM 3422 N N . ARG B 1 65 ? -9.938 1.938 -14.977 1 98.25 65 ARG B N 1
ATOM 3423 C CA . ARG B 1 65 ? -10.656 2.535 -13.859 1 98.25 65 ARG B CA 1
ATOM 3424 C C . ARG B 1 65 ? -9.719 3.359 -12.984 1 98.25 65 ARG B C 1
ATOM 3426 O O . ARG B 1 65 ? -10.078 4.449 -12.531 1 98.25 65 ARG B O 1
ATOM 3433 N N . VAL B 1 66 ? -8.508 2.836 -12.75 1 97.94 66 VAL B N 1
ATOM 3434 C CA . VAL B 1 66 ? -7.516 3.562 -11.969 1 97.94 66 VAL B CA 1
ATOM 3435 C C . VAL B 1 66 ? -7.109 4.836 -12.703 1 97.94 66 VAL B C 1
ATOM 3437 O O . VAL B 1 66 ? -7.031 5.91 -12.102 1 97.94 66 VAL B O 1
ATOM 3440 N N . THR B 1 67 ? -6.883 4.742 -13.992 1 97.62 67 THR B N 1
ATOM 3441 C CA . THR B 1 67 ? -6.531 5.898 -14.812 1 97.62 67 THR B CA 1
ATOM 3442 C C . THR B 1 67 ? -7.629 6.953 -14.758 1 97.62 67 THR B C 1
ATOM 3444 O O . THR B 1 67 ? -7.348 8.141 -14.594 1 97.62 67 THR B O 1
ATOM 3447 N N . ALA B 1 68 ? -8.852 6.5 -14.883 1 98.38 68 ALA B N 1
ATOM 3448 C CA . ALA B 1 68 ? -9.984 7.422 -14.852 1 98.38 68 ALA B CA 1
ATOM 3449 C C . ALA B 1 68 ? -10.07 8.125 -13.5 1 98.38 68 ALA B C 1
ATOM 3451 O O . ALA B 1 68 ? -10.305 9.336 -13.438 1 98.38 68 ALA B O 1
ATOM 3452 N N . ALA B 1 69 ? -9.914 7.352 -12.461 1 98.62 69 ALA B N 1
ATOM 3453 C CA . ALA B 1 69 ? -9.938 7.934 -11.117 1 98.62 69 ALA B CA 1
ATOM 3454 C C . ALA B 1 69 ? -8.812 8.953 -10.945 1 98.62 69 ALA B C 1
ATOM 3456 O O . ALA B 1 69 ? -9.047 10.062 -10.445 1 98.62 69 ALA B O 1
ATOM 3457 N N . ARG B 1 70 ? -7.648 8.602 -11.359 1 98.38 70 ARG B N 1
ATOM 3458 C CA . ARG B 1 70 ? -6.484 9.469 -11.258 1 98.38 70 ARG B CA 1
ATOM 3459 C C . ARG B 1 70 ? -6.715 10.781 -12 1 98.38 70 ARG B C 1
ATOM 3461 O O . ARG B 1 70 ? -6.469 11.859 -11.461 1 98.38 70 ARG B O 1
ATOM 3468 N N . ARG B 1 71 ? -7.188 10.703 -13.211 1 98.44 71 ARG B N 1
ATOM 3469 C CA . ARG B 1 71 ? -7.422 11.898 -14.023 1 98.44 71 ARG B CA 1
ATOM 3470 C C . ARG B 1 71 ? -8.484 12.789 -13.391 1 98.44 71 ARG B C 1
ATOM 3472 O O . ARG B 1 71 ? -8.352 14.016 -13.383 1 98.44 71 ARG B O 1
ATOM 3479 N N . HIS B 1 72 ? -9.508 12.148 -12.891 1 98.56 72 HIS B N 1
ATOM 3480 C CA . HIS B 1 72 ? -10.562 12.883 -12.211 1 98.56 72 HIS B CA 1
ATOM 3481 C C . HIS B 1 72 ? -10.016 13.633 -10.992 1 98.56 72 HIS B C 1
ATOM 3483 O O . HIS B 1 72 ? -10.305 14.812 -10.805 1 98.56 72 HIS B O 1
ATOM 3489 N N . LEU B 1 73 ? -9.227 12.969 -10.227 1 98.62 73 LEU B N 1
ATOM 3490 C CA . LEU B 1 73 ? -8.672 13.547 -9.008 1 98.62 73 LEU B CA 1
ATOM 3491 C C . LEU B 1 73 ? -7.676 14.656 -9.344 1 98.62 73 LEU B C 1
ATOM 3493 O O . LEU B 1 73 ? -7.648 15.695 -8.672 1 98.62 73 LEU B O 1
ATOM 3497 N N . ALA B 1 74 ? -6.852 14.406 -10.359 1 98.62 74 ALA B N 1
ATOM 3498 C CA . ALA B 1 74 ? -5.918 15.438 -10.805 1 98.62 74 ALA B CA 1
ATOM 3499 C C . ALA B 1 74 ? -6.656 16.688 -11.242 1 98.62 74 ALA B C 1
ATOM 3501 O O . ALA B 1 74 ? -6.273 17.812 -10.875 1 98.62 74 ALA B O 1
ATOM 3502 N N . THR B 1 75 ? -7.707 16.5 -11.969 1 98.31 75 THR B N 1
ATOM 3503 C CA . THR B 1 75 ? -8.523 17.609 -12.422 1 98.31 75 THR B CA 1
ATOM 3504 C C . THR B 1 75 ? -9.148 18.344 -11.242 1 98.31 75 THR B C 1
ATOM 3506 O O . THR B 1 75 ? -9.164 19.578 -11.195 1 98.31 75 THR B O 1
ATOM 3509 N N . PHE B 1 76 ? -9.68 17.609 -10.344 1 98.25 76 PHE B N 1
ATOM 3510 C CA . PHE B 1 76 ? -10.281 18.188 -9.148 1 98.25 76 PHE B CA 1
ATOM 3511 C C . PHE B 1 76 ? -9.289 19.078 -8.422 1 98.25 76 PHE B C 1
ATOM 3513 O O . PHE B 1 76 ? -9.648 20.172 -7.965 1 98.25 76 PHE B O 1
ATOM 3520 N N . VAL B 1 77 ? -8.008 18.609 -8.312 1 98.06 77 VAL B N 1
ATOM 3521 C CA . VAL B 1 77 ? -6.969 19.344 -7.586 1 98.06 77 VAL B CA 1
ATOM 3522 C C . VAL B 1 77 ? -6.488 20.531 -8.414 1 98.06 77 VAL B C 1
ATOM 3524 O O . VAL B 1 77 ? -5.988 21.516 -7.867 1 98.06 77 VAL B O 1
ATOM 3527 N N . GLY B 1 78 ? -6.641 20.5 -9.688 1 97.94 78 GLY B N 1
ATOM 3528 C CA . GLY B 1 78 ? -6.184 21.547 -10.586 1 97.94 78 GLY B CA 1
ATOM 3529 C C . GLY B 1 78 ? -4.816 21.266 -11.188 1 97.94 78 GLY B C 1
ATOM 3530 O O . GLY B 1 78 ? -4.039 22.188 -11.422 1 97.94 78 GLY B O 1
ATOM 3531 N N . LEU B 1 79 ? -4.477 20 -11.312 1 98.19 79 LEU B N 1
ATOM 3532 C CA . LEU B 1 79 ? -3.209 19.578 -11.906 1 98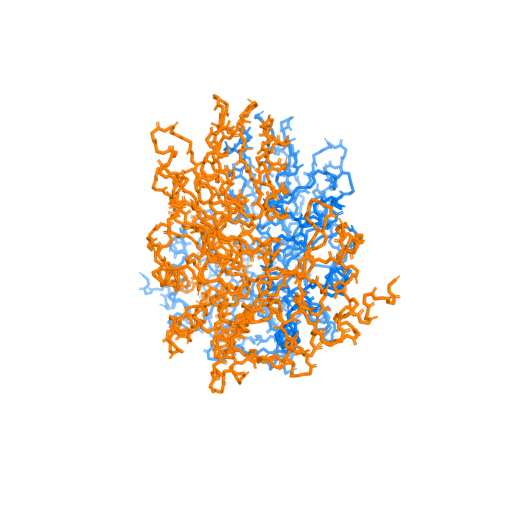.19 79 LEU B CA 1
ATOM 3533 C C . LEU B 1 79 ? -3.432 18.969 -13.289 1 98.19 79 LEU B C 1
ATOM 3535 O O . LEU B 1 79 ? -4.559 18.609 -13.641 1 98.19 79 LEU B O 1
ATOM 3539 N N . ASP B 1 80 ? -2.361 18.828 -14.055 1 96.62 80 ASP B N 1
ATOM 3540 C CA . ASP B 1 80 ? -2.381 18.125 -15.336 1 96.62 80 ASP B CA 1
ATOM 3541 C C . ASP B 1 80 ? -2.738 16.656 -15.148 1 96.62 80 ASP B C 1
ATOM 3543 O O . ASP B 1 80 ? -1.992 15.906 -14.516 1 96.62 80 ASP B O 1
ATOM 3547 N N . PRO B 1 81 ? -3.846 16.203 -15.703 1 95.44 81 PRO B N 1
ATOM 3548 C CA . PRO B 1 81 ? -4.266 14.82 -15.508 1 95.44 81 PRO B CA 1
ATOM 3549 C C . PRO B 1 81 ? -3.244 13.812 -16.031 1 95.44 81 PRO B C 1
ATOM 3551 O O . PRO B 1 81 ? -3.18 12.68 -15.547 1 95.44 81 PRO B O 1
ATOM 3554 N N . ASP B 1 82 ? -2.463 14.195 -16.953 1 92.44 82 ASP B N 1
ATOM 3555 C CA . ASP B 1 82 ? -1.474 13.289 -17.531 1 92.44 82 ASP B CA 1
ATOM 3556 C C . ASP B 1 82 ? -0.142 13.391 -16.797 1 92.44 82 ASP B C 1
ATOM 3558 O O . ASP B 1 82 ? 0.785 12.625 -17.062 1 92.44 82 ASP B O 1
ATOM 3562 N N . GLY B 1 83 ? -0.105 14.312 -15.891 1 97.06 83 GLY B N 1
ATOM 3563 C CA . GLY B 1 83 ? 1.14 14.531 -15.18 1 97.06 83 GLY B CA 1
ATOM 3564 C C . GLY B 1 83 ? 1.116 13.992 -13.758 1 97.06 83 GLY B C 1
ATOM 3565 O O . GLY B 1 83 ? 2.004 14.297 -12.961 1 97.06 83 GLY B O 1
ATOM 3566 N N . CYS B 1 84 ? 0.068 13.203 -13.445 1 98.56 84 CYS B N 1
ATOM 3567 C CA . CYS B 1 84 ? -0.079 12.727 -12.078 1 98.56 84 CYS B CA 1
ATOM 3568 C C . CYS B 1 84 ? -0.119 11.203 -12.031 1 98.56 84 CYS B C 1
ATOM 3570 O O . CYS B 1 84 ? -0.513 10.562 -13.008 1 98.56 84 CYS B O 1
ATOM 3572 N N . ALA B 1 85 ? 0.346 10.656 -10.969 1 98.56 85 ALA B N 1
ATOM 3573 C CA . ALA B 1 85 ? 0.147 9.258 -10.594 1 98.56 85 ALA B CA 1
ATOM 3574 C C . ALA B 1 85 ? -0.557 9.148 -9.242 1 98.56 85 ALA B C 1
ATOM 3576 O O . ALA B 1 85 ? -0.422 10.031 -8.391 1 98.56 85 ALA B O 1
ATOM 3577 N N . VAL B 1 86 ? -1.343 8.133 -9.062 1 98.31 86 VAL B N 1
ATOM 3578 C CA . VAL B 1 86 ? -1.877 7.84 -7.738 1 98.31 86 VAL B CA 1
ATOM 3579 C C . VAL B 1 86 ? -0.869 7.012 -6.945 1 98.31 86 VAL B C 1
ATOM 3581 O O . VAL B 1 86 ? -0.252 6.09 -7.48 1 98.31 86 VAL B O 1
ATOM 3584 N N . VAL B 1 87 ? -0.614 7.391 -5.742 1 98.12 87 VAL B N 1
ATOM 3585 C CA . VAL B 1 87 ? 0.283 6.703 -4.816 1 98.12 87 VAL B CA 1
ATOM 3586 C C . VAL B 1 87 ? -0.385 6.574 -3.451 1 98.12 87 VAL B C 1
ATOM 3588 O O . VAL B 1 87 ? -1.419 7.195 -3.195 1 98.12 87 VAL B O 1
ATOM 3591 N N . PRO B 1 88 ? 0.115 5.816 -2.596 1 97.38 88 PRO B N 1
ATOM 3592 C CA . PRO B 1 88 ? -0.569 5.52 -1.334 1 97.38 88 PRO B CA 1
ATOM 3593 C C . PRO B 1 88 ? -0.637 6.727 -0.402 1 97.38 88 PRO B C 1
ATOM 3595 O O . PRO B 1 88 ? -1.604 6.879 0.349 1 97.38 88 PRO B O 1
ATOM 3598 N N . ASN B 1 89 ? 0.361 7.543 -0.387 1 98 89 ASN B N 1
ATOM 3599 C CA . ASN B 1 89 ? 0.444 8.672 0.54 1 98 89 ASN B CA 1
ATOM 3600 C C . ASN B 1 89 ? 1.584 9.617 0.173 1 98 89 ASN B C 1
ATOM 3602 O O . ASN B 1 89 ? 2.379 9.32 -0.721 1 98 89 ASN B O 1
ATOM 3606 N N . ALA B 1 90 ? 1.646 10.688 0.844 1 98.12 90 ALA B N 1
ATOM 3607 C CA . ALA B 1 90 ? 2.648 11.703 0.553 1 98.12 90 ALA B CA 1
ATOM 3608 C C . ALA B 1 90 ? 4.055 11.195 0.859 1 98.12 90 ALA B C 1
ATOM 3610 O O . ALA B 1 90 ? 5.012 11.547 0.163 1 98.12 90 ALA B O 1
ATOM 3611 N N . THR B 1 91 ? 4.223 10.414 1.907 1 97.88 91 THR B N 1
ATOM 3612 C CA . THR B 1 91 ? 5.527 9.859 2.248 1 97.88 91 THR B CA 1
ATOM 3613 C C . THR B 1 91 ? 6.094 9.055 1.08 1 97.88 91 THR B C 1
ATOM 3615 O O . THR B 1 91 ? 7.266 9.203 0.73 1 97.88 91 THR B O 1
ATOM 3618 N N . THR B 1 92 ? 5.25 8.266 0.47 1 97.94 92 THR B N 1
ATOM 3619 C CA . THR B 1 92 ? 5.66 7.496 -0.698 1 97.94 92 THR B CA 1
ATOM 3620 C C . THR B 1 92 ? 6.039 8.422 -1.853 1 97.94 92 THR B C 1
ATOM 3622 O O . THR B 1 92 ? 7.074 8.227 -2.494 1 97.94 92 THR B O 1
ATOM 3625 N N . GLY B 1 93 ? 5.199 9.406 -2.092 1 98.44 93 GLY B N 1
ATOM 3626 C CA . GLY B 1 93 ? 5.48 10.352 -3.164 1 98.44 93 GLY B CA 1
ATOM 3627 C C . GLY B 1 93 ? 6.797 11.086 -2.984 1 98.44 93 GLY B C 1
ATOM 3628 O O . GLY B 1 93 ? 7.562 11.242 -3.938 1 98.44 93 GLY B O 1
ATOM 3629 N N . VAL B 1 94 ? 7.066 11.531 -1.77 1 98.44 94 VAL B N 1
ATOM 3630 C CA . VAL B 1 94 ? 8.312 12.219 -1.453 1 98.44 94 VAL B CA 1
ATOM 3631 C C . VAL B 1 94 ? 9.5 11.289 -1.712 1 98.44 94 VAL B C 1
ATOM 3633 O O . VAL B 1 94 ? 10.5 11.695 -2.297 1 98.44 94 VAL B O 1
ATOM 3636 N N . GLY B 1 95 ? 9.359 10.047 -1.285 1 97.69 95 GLY B N 1
ATOM 3637 C CA . GLY B 1 95 ? 10.414 9.078 -1.535 1 97.69 95 GLY B CA 1
ATOM 3638 C C . GLY B 1 95 ? 10.703 8.883 -3.01 1 97.69 95 GLY B C 1
ATOM 3639 O O . GLY B 1 95 ? 11.867 8.828 -3.414 1 97.69 95 GLY B O 1
ATOM 3640 N N . ILE B 1 96 ? 9.672 8.766 -3.814 1 98 96 ILE B N 1
ATOM 3641 C CA . ILE B 1 96 ? 9.812 8.586 -5.254 1 98 96 ILE B CA 1
ATOM 3642 C C . ILE B 1 96 ? 10.5 9.805 -5.863 1 98 96 ILE B C 1
ATOM 3644 O O . ILE B 1 96 ? 11.422 9.672 -6.672 1 98 96 ILE B O 1
ATOM 3648 N N . ALA B 1 97 ? 10.078 10.992 -5.457 1 98.31 97 ALA B N 1
ATOM 3649 C CA . ALA B 1 97 ? 10.656 12.227 -5.977 1 98.31 97 ALA B CA 1
ATOM 3650 C C . ALA B 1 97 ? 12.148 12.32 -5.637 1 98.31 97 ALA B C 1
ATOM 3652 O O . ALA B 1 97 ? 12.969 12.594 -6.508 1 98.31 97 ALA B O 1
ATOM 3653 N N . LEU B 1 98 ? 12.484 12.086 -4.383 1 98.19 98 LEU B N 1
ATOM 3654 C CA . LEU B 1 98 ? 13.875 12.141 -3.949 1 98.19 98 LEU B CA 1
ATOM 3655 C C . LEU B 1 98 ? 14.727 11.156 -4.742 1 98.19 98 LEU B C 1
ATOM 3657 O O . LEU B 1 98 ? 15.859 11.477 -5.125 1 98.19 98 LEU B O 1
ATOM 3661 N N . GLY B 1 99 ? 14.18 10.008 -5.031 1 96.19 99 GLY B N 1
ATOM 3662 C CA . GLY B 1 99 ? 14.891 8.992 -5.781 1 96.19 99 GLY B CA 1
ATOM 3663 C C . GLY B 1 99 ? 15.047 9.336 -7.25 1 96.19 99 GLY B C 1
ATOM 3664 O O . GLY B 1 99 ? 15.859 8.727 -7.953 1 96.19 99 GLY B O 1
ATOM 3665 N N . SER B 1 100 ? 14.312 10.258 -7.723 1 96.88 100 SER B N 1
ATOM 3666 C CA . SER B 1 100 ? 14.289 10.594 -9.141 1 96.88 100 SER B CA 1
ATOM 3667 C C . SER B 1 100 ? 15.289 11.703 -9.461 1 96.88 100 SER B C 1
ATOM 3669 O O . SER B 1 100 ? 15.625 11.922 -10.633 1 96.88 100 SER B O 1
ATOM 3671 N N . VAL B 1 101 ? 15.781 12.461 -8.5 1 96.88 101 VAL B N 1
ATOM 3672 C CA . VAL B 1 101 ? 16.562 13.672 -8.719 1 96.88 101 VAL B CA 1
ATOM 3673 C C . VAL B 1 101 ? 18 13.297 -9.078 1 96.88 101 VAL B C 1
ATOM 3675 O O . VAL B 1 101 ? 18.672 14.008 -9.828 1 96.88 101 VAL B O 1
ATOM 3678 N N . GLY B 1 102 ? 18.547 12.125 -8.609 1 95.75 102 GLY B N 1
ATOM 3679 C CA . GLY B 1 102 ? 19.906 11.711 -8.938 1 95.75 102 GLY B CA 1
ATOM 3680 C C . GLY B 1 102 ? 20.969 12.477 -8.164 1 95.75 102 GLY B C 1
ATOM 3681 O O . GLY B 1 102 ? 21.922 12.984 -8.742 1 95.75 102 GLY B O 1
ATOM 3682 N N . LEU B 1 103 ? 20.812 12.555 -6.863 1 97.88 103 LEU B N 1
ATOM 3683 C CA . LEU B 1 103 ? 21.734 13.273 -5.988 1 97.88 103 LEU B CA 1
ATOM 3684 C C . LEU B 1 103 ? 23.047 12.492 -5.816 1 97.88 103 LEU B C 1
ATOM 3686 O O . LEU B 1 103 ? 23.047 11.266 -5.879 1 97.88 103 LEU B O 1
ATOM 3690 N N . GLY B 1 104 ? 24.078 13.203 -5.664 1 97.62 104 GLY B N 1
ATOM 3691 C CA . GLY B 1 104 ? 25.391 12.625 -5.398 1 97.62 104 GLY B CA 1
ATOM 3692 C C . GLY B 1 104 ? 26.109 13.281 -4.234 1 97.62 104 GLY B C 1
ATOM 3693 O O . GLY B 1 104 ? 25.547 14.148 -3.562 1 97.62 104 GLY B O 1
ATOM 3694 N N . ARG B 1 105 ? 27.344 12.844 -4.074 1 98.19 105 ARG B N 1
ATOM 3695 C CA . ARG B 1 105 ? 28.156 13.312 -2.957 1 98.19 105 ARG B CA 1
ATOM 3696 C C . ARG B 1 105 ? 28.344 14.82 -3 1 98.19 105 ARG B C 1
ATOM 3698 O O . ARG B 1 105 ? 28.734 15.375 -4.031 1 98.19 105 ARG B O 1
ATOM 3705 N N . GLY B 1 106 ? 27.969 15.445 -1.916 1 98.31 106 GLY B N 1
ATOM 3706 C CA . GLY B 1 106 ? 28.188 16.875 -1.78 1 98.31 106 GLY B CA 1
ATOM 3707 C C . GLY B 1 106 ? 27.031 17.703 -2.27 1 98.31 106 GLY B C 1
ATOM 3708 O O . GLY B 1 106 ? 26.938 18.906 -1.964 1 98.31 106 GLY B O 1
ATOM 3709 N N . ASP B 1 107 ? 26.094 17.141 -3.027 1 98.69 107 ASP B N 1
ATOM 3710 C CA . ASP B 1 107 ? 24.875 17.844 -3.408 1 98.69 107 ASP B CA 1
ATOM 3711 C C . ASP B 1 107 ? 24.078 18.25 -2.178 1 98.69 107 ASP B C 1
ATOM 3713 O O . ASP B 1 107 ? 24.172 17.609 -1.128 1 98.69 107 ASP B O 1
ATOM 3717 N N . GLU B 1 108 ? 23.328 19.344 -2.328 1 98.81 108 GLU B N 1
ATOM 3718 C CA . GLU B 1 108 ? 22.578 19.844 -1.181 1 98.81 108 GLU B CA 1
ATOM 3719 C C . GLU B 1 108 ? 21.078 19.812 -1.444 1 98.81 108 GLU B C 1
ATOM 3721 O O . GLU B 1 108 ? 20.625 20.172 -2.535 1 98.81 108 GLU B O 1
ATOM 3726 N N . ILE B 1 109 ? 20.375 19.297 -0.489 1 98.88 109 ILE B N 1
ATOM 3727 C CA . ILE B 1 109 ? 18.922 19.453 -0.417 1 98.88 109 ILE B CA 1
ATOM 3728 C C . ILE B 1 109 ? 18.578 20.562 0.563 1 98.88 109 ILE B C 1
ATOM 3730 O O . ILE B 1 109 ? 18.922 20.5 1.743 1 98.88 109 ILE B O 1
ATOM 3734 N N . LEU B 1 110 ? 17.922 21.594 0.088 1 98.88 110 LEU B N 1
ATOM 3735 C CA . LEU B 1 110 ? 17.516 22.719 0.929 1 98.88 110 LEU B CA 1
ATOM 3736 C C . LEU B 1 110 ? 16.062 22.594 1.347 1 98.88 110 LEU B C 1
ATOM 3738 O O . LEU B 1 110 ? 15.18 22.359 0.505 1 98.88 110 LEU B O 1
ATOM 3742 N N . THR B 1 111 ? 15.781 22.656 2.621 1 98.44 111 THR B N 1
ATOM 3743 C CA . THR B 1 111 ? 14.422 22.641 3.152 1 98.44 111 THR B CA 1
ATOM 3744 C C . THR B 1 111 ? 14.289 23.641 4.301 1 98.44 111 THR B C 1
ATOM 3746 O O . THR B 1 111 ? 15.148 24.5 4.484 1 98.44 111 THR B O 1
ATOM 3749 N N . THR B 1 112 ? 13.133 23.688 4.969 1 98.19 112 THR B N 1
ATOM 3750 C CA . THR B 1 112 ? 12.906 24.594 6.09 1 98.19 112 THR B CA 1
ATOM 3751 C C . THR B 1 112 ? 12.742 23.812 7.391 1 98.19 112 THR B C 1
ATOM 3753 O O . THR B 1 112 ? 12.625 22.578 7.379 1 98.19 112 THR B O 1
ATOM 3756 N N . ASP B 1 113 ? 12.742 24.5 8.523 1 97.12 113 ASP B N 1
ATOM 3757 C CA . ASP B 1 113 ? 12.562 23.828 9.812 1 97.12 113 ASP B CA 1
ATOM 3758 C C . ASP B 1 113 ? 11.086 23.625 10.125 1 97.12 113 ASP B C 1
ATOM 3760 O O . ASP B 1 113 ? 10.719 23.266 11.242 1 97.12 113 ASP B O 1
ATOM 3764 N N . HIS B 1 114 ? 10.227 23.828 9.117 1 96.94 114 HIS B N 1
ATOM 3765 C CA . HIS B 1 114 ? 8.789 23.578 9.242 1 96.94 114 HIS B CA 1
ATOM 3766 C C . HIS B 1 114 ? 8.43 22.203 8.688 1 96.94 114 HIS B C 1
ATOM 3768 O O . HIS B 1 114 ? 7.285 21.766 8.805 1 96.94 114 HIS B O 1
ATOM 3774 N N . ARG B 1 115 ? 9.383 21.516 8.156 1 95.5 115 ARG B N 1
ATOM 3775 C CA . ARG B 1 115 ? 9.125 20.312 7.375 1 95.5 115 ARG B CA 1
ATOM 3776 C C . ARG B 1 115 ? 8.484 19.234 8.234 1 95.5 115 ARG B C 1
ATOM 3778 O O . ARG B 1 115 ? 8.742 19.156 9.438 1 95.5 115 ARG B O 1
ATOM 3785 N N . TYR B 1 116 ? 7.684 18.438 7.59 1 95.88 116 TYR B N 1
ATOM 3786 C CA . TYR B 1 116 ? 7.051 17.297 8.234 1 95.88 116 TYR B CA 1
ATOM 3787 C C . TYR B 1 116 ? 8.086 16.234 8.594 1 95.88 116 TYR B C 1
ATOM 3789 O O . TYR B 1 116 ? 9.07 16.062 7.883 1 95.88 116 TYR B O 1
ATOM 3797 N N . GLY B 1 117 ? 7.859 15.523 9.664 1 94.38 117 GLY B N 1
ATOM 3798 C CA . GLY B 1 117 ? 8.805 14.547 10.188 1 94.38 117 GLY B CA 1
ATOM 3799 C C . GLY B 1 117 ? 9.18 13.484 9.172 1 94.38 117 GLY B C 1
ATOM 3800 O O . GLY B 1 117 ? 10.359 13.148 9.016 1 94.38 117 GLY B O 1
ATOM 3801 N N . ALA B 1 118 ? 8.211 12.945 8.492 1 95 118 ALA B N 1
ATOM 3802 C CA . ALA B 1 118 ? 8.477 11.883 7.523 1 95 118 ALA B CA 1
ATOM 3803 C C . ALA B 1 118 ? 9.32 12.406 6.363 1 95 118 ALA B C 1
ATOM 3805 O O . ALA B 1 118 ? 10.148 11.68 5.812 1 95 118 ALA B O 1
ATOM 3806 N N . VAL B 1 119 ? 9.094 13.625 5.977 1 97.5 119 VAL B N 1
ATOM 3807 C CA . VAL B 1 119 ? 9.883 14.25 4.918 1 97.5 119 VAL B CA 1
ATOM 3808 C C . VAL B 1 119 ? 11.328 14.438 5.387 1 97.5 119 VAL B C 1
ATOM 3810 O O . VAL B 1 119 ? 12.266 14.156 4.648 1 97.5 119 VAL B O 1
ATOM 3813 N N . ALA B 1 120 ? 11.469 14.906 6.605 1 96.94 120 ALA B N 1
ATOM 3814 C CA . ALA B 1 120 ? 12.797 15.047 7.188 1 96.94 120 ALA B CA 1
ATOM 3815 C C . ALA B 1 120 ? 13.539 13.711 7.195 1 96.94 120 ALA B C 1
ATOM 3817 O O . ALA B 1 120 ? 14.711 13.641 6.828 1 96.94 120 ALA B O 1
ATOM 3818 N N . MET B 1 121 ? 12.875 12.68 7.598 1 96.44 121 MET B N 1
ATOM 3819 C CA . MET B 1 121 ? 13.477 11.352 7.645 1 96.44 121 MET B CA 1
ATOM 3820 C C . MET B 1 121 ? 13.867 10.883 6.25 1 96.44 121 MET B C 1
ATOM 3822 O O . MET B 1 121 ? 14.922 10.266 6.07 1 96.44 121 MET B O 1
ATOM 3826 N N . ALA B 1 122 ? 13.031 11.117 5.297 1 97.56 122 ALA B N 1
ATOM 3827 C CA . ALA B 1 122 ? 13.32 10.734 3.918 1 97.56 122 ALA B CA 1
ATOM 3828 C C . ALA B 1 122 ? 14.547 11.461 3.393 1 97.56 122 ALA B C 1
ATOM 3830 O O . ALA B 1 122 ? 15.391 10.867 2.723 1 97.56 122 ALA B O 1
ATOM 3831 N N . ILE B 1 123 ? 14.633 12.75 3.668 1 98.31 123 ILE B N 1
ATOM 3832 C CA . ILE B 1 123 ? 15.781 13.547 3.254 1 98.31 123 ILE B CA 1
ATOM 3833 C C . ILE B 1 123 ? 17.047 13.016 3.916 1 98.31 123 ILE B C 1
ATOM 3835 O O . ILE B 1 123 ? 18.062 12.82 3.254 1 98.31 123 ILE B O 1
ATOM 3839 N N . GLU B 1 124 ? 16.969 12.789 5.203 1 97.31 124 GLU B N 1
ATOM 3840 C CA . GLU B 1 124 ? 18.109 12.266 5.938 1 97.31 124 GLU B CA 1
ATOM 3841 C C . GLU B 1 124 ? 18.578 10.938 5.352 1 97.31 124 GLU B C 1
ATOM 3843 O O . GLU B 1 124 ? 19.781 10.719 5.18 1 97.31 124 GLU B O 1
ATOM 3848 N N . ARG B 1 125 ? 17.688 10.086 5.094 1 96 125 ARG B N 1
ATOM 3849 C CA . ARG B 1 125 ? 18.031 8.805 4.488 1 96 125 ARG B CA 1
ATOM 3850 C C . ARG B 1 125 ? 18.703 9 3.137 1 96 125 ARG B C 1
ATOM 3852 O O . ARG B 1 125 ? 19.719 8.359 2.846 1 96 125 ARG B O 1
ATOM 3859 N N . THR B 1 126 ? 18.094 9.812 2.332 1 97.31 126 THR B N 1
ATOM 3860 C CA . THR B 1 126 ? 18.641 10.094 1.014 1 97.31 126 THR B CA 1
ATOM 3861 C C . THR B 1 126 ? 20.078 10.602 1.127 1 97.31 126 THR B C 1
ATOM 3863 O O . THR B 1 126 ? 20.953 10.18 0.374 1 97.31 126 THR B O 1
ATOM 3866 N N . CYS B 1 127 ? 20.281 11.469 2.086 1 98.25 127 CYS B N 1
ATOM 3867 C CA . CYS B 1 127 ? 21.625 12.023 2.301 1 98.25 127 CYS B CA 1
ATOM 3868 C C . CYS B 1 127 ? 22.594 10.938 2.74 1 98.25 127 CYS B C 1
ATOM 3870 O O . CYS B 1 127 ? 23.719 10.875 2.25 1 98.25 127 CYS B O 1
ATOM 3872 N N . ARG B 1 128 ? 22.203 10.086 3.643 1 96.19 128 ARG B N 1
ATOM 3873 C CA . ARG B 1 128 ? 23.047 8.992 4.098 1 96.19 128 ARG B CA 1
ATOM 3874 C C . ARG B 1 128 ? 23.422 8.07 2.939 1 96.19 128 ARG B C 1
ATOM 3876 O O . ARG B 1 128 ? 24.562 7.609 2.854 1 96.19 128 ARG B O 1
ATOM 3883 N N . GLU B 1 129 ? 22.547 7.875 2.047 1 94.06 129 GLU B N 1
ATOM 3884 C CA . GLU B 1 129 ? 22.734 6.891 0.986 1 94.06 129 GLU B CA 1
ATOM 3885 C C . GLU B 1 129 ? 23.531 7.473 -0.175 1 94.06 129 GLU B C 1
ATOM 3887 O O . GLU B 1 129 ? 24.25 6.746 -0.87 1 94.06 129 GLU B O 1
ATOM 3892 N N . THR B 1 130 ? 23.438 8.711 -0.386 1 96.75 130 THR B N 1
ATOM 3893 C CA . THR B 1 130 ? 24.016 9.289 -1.594 1 96.75 130 THR B CA 1
ATOM 3894 C C . THR B 1 130 ? 25.266 10.102 -1.259 1 96.75 130 THR B C 1
ATOM 3896 O O . THR B 1 130 ? 26.062 10.422 -2.145 1 96.75 130 THR B O 1
ATOM 3899 N N . GLY B 1 131 ? 25.375 10.523 -0.007 1 98.19 131 GLY B N 1
ATOM 3900 C CA . GLY B 1 131 ? 26.438 11.445 0.379 1 98.19 131 GLY B CA 1
ATOM 3901 C C . GLY B 1 131 ? 26.031 12.898 0.263 1 98.19 131 GLY B C 1
ATOM 3902 O O . GLY B 1 131 ? 26.828 13.797 0.545 1 98.19 131 GLY B O 1
ATOM 3903 N N . ALA B 1 132 ? 24.75 13.172 -0.168 1 98.69 132 ALA B N 1
ATOM 3904 C CA . ALA B 1 132 ? 24.234 14.539 -0.181 1 98.69 132 ALA B CA 1
ATOM 3905 C C . ALA B 1 132 ? 24.109 15.086 1.236 1 98.69 132 ALA B C 1
ATOM 3907 O O . ALA B 1 132 ? 24.297 14.359 2.213 1 98.69 132 ALA B O 1
ATOM 3908 N N . VAL B 1 133 ? 23.875 16.375 1.298 1 98.56 133 VAL B N 1
ATOM 3909 C CA . VAL B 1 133 ? 23.781 17.047 2.592 1 98.56 133 VAL B CA 1
ATOM 3910 C C . VAL B 1 133 ? 22.453 17.812 2.68 1 98.56 133 VAL B C 1
ATOM 3912 O O . VAL B 1 133 ? 22.047 18.469 1.725 1 98.56 133 VAL B O 1
ATOM 3915 N N . ALA B 1 134 ? 21.844 17.656 3.783 1 98.5 134 ALA B N 1
ATOM 3916 C CA . ALA B 1 134 ? 20.609 18.406 4.035 1 98.5 134 ALA B CA 1
ATOM 3917 C C . ALA B 1 134 ? 20.938 19.781 4.641 1 98.5 134 ALA B C 1
ATOM 3919 O O . ALA B 1 134 ? 21.75 19.875 5.555 1 98.5 134 ALA B O 1
ATOM 3920 N N . ARG B 1 135 ? 20.328 20.766 4.078 1 98.19 135 ARG B N 1
ATOM 3921 C CA . ARG B 1 135 ? 20.422 22.125 4.605 1 98.19 135 ARG B CA 1
ATOM 3922 C C . ARG B 1 135 ? 19.047 22.656 4.992 1 98.19 135 ARG B C 1
ATOM 3924 O O . ARG B 1 135 ? 18.078 22.469 4.258 1 98.19 135 ARG B O 1
ATOM 3931 N N . GLU B 1 136 ? 19 23.281 6.113 1 97.62 136 GLU B N 1
ATOM 3932 C CA . GLU B 1 136 ? 17.75 23.812 6.633 1 97.62 136 GLU B CA 1
ATOM 3933 C C . GLU B 1 136 ? 17.828 25.328 6.832 1 97.62 136 GLU B C 1
ATOM 3935 O O . GLU B 1 136 ? 18.797 25.828 7.418 1 97.62 136 GLU B O 1
ATOM 3940 N N . VAL B 1 137 ? 16.859 26.031 6.324 1 97.44 137 VAL B N 1
ATOM 3941 C CA . VAL B 1 137 ? 16.766 27.469 6.59 1 97.44 137 VAL B CA 1
ATOM 3942 C C . VAL B 1 137 ? 15.664 27.719 7.613 1 97.44 137 VAL B C 1
ATOM 3944 O O . VAL B 1 137 ? 14.547 27.203 7.477 1 97.44 137 VAL B O 1
ATOM 3947 N N . PRO B 1 138 ? 15.953 28.469 8.633 1 97.12 138 PRO B N 1
ATOM 3948 C CA . PRO B 1 138 ? 14.914 28.812 9.617 1 97.12 138 PRO B CA 1
ATOM 3949 C C . PRO B 1 138 ? 13.93 29.859 9.086 1 97.12 138 PRO B C 1
ATOM 3951 O O . PRO B 1 138 ? 14.336 30.828 8.445 1 97.12 138 PRO B O 1
ATOM 3954 N N . ILE B 1 139 ? 12.703 29.609 9.289 1 96.81 139 ILE B N 1
ATOM 3955 C CA . ILE B 1 139 ? 11.641 30.562 8.945 1 96.81 139 ILE B CA 1
ATOM 3956 C C . ILE B 1 139 ? 10.82 30.891 10.188 1 96.81 139 ILE B C 1
ATOM 3958 O O . ILE B 1 139 ? 10.344 30 10.883 1 96.81 139 ILE B O 1
ATOM 3962 N N . ARG B 1 140 ? 10.672 32.188 10.422 1 93.69 140 ARG B N 1
ATOM 3963 C CA . ARG B 1 140 ? 9.867 32.594 11.562 1 93.69 140 ARG B CA 1
ATOM 3964 C C . ARG B 1 140 ? 8.391 32.281 11.352 1 93.69 140 ARG B C 1
ATOM 3966 O O . ARG B 1 140 ? 7.922 32.25 10.211 1 93.69 140 ARG B O 1
ATOM 3973 N N . LEU B 1 141 ? 7.684 32.094 12.461 1 91.62 141 LEU B N 1
ATOM 3974 C CA . LEU B 1 141 ? 6.258 31.812 12.375 1 91.62 141 LEU B CA 1
ATOM 3975 C C . LEU B 1 141 ? 5.5 33 11.773 1 91.62 141 LEU B C 1
ATOM 3977 O O . LEU B 1 141 ? 4.461 32.812 11.141 1 91.62 141 LEU B O 1
ATOM 3981 N N . ASP B 1 142 ? 6.012 34.188 11.922 1 87.56 142 ASP B N 1
ATOM 3982 C CA . ASP B 1 142 ? 5.344 35.406 11.43 1 87.56 142 ASP B CA 1
ATOM 3983 C C . ASP B 1 142 ? 5.984 35.906 10.141 1 87.56 142 ASP B C 1
ATOM 3985 O O . ASP B 1 142 ? 5.812 37.062 9.766 1 87.56 142 ASP B O 1
ATOM 3989 N N . ALA B 1 143 ? 6.746 35.031 9.5 1 92.44 143 ALA B N 1
ATOM 3990 C CA . ALA B 1 143 ? 7.434 35.438 8.273 1 92.44 143 ALA B CA 1
ATOM 3991 C C . ALA B 1 143 ? 6.434 35.781 7.176 1 92.44 143 ALA B C 1
ATOM 3993 O O . ALA B 1 143 ? 5.387 35.156 7.043 1 92.44 143 ALA B O 1
ATOM 3994 N N . THR B 1 144 ? 6.719 36.844 6.426 1 92.19 144 THR B N 1
ATOM 3995 C CA . THR B 1 144 ? 5.973 37.156 5.215 1 92.19 144 THR B CA 1
ATOM 3996 C C . THR B 1 144 ? 6.402 36.281 4.059 1 92.19 144 THR B C 1
ATOM 3998 O O . THR B 1 144 ? 7.402 35.562 4.164 1 92.19 144 THR B O 1
ATOM 4001 N N . ASP B 1 145 ? 5.668 36.312 2.973 1 94.25 145 ASP B N 1
ATOM 4002 C CA . ASP B 1 145 ? 6.047 35.594 1.772 1 94.25 145 ASP B CA 1
ATOM 4003 C C . ASP B 1 145 ? 7.445 35.969 1.304 1 94.25 145 ASP B C 1
ATOM 4005 O O . ASP B 1 145 ? 8.25 35.125 0.941 1 94.25 145 ASP B O 1
ATOM 4009 N N . ASN B 1 146 ? 7.676 37.281 1.344 1 95.75 146 ASN B N 1
ATOM 4010 C CA . ASN B 1 146 ? 8.977 37.781 0.922 1 95.75 146 ASN B CA 1
ATOM 4011 C C . ASN B 1 146 ? 10.094 37.281 1.823 1 95.75 146 ASN B C 1
ATOM 4013 O O . ASN B 1 146 ? 11.195 37 1.352 1 95.75 146 ASN B O 1
ATOM 4017 N N . ASP B 1 147 ? 9.812 37.188 3.102 1 95.81 147 ASP B N 1
ATOM 4018 C CA . ASP B 1 147 ? 10.789 36.625 4.039 1 95.81 147 ASP B CA 1
ATOM 4019 C C . ASP B 1 147 ? 11.148 35.188 3.68 1 95.81 147 ASP B C 1
ATOM 4021 O O . ASP B 1 147 ? 12.32 34.812 3.719 1 95.81 147 ASP B O 1
ATOM 4025 N N . VAL B 1 148 ? 10.188 34.438 3.365 1 97.12 148 VAL B N 1
ATOM 4026 C CA . VAL B 1 148 ? 10.383 33.031 3.033 1 97.12 148 VAL B CA 1
ATOM 4027 C C . VAL B 1 148 ? 11.203 32.906 1.752 1 97.12 148 VAL B C 1
ATOM 4029 O O . VAL B 1 148 ? 12.172 32.125 1.695 1 97.12 148 VAL B O 1
ATOM 4032 N N . VAL B 1 149 ? 10.805 33.656 0.718 1 98 149 VAL B N 1
ATOM 4033 C CA . VAL B 1 149 ? 11.531 33.625 -0.55 1 98 149 VAL B CA 1
ATOM 4034 C C . VAL B 1 149 ? 12.984 34.031 -0.324 1 98 149 VAL B C 1
ATOM 4036 O O . VAL B 1 149 ? 13.898 33.344 -0.819 1 98 149 VAL B O 1
ATOM 4039 N N . ALA B 1 150 ? 13.18 35.094 0.436 1 97.88 150 ALA B N 1
ATOM 4040 C CA . ALA B 1 150 ? 14.531 35.562 0.717 1 97.88 150 ALA B CA 1
ATOM 4041 C C . ALA B 1 150 ? 15.344 34.5 1.456 1 97.88 150 ALA B C 1
ATOM 4043 O O . ALA B 1 150 ? 16.516 34.312 1.164 1 97.88 150 ALA B O 1
ATOM 4044 N N . ALA B 1 151 ? 14.766 33.875 2.426 1 97.75 151 ALA B N 1
ATOM 4045 C CA . ALA B 1 151 ? 15.445 32.844 3.195 1 97.75 151 ALA B CA 1
ATOM 4046 C C . ALA B 1 151 ? 15.875 31.688 2.297 1 97.75 151 ALA B C 1
ATOM 4048 O O . ALA B 1 151 ? 17 31.188 2.422 1 97.75 151 ALA B O 1
ATOM 4049 N N . VAL B 1 152 ? 15 31.234 1.408 1 98.12 152 VAL B N 1
ATOM 4050 C CA . VAL B 1 152 ? 15.312 30.141 0.482 1 98.12 152 VAL B CA 1
ATOM 4051 C C . VAL B 1 152 ? 16.438 30.562 -0.453 1 98.12 152 VAL B C 1
ATOM 4053 O O . VAL B 1 152 ? 17.406 29.828 -0.635 1 98.12 152 VAL B O 1
ATOM 4056 N N . GLN B 1 153 ? 16.344 31.766 -1.009 1 97.75 153 GLN B N 1
ATOM 4057 C CA . GLN B 1 153 ? 17.359 32.25 -1.929 1 97.75 153 GLN B CA 1
ATOM 4058 C C . GLN B 1 153 ? 18.719 32.344 -1.244 1 97.75 153 GLN B C 1
ATOM 4060 O O . GLN B 1 153 ? 19.734 31.984 -1.829 1 97.75 153 GLN B O 1
ATOM 4065 N N . THR B 1 154 ? 18.688 32.812 -0.036 1 97.44 154 THR B N 1
ATOM 4066 C CA . THR B 1 154 ? 19.922 32.969 0.718 1 97.44 154 THR B CA 1
ATOM 4067 C C . THR B 1 154 ? 20.531 31.609 1.037 1 97.44 154 THR B C 1
ATOM 4069 O O . THR B 1 154 ? 21.75 31.453 1.112 1 97.44 154 THR B O 1
ATOM 4072 N N . GLY B 1 155 ? 19.688 30.609 1.195 1 97.88 155 GLY B N 1
ATOM 4073 C CA . GLY B 1 155 ? 20.141 29.266 1.531 1 97.88 155 GLY B CA 1
ATOM 4074 C C . GLY B 1 155 ? 20.719 28.516 0.346 1 97.88 155 GLY B C 1
ATOM 4075 O O . GLY B 1 155 ? 21.438 27.531 0.52 1 97.88 155 GLY B O 1
ATOM 4076 N N . ILE B 1 156 ? 20.422 28.938 -0.811 1 98.12 156 ILE B N 1
ATOM 4077 C CA . ILE B 1 156 ? 20.891 28.281 -2.023 1 98.12 156 ILE B CA 1
ATOM 4078 C C . ILE B 1 156 ? 22.375 28.531 -2.217 1 98.12 156 ILE B C 1
ATOM 4080 O O . ILE B 1 156 ? 22.844 29.672 -2.059 1 98.12 156 ILE B O 1
ATOM 4084 N N . THR B 1 157 ? 23.094 27.547 -2.459 1 97.94 157 THR B N 1
ATOM 4085 C CA . THR B 1 157 ? 24.516 27.609 -2.811 1 97.94 157 THR B CA 1
ATOM 4086 C C . THR B 1 157 ? 24.75 26.984 -4.18 1 97.94 157 THR B C 1
ATOM 4088 O O . THR B 1 157 ? 23.812 26.547 -4.844 1 97.94 157 THR B O 1
ATOM 4091 N N . GLY B 1 158 ? 26.031 26.969 -4.559 1 97.44 158 GLY B N 1
ATOM 4092 C CA . GLY B 1 158 ? 26.406 26.312 -5.805 1 97.44 158 GLY B CA 1
ATOM 4093 C C . GLY B 1 158 ? 26.203 24.812 -5.777 1 97.44 158 GLY B C 1
ATOM 4094 O O . GLY B 1 158 ? 26.172 24.156 -6.824 1 97.44 158 GLY B O 1
ATOM 4095 N N . ARG B 1 159 ? 25.938 24.281 -4.605 1 98.31 159 ARG B N 1
ATOM 4096 C CA . ARG B 1 159 ? 25.797 22.828 -4.445 1 98.31 159 ARG B CA 1
ATOM 4097 C C . ARG B 1 159 ? 24.344 22.438 -4.324 1 98.31 159 ARG B C 1
ATOM 4099 O O . ARG B 1 159 ? 24.016 21.234 -4.316 1 98.31 159 ARG B O 1
ATOM 4106 N N . THR B 1 160 ? 23.422 23.344 -4.219 1 98.75 160 THR B N 1
ATOM 4107 C CA . THR B 1 160 ? 22.016 23.031 -4.07 1 98.75 160 THR B CA 1
ATOM 4108 C C . THR B 1 160 ? 21.469 22.359 -5.332 1 98.75 160 THR B C 1
ATOM 4110 O O . THR B 1 160 ? 21.641 22.891 -6.438 1 98.75 160 THR B O 1
ATOM 4113 N N . ARG B 1 161 ? 20.844 21.203 -5.141 1 98.69 161 ARG B N 1
ATOM 4114 C CA . ARG B 1 161 ? 20.328 20.469 -6.285 1 98.69 161 ARG B CA 1
ATOM 4115 C C . ARG B 1 161 ? 18.828 20.203 -6.129 1 98.69 161 ARG B C 1
ATOM 4117 O O . ARG B 1 161 ? 18.188 19.734 -7.062 1 98.69 161 ARG B O 1
ATOM 4124 N N . LEU B 1 162 ? 18.266 20.484 -5 1 98.88 162 LEU B N 1
ATOM 4125 C CA . LEU B 1 162 ? 16.844 20.297 -4.742 1 98.88 162 LEU B CA 1
ATOM 4126 C C . LEU B 1 162 ? 16.359 21.203 -3.619 1 98.88 162 LEU B C 1
ATOM 4128 O O . LEU B 1 162 ? 17.047 21.359 -2.604 1 98.88 162 LEU B O 1
ATOM 4132 N N . VAL B 1 163 ? 15.273 21.844 -3.793 1 98.88 163 VAL B N 1
ATOM 4133 C CA . VAL B 1 163 ? 14.562 22.562 -2.74 1 98.88 163 VAL B CA 1
ATOM 4134 C C . VAL B 1 163 ? 13.273 21.812 -2.393 1 98.88 163 VAL B C 1
ATOM 4136 O O . VAL B 1 163 ? 12.516 21.422 -3.283 1 98.88 163 VAL B O 1
ATOM 4139 N N . VAL B 1 164 ? 13.055 21.516 -1.146 1 98.88 164 VAL B N 1
ATOM 4140 C CA . VAL B 1 164 ? 11.828 20.891 -0.641 1 98.88 164 VAL B CA 1
ATOM 4141 C C . VAL B 1 164 ? 11.062 21.891 0.213 1 98.88 164 VAL B C 1
ATOM 4143 O O . VAL B 1 164 ? 11.594 22.422 1.188 1 98.88 164 VAL B O 1
ATOM 4146 N N . LEU B 1 165 ? 9.812 22.172 -0.14 1 98.62 165 LEU B N 1
ATOM 4147 C CA . LEU B 1 165 ? 8.992 23.141 0.567 1 98.62 165 LEU B CA 1
ATOM 4148 C C . LEU B 1 165 ? 7.586 22.609 0.806 1 98.62 165 LEU B C 1
ATOM 4150 O O . LEU B 1 165 ? 6.996 21.984 -0.079 1 98.62 165 LEU B O 1
ATOM 4154 N N . ASP B 1 166 ? 7.078 22.797 2.023 1 97.69 166 ASP B N 1
ATOM 4155 C CA . ASP B 1 166 ? 5.688 22.469 2.314 1 97.69 166 ASP B CA 1
ATOM 4156 C C . ASP B 1 166 ? 4.738 23.484 1.681 1 97.69 166 ASP B C 1
ATOM 4158 O O . ASP B 1 166 ? 5.008 24.688 1.698 1 97.69 166 ASP B O 1
ATOM 4162 N N . GLN B 1 167 ? 3.645 22.984 1.108 1 97.56 167 GLN B N 1
ATOM 4163 C CA . GLN B 1 167 ? 2.576 23.906 0.739 1 97.56 167 GLN B CA 1
ATOM 4164 C C . GLN B 1 167 ? 1.881 24.469 1.978 1 97.56 167 GLN B C 1
ATOM 4166 O O . GLN B 1 167 ? 1.67 25.672 2.084 1 97.56 167 GLN B O 1
ATOM 4171 N N . ILE B 1 168 ? 1.468 23.609 2.793 1 97.25 168 ILE B N 1
ATOM 4172 C CA . ILE B 1 168 ? 0.962 23.875 4.133 1 97.25 168 ILE B CA 1
ATOM 4173 C C . ILE B 1 168 ? 1.727 23.047 5.152 1 97.25 168 ILE B C 1
ATOM 4175 O O . ILE B 1 168 ? 1.729 21.812 5.074 1 97.25 168 ILE B O 1
ATOM 4179 N N . THR B 1 169 ? 2.432 23.719 6.082 1 97.19 169 THR B N 1
ATOM 4180 C CA . THR B 1 169 ? 3.285 23 7.023 1 97.19 169 THR B CA 1
ATOM 4181 C C . THR B 1 169 ? 2.445 22.281 8.07 1 97.19 169 THR B C 1
ATOM 4183 O O . THR B 1 169 ? 1.52 22.859 8.641 1 97.19 169 THR B O 1
ATOM 4186 N N . SER B 1 170 ? 2.752 21.031 8.32 1 97.19 170 SER B N 1
ATOM 4187 C CA . SER B 1 170 ? 1.992 20.219 9.266 1 97.19 170 SER B CA 1
ATOM 4188 C C . SER B 1 170 ? 2.244 20.641 10.703 1 97.19 170 SER B C 1
ATOM 4190 O O . SER B 1 170 ? 1.302 20.891 11.461 1 97.19 170 SER B O 1
ATOM 4192 N N . PRO B 1 171 ? 3.473 20.859 11.164 1 96.69 171 PRO B N 1
ATOM 4193 C CA . PRO B 1 171 ? 3.701 21.141 12.586 1 96.69 171 PRO B CA 1
ATOM 4194 C C . PRO B 1 171 ? 3.256 22.547 12.984 1 96.69 171 PRO B C 1
ATOM 4196 O O . PRO B 1 171 ? 2.879 22.766 14.141 1 96.69 171 PRO B O 1
ATOM 4199 N N . THR B 1 172 ? 3.279 23.516 11.977 1 96.69 172 THR B N 1
ATOM 4200 C CA . THR B 1 172 ? 3.105 24.922 12.352 1 96.69 172 THR B CA 1
ATOM 4201 C C . THR B 1 172 ? 1.899 25.531 11.648 1 96.69 172 THR B C 1
ATOM 4203 O O . THR B 1 172 ? 1.556 26.688 11.875 1 96.69 172 THR B O 1
ATOM 4206 N N . ALA B 1 173 ? 1.286 24.781 10.781 1 96.5 173 ALA B N 1
ATOM 4207 C CA . ALA B 1 173 ? 0.069 25.188 10.078 1 96.5 173 ALA B CA 1
ATOM 4208 C C . ALA B 1 173 ? 0.27 26.516 9.352 1 96.5 173 ALA B C 1
ATOM 4210 O O . ALA B 1 173 ? -0.543 27.438 9.477 1 96.5 173 ALA B O 1
ATOM 4211 N N . GLN B 1 174 ? 1.358 26.578 8.578 1 94.75 174 GLN B N 1
ATOM 4212 C CA . GLN B 1 174 ? 1.634 27.766 7.785 1 94.75 174 GLN B CA 1
ATOM 4213 C C . GLN B 1 174 ? 1.498 27.484 6.293 1 94.75 174 GLN B C 1
ATOM 4215 O O . GLN B 1 174 ? 1.899 26.406 5.824 1 94.75 174 GLN B O 1
ATOM 4220 N N . ALA B 1 175 ? 0.839 28.375 5.578 1 95.12 175 ALA B N 1
ATOM 4221 C CA . ALA B 1 175 ? 0.877 28.328 4.117 1 95.12 175 ALA B CA 1
ATOM 4222 C C . ALA B 1 175 ? 2.17 28.938 3.58 1 95.12 175 ALA B C 1
ATOM 4224 O O . ALA B 1 175 ? 2.465 30.109 3.834 1 95.12 175 ALA B O 1
ATOM 4225 N N . MET B 1 176 ? 2.947 28.203 2.836 1 95.94 176 MET B N 1
ATOM 4226 C CA . MET B 1 176 ? 4.195 28.703 2.26 1 95.94 176 MET B CA 1
ATOM 4227 C C . MET B 1 176 ? 3.965 29.25 0.857 1 95.94 176 MET B C 1
ATOM 4229 O O . MET B 1 176 ? 3.08 28.781 0.138 1 95.94 176 MET B O 1
ATOM 4233 N N . PRO B 1 177 ? 4.723 30.25 0.509 1 96.06 177 PRO B N 1
ATOM 4234 C CA . PRO B 1 177 ? 4.562 30.859 -0.812 1 96.06 177 PRO B CA 1
ATOM 4235 C C . PRO B 1 177 ? 5.234 30.062 -1.921 1 96.06 177 PRO B C 1
ATOM 4237 O O . PRO B 1 177 ? 6.18 30.531 -2.553 1 96.06 177 PRO B O 1
ATOM 4240 N N . VAL B 1 178 ? 4.695 28.906 -2.264 1 97.56 178 VAL B N 1
ATOM 4241 C CA . VAL B 1 178 ? 5.273 27.938 -3.191 1 97.56 178 VAL B CA 1
ATOM 4242 C C . VAL B 1 178 ? 5.438 28.578 -4.57 1 97.56 178 VAL B C 1
ATOM 4244 O O . VAL B 1 178 ? 6.484 28.438 -5.203 1 97.56 178 VAL B O 1
ATOM 4247 N N . ALA B 1 179 ? 4.41 29.281 -5.016 1 97.25 179 ALA B N 1
ATOM 4248 C CA . ALA B 1 179 ? 4.469 29.906 -6.332 1 97.25 179 ALA B CA 1
ATOM 4249 C C . ALA B 1 179 ? 5.621 30.906 -6.414 1 97.25 179 ALA B C 1
ATOM 4251 O O . ALA B 1 179 ? 6.355 30.938 -7.402 1 97.25 179 ALA B O 1
ATOM 4252 N N . ALA B 1 180 ? 5.75 31.719 -5.395 1 97.44 180 ALA B N 1
ATOM 4253 C CA . ALA B 1 180 ? 6.809 32.719 -5.363 1 97.44 180 ALA B CA 1
ATOM 4254 C C . ALA B 1 180 ? 8.188 32.094 -5.293 1 97.44 180 ALA B C 1
ATOM 4256 O O . ALA B 1 180 ? 9.125 32.531 -5.957 1 97.44 180 ALA B O 1
ATOM 4257 N N . VAL B 1 181 ? 8.32 31.047 -4.492 1 98.25 181 VAL B N 1
ATOM 4258 C CA . VAL B 1 181 ? 9.586 30.344 -4.379 1 98.25 181 VAL B CA 1
ATOM 4259 C C . VAL B 1 181 ? 9.93 29.672 -5.711 1 98.25 181 VAL B C 1
ATOM 4261 O O . VAL B 1 181 ? 11.078 29.719 -6.16 1 98.25 181 VAL B O 1
ATOM 4264 N N . HIS B 1 182 ? 8.953 29.016 -6.316 1 98.44 182 HIS B N 1
ATOM 4265 C CA . HIS B 1 182 ? 9.172 28.391 -7.613 1 98.44 182 HIS B CA 1
ATOM 4266 C C . HIS B 1 182 ? 9.633 29.406 -8.648 1 98.44 182 HIS B C 1
ATOM 4268 O O . HIS B 1 182 ? 10.539 29.125 -9.438 1 98.44 182 HIS B O 1
ATOM 4274 N N . ALA B 1 183 ? 8.992 30.562 -8.664 1 97.81 183 ALA B N 1
ATOM 4275 C CA . ALA B 1 183 ? 9.383 31.641 -9.57 1 97.81 183 ALA B CA 1
ATOM 4276 C C . ALA B 1 183 ? 10.828 32.062 -9.328 1 97.81 183 ALA B C 1
ATOM 4278 O O . ALA B 1 183 ? 11.57 32.344 -10.273 1 97.81 183 ALA B O 1
ATOM 4279 N N . ALA B 1 184 ? 11.203 32.156 -8.109 1 97.38 184 ALA B N 1
ATOM 4280 C CA . ALA B 1 184 ? 12.562 32.562 -7.742 1 97.38 184 ALA B CA 1
ATOM 4281 C C . ALA B 1 184 ? 13.586 31.516 -8.211 1 97.38 184 ALA B C 1
ATOM 4283 O O . ALA B 1 184 ? 14.758 31.844 -8.391 1 97.38 184 ALA B O 1
ATOM 4284 N N . LEU B 1 185 ? 13.164 30.266 -8.352 1 97.81 185 LEU B N 1
ATOM 4285 C CA . LEU B 1 185 ? 14.062 29.188 -8.742 1 97.81 185 LEU B CA 1
ATOM 4286 C C . LEU B 1 185 ? 14.172 29.094 -10.266 1 97.81 185 LEU B C 1
ATOM 4288 O O . LEU B 1 185 ? 15.031 28.375 -10.789 1 97.81 185 LEU B O 1
ATOM 4292 N N . ARG B 1 186 ? 13.328 29.781 -10.961 1 94.81 186 ARG B N 1
ATOM 4293 C CA . ARG B 1 186 ? 13.344 29.719 -12.422 1 94.81 186 ARG B CA 1
ATOM 4294 C C . ARG B 1 186 ? 14.711 30.109 -12.969 1 94.81 186 ARG B C 1
ATOM 4296 O O . ARG B 1 186 ? 15.305 31.094 -12.523 1 94.81 186 ARG B O 1
ATOM 4303 N N . GLY B 1 187 ? 15.234 29.312 -13.93 1 93.81 187 GLY B N 1
ATOM 4304 C CA . GLY B 1 187 ? 16.5 29.609 -14.57 1 93.81 187 GLY B CA 1
ATOM 4305 C C . GLY B 1 187 ? 17.703 29.047 -13.82 1 93.81 187 GLY B C 1
ATOM 4306 O O . GLY B 1 187 ? 18.797 28.984 -14.352 1 93.81 187 GLY B O 1
ATOM 4307 N N . THR B 1 188 ? 17.531 28.625 -12.586 1 96.12 188 THR B N 1
ATOM 4308 C CA . THR B 1 188 ? 18.641 28.109 -11.789 1 96.12 188 THR B CA 1
ATOM 4309 C C . THR B 1 188 ? 18.891 26.641 -12.125 1 96.12 188 THR B C 1
ATOM 4311 O O . THR B 1 188 ? 19.953 26.094 -11.812 1 96.12 188 THR B O 1
ATOM 4314 N N . GLY B 1 189 ? 17.812 25.969 -12.641 1 96.19 189 GLY B N 1
ATOM 4315 C CA . GLY B 1 189 ? 17.922 24.547 -12.883 1 96.19 189 GLY B CA 1
ATOM 4316 C C . GLY B 1 189 ? 17.672 23.719 -11.633 1 96.19 189 GLY B C 1
ATOM 4317 O O . GLY B 1 189 ? 17.75 22.484 -11.68 1 96.19 189 GLY B O 1
ATOM 4318 N N . ILE B 1 190 ? 17.438 24.328 -10.477 1 98.38 190 ILE B N 1
ATOM 4319 C CA . ILE B 1 190 ? 17.172 23.625 -9.219 1 98.38 190 ILE B CA 1
ATOM 4320 C C . ILE B 1 190 ? 15.695 23.25 -9.141 1 98.38 190 ILE B C 1
ATOM 4322 O O . ILE B 1 190 ? 14.828 24.125 -9.109 1 98.38 190 ILE B O 1
ATOM 4326 N N . PRO B 1 191 ? 15.336 21.906 -9.125 1 98.62 191 PRO B N 1
ATOM 4327 C CA . PRO B 1 191 ? 13.938 21.516 -9.016 1 98.62 191 PRO B CA 1
ATOM 4328 C C . PRO B 1 191 ? 13.352 21.781 -7.633 1 98.62 191 PRO B C 1
ATOM 4330 O O . PRO B 1 191 ? 14.086 21.812 -6.641 1 98.62 191 PRO B O 1
ATOM 4333 N N . LEU B 1 192 ? 12.039 22 -7.621 1 98.81 192 LEU B N 1
ATOM 4334 C CA . LEU B 1 192 ? 11.258 22.172 -6.402 1 98.81 192 LEU B CA 1
ATOM 4335 C C . LEU B 1 192 ? 10.367 20.969 -6.152 1 98.81 192 LEU B C 1
ATOM 4337 O O . LEU B 1 192 ? 9.617 20.547 -7.035 1 98.81 192 LEU B O 1
ATOM 4341 N N . LEU B 1 193 ? 10.531 20.359 -5.016 1 98.88 193 LEU B N 1
ATOM 4342 C CA . LEU B 1 193 ? 9.602 19.359 -4.508 1 98.88 193 LEU B CA 1
ATOM 4343 C C . LEU B 1 193 ? 8.648 19.969 -3.484 1 98.88 193 LEU B C 1
ATOM 4345 O O . LEU B 1 193 ? 9.086 20.422 -2.428 1 98.88 193 LEU B O 1
ATOM 4349 N N . VAL B 1 194 ? 7.363 19.922 -3.799 1 98.88 194 VAL B N 1
ATOM 4350 C CA . VAL B 1 194 ? 6.352 20.5 -2.916 1 98.88 194 VAL B CA 1
ATOM 4351 C C . VAL B 1 194 ? 5.672 19.391 -2.117 1 98.88 194 VAL B C 1
ATOM 4353 O O . VAL B 1 194 ? 5.016 18.516 -2.689 1 98.88 194 VAL B O 1
ATOM 4356 N N . ASP B 1 195 ? 5.922 19.406 -0.802 1 98.75 195 ASP B N 1
ATOM 4357 C CA . ASP B 1 195 ? 5.07 18.609 0.08 1 98.75 195 ASP B CA 1
ATOM 4358 C C . ASP B 1 195 ? 3.697 19.266 0.247 1 98.75 195 ASP B C 1
ATOM 4360 O O . ASP B 1 195 ? 3.533 20.172 1.056 1 98.75 195 ASP B O 1
ATOM 4364 N N . ALA B 1 196 ? 2.768 18.719 -0.465 1 98.69 196 ALA B N 1
ATOM 4365 C CA . ALA B 1 196 ? 1.42 19.266 -0.492 1 98.69 196 ALA B CA 1
ATOM 4366 C C . ALA B 1 196 ? 0.425 18.344 0.196 1 98.69 196 ALA B C 1
ATOM 4368 O O . ALA B 1 196 ? -0.731 18.234 -0.221 1 98.69 196 ALA B O 1
ATOM 4369 N N . ALA B 1 197 ? 0.846 17.672 1.256 1 98.56 197 ALA B N 1
ATOM 4370 C CA . ALA B 1 197 ? 0.023 16.672 1.938 1 98.56 197 ALA B CA 1
ATOM 4371 C C . ALA B 1 197 ? -1.315 17.281 2.367 1 98.56 197 ALA B C 1
ATOM 4373 O O . ALA B 1 197 ? -2.328 16.578 2.412 1 98.56 197 ALA B O 1
ATOM 4374 N N . HIS B 1 198 ? -1.379 18.578 2.592 1 98.44 198 HIS B N 1
ATOM 4375 C CA . HIS B 1 198 ? -2.584 19.219 3.096 1 98.44 198 HIS B CA 1
ATOM 4376 C C . HIS B 1 198 ? -3.266 20.047 2.004 1 98.44 198 HIS B C 1
ATOM 4378 O O . HIS B 1 198 ? -4.25 20.734 2.266 1 98.44 198 HIS B O 1
ATOM 4384 N N . ALA B 1 199 ? -2.809 20 0.808 1 97.94 199 ALA B N 1
ATOM 4385 C CA . ALA B 1 199 ? -3.252 20.953 -0.207 1 97.94 199 ALA B CA 1
ATOM 4386 C C . ALA B 1 199 ? -4.559 20.5 -0.853 1 97.94 199 ALA B C 1
ATOM 4388 O O . ALA B 1 199 ? -5.465 21.297 -1.068 1 97.94 199 ALA B O 1
ATOM 4389 N N . PRO B 1 200 ? -4.719 19.188 -1.201 1 98.44 200 PRO B N 1
ATOM 4390 C CA . PRO B 1 200 ? -5.973 18.797 -1.855 1 98.44 200 PRO B CA 1
ATOM 4391 C C . PRO B 1 200 ? -7.199 19.109 -1.004 1 98.44 200 PRO B C 1
ATOM 4393 O O . PRO B 1 200 ? -7.266 18.719 0.161 1 98.44 200 PRO B O 1
ATOM 4396 N N . GLY B 1 201 ? -8.133 19.797 -1.565 1 97.19 201 GLY B N 1
ATOM 4397 C CA . GLY B 1 201 ? -9.336 20.203 -0.855 1 97.19 201 GLY B CA 1
ATOM 4398 C C . GLY B 1 201 ? -9.203 21.547 -0.179 1 97.19 201 GLY B C 1
ATOM 4399 O O . GLY B 1 201 ? -10.203 22.141 0.227 1 97.19 201 GLY B O 1
ATOM 4400 N N . VAL B 1 202 ? -7.969 22.047 -0.063 1 97.5 202 VAL B N 1
ATOM 4401 C CA . VAL B 1 202 ? -7.727 23.312 0.643 1 97.5 202 VAL B CA 1
ATOM 4402 C C . VAL B 1 202 ? -7.273 24.375 -0.346 1 97.5 202 VAL B C 1
ATOM 4404 O O . VAL B 1 202 ? -7.781 25.5 -0.327 1 97.5 202 VAL B O 1
ATOM 4407 N N . ILE B 1 203 ? -6.293 24 -1.191 1 94.38 203 ILE B N 1
ATOM 4408 C CA . ILE B 1 203 ? -5.699 24.922 -2.156 1 94.38 203 ILE B CA 1
ATOM 4409 C C . ILE B 1 203 ? -6.238 24.625 -3.553 1 94.38 203 ILE B C 1
ATOM 4411 O O . ILE B 1 203 ? -6.242 23.469 -3.99 1 94.38 203 ILE B O 1
ATOM 4415 N N . SER B 1 204 ? -6.707 25.594 -4.211 1 90.19 204 SER B N 1
ATOM 4416 C CA . SER B 1 204 ? -7.133 25.438 -5.598 1 90.19 204 SER B CA 1
ATOM 4417 C C . SER B 1 204 ? -5.992 25.75 -6.562 1 90.19 204 SER B C 1
ATOM 4419 O O . SER B 1 204 ? -5.215 26.672 -6.34 1 90.19 204 SER B O 1
ATOM 4421 N N . ASP B 1 205 ? -5.836 24.969 -7.609 1 92.12 205 ASP B N 1
ATOM 4422 C CA . ASP B 1 205 ? -4.902 25.203 -8.711 1 92.12 205 ASP B CA 1
ATOM 4423 C C . ASP B 1 205 ? -3.492 25.469 -8.188 1 92.12 205 ASP B C 1
ATOM 4425 O O . ASP B 1 205 ? -2.904 26.516 -8.484 1 92.12 205 ASP B O 1
ATOM 4429 N N . PRO B 1 206 ? -2.967 24.547 -7.5 1 94.81 206 PRO B N 1
ATOM 4430 C CA . PRO B 1 206 ? -1.631 24.75 -6.934 1 94.81 206 PRO B CA 1
ATOM 4431 C C . PRO B 1 206 ? -0.545 24.844 -8.008 1 94.81 206 PRO B C 1
ATOM 4433 O O . PRO B 1 206 ? -0.716 24.328 -9.109 1 94.81 206 PRO B O 1
ATOM 4436 N N . THR B 1 207 ? 0.523 25.594 -7.652 1 95.12 207 THR B N 1
ATOM 4437 C CA . THR B 1 207 ? 1.768 25.5 -8.406 1 95.12 207 THR B CA 1
ATOM 4438 C C . THR B 1 207 ? 2.531 24.234 -8.031 1 95.12 207 THR B C 1
ATOM 4440 O O . THR B 1 207 ? 3.027 24.109 -6.906 1 95.12 207 THR B O 1
ATOM 4443 N N . PRO B 1 208 ? 2.723 23.344 -8.945 1 94.56 208 PRO B N 1
ATOM 4444 C CA . PRO B 1 208 ? 3.221 22.031 -8.523 1 94.56 208 PRO B CA 1
ATOM 4445 C C . PRO B 1 208 ? 4.746 21.969 -8.477 1 94.56 208 PRO B C 1
ATOM 4447 O O . PRO B 1 208 ? 5.309 21.047 -7.883 1 94.56 208 PRO B O 1
ATOM 4450 N N . GLY B 1 209 ? 5.512 22.984 -9.07 1 97.25 209 GLY B N 1
ATOM 4451 C CA . GLY B 1 209 ? 6.945 22.766 -9.219 1 97.25 209 GLY B CA 1
ATOM 4452 C C . GLY B 1 209 ? 7.289 21.594 -10.117 1 97.25 209 GLY B C 1
ATOM 4453 O O . GLY B 1 209 ? 6.57 21.312 -11.078 1 97.25 209 GLY B O 1
ATOM 4454 N N . GLU B 1 210 ? 8.469 21.016 -9.891 1 98.5 210 GLU B N 1
ATOM 4455 C CA . GLU B 1 210 ? 8.875 19.859 -10.672 1 98.5 210 GLU B CA 1
ATOM 4456 C C . GLU B 1 210 ? 8.281 18.562 -10.102 1 98.5 210 GLU B C 1
ATOM 4458 O O . GLU B 1 210 ? 8.031 17.609 -10.836 1 98.5 210 GLU B O 1
ATOM 4463 N N . PHE B 1 211 ? 8.133 18.562 -8.781 1 98.75 211 PHE B N 1
ATOM 4464 C CA . PHE B 1 211 ? 7.465 17.484 -8.07 1 98.75 211 PHE B CA 1
ATOM 4465 C C . PHE B 1 211 ? 6.453 18.031 -7.074 1 98.75 211 PHE B C 1
ATOM 4467 O O . PHE B 1 211 ? 6.707 19.047 -6.41 1 98.75 211 PHE B O 1
ATOM 4474 N N . TRP B 1 212 ? 5.312 17.438 -7.012 1 98.88 212 TRP B N 1
ATOM 4475 C CA . TRP B 1 212 ? 4.238 17.797 -6.094 1 98.88 212 TRP B CA 1
ATOM 4476 C C . TRP B 1 212 ? 3.521 16.562 -5.57 1 98.88 212 TRP B C 1
ATOM 4478 O O . TRP B 1 212 ? 3.166 15.664 -6.348 1 98.88 212 TRP B O 1
ATOM 4488 N N . VAL B 1 213 ? 3.344 16.422 -4.254 1 98.81 213 VAL B N 1
ATOM 4489 C CA . VAL B 1 213 ? 2.631 15.273 -3.707 1 98.81 213 VAL B CA 1
ATOM 4490 C C . VAL B 1 213 ? 1.561 15.75 -2.727 1 98.81 213 VAL B C 1
ATOM 4492 O O . VAL B 1 213 ? 1.861 16.469 -1.77 1 98.81 213 VAL B O 1
ATOM 4495 N N . GLY B 1 214 ? 0.327 15.344 -2.934 1 98.75 214 GLY B N 1
ATOM 4496 C CA . GLY B 1 214 ? -0.779 15.727 -2.072 1 98.75 214 GLY B CA 1
ATOM 4497 C C . GLY B 1 214 ? -1.613 14.555 -1.607 1 98.75 214 GLY B C 1
ATOM 4498 O O . GLY B 1 214 ? -2.006 13.703 -2.414 1 98.75 214 GLY B O 1
ATOM 4499 N N . ASN B 1 215 ? -1.885 14.484 -0.298 1 98.75 215 ASN B N 1
ATOM 4500 C CA . ASN B 1 215 ? -2.791 13.469 0.231 1 98.75 215 ASN B CA 1
ATOM 4501 C C . ASN B 1 215 ? -4.246 13.789 -0.108 1 98.75 215 ASN B C 1
ATOM 4503 O O . ASN B 1 215 ? -4.715 14.898 0.134 1 98.75 215 ASN B O 1
ATOM 4507 N N . LEU B 1 216 ? -4.91 12.82 -0.591 1 98.75 216 LEU B N 1
ATOM 4508 C CA . LEU B 1 216 ? -6.336 13 -0.858 1 98.75 216 LEU B CA 1
ATOM 4509 C C . LEU B 1 216 ? -7.176 12.516 0.317 1 98.75 216 LEU B C 1
ATOM 4511 O O . LEU B 1 216 ? -8.359 12.836 0.413 1 98.75 216 LEU B O 1
ATOM 4515 N N . HIS B 1 217 ? -6.566 11.766 1.287 1 98.44 217 HIS B N 1
ATOM 4516 C CA . HIS B 1 217 ? -7.34 11.172 2.371 1 98.44 217 HIS B CA 1
ATOM 4517 C C . HIS B 1 217 ? -7.484 12.141 3.539 1 98.44 217 HIS B C 1
ATOM 4519 O O . HIS B 1 217 ? -8.109 11.812 4.551 1 98.44 217 HIS B O 1
ATOM 4525 N N . LYS B 1 218 ? -6.895 13.336 3.48 1 98.19 218 LYS B N 1
ATOM 4526 C CA . LYS B 1 218 ? -7.105 14.352 4.508 1 98.19 218 LYS B CA 1
ATOM 4527 C C . LYS B 1 218 ? -8.281 15.258 4.156 1 98.19 218 LYS B C 1
ATOM 4529 O O . LYS B 1 218 ? -9.438 14.844 4.246 1 98.19 218 LYS B O 1
ATOM 4534 N N . TRP B 1 219 ? -8.07 16.328 3.459 1 98.56 219 TRP B N 1
ATOM 4535 C CA . TRP B 1 219 ? -9.086 17.359 3.275 1 98.56 219 TRP B CA 1
ATOM 4536 C C . TRP B 1 219 ? -9.922 17.094 2.031 1 98.56 219 TRP B C 1
ATOM 4538 O O . TRP B 1 219 ? -10.961 17.719 1.825 1 98.56 219 TRP B O 1
ATOM 4548 N N . ALA B 1 220 ? -9.523 16.078 1.219 1 98.69 220 ALA B N 1
ATOM 4549 C CA . ALA B 1 220 ? -10.25 15.797 -0.016 1 98.69 220 ALA B CA 1
ATOM 4550 C C . ALA B 1 220 ? -11.148 14.578 0.144 1 98.69 220 ALA B C 1
ATOM 4552 O O . ALA B 1 220 ? -11.719 14.086 -0.834 1 98.69 220 ALA B O 1
ATOM 4553 N N . TYR B 1 221 ? -11.281 14.023 1.279 1 98.75 221 TYR B N 1
ATOM 4554 C CA . TYR B 1 221 ? -12.336 13.109 1.706 1 98.75 221 TYR B CA 1
ATOM 4555 C C . TYR B 1 221 ? -12.172 11.742 1.038 1 98.75 221 TYR B C 1
ATOM 4557 O O . TYR B 1 221 ? -13.109 10.938 1.019 1 98.75 221 TYR B O 1
ATOM 4565 N N . ALA B 1 222 ? -11.008 11.438 0.446 1 98.88 222 ALA B N 1
ATOM 4566 C CA . ALA B 1 222 ? -10.75 10.109 -0.108 1 98.88 222 ALA B CA 1
ATOM 4567 C C . ALA B 1 222 ? -10.445 9.102 0.998 1 98.88 222 ALA B C 1
ATOM 4569 O O . ALA B 1 222 ? -10.078 9.484 2.111 1 98.88 222 ALA B O 1
ATOM 4570 N N . PRO B 1 223 ? -10.625 7.801 0.702 1 98.69 223 PRO B N 1
ATOM 4571 C CA . PRO B 1 223 ? -10.156 6.801 1.663 1 98.69 223 PRO B CA 1
ATOM 4572 C C . PRO B 1 223 ? -8.648 6.871 1.901 1 98.69 223 PRO B C 1
ATOM 4574 O O . PRO B 1 223 ? -7.902 7.297 1.019 1 98.69 223 PRO B O 1
ATOM 4577 N N . ARG B 1 224 ? -8.258 6.531 3.102 1 98.19 224 ARG B N 1
ATOM 4578 C CA . ARG B 1 224 ? -6.832 6.504 3.428 1 98.19 224 ARG B CA 1
ATOM 4579 C C . ARG B 1 224 ? -6.07 5.59 2.479 1 98.19 224 ARG B C 1
ATOM 4581 O O . ARG B 1 224 ? -6.602 4.578 2.018 1 98.19 224 ARG B O 1
ATOM 4588 N N . GLY B 1 225 ? -4.852 5.969 2.229 1 97.38 225 GLY B N 1
ATOM 4589 C CA . GLY B 1 225 ? -4.074 5.273 1.218 1 97.38 225 GLY B CA 1
ATOM 4590 C C . GLY B 1 225 ? -4.211 5.883 -0.165 1 97.38 225 GLY B C 1
ATOM 4591 O O . GLY B 1 225 ? -4.035 5.191 -1.172 1 97.38 225 GLY B O 1
ATOM 4592 N N . THR B 1 226 ? -4.598 7.105 -0.273 1 98.56 226 THR B N 1
ATOM 4593 C CA . THR B 1 226 ? -4.812 7.762 -1.558 1 98.56 226 THR B CA 1
ATOM 4594 C C . THR B 1 226 ? -4.098 9.109 -1.601 1 98.56 226 THR B C 1
ATOM 4596 O O . THR B 1 226 ? -4.387 10 -0.795 1 98.56 226 THR B O 1
ATOM 4599 N N . ALA B 1 227 ? -3.189 9.258 -2.541 1 98.75 227 ALA B N 1
ATOM 4600 C CA . ALA B 1 227 ? -2.471 10.508 -2.789 1 98.75 227 ALA B CA 1
ATOM 4601 C C . ALA B 1 227 ? -2.154 10.672 -4.273 1 98.75 227 ALA B C 1
ATOM 4603 O O . ALA B 1 227 ? -2.295 9.727 -5.055 1 98.75 227 ALA B O 1
ATOM 4604 N N . LEU B 1 228 ? -1.864 11.859 -4.668 1 98.75 228 LEU B N 1
ATOM 4605 C CA . LEU B 1 228 ? -1.425 12.164 -6.023 1 98.75 228 LEU B CA 1
ATOM 4606 C C . LEU B 1 228 ? 0.027 12.625 -6.035 1 98.75 228 LEU B C 1
ATOM 4608 O O . LEU B 1 228 ? 0.441 13.406 -5.176 1 98.75 228 LEU B O 1
ATOM 4612 N N . LEU B 1 229 ? 0.776 12.117 -6.934 1 98.81 229 LEU B N 1
ATOM 4613 C CA . LEU B 1 229 ? 2.121 12.594 -7.238 1 98.81 229 LEU B CA 1
ATOM 4614 C C . LEU B 1 229 ? 2.168 13.227 -8.625 1 98.81 229 LEU B C 1
ATOM 4616 O O . LEU B 1 229 ? 1.906 12.562 -9.625 1 98.81 229 LEU B O 1
ATOM 4620 N N . TYR B 1 230 ? 2.441 14.484 -8.688 1 98.88 230 TYR B N 1
ATOM 4621 C CA . TYR B 1 230 ? 2.699 15.172 -9.945 1 98.88 230 TYR B CA 1
ATOM 4622 C C . TYR B 1 230 ? 4.191 15.211 -10.25 1 98.88 230 TYR B C 1
ATOM 4624 O O . TYR B 1 230 ? 5.008 15.461 -9.359 1 98.88 230 TYR B O 1
ATOM 4632 N N . VAL B 1 231 ? 4.527 14.961 -11.477 1 98.81 231 VAL B N 1
ATOM 4633 C CA . VAL B 1 231 ? 5.895 15.078 -11.969 1 98.81 231 VAL B CA 1
ATOM 4634 C C . VAL B 1 231 ? 5.914 15.891 -13.258 1 98.81 231 VAL B C 1
ATOM 4636 O O . VAL B 1 231 ? 5.18 15.578 -14.203 1 98.81 231 VAL B O 1
ATOM 4639 N N . ALA B 1 232 ? 6.793 16.875 -13.32 1 98.25 232 ALA B N 1
ATOM 4640 C CA . ALA B 1 232 ? 6.922 17.703 -14.523 1 98.25 232 ALA B CA 1
ATOM 4641 C C . ALA B 1 232 ? 7.488 16.875 -15.68 1 98.25 232 ALA B C 1
ATOM 4643 O O . ALA B 1 232 ? 8.258 15.945 -15.469 1 98.25 232 ALA B O 1
ATOM 4644 N N . PRO B 1 233 ? 7.207 17.234 -16.906 1 97.19 233 PRO B N 1
ATOM 4645 C CA . PRO B 1 233 ? 7.527 16.438 -18.094 1 97.19 233 PRO B CA 1
ATOM 4646 C C . PRO B 1 233 ? 9.008 16.094 -18.188 1 97.19 233 PRO B C 1
ATOM 4648 O O . PRO B 1 233 ? 9.359 14.93 -18.406 1 97.19 233 PRO B O 1
ATOM 4651 N N . PRO B 1 234 ? 9.938 16.969 -17.906 1 96.62 234 PRO B N 1
ATOM 4652 C CA . PRO B 1 234 ? 11.352 16.625 -18.094 1 96.62 234 PRO B CA 1
ATOM 4653 C C . PRO B 1 234 ? 11.836 15.57 -17.109 1 96.62 234 PRO B C 1
ATOM 4655 O O . PRO B 1 234 ? 12.898 14.969 -17.312 1 96.62 234 PRO B O 1
ATOM 4658 N N . TRP B 1 235 ? 11.102 15.359 -16.047 1 97.62 235 TRP B N 1
ATOM 4659 C CA . TRP B 1 235 ? 11.562 14.477 -14.984 1 97.62 235 TRP B CA 1
ATOM 4660 C C . TRP B 1 235 ? 10.883 13.109 -15.078 1 97.62 235 TRP B C 1
ATOM 4662 O O . TRP B 1 235 ? 11.273 12.172 -14.383 1 97.62 235 TRP B O 1
ATOM 4672 N N . ARG B 1 236 ? 9.914 12.898 -15.891 1 97.81 236 ARG B N 1
ATOM 4673 C CA . ARG B 1 236 ? 9.039 11.727 -15.875 1 97.81 236 ARG B CA 1
ATOM 4674 C C . ARG B 1 236 ? 9.789 10.469 -16.281 1 97.81 236 ARG B C 1
ATOM 4676 O O . ARG B 1 236 ? 9.539 9.391 -15.742 1 97.81 236 ARG B O 1
ATOM 4683 N N . ASP B 1 237 ? 10.742 10.547 -17.125 1 96.12 237 ASP B N 1
ATOM 4684 C CA . ASP B 1 237 ? 11.5 9.391 -17.578 1 96.12 237 ASP B CA 1
ATOM 4685 C C . ASP B 1 237 ? 12.445 8.898 -16.469 1 96.12 237 ASP B C 1
ATOM 4687 O O . ASP B 1 237 ? 12.961 7.777 -16.547 1 96.12 237 ASP B O 1
ATOM 4691 N N . ARG B 1 238 ? 12.633 9.719 -15.438 1 95.75 238 ARG B N 1
ATOM 4692 C CA . ARG B 1 238 ? 13.555 9.375 -14.359 1 95.75 238 ARG B CA 1
ATOM 4693 C C . ARG B 1 238 ? 12.828 8.703 -13.203 1 95.75 238 ARG B C 1
ATOM 4695 O O . ARG B 1 238 ? 13.461 8.117 -12.32 1 95.75 238 ARG B O 1
ATOM 4702 N N . VAL B 1 239 ? 11.531 8.766 -13.289 1 96.38 239 VAL B N 1
ATOM 4703 C CA . VAL B 1 239 ? 10.742 8.242 -12.188 1 96.38 239 VAL B CA 1
ATOM 4704 C C . VAL B 1 239 ? 10.844 6.719 -12.156 1 96.38 239 VAL B C 1
ATOM 4706 O O . VAL B 1 239 ? 10.656 6.059 -13.188 1 96.38 239 VAL B O 1
ATOM 4709 N N . ARG B 1 240 ? 11.156 6.254 -10.984 1 89.81 240 ARG B N 1
ATOM 4710 C CA . ARG B 1 240 ? 11.219 4.816 -10.758 1 89.81 240 ARG B CA 1
ATOM 4711 C C . ARG B 1 240 ? 10.312 4.398 -9.602 1 89.81 240 ARG B C 1
ATOM 4713 O O . ARG B 1 240 ? 10.32 5.027 -8.547 1 89.81 240 ARG B O 1
ATOM 4720 N N . SER B 1 241 ? 9.594 3.395 -9.852 1 93.56 241 SER B N 1
ATOM 4721 C CA . SER B 1 241 ? 8.781 2.834 -8.773 1 93.56 241 SER B CA 1
ATOM 4722 C C . SER B 1 241 ? 9.656 2.178 -7.707 1 93.56 241 SER B C 1
ATOM 4724 O O . SER B 1 241 ? 10.68 1.57 -8.023 1 93.56 241 SER B O 1
ATOM 4726 N N . PRO B 1 242 ? 9.25 2.307 -6.438 1 93.69 242 PRO B N 1
ATOM 4727 C CA . PRO B 1 242 ? 10.031 1.646 -5.387 1 93.69 242 PRO B CA 1
ATOM 4728 C C . PRO B 1 242 ? 10.016 0.124 -5.508 1 93.69 242 PRO B C 1
ATOM 4730 O O . PRO B 1 242 ? 10.984 -0.539 -5.125 1 93.69 242 PRO B O 1
ATOM 4733 N N . ILE B 1 243 ? 8.93 -0.378 -5.938 1 94.81 243 ILE B N 1
ATOM 4734 C CA . ILE B 1 243 ? 8.734 -1.805 -6.176 1 94.81 243 ILE B CA 1
ATOM 4735 C C . ILE B 1 243 ? 8.398 -2.043 -7.645 1 94.81 243 ILE B C 1
ATOM 4737 O O . ILE B 1 243 ? 7.668 -1.257 -8.258 1 94.81 243 ILE B O 1
ATOM 4741 N N . VAL B 1 244 ? 8.922 -3.127 -8.172 1 93.31 244 VAL B N 1
ATOM 4742 C CA . VAL B 1 244 ? 8.672 -3.43 -9.578 1 93.31 244 VAL B CA 1
ATOM 4743 C C . VAL B 1 244 ? 7.168 -3.488 -9.836 1 93.31 244 VAL B C 1
ATOM 4745 O O . VAL B 1 244 ? 6.406 -3.965 -8.992 1 93.31 244 VAL B O 1
ATOM 4748 N N . SER B 1 245 ? 6.809 -3.004 -10.969 1 89.69 245 SER B N 1
ATOM 4749 C CA . SER B 1 245 ? 5.418 -2.908 -11.414 1 89.69 245 SER B CA 1
ATOM 4750 C C . SER B 1 245 ? 5.168 -3.771 -12.641 1 89.69 245 SER B C 1
ATOM 4752 O O . SER B 1 245 ? 6.055 -3.93 -13.484 1 89.69 245 SER B O 1
ATOM 4754 N N . TRP B 1 246 ? 3.98 -4.32 -12.711 1 89.81 246 TRP B N 1
ATOM 4755 C CA . TRP B 1 246 ? 3.6 -5.02 -13.938 1 89.81 246 TRP B CA 1
ATOM 4756 C C . TRP B 1 246 ? 3.514 -4.047 -15.109 1 89.81 246 TRP B C 1
ATOM 4758 O O . TRP B 1 246 ? 3.508 -4.469 -16.266 1 89.81 246 TRP B O 1
ATOM 4768 N N . ARG B 1 247 ? 3.479 -2.762 -14.812 1 91.12 247 ARG B N 1
ATOM 4769 C CA . ARG B 1 247 ? 3.432 -1.729 -15.836 1 91.12 247 ARG B CA 1
ATOM 4770 C C . ARG B 1 247 ? 4.746 -0.962 -15.906 1 91.12 247 ARG B C 1
ATOM 4772 O O . ARG B 1 247 ? 4.77 0.218 -16.266 1 91.12 247 ARG B O 1
ATOM 4779 N N . GLU B 1 248 ? 5.754 -1.612 -15.477 1 90.38 248 GLU B N 1
ATOM 4780 C CA . GLU B 1 248 ? 7.082 -1.013 -15.414 1 90.38 248 GLU B CA 1
ATOM 4781 C C . GLU B 1 248 ? 7.488 -0.425 -16.766 1 90.38 248 GLU B C 1
ATOM 4783 O O . GLU B 1 248 ? 8.016 0.687 -16.828 1 90.38 248 GLU B O 1
ATOM 4788 N N . GLY B 1 249 ? 7.258 -1.096 -17.844 1 90.25 249 GLY B N 1
ATOM 4789 C CA . GLY B 1 249 ? 7.695 -0.706 -19.172 1 90.25 249 GLY B CA 1
ATOM 4790 C C . GLY B 1 249 ? 6.945 0.494 -19.719 1 90.25 249 GLY B C 1
ATOM 4791 O O . GLY B 1 249 ? 7.406 1.148 -20.656 1 90.25 249 GLY B O 1
ATOM 4792 N N . GLU B 1 250 ? 5.789 0.846 -19.062 1 92.56 250 GLU B N 1
ATOM 4793 C CA . GLU B 1 250 ? 4.984 1.977 -19.516 1 92.56 250 GLU B CA 1
ATOM 4794 C C . GLU B 1 250 ? 5.562 3.299 -19.031 1 92.56 250 GLU B C 1
ATOM 4796 O O . GLU B 1 250 ? 5.203 4.367 -19.531 1 92.56 250 GLU B O 1
ATOM 4801 N N . GLY B 1 251 ? 6.441 3.195 -18.062 1 94.19 251 GLY B N 1
ATOM 4802 C CA . GLY B 1 251 ? 6.941 4.422 -17.453 1 94.19 251 GLY B CA 1
ATOM 4803 C C . GLY B 1 251 ? 5.887 5.168 -16.672 1 94.19 251 GLY B C 1
ATOM 4804 O O . GLY B 1 251 ? 4.898 4.578 -16.219 1 94.19 251 GLY B O 1
ATOM 4805 N N . PHE B 1 252 ? 6.066 6.426 -16.359 1 96.25 252 PHE B N 1
ATOM 4806 C CA . PHE B 1 252 ? 5.172 7.281 -15.586 1 96.25 252 PHE B CA 1
ATOM 4807 C C . PHE B 1 252 ? 3.936 7.645 -16.406 1 96.25 252 PHE B C 1
ATOM 4809 O O . PHE B 1 252 ? 4.051 8.062 -17.562 1 96.25 252 PHE B O 1
ATOM 4816 N N . PRO B 1 253 ? 2.824 7.547 -15.859 1 96.88 253 PRO B N 1
ATOM 4817 C CA . PRO B 1 253 ? 2.596 7.246 -14.445 1 96.88 253 PRO B CA 1
ATOM 4818 C C . PRO B 1 253 ? 2.365 5.758 -14.188 1 96.88 253 PRO B C 1
ATOM 4820 O O . PRO B 1 253 ? 2.334 5.328 -13.031 1 96.88 253 PRO B O 1
ATOM 4823 N N . GLY B 1 254 ? 2.227 4.926 -15.227 1 94.81 254 GLY B N 1
ATOM 4824 C CA . GLY B 1 254 ? 1.807 3.537 -15.133 1 94.81 254 GLY B CA 1
ATOM 4825 C C . GLY B 1 254 ? 2.689 2.707 -14.219 1 94.81 254 GLY B C 1
ATOM 4826 O O . GLY B 1 254 ? 2.195 1.867 -13.461 1 94.81 254 GLY B O 1
ATOM 4827 N N . CYS B 1 255 ? 3.957 2.957 -14.172 1 95.31 255 CYS B N 1
ATOM 4828 C CA . CYS B 1 255 ? 4.918 2.164 -13.414 1 95.31 255 CYS B CA 1
ATOM 4829 C C . CYS B 1 255 ? 4.66 2.285 -11.914 1 95.31 255 CYS B C 1
ATOM 4831 O O . CYS B 1 255 ? 5.168 1.484 -11.125 1 95.31 255 CYS B O 1
ATOM 4833 N N . LEU B 1 256 ? 3.857 3.25 -11.516 1 97.12 256 LEU B N 1
ATOM 4834 C CA . LEU B 1 256 ? 3.629 3.475 -10.094 1 97.12 256 LEU B CA 1
ATOM 4835 C C . LEU B 1 256 ? 2.291 2.885 -9.656 1 97.12 256 LEU B C 1
ATOM 4837 O O . LEU B 1 256 ? 1.977 2.861 -8.461 1 97.12 256 LEU B O 1
ATOM 4841 N N . GLU B 1 257 ? 1.518 2.332 -10.562 1 95.88 257 GLU B N 1
ATOM 4842 C CA . GLU B 1 257 ? 0.106 2.133 -10.25 1 95.88 257 GLU B CA 1
ATOM 4843 C C . GLU B 1 257 ? -0.262 0.652 -10.281 1 95.88 257 GLU B C 1
ATOM 4845 O O . GLU B 1 257 ? -1.444 0.302 -10.312 1 95.88 257 GLU B O 1
ATOM 4850 N N . TYR B 1 258 ? 0.781 -0.275 -10.273 1 92.31 258 TYR B N 1
ATOM 4851 C CA . TYR B 1 258 ? 0.477 -1.7 -10.219 1 92.31 258 TYR B CA 1
ATOM 4852 C C . TYR B 1 258 ? 1.686 -2.498 -9.742 1 92.31 258 TYR B C 1
ATOM 4854 O O . TYR B 1 258 ? 2.26 -3.279 -10.508 1 92.31 258 TYR B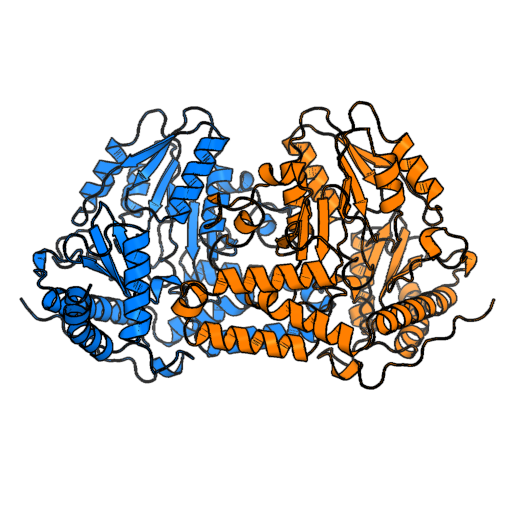 O 1
ATOM 4862 N N . SER B 1 259 ? 1.926 -2.5 -8.508 1 90.44 259 SER B N 1
ATOM 4863 C CA . SER B 1 259 ? 3.068 -3.191 -7.918 1 90.44 259 SER B CA 1
ATOM 4864 C C . SER B 1 259 ? 2.625 -4.43 -7.141 1 90.44 259 SER B C 1
ATOM 4866 O O . SER B 1 259 ? 3.02 -4.617 -5.988 1 90.44 259 SER B O 1
ATOM 4868 N N . GLY B 1 260 ? 1.813 -5.25 -7.816 1 91.19 260 GLY B N 1
ATOM 4869 C CA . GLY B 1 260 ? 1.309 -6.438 -7.148 1 91.19 260 GLY B CA 1
ATOM 4870 C C . GLY B 1 260 ? -0.094 -6.262 -6.598 1 91.19 260 GLY B C 1
ATOM 4871 O O . GLY B 1 260 ? -0.634 -5.152 -6.602 1 91.19 260 GLY B O 1
ATOM 4872 N N . VAL B 1 261 ? -0.609 -7.363 -6.141 1 91.38 261 VAL B N 1
ATOM 4873 C CA . VAL B 1 261 ? -2.008 -7.375 -5.727 1 91.38 261 VAL B CA 1
ATOM 4874 C C . VAL B 1 261 ? -2.152 -6.672 -4.375 1 91.38 261 VAL B C 1
ATOM 4876 O O . VAL B 1 261 ? -1.5 -7.051 -3.4 1 91.38 261 VAL B O 1
ATOM 4879 N N . THR B 1 262 ? -2.883 -5.652 -4.379 1 95.31 262 THR B N 1
ATOM 4880 C CA . THR B 1 262 ? -3.389 -4.945 -3.207 1 95.31 262 THR B CA 1
ATOM 4881 C C . THR B 1 262 ? -4.871 -4.621 -3.367 1 95.31 262 THR B C 1
ATOM 4883 O O . THR B 1 262 ? -5.531 -5.141 -4.27 1 95.31 262 THR B O 1
ATOM 4886 N N . ASP B 1 263 ? -5.438 -3.936 -2.406 1 97.06 263 ASP B N 1
ATOM 4887 C CA . ASP B 1 263 ? -6.812 -3.457 -2.51 1 97.06 263 ASP B CA 1
ATOM 4888 C C . ASP B 1 263 ? -6.871 -2.086 -3.178 1 97.06 263 ASP B C 1
ATOM 4890 O O . ASP B 1 263 ? -6.539 -1.073 -2.559 1 97.06 263 ASP B O 1
ATOM 4894 N N . PRO B 1 264 ? -7.285 -1.992 -4.434 1 97.62 264 PRO B N 1
ATOM 4895 C CA . PRO B 1 264 ? -7.273 -0.71 -5.145 1 97.62 264 PRO B CA 1
ATOM 4896 C C . PRO B 1 264 ? -8.531 0.12 -4.875 1 97.62 264 PRO B C 1
ATOM 4898 O O . PRO B 1 264 ? -8.688 1.202 -5.445 1 97.62 264 PRO B O 1
ATOM 4901 N N . THR B 1 265 ? -9.43 -0.341 -4.035 1 98.56 265 THR B N 1
ATOM 4902 C CA . THR B 1 265 ? -10.766 0.244 -3.949 1 98.56 265 THR B CA 1
ATOM 4903 C C . THR B 1 265 ? -10.703 1.644 -3.346 1 98.56 265 THR B C 1
ATOM 4905 O O . THR B 1 265 ? -11.594 2.463 -3.572 1 98.56 265 THR B O 1
ATOM 4908 N N . ALA B 1 266 ? -9.648 1.958 -2.58 1 98.62 266 ALA B N 1
ATOM 4909 C CA . ALA B 1 266 ? -9.5 3.316 -2.064 1 98.62 266 ALA B CA 1
ATOM 4910 C C . ALA B 1 266 ? -9.344 4.32 -3.201 1 98.62 266 ALA B C 1
ATOM 4912 O O . ALA B 1 266 ? -10.008 5.363 -3.213 1 98.62 266 ALA B O 1
ATOM 4913 N N . TRP B 1 267 ? -8.492 3.947 -4.168 1 98.69 267 TRP B N 1
ATOM 4914 C CA . TRP B 1 267 ? -8.266 4.812 -5.32 1 98.69 267 TRP B CA 1
ATOM 4915 C C . TRP B 1 267 ? -9.531 4.953 -6.152 1 98.69 267 TRP B C 1
ATOM 4917 O O . TRP B 1 267 ? -9.875 6.055 -6.586 1 98.69 267 TRP B O 1
ATOM 4927 N N . LEU B 1 268 ? -10.203 3.883 -6.297 1 98.88 268 LEU B N 1
ATOM 4928 C CA . LEU B 1 268 ? -11.375 3.857 -7.168 1 98.88 268 LEU B CA 1
ATOM 4929 C C . LEU B 1 268 ? -12.531 4.633 -6.547 1 98.88 268 LEU B C 1
ATOM 4931 O O . LEU B 1 268 ? -13.352 5.211 -7.262 1 98.88 268 LEU B O 1
ATOM 4935 N N . ALA B 1 269 ? -12.602 4.695 -5.238 1 98.88 269 ALA B N 1
ATOM 4936 C CA . ALA B 1 269 ? -13.703 5.367 -4.543 1 98.88 269 ALA B CA 1
ATOM 4937 C C . ALA B 1 269 ? -13.391 6.844 -4.328 1 98.88 269 ALA B C 1
ATOM 4939 O O . ALA B 1 269 ? -14.281 7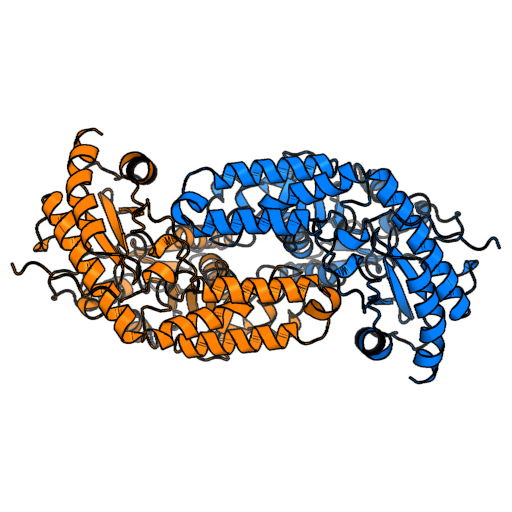.633 -4.008 1 98.88 269 ALA B O 1
ATOM 4940 N N . ALA B 1 270 ? -12.195 7.262 -4.477 1 98.88 270 ALA B N 1
ATOM 4941 C CA . ALA B 1 270 ? -11.703 8.586 -4.109 1 98.88 270 ALA B CA 1
ATOM 4942 C C . ALA B 1 270 ? -12.477 9.688 -4.828 1 98.88 270 ALA B C 1
ATOM 4944 O O . ALA B 1 270 ? -12.789 10.719 -4.242 1 98.88 270 ALA B O 1
ATOM 4945 N N . PRO B 1 271 ? -12.867 9.477 -6.117 1 98.88 271 PRO B N 1
ATOM 4946 C CA . PRO B 1 271 ? -13.602 10.531 -6.82 1 98.88 271 PRO B CA 1
ATOM 4947 C C . PRO B 1 271 ? -14.922 10.883 -6.141 1 98.88 271 PRO B C 1
ATOM 4949 O O . PRO B 1 271 ? -15.414 12.008 -6.285 1 98.88 271 PRO B O 1
ATOM 4952 N N . VAL B 1 272 ? -15.5 9.961 -5.367 1 98.88 272 VAL B N 1
ATOM 4953 C CA . VAL B 1 272 ? -16.75 10.234 -4.656 1 98.88 272 VAL B CA 1
ATOM 4954 C C . VAL B 1 272 ? -16.5 11.297 -3.588 1 98.88 272 VAL B C 1
ATOM 4956 O O . VAL B 1 272 ? -17.391 12.109 -3.301 1 98.88 272 VAL B O 1
ATOM 4959 N N . GLY B 1 273 ? -15.289 11.312 -3.006 1 98.75 273 GLY B N 1
ATOM 4960 C CA . GLY B 1 273 ? -14.938 12.391 -2.09 1 98.75 273 GLY B CA 1
ATOM 4961 C C . GLY B 1 273 ? -15.008 13.766 -2.73 1 98.75 273 GLY B C 1
ATOM 4962 O O . GLY B 1 273 ? -15.555 14.703 -2.145 1 98.75 273 GLY B O 1
ATOM 4963 N N . ALA B 1 274 ? -14.461 13.859 -3.955 1 98.44 274 ALA B N 1
ATOM 4964 C CA . ALA B 1 274 ? -14.547 15.102 -4.719 1 98.44 274 ALA B CA 1
ATOM 4965 C C . ALA B 1 274 ? -15.992 15.484 -4.988 1 98.44 274 ALA B C 1
ATOM 4967 O O . ALA B 1 274 ? -16.359 16.656 -4.918 1 98.44 274 ALA B O 1
ATOM 4968 N N . TYR B 1 275 ? -16.812 14.5 -5.277 1 98.25 275 TYR B N 1
ATOM 4969 C CA . TYR B 1 275 ? -18.234 14.734 -5.523 1 98.25 275 TYR B CA 1
ATOM 4970 C C . TYR B 1 275 ? -18.906 15.297 -4.285 1 98.25 275 TYR B C 1
ATOM 4972 O O . TYR B 1 275 ? -19.703 16.234 -4.383 1 98.25 275 TYR B O 1
ATOM 4980 N N . VAL B 1 276 ? -18.609 14.75 -3.121 1 98.19 276 VAL B N 1
ATOM 4981 C CA . VAL B 1 276 ? -19.172 15.219 -1.864 1 98.19 276 VAL B CA 1
ATOM 4982 C C . VAL B 1 276 ? -18.812 16.688 -1.644 1 98.19 276 VAL B C 1
ATOM 4984 O O . VAL B 1 276 ? -19.656 17.5 -1.32 1 98.19 276 VAL B O 1
ATOM 4987 N N . LEU B 1 277 ? -17.594 17.016 -1.85 1 98 277 LEU B N 1
ATOM 4988 C CA . LEU B 1 277 ? -17.109 18.375 -1.64 1 98 277 LEU B CA 1
ATOM 4989 C C . LEU B 1 277 ? -17.766 19.344 -2.615 1 98 277 LEU B C 1
ATOM 4991 O O . LEU B 1 277 ? -18.188 20.438 -2.227 1 98 277 LEU B O 1
ATOM 4995 N N . ARG B 1 278 ? -17.875 18.906 -3.846 1 97.19 278 ARG B N 1
ATOM 4996 C CA . ARG B 1 278 ? -18.531 19.75 -4.84 1 97.19 278 ARG B CA 1
ATOM 4997 C C . ARG B 1 278 ? -20 19.969 -4.488 1 97.19 278 ARG B C 1
ATOM 4999 O O . ARG B 1 278 ? -20.531 21.062 -4.664 1 97.19 278 ARG B O 1
ATOM 5006 N N . THR B 1 279 ? -20.609 18.938 -4.02 1 96.88 279 THR B N 1
ATOM 5007 C CA . THR B 1 279 ? -22.016 19 -3.65 1 96.88 279 THR B CA 1
ATOM 5008 C C . THR B 1 279 ? -22.219 19.953 -2.471 1 96.88 279 THR B C 1
ATOM 5010 O O . THR B 1 279 ? -23.203 20.703 -2.438 1 96.88 279 THR B O 1
ATOM 5013 N N . LEU B 1 280 ? -21.328 19.953 -1.494 1 96.56 280 LEU B N 1
ATOM 5014 C CA . LEU B 1 280 ? -21.391 20.859 -0.349 1 96.56 280 LEU B CA 1
ATOM 5015 C C . LEU B 1 280 ? -21.047 22.297 -0.764 1 96.56 280 LEU B C 1
ATOM 5017 O O . LEU B 1 280 ? -21.438 23.25 -0.091 1 96.56 280 LEU B O 1
ATOM 5021 N N . GLY B 1 281 ? -20.391 22.406 -1.953 1 96.56 281 GLY B N 1
ATOM 5022 C CA . GLY B 1 281 ? -19.75 23.672 -2.332 1 96.56 281 GLY B CA 1
ATOM 5023 C C . GLY B 1 281 ? -18.344 23.812 -1.798 1 96.56 281 GLY B C 1
ATOM 5024 O O . GLY B 1 281 ? -18.141 24.281 -0.674 1 96.56 281 GLY B O 1
ATOM 5025 N N . LEU B 1 282 ? -17.406 23.516 -2.639 1 95.62 282 LEU B N 1
ATOM 5026 C CA . LEU B 1 282 ? -16.016 23.438 -2.238 1 95.62 282 LEU B CA 1
ATOM 5027 C C . LEU B 1 282 ? -15.547 24.734 -1.598 1 95.62 282 LEU B C 1
ATOM 5029 O O . LEU B 1 282 ? -14.922 24.719 -0.536 1 95.62 282 LEU B O 1
ATOM 5033 N N . GLU B 1 283 ? -15.883 25.828 -2.178 1 94.75 283 GLU B N 1
ATOM 5034 C CA . GLU B 1 283 ? -15.469 27.125 -1.642 1 94.75 283 GLU B CA 1
ATOM 5035 C C . GLU B 1 283 ? -16.141 27.406 -0.307 1 94.75 283 GLU B C 1
ATOM 5037 O O . GLU B 1 283 ? -15.539 27.984 0.592 1 94.75 283 GLU B O 1
ATOM 5042 N N . GLN B 1 284 ? -17.375 26.984 -0.188 1 94.94 284 GLN B N 1
ATOM 5043 C CA . GLN B 1 284 ? -18.078 27.156 1.073 1 94.94 284 GLN B CA 1
ATOM 5044 C C . GLN B 1 284 ? -17.438 26.328 2.184 1 94.94 284 GLN B C 1
ATOM 5046 O O . GLN B 1 284 ? -17.312 26.797 3.316 1 94.94 284 GLN B O 1
ATOM 5051 N N . VAL B 1 285 ? -17.109 25.141 1.832 1 96.5 285 VAL B N 1
ATOM 5052 C CA . VAL B 1 285 ? -16.438 24.266 2.791 1 96.5 285 VAL B CA 1
ATOM 5053 C C . VAL B 1 285 ? -15.117 24.891 3.23 1 96.5 285 VAL B C 1
ATOM 5055 O O . VAL B 1 285 ? -14.812 24.938 4.426 1 96.5 285 VAL B O 1
ATOM 5058 N N . ARG B 1 286 ? -14.336 25.391 2.318 1 96.06 286 ARG B N 1
ATOM 5059 C CA . ARG B 1 286 ? -13.039 26 2.607 1 96.06 286 ARG B CA 1
ATOM 5060 C C . ARG B 1 286 ? -13.203 27.188 3.545 1 96.06 286 ARG B C 1
ATOM 5062 O O . ARG B 1 286 ? -12.484 27.297 4.543 1 96.06 286 ARG B O 1
ATOM 5069 N N . GLN B 1 287 ? -14.125 28.016 3.219 1 94.81 287 GLN B N 1
ATOM 5070 C CA . GLN B 1 287 ? -14.359 29.219 4.027 1 94.81 287 GLN B CA 1
ATOM 5071 C C . GLN B 1 287 ? -14.852 28.844 5.422 1 94.81 287 GLN B C 1
ATOM 5073 O O . GLN B 1 287 ? -14.398 29.406 6.418 1 94.81 287 GLN B O 1
ATOM 5078 N N . HIS B 1 288 ? -15.773 27.938 5.406 1 96.81 288 HIS B N 1
ATOM 5079 C CA . HIS B 1 288 ? -16.297 27.484 6.691 1 96.81 288 HIS B CA 1
ATOM 5080 C C . HIS B 1 288 ? -15.18 26.938 7.582 1 96.81 288 HIS B C 1
ATOM 5082 O O . HIS B 1 288 ? -15.055 27.359 8.742 1 96.81 288 HIS B O 1
ATOM 5088 N N . ASN B 1 289 ? -14.445 26.016 7.07 1 97.88 289 ASN B N 1
ATOM 5089 C CA . ASN B 1 289 ? -13.406 25.359 7.852 1 97.88 289 ASN B CA 1
ATOM 5090 C C . ASN B 1 289 ? -12.359 26.359 8.336 1 97.88 289 ASN B C 1
ATOM 5092 O O . ASN B 1 289 ? -11.93 26.297 9.492 1 97.88 289 ASN B O 1
ATOM 5096 N N . ALA B 1 290 ? -11.977 27.266 7.461 1 96.62 290 ALA B N 1
ATOM 5097 C CA . ALA B 1 290 ? -10.977 28.266 7.824 1 96.62 290 ALA B CA 1
ATOM 5098 C C . ALA B 1 290 ? -11.484 29.188 8.93 1 96.62 290 ALA B C 1
ATOM 5100 O O . ALA B 1 290 ? -10.758 29.484 9.875 1 96.62 290 ALA B O 1
ATOM 5101 N N . THR B 1 291 ? -12.703 29.641 8.812 1 96.5 291 THR B N 1
ATOM 5102 C CA . THR B 1 291 ? -13.297 30.516 9.805 1 96.5 291 THR B CA 1
ATOM 5103 C C . THR B 1 291 ? -13.414 29.812 11.156 1 96.5 291 THR B C 1
ATOM 5105 O O . THR B 1 291 ? -13.125 30.406 12.195 1 96.5 291 THR B O 1
ATOM 5108 N N . LEU B 1 292 ? -13.828 28.609 11.078 1 97.75 292 LEU B N 1
ATOM 5109 C CA . LEU B 1 292 ? -13.992 27.844 12.312 1 97.75 292 LEU B CA 1
ATOM 5110 C C . LEU B 1 292 ? -12.641 27.562 12.969 1 97.75 292 LEU B C 1
ATOM 5112 O O . LEU B 1 292 ? -12.523 27.594 14.195 1 97.75 292 LEU B O 1
ATOM 5116 N N . ALA B 1 293 ? -11.656 27.234 12.203 1 97.56 293 ALA B N 1
ATOM 5117 C CA . ALA B 1 293 ? -10.312 27.047 12.742 1 97.56 293 ALA B CA 1
ATOM 5118 C C . ALA B 1 293 ? -9.797 28.328 13.398 1 97.56 293 ALA B C 1
ATOM 5120 O O . ALA B 1 293 ? -9.18 28.281 14.469 1 97.56 293 ALA B O 1
ATOM 5121 N N . ALA B 1 294 ? -10.023 29.438 12.734 1 95.88 294 ALA B N 1
ATOM 5122 C CA . ALA B 1 294 ? -9.633 30.719 13.297 1 95.88 294 ALA B CA 1
ATOM 5123 C C . ALA B 1 294 ? -10.352 30.984 14.617 1 95.88 294 ALA B C 1
ATOM 5125 O O . ALA B 1 294 ? -9.75 31.5 15.562 1 95.88 294 ALA B O 1
ATOM 5126 N N . TYR B 1 295 ? -11.602 30.719 14.617 1 96.62 295 TYR B N 1
ATOM 5127 C CA . TYR B 1 295 ? -12.367 30.844 15.852 1 96.62 295 TYR B CA 1
ATOM 5128 C C . TYR B 1 295 ? -11.773 29.984 16.953 1 96.62 295 TYR B C 1
ATOM 5130 O O . TYR B 1 295 ? -11.547 30.453 18.078 1 96.62 295 TYR B O 1
ATOM 5138 N N . GLY B 1 296 ? -11.555 28.719 16.625 1 97.75 296 GLY B N 1
ATOM 5139 C CA . GLY B 1 296 ? -10.945 27.812 17.594 1 97.75 296 GLY B CA 1
ATOM 5140 C C . GLY B 1 296 ? -9.617 28.328 18.125 1 97.75 296 GLY B C 1
ATOM 5141 O O . GLY B 1 296 ? -9.367 28.281 19.328 1 97.75 296 GLY B O 1
ATOM 5142 N N . GLN B 1 297 ? -8.766 28.766 17.203 1 97 297 GLN B N 1
ATOM 5143 C CA . GLN B 1 297 ? -7.488 29.344 17.609 1 97 297 GLN B CA 1
ATOM 5144 C C . GLN B 1 297 ? -7.688 30.5 18.594 1 97 297 GLN B C 1
ATOM 5146 O O . GLN B 1 297 ? -6.984 30.578 19.609 1 97 297 GLN B O 1
ATOM 5151 N N . SER B 1 298 ? -8.594 31.359 18.312 1 95.94 298 SER B N 1
ATOM 5152 C CA . SER B 1 298 ? -8.836 32.562 19.109 1 95.94 298 SER B CA 1
ATOM 5153 C C . SER B 1 298 ? -9.297 32.188 20.516 1 95.94 298 SER B C 1
ATOM 5155 O O . SER B 1 298 ? -8.758 32.688 21.516 1 95.94 298 SER B O 1
ATOM 5157 N N . VAL B 1 299 ? -10.289 31.297 20.656 1 97.19 299 VAL B N 1
ATOM 5158 C CA . VAL B 1 299 ? -10.883 31.016 21.953 1 97.19 299 VAL B CA 1
ATOM 5159 C C . VAL B 1 299 ? -9.93 30.172 22.781 1 97.19 299 VAL B C 1
ATOM 5161 O O . VAL B 1 299 ? -9.812 30.375 24 1 97.19 299 VAL B O 1
ATOM 5164 N N . VAL B 1 300 ? -9.25 29.203 22.203 1 98.12 300 VAL B N 1
ATOM 5165 C CA . VAL B 1 300 ? -8.305 28.375 22.938 1 98.12 300 VAL B CA 1
ATOM 5166 C C . VAL B 1 300 ? -7.07 29.203 23.297 1 98.12 300 VAL B C 1
ATOM 5168 O O . VAL B 1 300 ? -6.531 29.078 24.406 1 98.12 300 VAL B O 1
ATOM 5171 N N . GLY B 1 301 ? -6.613 30.031 22.344 1 97.38 301 GLY B N 1
ATOM 5172 C CA . GLY B 1 301 ? -5.523 30.953 22.641 1 97.38 301 GLY B CA 1
ATOM 5173 C C . GLY B 1 301 ? -5.812 31.859 23.828 1 97.38 301 GLY B C 1
ATOM 5174 O O . GLY B 1 301 ? -4.973 32 24.719 1 97.38 301 GLY B O 1
ATOM 5175 N N . ALA B 1 302 ? -6.965 32.406 23.828 1 96.69 302 ALA B N 1
ATOM 5176 C CA . ALA B 1 302 ? -7.375 33.281 24.922 1 96.69 302 ALA B CA 1
ATOM 5177 C C . ALA B 1 302 ? -7.383 32.531 26.25 1 96.69 302 ALA B C 1
ATOM 5179 O O . ALA B 1 302 ? -6.926 33.062 27.266 1 96.69 302 ALA B O 1
ATOM 5180 N N . ALA B 1 303 ? -7.902 31.375 26.203 1 97.5 303 ALA B N 1
ATOM 5181 C CA . ALA B 1 303 ? -7.984 30.547 27.406 1 97.5 303 ALA B CA 1
ATOM 5182 C C . ALA B 1 303 ? -6.594 30.25 27.953 1 97.5 303 ALA B C 1
ATOM 5184 O O . ALA B 1 303 ? -6.422 30.062 29.172 1 97.5 303 ALA B O 1
ATOM 5185 N N . LEU B 1 304 ? -5.613 30.203 27.094 1 97.25 304 LEU B N 1
ATOM 5186 C CA . LEU B 1 304 ? -4.25 29.875 27.5 1 97.25 304 LEU B CA 1
ATOM 5187 C C . LEU B 1 304 ? -3.443 31.141 27.75 1 97.25 304 LEU B C 1
ATOM 5189 O O . LEU B 1 304 ? -2.24 31.078 28.016 1 97.25 304 LEU B O 1
ATOM 5193 N N . GLY B 1 305 ? -4.031 32.25 27.562 1 95.5 305 GLY B N 1
ATOM 5194 C CA . GLY B 1 305 ? -3.383 33.531 27.859 1 95.5 305 GLY B CA 1
ATOM 5195 C C . GLY B 1 305 ? -2.488 34 26.734 1 95.5 305 GLY B C 1
ATOM 5196 O O . GLY B 1 305 ? -1.584 34.812 26.969 1 95.5 305 GLY B O 1
ATOM 5197 N N . VAL B 1 306 ? -2.701 33.5 25.578 1 94.19 306 VAL B N 1
ATOM 5198 C CA . VAL B 1 306 ? -1.921 33.938 24.422 1 94.19 306 VAL B CA 1
ATOM 5199 C C . VAL B 1 306 ? -2.574 35.188 23.797 1 94.19 306 VAL B C 1
ATOM 5201 O O . VAL B 1 306 ? -3.766 35.156 23.484 1 94.19 306 VAL B O 1
ATOM 5204 N N . SER B 1 307 ? -1.776 36.188 23.641 1 90.75 307 SER B N 1
ATOM 5205 C CA . SER B 1 307 ? -2.299 37.406 23.016 1 90.75 307 SER B CA 1
ATOM 5206 C C . SER B 1 307 ? -2.662 37.156 21.547 1 90.75 307 SER B C 1
ATOM 5208 O O . SER B 1 307 ? -1.979 36.406 20.859 1 90.75 307 SER B O 1
ATOM 5210 N N . PRO B 1 308 ? -3.734 37.75 21.094 1 88.81 308 PRO B N 1
ATOM 5211 C CA . PRO B 1 308 ? -4.125 37.594 19.703 1 88.81 308 PRO B CA 1
ATOM 5212 C C . PRO B 1 308 ? -2.982 37.906 18.734 1 88.81 308 PRO B C 1
ATOM 5214 O O . PRO B 1 308 ? -2.865 37.25 17.688 1 88.81 308 PRO B O 1
ATOM 5217 N N . THR B 1 309 ? -2.121 38.812 19.078 1 85.12 309 THR B N 1
ATOM 5218 C CA . THR B 1 309 ? -1.02 39.219 18.219 1 85.12 309 THR B CA 1
ATOM 5219 C C . THR B 1 309 ? 0.076 38.156 18.203 1 85.12 309 THR B C 1
ATOM 5221 O O . THR B 1 309 ? 0.941 38.156 17.328 1 85.12 309 THR B O 1
ATOM 5224 N N . ASP B 1 310 ? -0.033 37.281 19.141 1 87.56 310 ASP B N 1
ATOM 5225 C CA . ASP B 1 310 ? 0.982 36.25 19.25 1 87.56 310 ASP B CA 1
ATOM 5226 C C . ASP B 1 310 ? 0.506 34.938 18.594 1 87.56 310 ASP B C 1
ATOM 5228 O O . ASP B 1 310 ? 1.255 33.969 18.531 1 87.56 310 ASP B O 1
ATOM 5232 N N . LEU B 1 311 ? -0.687 35.031 18.141 1 88.94 311 LEU B N 1
ATOM 5233 C CA . LEU B 1 311 ? -1.208 33.875 17.438 1 88.94 311 LEU B CA 1
ATOM 5234 C C . LEU B 1 311 ? -0.792 33.906 15.969 1 88.94 311 LEU B C 1
ATOM 5236 O O . LEU B 1 311 ? -1.079 34.844 15.258 1 88.94 311 LEU B O 1
ATOM 5240 N N . PRO B 1 312 ? -0.137 32.875 15.523 1 84.56 312 PRO B N 1
ATOM 5241 C CA . PRO B 1 312 ? 0.296 32.844 14.125 1 84.56 312 PRO B CA 1
ATOM 5242 C C . PRO B 1 312 ? -0.872 32.938 13.141 1 84.56 312 PRO B C 1
ATOM 5244 O O . PRO B 1 312 ? -1.905 32.281 13.344 1 84.56 312 PRO B O 1
ATOM 5247 N N . GLY B 1 313 ? -0.692 33.781 12.062 1 74.88 313 GLY B N 1
ATOM 5248 C CA . GLY B 1 313 ? -1.678 33.906 11 1 74.88 313 GLY B CA 1
ATOM 5249 C C . GLY B 1 313 ? -2.811 34.875 11.344 1 74.88 313 GLY B C 1
ATOM 5250 O O . GLY B 1 313 ? -3.734 35.062 10.547 1 74.88 313 GLY B O 1
ATOM 5251 N N . SER B 1 314 ? -2.889 35.469 12.594 1 54.34 314 SER B N 1
ATOM 5252 C CA . SER B 1 314 ? -4 36.281 13.031 1 54.34 314 SER B CA 1
ATOM 5253 C C . SER B 1 314 ? -3.916 37.688 12.422 1 54.34 314 SER B C 1
ATOM 5255 O O . SER B 1 314 ? -4.934 38.375 12.266 1 54.34 314 SER B O 1
ATOM 5257 N N . ASP B 1 315 ? -2.705 38.281 12.445 1 51.62 315 ASP B N 1
ATOM 5258 C CA . ASP B 1 315 ? -2.588 39.688 12.078 1 51.62 315 ASP B CA 1
ATOM 5259 C C . ASP B 1 315 ? -2.885 39.875 10.602 1 51.62 315 ASP B C 1
ATOM 5261 O O . ASP B 1 315 ? -2.811 41 10.102 1 51.62 315 ASP B O 1
ATOM 5265 N N . GLY B 1 316 ? -3.77 39.25 10.156 1 49.34 316 GLY B N 1
ATOM 5266 C CA . GLY B 1 316 ? -4.035 39.594 8.773 1 49.34 316 GLY B CA 1
ATOM 5267 C C . GLY B 1 316 ? -2.781 39.938 7.996 1 49.34 316 GLY B C 1
ATOM 5268 O O . GLY B 1 316 ? -2.846 40.219 6.793 1 49.34 316 GLY B O 1
ATOM 5269 N N . ALA B 1 317 ? -1.748 40.5 8.617 1 42.16 317 ALA B N 1
ATOM 5270 C CA . ALA B 1 317 ? -0.55 41.031 7.973 1 42.16 317 ALA B CA 1
ATOM 5271 C C . ALA B 1 317 ? 0.252 39.906 7.309 1 42.16 317 ALA B C 1
ATOM 5273 O O . ALA B 1 317 ? 1.227 40.188 6.602 1 42.16 317 ALA B O 1
ATOM 5274 N N . SER B 1 318 ? 0.327 38.844 7.941 1 41.59 318 SER B N 1
ATOM 5275 C CA . SER B 1 318 ? 1.238 37.875 7.316 1 41.59 318 SER B CA 1
ATOM 5276 C C . SER B 1 318 ? 0.794 37.531 5.898 1 41.59 318 SER B C 1
ATOM 5278 O O . SER B 1 318 ? -0.403 37.531 5.605 1 41.59 318 SER B O 1
ATOM 5280 N N . GLY B 1 319 ? 1.554 37.875 5.047 1 38.94 319 GLY B N 1
ATOM 5281 C CA . GLY B 1 319 ? 1.445 37.688 3.609 1 38.94 319 GLY B CA 1
ATOM 5282 C C . GLY B 1 319 ? 0.661 36.438 3.242 1 38.94 319 GLY B C 1
ATOM 5283 O O . GLY B 1 319 ? 0.034 36.375 2.182 1 38.94 319 GLY B O 1
ATOM 5284 N N . SER B 1 320 ? 1.016 35.375 3.799 1 42.97 320 SER B N 1
ATOM 5285 C CA . SER B 1 320 ? 0.383 34.094 3.5 1 42.97 320 SER B CA 1
ATOM 5286 C C . SER B 1 320 ? -1.049 34.031 4.023 1 42.97 320 SER B C 1
ATOM 5288 O O . SER B 1 320 ? -1.708 33 3.953 1 42.97 320 SER B O 1
ATOM 5290 N N . ALA B 1 321 ? -1.442 35 4.766 1 47.41 321 ALA B N 1
ATOM 5291 C CA . ALA B 1 321 ? -2.697 35.375 5.422 1 47.41 321 ALA B CA 1
ATOM 5292 C C . ALA B 1 321 ? -3.879 35.188 4.473 1 47.41 321 ALA B C 1
ATOM 5294 O O . ALA B 1 321 ? -5.027 35.094 4.91 1 47.41 321 ALA B O 1
ATOM 5295 N N . ALA B 1 322 ? -3.516 35.156 3.199 1 56.5 322 ALA B N 1
ATOM 5296 C CA . ALA B 1 322 ? -4.609 35.188 2.23 1 56.5 322 ALA B CA 1
ATOM 5297 C C . ALA B 1 322 ? -5.234 33.812 2.053 1 56.5 322 ALA B C 1
ATOM 5299 O O . ALA B 1 322 ? -6.379 33.688 1.603 1 56.5 322 ALA B O 1
ATOM 5300 N N . THR B 1 323 ? -4.43 32.75 2.508 1 69.06 323 THR B N 1
ATOM 5301 C CA . THR B 1 323 ? -5.117 31.484 2.24 1 69.06 323 THR B CA 1
ATOM 5302 C C . THR B 1 323 ? -5.805 30.969 3.498 1 69.06 323 THR B C 1
ATOM 5304 O O . THR B 1 323 ? -5.148 30.703 4.504 1 69.06 323 THR B O 1
ATOM 5307 N N . PRO B 1 324 ? -7.055 31.109 3.494 1 83.94 324 PRO B N 1
ATOM 5308 C CA . PRO B 1 324 ? -7.777 30.516 4.621 1 83.94 324 PRO B CA 1
ATOM 5309 C C . PRO B 1 324 ? -7.426 29.047 4.844 1 83.94 324 PRO B C 1
ATOM 5311 O O . PRO B 1 324 ? -7.523 28.234 3.92 1 83.94 324 PRO B O 1
ATOM 5314 N N . LEU B 1 325 ? -6.82 28.781 6.047 1 95.25 325 LEU B N 1
ATOM 5315 C CA . LEU B 1 325 ? -6.414 27.406 6.312 1 95.25 325 LEU B CA 1
ATOM 5316 C C . LEU B 1 325 ? -7.375 26.734 7.297 1 95.25 325 LEU B C 1
ATOM 5318 O O . LEU B 1 325 ? -7.82 27.359 8.258 1 95.25 325 LEU B O 1
ATOM 5322 N N . PRO B 1 326 ? -7.695 25.531 7.09 1 97.94 326 PRO B N 1
ATOM 5323 C CA . PRO B 1 326 ? -8.578 24.797 7.996 1 97.94 326 PRO B CA 1
ATOM 5324 C C . PRO B 1 326 ? -7.855 24.281 9.242 1 97.94 326 PRO B C 1
ATOM 5326 O O . PRO B 1 326 ? -8.445 23.578 10.062 1 97.94 326 PRO B O 1
ATOM 5329 N N . MET B 1 327 ? -6.59 24.594 9.422 1 97.25 327 MET B N 1
ATOM 5330 C CA . MET B 1 327 ? -5.812 24.266 10.617 1 97.25 327 MET B CA 1
ATOM 5331 C C . MET B 1 327 ? -5.043 25.484 11.117 1 97.25 327 MET B C 1
ATOM 5333 O O . MET B 1 327 ? -4.574 26.297 10.312 1 97.25 327 MET B O 1
ATOM 5337 N N . ARG B 1 328 ? -4.922 25.641 12.414 1 96.56 328 ARG B N 1
ATOM 5338 C CA . ARG B 1 328 ? -4.215 26.719 13.094 1 96.56 328 ARG B CA 1
ATOM 5339 C C . ARG B 1 328 ? -3.502 26.203 14.344 1 96.56 328 ARG B C 1
ATOM 5341 O O . ARG B 1 328 ? -3.859 25.141 14.875 1 96.56 328 ARG B O 1
ATOM 5348 N N . VAL B 1 329 ? -2.488 26.984 14.766 1 97.25 329 VAL B N 1
ATOM 5349 C CA . VAL B 1 329 ? -1.742 26.516 15.93 1 97.25 329 VAL B CA 1
ATOM 5350 C C . VAL B 1 329 ? -1.887 27.516 17.078 1 97.25 329 VAL B C 1
ATOM 5352 O O . VAL B 1 329 ? -2.076 28.719 16.844 1 97.25 329 VAL B O 1
ATOM 5355 N N . VAL B 1 330 ? -1.852 27.016 18.266 1 97.31 330 VAL B N 1
ATOM 5356 C CA . VAL B 1 330 ? -1.79 27.781 19.516 1 97.31 330 VAL B CA 1
ATOM 5357 C C . VAL B 1 330 ? -0.543 27.375 20.297 1 97.31 330 VAL B C 1
ATOM 5359 O O . VAL B 1 330 ? -0.401 26.219 20.703 1 97.31 330 VAL B O 1
ATOM 5362 N N . PRO B 1 331 ? 0.36 28.328 20.5 1 96.94 331 PRO B N 1
ATOM 5363 C CA . PRO B 1 331 ? 1.52 27.984 21.328 1 96.94 331 PRO B CA 1
ATOM 5364 C C . PRO B 1 331 ? 1.131 27.578 22.75 1 96.94 331 PRO B C 1
ATOM 5366 O O . PRO B 1 331 ? 0.275 28.219 23.359 1 96.94 331 PRO B O 1
ATOM 5369 N N . LEU B 1 332 ? 1.726 26.531 23.172 1 97.81 332 LEU B N 1
ATOM 5370 C CA . LEU B 1 332 ? 1.499 26.078 24.531 1 97.81 332 LEU B CA 1
ATOM 5371 C C . LEU B 1 332 ? 2.449 26.766 25.516 1 97.81 332 LEU B C 1
ATOM 5373 O O . LEU B 1 332 ? 3.453 27.344 25.094 1 97.81 332 LEU B O 1
ATOM 5377 N N . PRO B 1 333 ? 2.125 26.719 26.781 1 95.38 333 PRO B N 1
ATOM 5378 C CA . PRO B 1 333 ? 3.043 27.281 27.781 1 95.38 333 PRO B CA 1
ATOM 5379 C C . PRO B 1 333 ? 4.441 26.672 27.703 1 95.38 333 PRO B C 1
ATOM 5381 O O . PRO B 1 333 ? 4.59 25.516 27.312 1 95.38 333 PRO B O 1
ATOM 5384 N N . ALA B 1 334 ? 5.414 27.484 28.156 1 93.75 334 ALA B N 1
ATOM 5385 C CA . ALA B 1 334 ? 6.805 27.047 28.125 1 93.75 334 ALA B CA 1
ATOM 5386 C C . ALA B 1 334 ? 6.973 25.703 28.844 1 93.75 334 ALA B C 1
ATOM 5388 O O . ALA B 1 334 ? 6.398 25.5 29.906 1 93.75 334 ALA B O 1
ATOM 5389 N N . GLY B 1 335 ? 7.691 24.797 28.156 1 93.19 335 GLY B N 1
ATOM 5390 C CA . GLY B 1 335 ? 7.992 23.516 28.766 1 93.19 335 GLY B CA 1
ATOM 5391 C C . GLY B 1 335 ? 6.941 22.453 28.484 1 93.19 335 GLY B C 1
ATOM 5392 O O . GLY B 1 335 ? 7.18 21.266 28.688 1 93.19 335 GLY B O 1
ATOM 5393 N N . THR B 1 336 ? 5.766 22.859 28 1 95.81 336 THR B N 1
ATOM 5394 C CA . THR B 1 336 ? 4.676 21.938 27.703 1 95.81 336 THR B CA 1
ATOM 5395 C C . THR B 1 336 ? 4.738 21.469 26.266 1 95.81 336 THR B C 1
ATOM 5397 O O . THR B 1 336 ? 4.609 22.266 25.328 1 95.81 336 THR B O 1
ATOM 5400 N N . GLY B 1 337 ? 4.922 20.125 26.109 1 96.25 337 GLY B N 1
ATOM 5401 C CA . GLY B 1 337 ? 4.969 19.578 24.766 1 96.25 337 GLY B CA 1
ATOM 5402 C C . GLY B 1 337 ? 6.176 20.031 23.969 1 96.25 337 GLY B C 1
ATOM 5403 O O . GLY B 1 337 ? 6.125 20.109 22.75 1 96.25 337 GLY B O 1
ATOM 5404 N N . ALA B 1 338 ? 7.258 20.328 24.641 1 95.88 338 ALA B N 1
ATOM 5405 C CA . ALA B 1 338 ? 8.414 20.953 24.016 1 95.88 338 ALA B CA 1
ATOM 5406 C C . ALA B 1 338 ? 9.305 19.922 23.328 1 95.88 338 ALA B C 1
ATOM 5408 O O . ALA B 1 338 ? 10.164 20.266 22.531 1 95.88 338 ALA B O 1
ATOM 5409 N N . THR B 1 339 ? 9.109 18.688 23.656 1 96.38 339 THR B N 1
ATOM 5410 C CA . THR B 1 339 ? 9.789 17.562 23.016 1 96.38 339 THR B CA 1
ATOM 5411 C C . THR B 1 339 ? 8.781 16.672 22.281 1 96.38 339 THR B C 1
ATOM 5413 O O . THR B 1 339 ? 7.578 16.75 22.531 1 96.38 339 THR B O 1
ATOM 5416 N N . VAL B 1 340 ? 9.289 15.883 21.406 1 94.38 340 VAL B N 1
ATOM 5417 C CA . VAL B 1 340 ? 8.43 14.969 20.672 1 94.38 340 VAL B CA 1
ATOM 5418 C C . VAL B 1 340 ? 7.691 14.047 21.641 1 94.38 340 VAL B C 1
ATOM 5420 O O . VAL B 1 340 ? 6.48 13.844 21.516 1 94.38 340 VAL B O 1
ATOM 5423 N N . ASP B 1 341 ? 8.367 13.516 22.609 1 95.19 341 ASP B N 1
ATOM 5424 C CA . ASP B 1 341 ? 7.762 12.641 23.609 1 95.19 341 ASP B CA 1
ATOM 5425 C C . ASP B 1 341 ? 6.742 13.391 24.453 1 95.19 341 ASP B C 1
ATOM 5427 O O . ASP B 1 341 ? 5.672 12.867 24.766 1 95.19 341 ASP B O 1
ATOM 5431 N N . GLY B 1 342 ? 7.133 14.594 24.859 1 96.56 342 GLY B N 1
ATOM 5432 C CA . GLY B 1 342 ? 6.215 15.422 25.625 1 96.56 342 GLY B CA 1
ATOM 5433 C C . GLY B 1 342 ? 4.945 15.758 24.875 1 96.56 342 GLY B C 1
ATOM 5434 O O . GLY B 1 342 ? 3.852 15.734 25.453 1 96.56 342 GLY B O 1
ATOM 5435 N N . ALA B 1 343 ? 5.117 16.062 23.609 1 97.75 343 ALA B N 1
ATOM 5436 C CA . ALA B 1 343 ? 3.973 16.375 22.766 1 97.75 343 ALA B CA 1
ATOM 5437 C C . ALA B 1 343 ? 3.043 15.164 22.625 1 97.75 343 ALA B C 1
ATOM 5439 O O . ALA B 1 343 ? 1.822 15.305 22.734 1 97.75 343 ALA B O 1
ATOM 5440 N N . THR B 1 344 ? 3.596 14.008 22.422 1 96.38 344 THR B N 1
ATOM 5441 C CA . THR B 1 344 ? 2.824 12.773 22.281 1 96.38 344 THR B CA 1
ATOM 5442 C C . THR B 1 344 ? 2.064 12.453 23.562 1 96.38 344 THR B C 1
ATOM 5444 O O . THR B 1 344 ? 0.883 12.102 23.516 1 96.38 344 THR B O 1
ATOM 5447 N N . THR B 1 345 ? 2.709 12.562 24.656 1 96.44 345 THR B N 1
ATOM 5448 C CA . THR B 1 345 ? 2.1 12.281 25.953 1 96.44 345 THR B CA 1
ATOM 5449 C C . THR B 1 345 ? 0.94 13.242 26.219 1 96.44 345 THR B C 1
ATOM 5451 O O . THR B 1 345 ? -0.13 12.812 26.656 1 96.44 345 THR B O 1
ATOM 5454 N N . LEU B 1 346 ? 1.175 14.508 25.953 1 98.06 346 LEU B N 1
ATOM 5455 C CA . LEU B 1 346 ? 0.131 15.5 26.188 1 98.06 346 LEU B CA 1
ATOM 5456 C C . LEU B 1 346 ? -1.066 15.25 25.281 1 98.06 346 LEU B C 1
ATOM 5458 O O . LEU B 1 346 ? -2.215 15.352 25.719 1 98.06 346 LEU B O 1
ATOM 5462 N N . ARG B 1 347 ? -0.797 14.969 24.031 1 98.19 347 ARG B N 1
ATOM 5463 C CA . ARG B 1 347 ? -1.875 14.672 23.094 1 98.19 347 ARG B CA 1
ATOM 5464 C C . ARG B 1 347 ? -2.748 13.531 23.609 1 98.19 347 ARG B C 1
ATOM 5466 O O . ARG B 1 347 ? -3.977 13.617 23.562 1 98.19 347 ARG B O 1
ATOM 5473 N N . ARG B 1 348 ? -2.145 12.5 24.125 1 97 348 ARG B N 1
ATOM 5474 C CA . ARG B 1 348 ? -2.861 11.328 24.625 1 97 348 ARG B CA 1
ATOM 5475 C C . ARG B 1 348 ? -3.682 11.672 25.859 1 97 348 ARG B C 1
ATOM 5477 O O . ARG B 1 348 ? -4.797 11.18 26.031 1 97 348 ARG B O 1
ATOM 5484 N N . ARG B 1 349 ? -3.16 12.461 26.703 1 97.69 349 ARG B N 1
ATOM 5485 C CA . ARG B 1 349 ? -3.895 12.875 27.891 1 97.69 349 ARG B CA 1
ATOM 5486 C C . ARG B 1 349 ? -5.133 13.688 27.516 1 97.69 349 ARG B C 1
ATOM 5488 O O . ARG B 1 349 ? -6.199 13.5 28.109 1 97.69 349 ARG B O 1
ATOM 5495 N N . ILE B 1 350 ? -4.941 14.562 26.578 1 98.62 350 ILE B N 1
ATOM 5496 C CA . ILE B 1 350 ? -6.074 15.352 26.109 1 98.62 350 ILE B CA 1
ATOM 5497 C C . ILE B 1 350 ? -7.148 14.43 25.547 1 98.62 350 ILE B C 1
ATOM 5499 O O . ILE B 1 350 ? -8.336 14.586 25.844 1 98.62 350 ILE B O 1
ATOM 5503 N N . ALA B 1 351 ? -6.754 13.453 24.75 1 98.5 351 ALA B N 1
ATOM 5504 C CA . ALA B 1 351 ? -7.684 12.492 24.156 1 98.5 351 ALA B CA 1
ATOM 5505 C C . ALA B 1 351 ? -8.406 11.688 25.234 1 98.5 351 ALA B C 1
ATOM 5507 O O . ALA B 1 351 ? -9.633 11.555 25.203 1 98.5 351 ALA B O 1
ATOM 5508 N N . ASP B 1 352 ? -7.668 11.211 26.188 1 97.06 352 ASP B N 1
ATOM 5509 C CA . ASP B 1 352 ? -8.203 10.289 27.188 1 97.06 352 ASP B CA 1
ATOM 5510 C C . ASP B 1 352 ? -9.023 11.031 28.25 1 97.06 352 ASP B C 1
ATOM 5512 O O . ASP B 1 352 ? -10.055 10.531 28.703 1 97.06 352 ASP B O 1
ATOM 5516 N N . GLU B 1 353 ? -8.578 12.227 28.609 1 98 353 GLU B N 1
ATOM 5517 C CA . GLU B 1 353 ? -9.188 12.906 29.75 1 98 353 GLU B CA 1
ATOM 5518 C C . GLU B 1 353 ? -10.242 13.906 29.297 1 98 353 GLU B C 1
ATOM 5520 O O . GLU B 1 353 ? -11.219 14.156 30.016 1 98 353 GLU B O 1
ATOM 5525 N N . LEU B 1 354 ? -10.008 14.477 28.125 1 98.62 354 LEU B N 1
ATOM 5526 C CA . LEU B 1 354 ? -10.938 15.516 27.688 1 98.62 354 LEU B CA 1
ATOM 5527 C C . LEU B 1 354 ? -11.82 15.016 26.562 1 98.62 354 LEU B C 1
ATOM 5529 O O . LEU B 1 354 ? -12.719 15.734 26.094 1 98.62 354 LEU B O 1
ATOM 5533 N N . GLN B 1 355 ? -11.609 13.781 26.031 1 98.38 355 GLN B N 1
ATOM 5534 C CA . GLN B 1 355 ? -12.359 13.242 24.906 1 98.38 355 GLN B CA 1
ATOM 5535 C C . GLN B 1 355 ? -12.305 14.18 23.703 1 98.38 355 GLN B C 1
ATOM 5537 O O . GLN B 1 355 ? -13.336 14.508 23.109 1 98.38 355 GLN B O 1
ATOM 5542 N N . THR B 1 356 ? -11.133 14.648 23.453 1 98.81 356 THR B N 1
ATOM 5543 C CA . THR B 1 356 ? -10.867 15.57 22.359 1 98.81 356 THR B CA 1
ATOM 5544 C C . THR B 1 356 ? -9.594 15.164 21.609 1 98.81 356 THR B C 1
ATOM 5546 O O . THR B 1 356 ? -8.555 14.922 22.219 1 98.81 356 THR B O 1
ATOM 5549 N N . GLU B 1 357 ? -9.688 15 20.359 1 98.75 357 GLU B N 1
ATOM 5550 C CA . GLU B 1 357 ? -8.531 14.703 19.516 1 98.75 357 GLU B CA 1
ATOM 5551 C C . GLU B 1 357 ? -7.922 15.984 18.953 1 98.75 357 GLU B C 1
ATOM 5553 O O . GLU B 1 357 ? -8.602 16.75 18.266 1 98.75 357 GLU B O 1
ATOM 5558 N N . VAL B 1 358 ? -6.695 16.266 19.234 1 98.75 358 VAL B N 1
ATOM 5559 C CA . VAL B 1 358 ? -5.922 17.406 18.734 1 98.75 358 VAL B CA 1
ATOM 5560 C C . VAL B 1 358 ? -4.555 16.922 18.25 1 98.75 358 VAL B C 1
ATOM 5562 O O . VAL B 1 358 ? -4.234 15.734 18.359 1 98.75 358 VAL B O 1
ATOM 5565 N N . ALA B 1 359 ? -3.816 17.766 17.656 1 98.5 359 ALA B N 1
ATOM 5566 C CA . ALA B 1 359 ? -2.408 17.5 17.391 1 98.5 359 ALA B CA 1
ATOM 5567 C C . ALA B 1 359 ? -1.5 18.391 18.219 1 98.5 359 ALA B C 1
ATOM 5569 O O . ALA B 1 359 ? -1.822 19.562 18.453 1 98.5 359 ALA B O 1
ATOM 5570 N N . ILE B 1 360 ? -0.457 17.891 18.703 1 98.44 360 ILE B N 1
ATOM 5571 C CA . ILE B 1 360 ? 0.591 18.656 19.375 1 98.44 360 ILE B CA 1
ATOM 5572 C C . ILE B 1 360 ? 1.939 18.359 18.719 1 98.44 360 ILE B C 1
ATOM 5574 O O . ILE B 1 360 ? 2.336 17.203 18.578 1 98.44 360 ILE B O 1
ATOM 5578 N N . ASN B 1 361 ? 2.6 19.375 18.344 1 97.94 361 ASN B N 1
ATOM 5579 C CA . ASN B 1 361 ? 3.912 19.266 17.719 1 97.94 361 ASN B CA 1
ATOM 5580 C C . ASN B 1 361 ? 4.965 20.078 18.469 1 97.94 361 ASN B C 1
ATOM 5582 O O . ASN B 1 361 ? 4.684 21.188 18.922 1 97.94 361 ASN B O 1
ATOM 5586 N N . ALA B 1 362 ? 6.105 19.5 18.641 1 97.62 362 ALA B N 1
ATOM 5587 C CA . ALA B 1 362 ? 7.25 20.234 19.156 1 97.62 362 ALA B CA 1
ATOM 5588 C C . ALA B 1 362 ? 7.996 20.953 18.031 1 97.62 362 ALA B C 1
ATOM 5590 O O . ALA B 1 362 ? 8.398 20.328 17.047 1 97.62 362 ALA B O 1
ATOM 5591 N N . TRP B 1 363 ? 8.109 22.219 18.125 1 96.88 363 TRP B N 1
ATOM 5592 C CA . TRP B 1 363 ? 8.789 23.047 17.125 1 96.88 363 TRP B CA 1
ATOM 5593 C C . TRP B 1 363 ? 9.664 24.109 17.812 1 96.88 363 TRP B C 1
ATOM 5595 O O . TRP B 1 363 ? 9.156 24.969 18.531 1 96.88 363 TRP B O 1
ATOM 5605 N N . ARG B 1 364 ? 10.984 24.062 17.656 1 95.62 364 ARG B N 1
ATOM 5606 C CA . ARG B 1 364 ? 11.961 24.969 18.266 1 95.62 364 ARG B CA 1
ATOM 5607 C C . ARG B 1 364 ? 11.82 24.984 19.781 1 95.62 364 ARG B C 1
ATOM 5609 O O . ARG B 1 364 ? 11.82 26.047 20.391 1 95.62 364 ARG B O 1
ATOM 5616 N N . GLY B 1 365 ? 11.578 23.797 20.266 1 95.12 365 GLY B N 1
ATOM 5617 C CA . GLY B 1 365 ? 11.516 23.656 21.703 1 95.12 365 GLY B CA 1
ATOM 5618 C C . GLY B 1 365 ? 10.211 24.156 22.297 1 95.12 365 GLY B C 1
ATOM 5619 O O . GLY B 1 365 ? 10.086 24.281 23.516 1 95.12 365 GLY B O 1
ATOM 5620 N N . ARG B 1 366 ? 9.305 24.453 21.5 1 95.62 366 ARG B N 1
ATOM 5621 C CA . ARG B 1 366 ? 7.992 24.906 21.953 1 95.62 366 ARG B CA 1
ATOM 5622 C C . ARG B 1 366 ? 6.895 23.953 21.484 1 95.62 366 ARG B C 1
ATOM 5624 O O . ARG B 1 366 ? 6.938 23.453 20.359 1 95.62 366 ARG B O 1
ATOM 5631 N N . GLY B 1 367 ? 5.988 23.672 22.438 1 97.75 367 GLY B N 1
ATOM 5632 C CA . GLY B 1 367 ? 4.816 22.906 22.031 1 97.75 367 GLY B CA 1
ATOM 5633 C C . GLY B 1 367 ? 3.785 23.75 21.297 1 97.75 367 GLY B C 1
ATOM 5634 O O . GLY B 1 367 ? 3.467 24.859 21.719 1 97.75 367 GLY B O 1
ATOM 5635 N N . LEU B 1 368 ? 3.35 23.234 20.172 1 98.19 368 LEU B N 1
ATOM 5636 C CA . LEU B 1 368 ? 2.289 23.875 19.406 1 98.19 368 LEU B CA 1
ATOM 5637 C C . LEU B 1 368 ? 1.059 22.969 19.328 1 98.19 368 LEU B C 1
ATOM 5639 O O . LEU B 1 368 ? 1.143 21.828 18.859 1 98.19 368 LEU B O 1
ATOM 5643 N N . LEU B 1 369 ? -0.021 23.469 19.859 1 98.62 369 LEU B N 1
ATOM 5644 C CA . LEU B 1 369 ? -1.317 22.828 19.703 1 98.62 369 LEU B CA 1
ATOM 5645 C C . LEU B 1 369 ? -1.929 23.141 18.344 1 98.62 369 LEU B C 1
ATOM 5647 O O . LEU B 1 369 ? -2.182 24.312 18.031 1 98.62 369 LEU B O 1
ATOM 5651 N N . ARG B 1 370 ? -2.057 22.156 17.531 1 98.56 370 ARG B N 1
ATOM 5652 C CA . ARG B 1 370 ? -2.664 22.375 16.219 1 98.56 370 ARG B CA 1
ATOM 5653 C C . ARG B 1 370 ? -4.125 21.938 16.203 1 98.56 370 ARG B C 1
ATOM 5655 O O . ARG B 1 370 ? -4.441 20.797 16.531 1 98.56 370 ARG B O 1
ATOM 5662 N N . LEU B 1 371 ? -4.961 22.875 15.844 1 98.56 371 LEU B N 1
ATOM 5663 C CA . LEU B 1 371 ? -6.398 22.656 15.734 1 98.56 371 LEU B CA 1
ATOM 5664 C C . LEU B 1 371 ? -6.828 22.578 14.273 1 98.56 371 LEU B C 1
ATOM 5666 O O . LEU B 1 371 ? -6.34 23.344 13.438 1 98.56 371 LEU B O 1
ATOM 5670 N N . SER B 1 372 ? -7.629 21.609 14 1 98.69 372 SER B N 1
ATOM 5671 C CA . SER B 1 372 ? -8.242 21.469 12.68 1 98.69 372 SER B CA 1
ATOM 5672 C C . SER B 1 372 ? -9.758 21.656 12.758 1 98.69 372 SER B C 1
ATOM 5674 O O . SER B 1 372 ? -10.375 21.359 13.773 1 98.69 372 SER B O 1
ATOM 5676 N N . ALA B 1 373 ? -10.328 22.172 11.703 1 98.44 373 ALA B N 1
ATOM 5677 C CA . ALA B 1 373 ? -11.773 22.344 11.609 1 98.44 373 ALA B CA 1
ATOM 5678 C C . ALA B 1 373 ? -12.305 21.75 10.297 1 98.44 373 ALA B C 1
ATOM 5680 O O . ALA B 1 373 ? -11.664 21.875 9.258 1 98.44 373 ALA B O 1
ATOM 5681 N N . ASN B 1 374 ? -13.367 21.125 10.359 1 98.56 374 ASN B N 1
ATOM 5682 C CA . ASN B 1 374 ? -14.109 20.594 9.219 1 98.56 374 ASN B CA 1
ATOM 5683 C C . ASN B 1 374 ? -15.609 20.781 9.391 1 98.56 374 ASN B C 1
ATOM 5685 O O . ASN B 1 374 ? -16.078 21.188 10.469 1 98.56 374 ASN B O 1
ATOM 5689 N N . VAL B 1 375 ? -16.391 20.531 8.414 1 98.25 375 VAL B N 1
ATOM 5690 C CA . VAL B 1 375 ? -17.812 20.875 8.352 1 98.25 375 VAL B CA 1
ATOM 5691 C C . VAL B 1 375 ? -18.562 20.094 9.43 1 98.25 375 VAL B C 1
ATOM 5693 O O . VAL B 1 375 ? -19.672 20.484 9.82 1 98.25 375 VAL B O 1
ATOM 5696 N N . TYR B 1 376 ? -18.016 19.047 9.953 1 98.31 376 TYR B N 1
ATOM 5697 C CA . TYR B 1 376 ? -18.734 18.266 10.961 1 98.31 376 TYR B CA 1
ATOM 5698 C C . TYR B 1 376 ? -18.5 18.844 12.359 1 98.31 376 TYR B C 1
ATOM 5700 O O . TYR B 1 376 ? -19.156 18.422 13.32 1 98.31 376 TYR B O 1
ATOM 5708 N N . ASN B 1 377 ? -17.609 19.797 12.539 1 98.25 377 ASN B N 1
ATOM 5709 C CA . ASN B 1 377 ? -17.312 20.391 13.836 1 98.25 377 ASN B CA 1
ATOM 5710 C C . ASN B 1 377 ? -18.25 21.562 14.133 1 98.25 377 ASN B C 1
ATOM 5712 O O . ASN B 1 377 ? -18.828 22.156 13.219 1 98.25 377 ASN B O 1
ATOM 5716 N N . ARG B 1 378 ? -18.297 21.812 15.391 1 96.5 378 ARG B N 1
ATOM 5717 C CA . ARG B 1 378 ? -19.062 22.953 15.898 1 96.5 378 ARG B CA 1
ATOM 5718 C C . ARG B 1 378 ? -18.219 23.828 16.797 1 96.5 378 ARG B C 1
ATOM 5720 O O . ARG B 1 378 ? -17.281 23.328 17.453 1 96.5 378 ARG B O 1
ATOM 5727 N N . SER B 1 379 ? -18.656 25.109 16.844 1 97.75 379 SER B N 1
ATOM 5728 C CA . SER B 1 379 ? -17.891 26.062 17.641 1 97.75 379 SER B CA 1
ATOM 5729 C C . SER B 1 379 ? -17.859 25.672 19.109 1 97.75 379 SER B C 1
ATOM 5731 O O . SER B 1 379 ? -16.859 25.906 19.797 1 97.75 379 SER B O 1
ATOM 5733 N N . ASP B 1 380 ? -18.859 25 19.578 1 97.44 380 ASP B N 1
ATOM 5734 C CA . ASP B 1 380 ? -18.953 24.641 21 1 97.44 380 ASP B CA 1
ATOM 5735 C C . ASP B 1 380 ? -17.891 23.609 21.375 1 97.44 380 ASP B C 1
ATOM 5737 O O . ASP B 1 380 ? -17.516 23.5 22.531 1 97.44 380 ASP B O 1
ATOM 5741 N N . GLU B 1 381 ? -17.453 22.828 20.422 1 98.31 381 GLU B N 1
ATOM 5742 C CA . GLU B 1 381 ? -16.391 21.875 20.688 1 98.31 381 GLU B CA 1
ATOM 5743 C C . GLU B 1 381 ? -15.086 22.594 21.031 1 98.31 381 GLU B C 1
ATOM 5745 O O . GLU B 1 381 ? -14.352 22.156 21.922 1 98.31 381 GLU B O 1
ATOM 5750 N N . TYR B 1 382 ? -14.781 23.656 20.438 1 98.62 382 TYR B N 1
ATOM 5751 C CA . TYR B 1 382 ? -13.602 24.469 20.719 1 98.62 382 TYR B CA 1
ATOM 5752 C C . TYR B 1 382 ? -13.75 25.203 22.047 1 98.62 382 TYR B C 1
ATOM 5754 O O . TYR B 1 382 ? -12.781 25.328 22.797 1 98.62 382 TYR B O 1
ATOM 5762 N N . ASP B 1 383 ? -14.961 25.688 22.312 1 98.5 383 ASP B N 1
ATOM 5763 C CA . ASP B 1 383 ? -15.234 26.312 23.594 1 98.5 383 ASP B CA 1
ATOM 5764 C C . ASP B 1 383 ? -14.961 25.344 24.75 1 98.5 383 ASP B C 1
ATOM 5766 O O . ASP B 1 383 ? -14.367 25.719 25.766 1 98.5 383 ASP B O 1
ATOM 5770 N N . ARG B 1 384 ? -15.438 24.141 24.547 1 98.56 384 ARG B N 1
ATOM 5771 C CA . ARG B 1 384 ? -15.227 23.125 25.578 1 98.56 384 ARG B CA 1
ATOM 5772 C C . ARG B 1 384 ? -13.742 22.859 25.781 1 98.56 384 ARG B C 1
ATOM 5774 O O . ARG B 1 384 ? -13.289 22.688 26.922 1 98.56 384 ARG B O 1
ATOM 5781 N N . LEU B 1 385 ? -13 22.75 24.703 1 98.81 385 LEU B N 1
ATOM 5782 C CA . LEU B 1 385 ? -11.562 22.578 24.828 1 98.81 385 LEU B CA 1
ATOM 5783 C C . LEU B 1 385 ? -10.93 23.766 25.562 1 98.81 385 LEU B C 1
ATOM 5785 O O . LEU B 1 385 ? -10.07 23.578 26.422 1 98.81 385 LEU B O 1
ATOM 5789 N N . ALA B 1 386 ? -11.344 24.969 25.203 1 98.56 386 ALA B N 1
ATOM 5790 C CA . ALA B 1 386 ? -10.828 26.188 25.828 1 98.56 386 ALA B CA 1
ATOM 5791 C C . ALA B 1 386 ? -11.062 26.172 27.344 1 98.56 386 ALA B C 1
ATOM 5793 O O . ALA B 1 386 ? -10.219 26.625 28.109 1 98.56 386 ALA B O 1
ATOM 5794 N N . ASP B 1 387 ? -12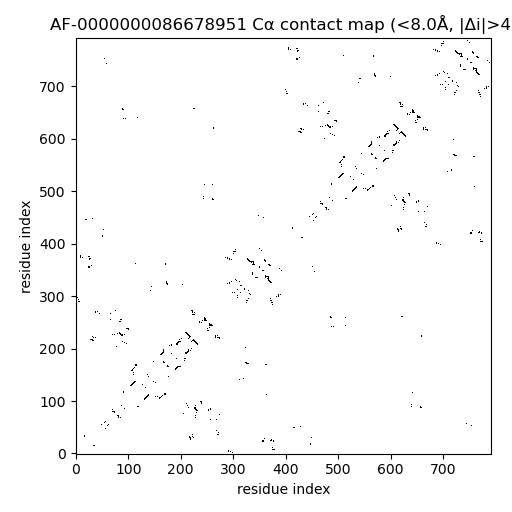.117 25.641 27.719 1 98.5 387 ASP B N 1
ATOM 5795 C CA . ASP B 1 387 ? -12.492 25.609 29.141 1 98.5 387 ASP B CA 1
ATOM 5796 C C . ASP B 1 387 ? -11.703 24.531 29.891 1 98.5 387 ASP B C 1
ATOM 5798 O O . ASP B 1 387 ? -11.312 24.734 31.047 1 98.5 387 ASP B O 1
ATOM 5802 N N . ARG B 1 388 ? -11.461 23.438 29.266 1 98.5 388 ARG B N 1
ATOM 5803 C CA . ARG B 1 388 ? -11 22.266 29.984 1 98.5 388 ARG B CA 1
ATOM 5804 C C . ARG B 1 388 ? -9.492 22.094 29.859 1 98.5 388 ARG B C 1
ATOM 5806 O O . ARG B 1 388 ? -8.867 21.406 30.672 1 98.5 388 ARG B O 1
ATOM 5813 N N . LEU B 1 389 ? -8.883 22.672 28.875 1 98.62 389 LEU B N 1
ATOM 5814 C CA . LEU B 1 389 ? -7.465 22.469 28.609 1 98.62 389 LEU B CA 1
ATOM 5815 C C . LEU B 1 389 ? -6.613 23.141 29.672 1 98.62 389 LEU B C 1
ATOM 5817 O O . LEU B 1 389 ? -5.66 22.547 30.188 1 98.62 389 LEU B O 1
ATOM 5821 N N . PRO B 1 390 ? -6.914 24.391 30.141 1 98 390 PRO B N 1
ATOM 5822 C CA . PRO B 1 390 ? -6.055 25.047 31.125 1 98 390 PRO B CA 1
ATOM 5823 C C . PRO B 1 390 ? -5.938 24.281 32.438 1 98 390 PRO B C 1
ATOM 5825 O O . PRO B 1 390 ? -4.828 24.047 32.938 1 98 390 PRO B O 1
ATOM 5828 N N . PRO B 1 391 ? -7.02 23.797 33 1 97.62 391 PRO B N 1
ATOM 5829 C CA . PRO B 1 391 ? -6.859 23 34.219 1 97.62 391 PRO B CA 1
ATOM 5830 C C . PRO B 1 391 ? -6.051 21.719 34 1 97.62 391 PRO B C 1
ATOM 5832 O O . PRO B 1 391 ? -5.312 21.297 34.875 1 97.62 391 PRO B O 1
ATOM 5835 N N . LEU B 1 392 ? -6.211 21.078 32.844 1 97.75 392 LEU B N 1
ATOM 5836 C CA . LEU B 1 392 ? -5.414 19.891 32.562 1 97.75 392 LEU B CA 1
ATOM 5837 C C . LEU B 1 392 ? -3.928 20.234 32.531 1 97.75 392 LEU B C 1
ATOM 5839 O O . LEU B 1 392 ? -3.104 19.5 33.062 1 97.75 392 LEU B O 1
ATOM 5843 N N . LEU B 1 393 ? -3.584 21.344 31.891 1 97.44 393 LEU B N 1
ATOM 5844 C CA . LEU B 1 393 ? -2.189 21.75 31.766 1 97.44 393 LEU B CA 1
ATOM 5845 C C . LEU B 1 393 ? -1.595 22.094 33.125 1 97.44 393 LEU B C 1
ATOM 5847 O O . LEU B 1 393 ? -0.414 21.844 33.375 1 97.44 393 LEU B O 1
ATOM 5851 N N . LYS B 1 394 ? -2.371 22.625 34 1 94.69 394 LYS B N 1
ATOM 5852 C CA . LYS B 1 394 ? -1.914 22.969 35.344 1 94.69 394 LYS B CA 1
ATOM 5853 C C . LYS B 1 394 ? -1.652 21.719 36.188 1 94.69 394 LYS B C 1
ATOM 5855 O O . LYS B 1 394 ? -0.82 21.75 37.094 1 94.69 394 LYS B O 1
ATOM 5860 N N . ALA B 1 395 ? -2.287 20.672 35.875 1 91.5 395 ALA B N 1
ATOM 5861 C CA . ALA B 1 395 ? -2.178 19.422 36.625 1 91.5 395 ALA B CA 1
ATOM 5862 C C . ALA B 1 395 ? -0.989 18.594 36.156 1 91.5 395 ALA B C 1
ATOM 5864 O O . ALA B 1 395 ? -0.647 17.578 36.75 1 91.5 395 ALA B O 1
ATOM 5865 N N . LEU B 1 396 ? -0.343 18.984 35.062 1 85 396 LEU B N 1
ATOM 5866 C CA . LEU B 1 396 ? 0.793 18.25 34.531 1 85 396 LEU B CA 1
ATOM 5867 C C . LEU B 1 396 ? 2.014 18.406 35.438 1 85 396 LEU B C 1
ATOM 5869 O O . LEU B 1 396 ? 2.805 17.469 35.594 1 85 396 LEU B O 1
#

pLDDT: mean 95.16, std 8.88, range [38.94, 98.88]